Protein AF-0000000080582152 (afdb_homodimer)

Radius of gyration: 38.59 Å; Cα contacts (8 Å, |Δi|>4): 1294; chains: 2; bounding box: 116×105×126 Å

Organism: Ricinus communis (NCBI:txid3988)

InterPro domains:
  IPR001732 UDP-glucose/GDP-mannose dehydrogenase, N-terminal [PF03721] (114-290)
  IPR008927 6-phosphogluconate dehydrogenase-like, C-terminal domain superfamily [SSF48179] (308-401)
  IPR014026 UDP-glucose/GDP-mannose dehydrogenase, dimerisation [PF00984] (308-395)
  IPR017476 UDP-glucose/GDP-mannose dehydrogenase [PIRSF000124] (115-427)
  IPR017476 UDP-glucose/GDP-mannose dehydrogenase [TIGR03026] (114-427)
  IPR028359 UDP-N-acetyl-D-mannosamine/glucosamine dehydrogenase [PIRSF500136] (110-427)
  IPR028359 UDP-N-acetyl-D-mannosamine/glucosamine dehydrogenase [PTHR43491] (109-427)
  IPR036291 NAD(P)-binding domain superfamily [SSF51735] (113-302)

Sequence (854 aa):
MADGSLRSDPDRLRRRPGRRPDLWQAGAGHTRSHRTAGSTGCRHRETGRHGSDPHHPRNRIPARQCRCVSRDGQRHQSIRRWQWCRAHRRHHQKLFPSADAGDGKGASMSDPKTVCVVGLGYIGLPTASLLGTKGYDVLGVDVSPRVVETINQGNIHIVEPDLDILVKSAVQANKLKAALTPSAADVFIIAVPTPFTDGKQPDLSYVREATRAISPFLRPGNLVILESTSPVGTTDEVVAKILAEDGHGVGVDIFVAHCPERVLPGRILIELIENDRVVGGINEASTQRAVEFYEAFVRGEVIATTAKTAEMVKLTENSFRDVNIAFANEISMIAEGEDINTWEVIELANRHPRVNILQPGPGVGGHCIAVDPWFIVHRSPQHARLIRTAREVNDHKPEWVLERVRAKAAKFKNPVIACLGLAFKADMADGSLRSDPDRLRRRPGRRPDLWQAGAGHTRSHRTAGSTGCRHRETGRHGSDPHHPRNRIPARQCRCVSRDGQRHQSIRRWQWCRAHRRHHQKLFPSADAGDGKGASMSDPKTVCVVGLGYIGLPTASLLGTKGYDVLGVDVSPRVVETINQGNIHIVEPDLDILVKSAVQANKLKAALTPSAADVFIIAVPTPFTDGKQPDLSYVREATRAISPFLRPGNLVILESTSPVGTTDEVVAKILAEDGHGVGVDIFVAHCPERVLPGRILIELIENDRVVGGINEASTQRAVEFYEAFVRGEVIATTAKTAEMVKLTENSFRDVNIAFANEISMIAEGEDINTWEVIELANRHPRVNILQPGPGVGGHCIAVDPWFIVHRSPQHARLIRTAREVNDHKPEWVLERVRAKAAKFKNPVIACLGLAFKAD

Nearest PDB structures (foldseek):
  4r16-assembly1_B  TM=9.413E-01  e=3.954E-36  Pyrococcus horikoshii OT3
  3ojo-assembly1_B  TM=9.372E-01  e=2.441E-36  Staphylococcus aureus
  3ojl-assembly1_B  TM=9.437E-01  e=8.658E-36  Staphylococcus aureus
  3ojo-assembly1_A  TM=9.352E-01  e=1.157E-34  Staphylococcus aureus
  4xr9-assembly1_A  TM=8.980E-01  e=6.734E-30  Micromonospora echinospora

Foldseek 3Di:
DPPPDDPPDDDPPDDDDDDPPDPPDDPPDDPDPDDPDDDDDDDDDDDDDDDDDDDPDPDPPDDPPPPPDDDDDDDDDDDDDCPPDPDPPPPPDPPPPPPVPPPCVDPPLPQWAEEEEEDCPPQRVLVQLLVLVLRHQYEYAYQDPVQQVQLLVLHHDDDEPCSSVSSNVSNVVNSYHYDHADAAGQEYEYADEFFADPPLHTDCVSVLVSLVRCLVRDWFNHAYEYQYQAFQCCQPPRNQVSSVVVPDPEPGRYWTKYKYADADGHCRNVRLAEPEIEIATCDPVNQVVVQVNSVSRHPHHHHYDHRRVNSVVVLVVLLVVLLLQLVQLVLCVVCVVVVHDSVVVQVVQPVDPVDDHDHHDQADDDDCSLRSLSSVCVVCVPPSPSSVVSNVSRVCSNVVVVVVVCVVQVVDPDDDDDDPDPHPDPD/DDDDDPDYDDDDDDDDPDDDDDDPDDDDDDDDDDDDDDDDDDDDDDDDDDDDDDDDDDDDDDDDDDDDDDDDDDDDDDDDDCPPDDPPPPCPDPPPPPPVPDCCVDPPLPPWAEEEEEDCPPQRVLVQLLVLVLRHQYEYAYQDPVQQVQLLVLHHDDDEPCSSVSSNVSNVVNSYHYDHADAAGQEYEYADEFFADPPLHTDCVSVLVSLVRCLVRDWFNHAYEYQYQAFQCCQPPRNQVSSVVVPDPEPGRYWTKYKYADADGHCRNVRLAEPEIEIATCDPVNQVVVQVNSVSRHPHHHHYDHRRVNSVVVLVVLLVVLLLQLVQLVLCVVCVVVVHDSVVVQVVQPVDPPDDHDHHDQADDDDCSLRSLSSVCVVCVPPSPSSVVSNVSRVCSNVVVVVVVCVVQVVDPDDDDDDDDPHPDPD

Solvent-accessible surface area (backbone atoms only — not comparable to full-atom values): 50224 Å² total; per-residue (Å²): 127,91,72,82,79,80,86,73,83,77,86,74,82,77,79,76,80,80,80,76,80,77,80,79,69,74,81,76,79,83,78,83,70,83,73,84,78,80,85,84,88,74,86,71,89,71,87,73,81,85,85,80,86,84,76,84,77,80,80,75,82,77,82,77,73,82,74,80,79,79,85,72,85,77,80,92,83,81,92,81,76,83,70,64,88,70,63,86,63,68,75,78,67,76,62,69,68,76,61,79,68,64,83,63,78,58,82,66,73,71,79,74,50,30,34,28,31,37,23,61,49,91,61,22,37,57,50,39,27,52,41,14,68,74,67,27,42,24,39,34,17,29,87,46,65,66,58,25,53,39,39,62,72,25,43,68,93,69,93,47,74,68,44,48,60,42,32,27,51,12,30,74,68,67,14,36,43,46,32,70,59,73,64,70,44,38,30,38,36,38,32,42,68,55,52,59,46,86,92,52,35,74,35,57,61,49,52,52,51,52,46,59,59,44,51,86,43,64,50,79,73,21,37,39,32,41,35,39,71,53,46,70,45,42,57,59,70,41,49,44,40,55,40,37,75,72,68,44,52,63,69,76,34,30,27,40,29,25,40,53,76,79,60,48,89,75,42,42,75,60,29,66,26,52,38,69,36,49,32,3,5,79,41,71,66,17,21,51,53,51,46,57,57,47,59,72,66,31,71,26,58,74,43,80,52,38,24,50,46,36,31,42,21,56,37,47,41,37,33,52,49,38,39,44,46,20,49,24,36,36,48,42,56,48,25,54,75,68,75,37,62,44,67,57,33,50,56,59,28,39,68,40,92,85,36,80,73,54,79,57,60,60,49,75,61,64,77,56,46,77,43,42,39,38,37,50,26,67,76,35,57,88,53,32,50,55,61,46,41,16,52,52,51,31,67,44,31,42,57,55,50,49,52,52,50,49,61,57,38,64,77,40,94,78,65,82,86,86,84,82,74,84,55,72,59,92,124,129,92,76,78,88,74,80,87,88,77,86,82,78,75,86,79,82,79,84,76,84,84,74,89,77,79,87,76,86,82,78,88,78,89,86,77,88,77,88,92,85,92,82,92,83,81,88,89,82,89,85,90,82,91,85,88,86,80,84,75,86,81,79,86,76,86,74,85,82,79,88,80,87,82,80,89,83,80,82,81,77,82,71,63,87,70,63,84,61,67,74,77,67,75,62,68,69,75,61,81,65,66,81,64,75,59,80,65,73,70,79,75,50,31,35,29,29,36,24,62,48,90,62,20,37,56,51,40,26,51,42,14,68,73,68,28,40,24,39,35,16,30,85,46,67,66,57,25,54,40,39,62,73,26,43,69,93,71,93,47,76,67,45,48,60,40,33,28,51,12,30,74,68,69,14,36,43,48,31,70,59,73,65,71,44,38,31,37,36,38,32,42,69,56,51,58,48,87,90,52,36,76,37,58,63,49,52,51,51,53,46,60,59,43,49,86,42,62,50,79,73,21,38,38,32,41,33,39,72,51,47,67,44,42,58,58,68,41,50,45,42,54,42,38,74,74,68,47,50,61,70,75,32,30,26,40,27,24,40,53,77,79,60,48,89,75,42,40,77,60,28,66,24,52,40,67,36,49,32,4,5,78,40,71,66,17,20,51,54,52,45,57,58,46,57,74,66,30,73,26,59,71,44,81,52,38,25,52,46,35,30,43,22,57,36,46,41,36,34,50,50,36,39,45,45,20,50,24,35,36,49,40,55,48,25,53,76,68,76,37,62,43,67,57,33,50,56,59,26,41,68,39,94,85,35,80,72,54,78,56,63,61,49,75,60,62,75,56,46,77,44,42,40,40,35,50,26,68,75,33,58,88,53,33,51,53,62,45,41,16,51,51,50,31,68,42,32,42,58,55,49,50,52,52,50,48,60,58,36,66,78,40,94,78,64,80,85,87,86,83,74,85,55,74,59,92,123

pLDDT: mean 74.89, std 33.71, range [14.07, 98.88]

Secondary structure (DSSP, 8-state):
-----------------------------------------------------------------------------------GGG---------S-----------------EEEEE--STTHHHHHHHHHHTT-EEEEE-S-HHHHHHHHTT--SS--TTHHHHHHHHHHTT-EEEESS----SEEEE-----B-TTS-B--HHHHHHHHHHGGG--TT-EEEE-S---TTHIIIIIIHHHHHTT--BTTTBEEEE------TT-HHHHHHHS-EEEEESSHHHHHHHHHHHHTT--S-EEEEEHHHHHHHHHHHHHHHHHHHHHHHHHHHHHHHTT--HHHHHHHHTTSTT--PPPP-SS--STTTTTHHHHHHHH-TTT-HHHHHHHHHHHHHHHHHHHHHHHHHTTSSS--------SSS--/------------------------------------------------------------------------------------TT---------S-----------------EEEEE--STTHHHHHHHHHHTT-EEEEE-S-HHHHHHHHTT--SS--TTHHHHHHHHHHTT-EEEESS----SEEEE-----B-TTS-B--HHHHHHHHHHGGG--TT-EEEE-S---TTHIIIIIIHHHHHTT--BTTTBEEEE------TT-HHHHHHHS-EEEEESSHHHHHHHHHHHHTT--S-EEEEEHHHHHHHHHHHHHHHHHHHHHHHHHHHHHHHTT--HHHHHHHHTTSTT--PPPP-SS--STTTTTHHHHHHHH-TTT-HHHHHHHHHHHHHHHHHHHHHHHHHTTSSS--------SSS--

Structure (mmCIF, N/CA/C/O backbone):
data_AF-0000000080582152-model_v1
#
loop_
_entity.id
_entity.type
_entity.pdbx_description
1 polymer 'UDP-n-acetyl-d-mannosaminuronic acid dehydrogenase, putative'
#
loop_
_atom_site.group_PDB
_atom_site.id
_atom_site.type_symbol
_atom_site.label_atom_id
_atom_site.label_alt_id
_atom_site.label_comp_id
_atom_site.label_asym_id
_atom_site.label_entity_id
_atom_site.label_seq_id
_atom_site.pdbx_PDB_ins_code
_atom_site.Cartn_x
_atom_site.Cartn_y
_atom_site.Cartn_z
_atom_site.occupancy
_atom_site.B_iso_or_equiv
_atom_site.auth_seq_id
_atom_site.auth_comp_id
_atom_site.auth_asym_id
_atom_site.auth_atom_id
_atom_site.pdbx_PDB_model_num
ATOM 1 N N . MET A 1 1 ? 6.352 18.906 64.688 1 16.94 1 MET A N 1
ATOM 2 C CA . MET A 1 1 ? 7.656 19.219 65.25 1 16.94 1 MET A CA 1
ATOM 3 C C . MET A 1 1 ? 8.781 18.578 64.5 1 16.94 1 MET A C 1
ATOM 5 O O . MET A 1 1 ? 9.906 19.062 64.438 1 16.94 1 MET A O 1
ATOM 9 N N . ALA A 1 2 ? 8.633 17.266 64.375 1 17.89 2 ALA A N 1
ATOM 10 C CA . ALA A 1 2 ? 9.891 16.531 64.312 1 17.89 2 ALA A CA 1
ATOM 11 C C . ALA A 1 2 ? 10.57 16.797 62.938 1 17.89 2 ALA A C 1
ATOM 13 O O . ALA A 1 2 ? 9.977 16.578 61.906 1 17.89 2 ALA A O 1
ATOM 14 N N . ASP A 1 3 ? 11.594 17.688 62.844 1 17.41 3 ASP A N 1
ATOM 15 C CA . ASP A 1 3 ? 12.5 18.562 62.125 1 17.41 3 ASP A CA 1
ATOM 16 C C . ASP A 1 3 ? 13.547 17.75 61.344 1 17.41 3 ASP A C 1
ATOM 18 O O . ASP A 1 3 ? 14.516 17.266 61.938 1 17.41 3 ASP A O 1
ATOM 22 N N . GLY A 1 4 ? 12.953 16.75 60.594 1 20.39 4 GLY A N 1
ATOM 23 C CA . GLY A 1 4 ? 13.867 15.789 60 1 20.39 4 GLY A CA 1
ATOM 24 C C . GLY A 1 4 ? 15.023 16.438 59.25 1 20.39 4 GLY A C 1
ATOM 25 O O . GLY A 1 4 ? 14.82 17.391 58.5 1 20.39 4 GLY A O 1
ATOM 26 N N . SER A 1 5 ? 16.219 16.312 59.781 1 18.12 5 SER A N 1
ATOM 27 C CA . SER A 1 5 ? 17.625 16.719 59.688 1 18.12 5 SER A CA 1
ATOM 28 C C . SER A 1 5 ? 18.156 16.5 58.281 1 18.12 5 SER A C 1
ATOM 30 O O . SER A 1 5 ? 17.672 15.625 57.562 1 18.12 5 SER A O 1
ATOM 32 N N . LEU A 1 6 ? 18.906 17.484 57.656 1 18.47 6 LEU A N 1
ATOM 33 C CA . LEU A 1 6 ? 19.672 18.172 56.625 1 18.47 6 LEU A CA 1
ATOM 34 C C . LEU A 1 6 ? 20.906 17.359 56.219 1 18.47 6 LEU A C 1
ATOM 36 O O . LEU A 1 6 ? 22.031 17.812 56.406 1 18.47 6 LEU A O 1
ATOM 40 N N . ARG A 1 7 ? 20.859 15.922 56.344 1 18.06 7 ARG A N 1
ATOM 41 C CA . ARG A 1 7 ? 22.219 15.391 56.344 1 18.06 7 ARG A CA 1
ATOM 42 C C . ARG A 1 7 ? 22.953 15.766 55.094 1 18.06 7 ARG A C 1
ATOM 44 O O . ARG A 1 7 ? 22.469 15.539 53.969 1 18.06 7 ARG A O 1
ATOM 51 N N . SER A 1 8 ? 24.062 16.625 55.062 1 17.22 8 SER A N 1
ATOM 52 C CA . SER A 1 8 ? 25.031 17.406 54.281 1 17.22 8 SER A CA 1
ATOM 53 C C . SER A 1 8 ? 26.047 16.516 53.562 1 17.22 8 SER A C 1
ATOM 55 O O . SER A 1 8 ? 27.016 17.016 53 1 17.22 8 SER A O 1
ATOM 57 N N . ASP A 1 9 ? 25.734 15.172 53.344 1 17.38 9 ASP A N 1
ATOM 58 C CA . ASP A 1 9 ? 27.016 14.484 53.25 1 17.38 9 ASP A CA 1
ATOM 59 C C . ASP A 1 9 ? 27.906 15.094 52.188 1 17.38 9 ASP A C 1
ATOM 61 O O . ASP A 1 9 ? 27.406 15.727 51.25 1 17.38 9 ASP A O 1
ATOM 65 N N . PRO A 1 10 ? 29.203 14.633 52.094 1 17.38 10 PRO A N 1
ATOM 66 C CA . PRO A 1 10 ? 30.609 14.992 52 1 17.38 10 PRO A CA 1
ATOM 67 C C . PRO A 1 10 ? 31.109 15.086 50.562 1 17.38 10 PRO A C 1
ATOM 69 O O . PRO A 1 10 ? 31.828 16.031 50.219 1 17.38 10 PRO A O 1
ATOM 72 N N . ASP A 1 11 ? 31.047 13.992 49.75 1 17.53 11 ASP A N 1
ATOM 73 C CA . ASP A 1 11 ? 32.344 13.516 49.25 1 17.53 11 ASP A CA 1
ATOM 74 C C . ASP A 1 11 ? 32.75 14.297 48 1 17.53 11 ASP A C 1
ATOM 76 O O . ASP A 1 11 ? 31.969 14.422 47.062 1 17.53 11 ASP A O 1
ATOM 80 N N . ARG A 1 12 ? 33.812 15.094 48.062 1 18.09 12 ARG A N 1
ATOM 81 C CA . ARG A 1 12 ? 34.625 16.031 47.312 1 18.09 12 ARG A CA 1
ATOM 82 C C . ARG A 1 12 ? 35.344 15.352 46.156 1 18.09 12 ARG A C 1
ATOM 84 O O . ARG A 1 12 ? 36.375 14.711 46.312 1 18.09 12 ARG A O 1
ATOM 91 N N . LEU A 1 13 ? 34.562 14.492 45.344 1 18.38 13 LEU A N 1
ATOM 92 C CA . LEU A 1 13 ? 35.375 13.727 44.406 1 18.38 13 LEU A CA 1
ATOM 93 C C . LEU A 1 13 ? 36.281 14.641 43.594 1 18.38 13 LEU A C 1
ATOM 95 O O . LEU A 1 13 ? 35.812 15.633 43.031 1 18.38 13 LEU A O 1
ATOM 99 N N . ARG A 1 14 ? 37.531 14.477 43.844 1 17.44 14 ARG A N 1
ATOM 100 C CA . ARG A 1 14 ? 38.781 15.086 43.438 1 17.44 14 ARG A CA 1
ATOM 101 C C . ARG A 1 14 ? 38.906 15.18 41.906 1 17.44 14 ARG A C 1
ATOM 103 O O . ARG A 1 14 ? 38.281 14.414 41.188 1 17.44 14 ARG A O 1
ATOM 110 N N . ARG A 1 15 ? 39.594 16.172 41.438 1 17.89 15 ARG A N 1
ATOM 111 C CA . ARG A 1 15 ? 39.875 17.078 40.344 1 17.89 15 ARG A CA 1
ATOM 112 C C . ARG A 1 15 ? 40.781 16.406 39.281 1 17.89 15 ARG A C 1
ATOM 114 O O . ARG A 1 15 ? 41.156 17.031 38.281 1 17.89 15 ARG A O 1
ATOM 121 N N . ARG A 1 16 ? 41.094 15.016 39.531 1 16.3 16 ARG A N 1
ATOM 122 C CA . ARG A 1 16 ? 42.5 15.055 39.094 1 16.3 16 ARG A CA 1
ATOM 123 C C . ARG A 1 16 ? 42.594 15.484 37.625 1 16.3 16 ARG A C 1
ATOM 125 O O . ARG A 1 16 ? 41.594 15.5 36.906 1 16.3 16 ARG A O 1
ATOM 132 N N . PRO A 1 17 ? 43.625 14.867 36.875 1 17.09 17 PRO A N 1
ATOM 133 C CA . PRO A 1 17 ? 44.812 15.367 36.219 1 17.09 17 PRO A CA 1
ATOM 134 C C . PRO A 1 17 ? 44.688 15.445 34.688 1 17.09 17 PRO A C 1
ATOM 136 O O . PRO A 1 17 ? 45.5 16.062 34.031 1 17.09 17 PRO A O 1
ATOM 139 N N . GLY A 1 18 ? 43.594 14.781 34.188 1 16.91 18 GLY A N 1
ATOM 140 C CA . GLY A 1 18 ? 44.094 14.062 33.031 1 16.91 18 GLY A CA 1
ATOM 141 C C . GLY A 1 18 ? 44.625 14.977 31.938 1 16.91 18 GLY A C 1
ATOM 142 O O . GLY A 1 18 ? 44.344 16.172 31.922 1 16.91 18 GLY A O 1
ATOM 143 N N . ARG A 1 19 ? 45.5 14.32 31 1 17.33 19 ARG A N 1
ATOM 144 C CA . ARG A 1 19 ? 46.594 14.57 30.094 1 17.33 19 ARG A CA 1
ATOM 145 C C . ARG A 1 19 ? 46.156 15.336 28.859 1 17.33 19 ARG A C 1
ATOM 147 O O . ARG A 1 19 ? 45 15.195 28.422 1 17.33 19 ARG A O 1
ATOM 154 N N . ARG A 1 20 ? 46.875 16.359 28.484 1 16.81 20 ARG A N 1
ATOM 155 C CA . ARG A 1 20 ? 46.906 17.5 27.578 1 16.81 20 ARG A CA 1
ATOM 156 C C . ARG A 1 20 ? 46.969 17.047 26.125 1 16.81 20 ARG A C 1
ATOM 158 O O . ARG A 1 20 ? 47.156 17.859 25.219 1 16.81 20 ARG A O 1
ATOM 165 N N . PRO A 1 21 ? 46.375 15.82 25.781 1 17.34 21 PRO A N 1
ATOM 166 C CA . PRO A 1 21 ? 47.094 15.445 24.562 1 17.34 21 PRO A CA 1
ATOM 167 C C . PRO A 1 21 ? 47.031 16.531 23.484 1 17.34 21 PRO A C 1
ATOM 169 O O . PRO A 1 21 ? 46.094 17.344 23.484 1 17.34 21 PRO A O 1
ATOM 172 N N . ASP A 1 22 ? 48.188 16.703 22.812 1 17.11 22 ASP A N 1
ATOM 173 C CA . ASP A 1 22 ? 48.906 17.578 21.891 1 17.11 22 ASP A CA 1
ATOM 174 C C . ASP A 1 22 ? 48.156 17.719 20.578 1 17.11 22 ASP A C 1
ATOM 176 O O . ASP A 1 22 ? 47.531 16.766 20.094 1 17.11 22 ASP A O 1
ATOM 180 N N . LEU A 1 23 ? 47.688 18.969 20.281 1 17 23 LEU A N 1
ATOM 181 C CA . LEU A 1 23 ? 47.062 19.641 19.141 1 17 23 LEU A CA 1
ATOM 182 C C . LEU A 1 23 ? 47.781 19.281 17.859 1 17 23 LEU A C 1
ATOM 184 O O . LEU A 1 23 ? 48.969 19.641 17.672 1 17 23 LEU A O 1
ATOM 188 N N . TRP A 1 24 ? 47.625 18.016 17.391 1 17.33 24 TRP A N 1
ATOM 189 C CA . TRP A 1 24 ? 48.281 17.562 16.172 1 17.33 24 TRP A CA 1
ATOM 190 C C . TRP A 1 24 ? 48.031 18.547 15.023 1 17.33 24 TRP A C 1
ATOM 192 O O . TRP A 1 24 ? 46.938 18.656 14.508 1 17.33 24 TRP A O 1
ATOM 202 N N . GLN A 1 25 ? 48.5 19.797 15.227 1 15.7 25 GLN A N 1
ATOM 203 C CA . GLN A 1 25 ? 48.219 20.797 14.203 1 15.7 25 GLN A CA 1
ATOM 204 C C . GLN A 1 25 ? 48.5 20.25 12.805 1 15.7 25 GLN A C 1
ATOM 206 O O . GLN A 1 25 ? 49 19.125 12.656 1 15.7 25 GLN A O 1
ATOM 211 N N . ALA A 1 26 ? 49.094 21.172 11.961 1 16.83 26 ALA A N 1
ATOM 212 C CA . ALA A 1 26 ? 48.906 21.875 10.688 1 16.83 26 ALA A CA 1
ATOM 213 C C . ALA A 1 26 ? 49.719 21.234 9.578 1 16.83 26 ALA A C 1
ATOM 215 O O . ALA A 1 26 ? 49.75 21.719 8.445 1 16.83 26 ALA A O 1
ATOM 216 N N . GLY A 1 27 ? 50.219 19.922 9.742 1 15.41 27 GLY A N 1
ATOM 217 C CA . GLY A 1 27 ? 51.375 19.859 8.875 1 15.41 27 GLY A CA 1
ATOM 218 C C . GLY A 1 27 ? 51.094 20.281 7.453 1 15.41 27 GLY A C 1
ATOM 219 O O . GLY A 1 27 ? 49.969 20.109 6.965 1 15.41 27 GLY A O 1
ATOM 220 N N . ALA A 1 28 ? 51.938 21.234 6.867 1 17.53 28 ALA A N 1
ATOM 221 C CA . ALA A 1 28 ? 52.219 22.062 5.703 1 17.53 28 ALA A CA 1
ATOM 222 C C . ALA A 1 28 ? 52.5 21.188 4.473 1 17.53 28 ALA A C 1
ATOM 224 O O . ALA A 1 28 ? 52.875 21.703 3.412 1 17.53 28 ALA A O 1
ATOM 225 N N . GLY A 1 29 ? 52.156 19.844 4.582 1 15.48 29 GLY A N 1
ATOM 226 C CA . GLY A 1 29 ? 53.062 19.188 3.658 1 15.48 29 GLY A CA 1
ATOM 227 C C . GLY A 1 29 ? 53.031 19.781 2.264 1 15.48 29 GLY A C 1
ATOM 228 O O . GLY A 1 29 ? 52.094 20.516 1.916 1 15.48 29 GLY A O 1
ATOM 229 N N . HIS A 1 30 ? 53.969 19.25 1.369 1 16.31 30 HIS A N 1
ATOM 230 C CA . HIS A 1 30 ? 54.938 19.469 0.289 1 16.31 30 HIS A CA 1
ATOM 231 C C . HIS A 1 30 ? 54.219 19.562 -1.061 1 16.31 30 HIS A C 1
ATOM 233 O O . HIS A 1 30 ? 53.156 18.953 -1.261 1 16.31 30 HIS A O 1
ATOM 239 N N . THR A 1 31 ? 54.5 20.609 -1.806 1 17.11 31 THR A N 1
ATOM 240 C CA . THR A 1 31 ? 54.281 21.312 -3.07 1 17.11 31 THR A CA 1
ATOM 241 C C . THR A 1 31 ? 54.625 20.406 -4.25 1 17.11 31 THR A C 1
ATOM 243 O O . THR A 1 31 ? 54.5 20.812 -5.406 1 17.11 31 THR A O 1
ATOM 246 N N . ARG A 1 32 ? 54.875 19 -4.051 1 15.62 32 ARG A N 1
ATOM 247 C CA . ARG A 1 32 ? 55.75 18.625 -5.145 1 15.62 32 ARG A CA 1
ATOM 248 C C . ARG A 1 32 ? 55.094 18.891 -6.496 1 15.62 32 ARG A C 1
ATOM 250 O O . ARG A 1 32 ? 53.875 18.797 -6.629 1 15.62 32 ARG A O 1
ATOM 257 N N . SER A 1 33 ? 55.844 19.438 -7.402 1 16.27 33 SER A N 1
ATOM 258 C CA . SER A 1 33 ? 56 20.078 -8.703 1 16.27 33 SER A CA 1
ATOM 259 C C . SER A 1 33 ? 55.719 19.109 -9.836 1 16.27 33 SER A C 1
ATOM 261 O O . SER A 1 33 ? 55.625 19.516 -11 1 16.27 33 SER A O 1
ATOM 263 N N . HIS A 1 34 ? 55.406 17.766 -9.523 1 16.08 34 HIS A N 1
ATOM 264 C CA . HIS A 1 34 ? 56.031 17.016 -10.609 1 16.08 34 HIS A CA 1
ATOM 265 C C . HIS A 1 34 ? 55.406 17.344 -11.953 1 16.08 34 HIS A C 1
ATOM 267 O O . HIS A 1 34 ? 54.188 17.594 -12.023 1 16.08 34 HIS A O 1
ATOM 273 N N . ARG A 1 35 ? 56.25 17.703 -12.922 1 16.75 35 ARG A N 1
ATOM 274 C CA . ARG A 1 35 ? 56.406 18.078 -14.32 1 16.75 35 ARG A CA 1
ATOM 275 C C . ARG A 1 35 ? 55.812 17.016 -15.242 1 16.75 35 ARG A C 1
ATOM 277 O O . ARG A 1 35 ? 56.219 15.844 -15.156 1 16.75 35 ARG A O 1
ATOM 284 N N . THR A 1 36 ? 54.5 17.094 -15.367 1 16.23 36 THR A N 1
ATOM 285 C CA . THR A 1 36 ? 53.781 16.203 -16.281 1 16.23 36 THR A CA 1
ATOM 286 C C . THR A 1 36 ? 54.531 16.094 -17.609 1 16.23 36 THR A C 1
ATOM 288 O O . THR A 1 36 ? 54.875 17.109 -18.234 1 16.23 36 THR A O 1
ATOM 291 N N . ALA A 1 37 ? 55.312 15.008 -17.781 1 15.37 37 ALA A N 1
ATOM 292 C CA . ALA A 1 37 ? 56.094 14.578 -18.922 1 15.37 37 ALA A CA 1
ATOM 293 C C . ALA A 1 37 ? 55.281 14.617 -20.203 1 15.37 37 ALA A C 1
ATOM 295 O O . ALA A 1 37 ? 54.031 14.516 -20.172 1 15.37 37 ALA A O 1
ATOM 296 N N . GLY A 1 38 ? 55.969 14.891 -21.344 1 15.02 38 GLY A N 1
ATOM 297 C CA . GLY A 1 38 ? 55.938 15.289 -22.734 1 15.02 38 GLY A CA 1
ATOM 298 C C . GLY A 1 38 ? 55.438 14.211 -23.656 1 15.02 38 GLY A C 1
ATOM 299 O O . GLY A 1 38 ? 55.219 14.445 -24.859 1 15.02 38 GLY A O 1
ATOM 300 N N . SER A 1 39 ? 55.188 12.875 -23.25 1 14.27 39 SER A N 1
ATOM 301 C CA . SER A 1 39 ? 55.688 12.047 -24.344 1 14.27 39 SER A CA 1
ATOM 302 C C . SER A 1 39 ? 54.844 12.234 -25.594 1 14.27 39 SER A C 1
ATOM 304 O O . SER A 1 39 ? 53.719 12.719 -25.531 1 14.27 39 SER A O 1
ATOM 306 N N . THR A 1 40 ? 55.156 11.305 -26.672 1 14.9 40 THR A N 1
ATOM 307 C CA . THR A 1 40 ? 55.656 11.219 -28.047 1 14.9 40 THR A CA 1
ATOM 308 C C . THR A 1 40 ? 54.5 10.961 -29.016 1 14.9 40 THR A C 1
ATOM 310 O O . THR A 1 40 ? 54.312 11.68 -30 1 14.9 40 THR A O 1
ATOM 313 N N . GLY A 1 41 ? 54.031 9.648 -29.297 1 14.38 41 GLY A N 1
ATOM 314 C CA . GLY A 1 41 ? 54.312 9.094 -30.609 1 14.38 41 GLY A CA 1
ATOM 315 C C . GLY A 1 41 ? 53.156 9.188 -31.562 1 14.38 41 GLY A C 1
ATOM 316 O O . GLY A 1 41 ? 52 9.062 -31.156 1 14.38 41 GLY A O 1
ATOM 317 N N . CYS A 1 42 ? 53.188 9.805 -32.75 1 14.77 42 CYS A N 1
ATOM 318 C CA . CYS A 1 42 ? 52.5 10.273 -33.938 1 14.77 42 CYS A CA 1
ATOM 319 C C . CYS A 1 42 ? 51.938 9.109 -34.75 1 14.77 42 CYS A C 1
ATOM 321 O O . CYS A 1 42 ? 51.219 9.312 -35.719 1 14.77 42 CYS A O 1
ATOM 323 N N . ARG A 1 43 ? 51.906 7.746 -34.5 1 14.92 43 ARG A N 1
ATOM 324 C CA . ARG A 1 43 ? 52.156 7.062 -35.75 1 14.92 43 ARG A CA 1
ATOM 325 C C . ARG A 1 43 ? 50.906 7.121 -36.656 1 14.92 43 ARG A C 1
ATOM 327 O O . ARG A 1 43 ? 49.781 7.105 -36.156 1 14.92 43 ARG A O 1
ATOM 334 N N . HIS A 1 44 ? 51.094 7.375 -38 1 14.44 44 HIS A N 1
ATOM 335 C CA . HIS A 1 44 ? 50.5 7.758 -39.25 1 14.44 44 HIS A CA 1
ATOM 336 C C . HIS A 1 44 ? 49.688 6.605 -39.875 1 14.44 44 HIS A C 1
ATOM 338 O O . HIS A 1 44 ? 48.969 6.789 -40.844 1 14.44 44 HIS A O 1
ATOM 344 N N . ARG A 1 45 ? 49.438 5.328 -39.344 1 15.02 45 ARG A N 1
ATOM 345 C CA . ARG A 1 45 ? 49.5 4.438 -40.5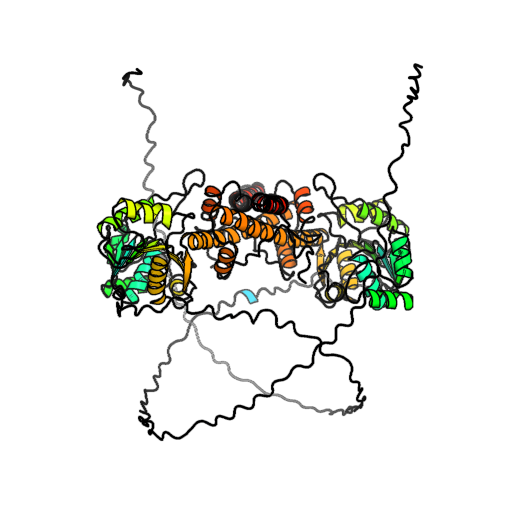 1 15.02 45 ARG A CA 1
ATOM 346 C C . ARG A 1 45 ? 48.25 4.602 -41.375 1 15.02 45 ARG A C 1
ATOM 348 O O . ARG A 1 45 ? 47.125 4.754 -40.844 1 15.02 45 ARG A O 1
ATOM 355 N N . GLU A 1 46 ? 48.406 4.727 -42.688 1 14.69 46 GLU A N 1
ATOM 356 C CA . GLU A 1 46 ? 47.812 5.07 -43.969 1 14.69 46 GLU A CA 1
ATOM 357 C C . GLU A 1 46 ? 46.812 4.016 -44.406 1 14.69 46 GLU A C 1
ATOM 359 O O . GLU A 1 46 ? 45.844 4.328 -45.125 1 14.69 46 GLU A O 1
ATOM 364 N N . THR A 1 47 ? 46.75 2.682 -43.938 1 15.42 47 THR A N 1
ATOM 365 C CA . THR A 1 47 ? 46.625 1.846 -45.125 1 15.42 47 THR A CA 1
ATOM 366 C C . THR A 1 47 ? 45.219 1.894 -45.656 1 15.42 47 THR A C 1
ATOM 368 O O . THR A 1 47 ? 44.25 1.903 -44.906 1 15.42 47 THR A O 1
ATOM 371 N N . GLY A 1 48 ? 44.969 2.23 -46.969 1 15.57 48 GLY A N 1
ATOM 372 C CA . GLY A 1 48 ? 44 2.602 -47.969 1 15.57 48 GLY A CA 1
ATOM 373 C C . GLY A 1 48 ? 43.156 1.432 -48.469 1 15.57 48 GLY A C 1
ATOM 374 O O . GLY A 1 48 ? 42.406 1.563 -49.406 1 15.57 48 GLY A O 1
ATOM 375 N N . ARG A 1 49 ? 42.844 0.396 -47.75 1 15.34 49 ARG A N 1
ATOM 376 C CA . ARG A 1 49 ? 42.594 -0.737 -48.625 1 15.34 49 ARG A CA 1
ATOM 377 C C . ARG A 1 49 ? 41.406 -0.456 -49.531 1 15.34 49 ARG A C 1
ATOM 379 O O . ARG A 1 49 ? 40.562 0.385 -49.25 1 15.34 49 ARG A O 1
ATOM 386 N N . HIS A 1 50 ? 41.188 -1.478 -50.406 1 15.62 50 HIS A N 1
ATOM 387 C CA . HIS A 1 50 ? 40.844 -1.814 -51.812 1 15.62 50 HIS A CA 1
ATOM 388 C C . HIS A 1 50 ? 39.344 -1.818 -52.031 1 15.62 50 HIS A C 1
ATOM 390 O O . HIS A 1 50 ? 38.562 -1.865 -51.062 1 15.62 50 HIS A O 1
ATOM 396 N N . GLY A 1 51 ? 38.906 -2.381 -53.125 1 15.21 51 GLY A N 1
ATOM 397 C CA . GLY A 1 51 ? 38.188 -2.07 -54.344 1 15.21 51 GLY A CA 1
ATOM 398 C C . GLY A 1 51 ? 36.719 -2.424 -54.281 1 15.21 51 GLY A C 1
ATOM 399 O O . GLY A 1 51 ? 36.219 -2.893 -53.25 1 15.21 51 GLY A O 1
ATOM 400 N N . SER A 1 52 ? 36.188 -3.438 -55.188 1 15.27 52 SER A N 1
ATOM 401 C CA . SER A 1 52 ? 35.375 -3.205 -56.375 1 15.27 52 SER A CA 1
ATOM 402 C C . SER A 1 52 ? 33.938 -3.719 -56.188 1 15.27 52 SER A C 1
ATOM 404 O O . SER A 1 52 ? 33 -3.131 -56.688 1 15.27 52 SER A O 1
ATOM 406 N N . ASP A 1 53 ? 33.594 -4.902 -55.531 1 16.77 53 ASP A N 1
ATOM 407 C CA . ASP A 1 53 ? 32.875 -5.809 -56.406 1 16.77 53 ASP A CA 1
ATOM 408 C C . ASP A 1 53 ? 31.422 -5.363 -56.594 1 16.77 53 ASP A C 1
ATOM 410 O O . ASP A 1 53 ? 30.812 -4.793 -55.656 1 16.77 53 ASP A O 1
ATOM 414 N N . PRO A 1 54 ? 30.734 -5.738 -57.719 1 17.06 54 PRO A N 1
ATOM 415 C CA . PRO A 1 54 ? 29.734 -5.234 -58.656 1 17.06 54 PRO A CA 1
ATOM 416 C C . PRO A 1 54 ? 28.297 -5.445 -58.156 1 17.06 54 PRO A C 1
ATOM 418 O O . PRO A 1 54 ? 28.094 -6.121 -57.156 1 17.06 54 PRO A O 1
ATOM 421 N N . HIS A 1 55 ? 27.281 -5.672 -59.094 1 17.33 55 HIS A N 1
ATOM 422 C CA . HIS A 1 55 ? 26.078 -5.043 -59.625 1 17.33 55 HIS A CA 1
ATOM 423 C C . HIS A 1 55 ? 24.844 -5.871 -59.281 1 17.33 55 HIS A C 1
ATOM 425 O O . HIS A 1 55 ? 23.719 -5.488 -59.625 1 17.33 55 HIS A O 1
ATOM 431 N N . HIS A 1 56 ? 24.844 -7.016 -58.469 1 18.25 56 HIS A N 1
ATOM 432 C CA . HIS A 1 56 ? 23.875 -7.977 -59 1 18.25 56 HIS A CA 1
ATOM 433 C C . HIS A 1 56 ? 22.453 -7.453 -58.844 1 18.25 56 HIS A C 1
ATOM 435 O O . HIS A 1 56 ? 22.109 -6.844 -57.844 1 18.25 56 HIS A O 1
ATOM 441 N N . PRO A 1 57 ? 21.641 -7.512 -59.938 1 18.38 57 PRO A N 1
ATOM 442 C CA . PRO A 1 57 ? 20.406 -6.852 -60.406 1 18.38 57 PRO A CA 1
ATOM 443 C C . PRO A 1 57 ? 19.156 -7.355 -59.688 1 18.38 57 PRO A C 1
ATOM 445 O O . PRO A 1 57 ? 18.984 -8.562 -59.531 1 18.38 57 PRO A O 1
ATOM 448 N N . ARG A 1 58 ? 18.797 -6.785 -58.625 1 17.02 58 ARG A N 1
ATOM 449 C CA . ARG A 1 58 ? 17.688 -7.188 -57.781 1 17.02 58 ARG A CA 1
ATOM 450 C C . ARG A 1 58 ? 16.391 -7.277 -58.562 1 17.02 58 ARG A C 1
ATOM 452 O O . ARG A 1 58 ? 16.094 -6.395 -59.375 1 17.02 58 ARG A O 1
ATOM 459 N N . ASN A 1 59 ? 15.891 -8.492 -58.688 1 16.31 59 ASN A N 1
ATOM 460 C CA . ASN A 1 59 ? 14.758 -9.141 -59.344 1 16.31 59 ASN A CA 1
ATOM 461 C C . ASN A 1 59 ? 13.438 -8.5 -58.938 1 16.31 59 ASN A C 1
ATOM 463 O O . ASN A 1 59 ? 13.164 -8.312 -57.75 1 16.31 59 ASN A O 1
ATOM 467 N N . ARG A 1 60 ? 12.812 -7.68 -59.781 1 16.77 60 ARG A N 1
ATOM 468 C CA . ARG A 1 60 ? 11.664 -6.777 -59.812 1 16.77 60 ARG A CA 1
ATOM 469 C C . ARG A 1 60 ? 10.367 -7.535 -59.562 1 16.77 60 ARG A C 1
ATOM 471 O O . ARG A 1 60 ? 9.445 -7.473 -60.375 1 16.77 60 ARG A O 1
ATOM 478 N N . ILE A 1 61 ? 10.281 -8.531 -58.656 1 17.53 61 ILE A N 1
ATOM 479 C CA . ILE A 1 61 ? 9.117 -9.367 -58.906 1 17.53 61 ILE A CA 1
ATOM 480 C C . ILE A 1 61 ? 7.848 -8.516 -58.844 1 17.53 61 ILE A C 1
ATOM 482 O O . ILE A 1 61 ? 7.703 -7.66 -57.969 1 17.53 61 ILE A O 1
ATOM 486 N N . PRO A 1 62 ? 6.902 -8.609 -59.781 1 17.17 62 PRO A N 1
ATOM 487 C CA . PRO A 1 62 ? 5.75 -7.891 -60.344 1 17.17 62 PRO A CA 1
ATOM 488 C C . PRO A 1 62 ? 4.59 -7.809 -59.344 1 17.17 62 PRO A C 1
ATOM 490 O O . PRO A 1 62 ? 4.496 -8.625 -58.438 1 17.17 62 PRO A O 1
ATOM 493 N N . ALA A 1 63 ? 3.852 -6.652 -59.219 1 17.44 63 ALA A N 1
ATOM 494 C CA . ALA A 1 63 ? 2.842 -5.934 -58.469 1 17.44 63 ALA A CA 1
ATOM 495 C C . ALA A 1 63 ? 1.48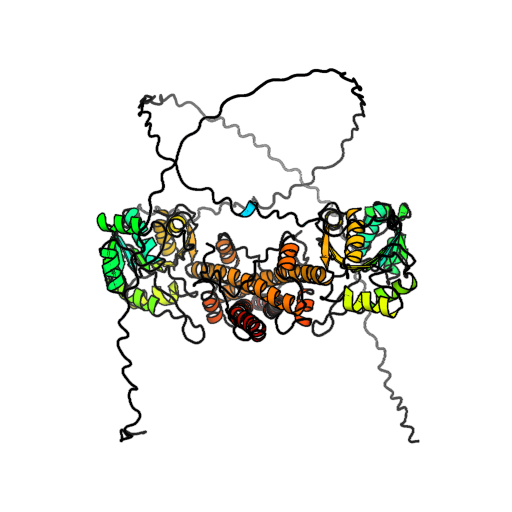4 -6.621 -58.562 1 17.44 63 ALA A C 1
ATOM 497 O O . ALA A 1 63 ? 0.835 -6.586 -59.594 1 17.44 63 ALA A O 1
ATOM 498 N N . ARG A 1 64 ? 1.39 -7.906 -58.25 1 16.55 64 ARG A N 1
ATOM 499 C CA . ARG A 1 64 ? 0.103 -8.484 -58.625 1 16.55 64 ARG A CA 1
ATOM 500 C C . ARG A 1 64 ? -1.048 -7.727 -57.969 1 16.55 64 ARG A C 1
ATOM 502 O O . ARG A 1 64 ? -0.969 -7.359 -56.812 1 16.55 64 ARG A O 1
ATOM 509 N N . GLN A 1 65 ? -2.053 -7.125 -58.719 1 16.94 65 GLN A N 1
ATOM 510 C CA . GLN A 1 65 ? -3.158 -6.176 -58.688 1 16.94 65 GLN A CA 1
ATOM 511 C C . GLN A 1 65 ? -4.324 -6.719 -57.844 1 16.94 65 GLN A C 1
ATOM 513 O O . GLN A 1 65 ? -5.324 -6.027 -57.656 1 16.94 65 GLN A O 1
ATOM 518 N N . CYS A 1 66 ? -4.195 -7.738 -56.938 1 16.7 66 CYS A N 1
ATOM 519 C CA . CYS A 1 66 ? -5.504 -8.383 -56.875 1 16.7 66 CYS A CA 1
ATOM 520 C C . CYS A 1 66 ? -6.543 -7.434 -56.281 1 16.7 66 CYS A C 1
ATOM 522 O O . CYS A 1 66 ? -6.297 -6.789 -55.25 1 16.7 66 CYS A O 1
ATOM 524 N N . ARG A 1 67 ? -7.594 -7.059 -57 1 17.09 67 ARG A N 1
ATOM 525 C CA . ARG A 1 67 ? -8.742 -6.16 -57.031 1 17.09 67 ARG A CA 1
ATOM 526 C C . ARG A 1 67 ? -9.758 -6.551 -55.938 1 17.09 67 ARG A C 1
ATOM 528 O O . ARG A 1 67 ? -10.805 -7.129 -56.25 1 17.09 67 ARG A O 1
ATOM 535 N N . CYS A 1 68 ? -9.312 -7.188 -54.812 1 16.8 68 CYS A N 1
ATOM 536 C CA . CYS A 1 68 ? -10.492 -7.824 -54.25 1 16.8 68 CYS A CA 1
ATOM 537 C C . CYS A 1 68 ? -11.578 -6.801 -53.938 1 16.8 68 CYS A C 1
ATOM 539 O O . CYS A 1 68 ? -11.281 -5.656 -53.594 1 16.8 68 CYS A O 1
ATOM 541 N N . VAL A 1 69 ? -12.852 -7.191 -54.125 1 17.66 69 VAL A N 1
ATOM 542 C CA . VAL A 1 69 ? -14.242 -6.766 -54.312 1 17.66 69 VAL A CA 1
ATOM 543 C C . VAL A 1 69 ? -14.742 -6.133 -53 1 17.66 69 VAL A C 1
ATOM 545 O O . VAL A 1 69 ? -14.227 -6.426 -51.906 1 17.66 69 VAL A O 1
ATOM 548 N N . SER A 1 70 ? -15.562 -5.051 -53.094 1 17.55 70 SER A N 1
ATOM 549 C CA . SER A 1 70 ? -16.203 -3.918 -52.438 1 17.55 70 SER A CA 1
ATOM 550 C C . SER A 1 70 ? -17.266 -4.383 -51.438 1 17.55 70 SER A C 1
ATOM 552 O O . SER A 1 70 ? -18.125 -3.596 -51.031 1 17.55 70 SER A O 1
ATOM 554 N N . ARG A 1 71 ? -17.031 -5.469 -50.656 1 16.62 71 ARG A N 1
ATOM 555 C CA . ARG A 1 71 ? -18.281 -5.992 -50.125 1 16.62 71 ARG A CA 1
ATOM 556 C C . ARG A 1 71 ? -19 -4.93 -49.312 1 16.62 71 ARG A C 1
ATOM 558 O O . ARG A 1 71 ? -18.391 -4.227 -48.5 1 16.62 71 ARG A O 1
ATOM 565 N N . ASP A 1 72 ? -20.344 -4.711 -49.5 1 17 72 ASP A N 1
ATOM 566 C CA . ASP A 1 72 ? -21.5 -3.834 -49.375 1 17 72 ASP A CA 1
ATOM 567 C C . ASP A 1 72 ? -21.984 -3.764 -47.906 1 17 72 ASP A C 1
ATOM 569 O O . ASP A 1 72 ? -22.594 -2.775 -47.5 1 17 72 ASP A O 1
ATOM 573 N N . GLY A 1 73 ? -21.969 -4.891 -47.094 1 17.58 73 GLY A N 1
ATOM 574 C CA . GLY A 1 73 ? -23.281 -5.094 -46.531 1 17.58 73 GLY A CA 1
ATOM 575 C C . GLY A 1 73 ? -23.625 -4.086 -45.438 1 17.58 73 GLY A C 1
ATOM 576 O O . GLY A 1 73 ? -22.734 -3.619 -44.719 1 17.58 73 GLY A O 1
ATOM 577 N N . GLN A 1 74 ? -24.859 -3.484 -45.312 1 16.97 74 GLN A N 1
ATOM 578 C CA . GLN A 1 74 ? -25.688 -2.428 -44.781 1 16.97 74 GLN A CA 1
ATOM 579 C C . GLN A 1 74 ? -25.984 -2.672 -43.281 1 16.97 74 GLN A C 1
ATOM 581 O O . GLN A 1 74 ? -26.672 -1.875 -42.656 1 16.97 74 GLN A O 1
ATOM 586 N N . ARG A 1 75 ? -25.578 -3.779 -42.625 1 16.64 75 ARG A N 1
ATOM 587 C CA . ARG A 1 75 ? -26.641 -4.188 -41.719 1 16.64 75 ARG A CA 1
ATOM 588 C C . ARG A 1 75 ? -26.953 -3.096 -40.719 1 16.64 75 ARG A C 1
ATOM 590 O O . ARG A 1 75 ? -26.109 -2.223 -40.469 1 16.64 75 ARG A O 1
ATOM 597 N N . HIS A 1 76 ? -27.844 -3.432 -39.625 1 17.22 76 HIS A N 1
ATOM 598 C CA . HIS A 1 76 ? -29.047 -3.016 -38.938 1 17.22 76 HIS A CA 1
ATOM 599 C C . HIS A 1 76 ? -28.734 -2.057 -37.812 1 17.22 76 HIS A C 1
ATOM 601 O O . HIS A 1 76 ? -27.594 -2.006 -37.344 1 17.22 76 HIS A O 1
ATOM 607 N N . GLN A 1 77 ? -29.797 -1.531 -37.062 1 16.84 77 GLN A N 1
ATOM 608 C CA . GLN A 1 77 ? -30.562 -0.408 -36.531 1 16.84 77 GLN A CA 1
ATOM 609 C C . GLN A 1 77 ? -30.172 -0.106 -35.094 1 16.84 77 GLN A C 1
ATOM 611 O O . GLN A 1 77 ? -29.953 1.054 -34.719 1 16.84 77 GLN A O 1
ATOM 616 N N . SER A 1 78 ? -30.516 -1.005 -34.062 1 16.48 78 SER A N 1
ATOM 617 C CA . SER A 1 78 ? -31.516 -0.582 -33.062 1 16.48 78 SER A CA 1
ATOM 618 C C . SER A 1 78 ? -30.844 0.132 -31.906 1 16.48 78 SER A C 1
ATOM 620 O O . SER A 1 78 ? -31.281 1.221 -31.516 1 16.48 78 SER A O 1
ATOM 622 N N . ILE A 1 79 ? -30.219 -0.636 -30.844 1 17.77 79 ILE A N 1
ATOM 623 C CA . ILE A 1 79 ? -30.797 -0.489 -29.5 1 17.77 79 ILE A CA 1
ATOM 624 C C . ILE A 1 79 ? -30.266 0.789 -28.859 1 17.77 79 ILE A C 1
ATOM 626 O O . ILE A 1 79 ? -29.125 1.196 -29.109 1 17.77 79 ILE A O 1
ATOM 630 N N . ARG A 1 80 ? -30.984 1.251 -27.656 1 17.64 80 ARG A N 1
ATOM 631 C CA . ARG A 1 80 ? -31.578 2.295 -26.828 1 17.64 80 ARG A CA 1
ATOM 632 C C . ARG A 1 80 ? -30.562 2.873 -25.859 1 17.64 80 ARG A C 1
ATOM 634 O O . ARG A 1 80 ? -29.938 2.137 -25.094 1 17.64 80 ARG A O 1
ATOM 641 N N . ARG A 1 81 ? -30.062 3.959 -26.094 1 18.56 81 ARG A N 1
ATOM 642 C CA . ARG A 1 81 ? -29.125 4.887 -25.469 1 18.56 81 ARG A CA 1
ATOM 643 C C . ARG A 1 81 ? -29.562 5.215 -24.047 1 18.56 81 ARG A C 1
ATOM 645 O O . ARG A 1 81 ? -30.562 5.895 -23.844 1 18.56 81 ARG A O 1
ATOM 652 N N . TRP A 1 82 ? -29.469 4.223 -23.031 1 17.73 82 TRP A N 1
ATOM 653 C CA . TRP A 1 82 ? -29.828 4.551 -21.656 1 17.73 82 TRP A CA 1
ATOM 654 C C . TRP A 1 82 ? -29.25 5.898 -21.25 1 17.73 82 TRP A C 1
ATOM 656 O O . TRP A 1 82 ? -28.031 6.086 -21.266 1 17.73 82 TRP A O 1
ATOM 666 N N . GLN A 1 83 ? -30.047 6.977 -21.469 1 20.34 83 GLN A N 1
ATOM 667 C CA . GLN A 1 83 ? -30.125 8.398 -21.141 1 20.34 83 GLN A CA 1
ATOM 668 C C . GLN A 1 83 ? -29.938 8.625 -19.641 1 20.34 83 GLN A C 1
ATOM 670 O O . GLN A 1 83 ? -30.688 9.383 -19.031 1 20.34 83 GLN A O 1
ATOM 675 N N . TRP A 1 84 ? -29.562 7.609 -18.875 1 17.92 84 TRP A N 1
ATOM 676 C CA . TRP A 1 84 ? -29.969 7.789 -17.484 1 17.92 84 TRP A CA 1
ATOM 677 C C . TRP A 1 84 ? -29.516 9.148 -16.953 1 17.92 84 TRP A C 1
ATOM 679 O O . TRP A 1 84 ? -30.281 9.836 -16.281 1 17.92 84 TRP A O 1
ATOM 689 N N . CYS A 1 85 ? -28.266 9.367 -16.75 1 19.36 85 CYS A N 1
ATOM 690 C CA . CYS A 1 85 ? -27.938 10.109 -15.539 1 19.36 85 CYS A CA 1
ATOM 691 C C . CYS A 1 85 ? -28.188 11.602 -15.727 1 19.36 85 CYS A C 1
ATOM 693 O O . CYS A 1 85 ? -27.609 12.422 -15.016 1 19.36 85 CYS A O 1
ATOM 695 N N . ARG A 1 86 ? -28.781 11.953 -16.906 1 19.7 86 ARG A N 1
ATOM 696 C CA . ARG A 1 86 ? -28.781 13.414 -17 1 19.7 86 ARG A CA 1
ATOM 697 C C . ARG A 1 86 ? -29.641 14.031 -15.898 1 19.7 86 ARG A C 1
ATOM 699 O O . ARG A 1 86 ? -29.406 15.172 -15.5 1 19.7 86 ARG A O 1
ATOM 706 N N . ALA A 1 87 ? -30.938 13.586 -15.891 1 20.08 87 ALA A N 1
ATOM 707 C CA . ALA A 1 87 ? -32.094 14.5 -15.898 1 20.08 87 ALA A CA 1
ATOM 708 C C . ALA A 1 87 ? -32.25 15.203 -14.555 1 20.08 87 ALA A C 1
ATOM 710 O O . ALA A 1 87 ? -32.875 16.25 -14.469 1 20.08 87 ALA A O 1
ATOM 711 N N . HIS A 1 88 ? -32.281 14.484 -13.484 1 19.64 88 HIS A N 1
ATOM 712 C CA . HIS A 1 88 ? -33.062 15.164 -12.453 1 19.64 88 HIS A CA 1
ATOM 713 C C . HIS A 1 88 ? -32.375 16.438 -12 1 19.64 88 HIS A C 1
ATOM 715 O O . HIS A 1 88 ? -31.484 16.406 -11.141 1 19.64 88 HIS A O 1
ATOM 721 N N . ARG A 1 89 ? -32.062 17.375 -12.914 1 20.59 89 ARG A N 1
ATOM 722 C CA . ARG A 1 89 ? -31.734 18.734 -12.477 1 20.59 89 ARG A CA 1
ATOM 723 C C . ARG A 1 89 ? -32.875 19.328 -11.672 1 20.59 89 ARG A C 1
ATOM 725 O O . ARG A 1 89 ? -33.781 19.969 -12.234 1 20.59 89 ARG A O 1
ATOM 732 N N . ARG A 1 90 ? -33.719 18.391 -11.07 1 20.38 90 ARG A N 1
ATOM 733 C CA . ARG A 1 90 ? -34.719 19.219 -10.438 1 20.38 90 ARG A CA 1
ATOM 734 C C . ARG A 1 90 ? -34.125 20.516 -9.922 1 20.38 90 ARG A C 1
ATOM 736 O O . ARG A 1 90 ? -32.938 20.562 -9.562 1 20.38 90 ARG A O 1
ATOM 743 N N . HIS A 1 91 ? -34.938 21.625 -10.227 1 20.55 91 HIS A N 1
ATOM 744 C CA . HIS A 1 91 ? -35 23.031 -9.836 1 20.55 91 HIS A CA 1
ATOM 745 C C . HIS A 1 91 ? -34.906 23.188 -8.328 1 20.55 91 HIS A C 1
ATOM 747 O O . HIS A 1 91 ? -35.844 22.797 -7.609 1 20.55 91 HIS A O 1
ATOM 753 N N . HIS A 1 92 ? -33.969 22.594 -7.672 1 20.95 92 HIS A N 1
ATOM 754 C CA . HIS A 1 92 ? -33.969 23.062 -6.289 1 20.95 92 HIS A CA 1
ATOM 755 C C . HIS A 1 92 ? -34.312 24.547 -6.207 1 20.95 92 HIS A C 1
ATOM 757 O O . HIS A 1 92 ? -33.531 25.375 -6.703 1 20.95 92 HIS A O 1
ATOM 763 N N . GLN A 1 93 ? -35.594 24.812 -6.383 1 20.83 93 GLN A N 1
ATOM 764 C CA . GLN A 1 93 ? -36.219 26.109 -6.188 1 20.83 93 GLN A CA 1
ATOM 765 C C . GLN A 1 93 ? -35.531 26.875 -5.055 1 20.83 93 GLN A C 1
ATOM 767 O O . GLN A 1 93 ? -35.125 26.281 -4.062 1 20.83 93 GLN A O 1
ATOM 772 N N . LYS A 1 94 ? -35.219 28.031 -5.445 1 24.39 94 LYS A N 1
ATOM 773 C CA . LYS A 1 94 ? -34.812 29.297 -4.855 1 24.39 94 LYS A CA 1
ATOM 774 C C . LYS A 1 94 ? -35.625 29.641 -3.611 1 24.39 94 LYS A C 1
ATOM 776 O O . LYS A 1 94 ? -36.594 30.406 -3.682 1 24.39 94 LYS A O 1
ATOM 781 N N . LEU A 1 95 ? -36.125 28.562 -2.986 1 23.41 95 LEU A N 1
ATOM 782 C CA . LEU A 1 95 ? -37.25 28.906 -2.127 1 23.41 95 LEU A CA 1
ATOM 783 C C . LEU A 1 95 ? -36.875 30.047 -1.186 1 23.41 95 LEU A C 1
ATOM 785 O O . LEU A 1 95 ? -37.719 30.531 -0.419 1 23.41 95 LEU A O 1
ATOM 789 N N . PHE A 1 96 ? -35.625 29.922 -0.782 1 22.14 96 PHE A N 1
ATOM 790 C CA . PHE A 1 96 ? -35.688 30.891 0.314 1 22.14 96 PHE A CA 1
ATOM 791 C C . PHE A 1 96 ? -35.875 32.312 -0.216 1 22.14 96 PHE A C 1
ATOM 793 O O . PHE A 1 96 ? -35.312 32.656 -1.262 1 22.14 96 PHE A O 1
ATOM 800 N N . PRO A 1 97 ? -36.969 32.812 -0.083 1 24.39 97 PRO A N 1
ATOM 801 C CA . PRO A 1 97 ? -37.188 34.188 -0.521 1 24.39 97 PRO A CA 1
ATOM 802 C C . PRO A 1 97 ? -35.938 35.062 -0.292 1 24.39 97 PRO A C 1
ATOM 804 O O . PRO A 1 97 ? -35.156 34.812 0.611 1 24.39 97 PRO A O 1
ATOM 807 N N . SER A 1 98 ? -35.406 35.438 -1.458 1 25.03 98 SER A N 1
ATOM 808 C CA . SER A 1 98 ? -34.375 36.438 -1.425 1 25.03 98 SER A CA 1
ATOM 809 C C . SER A 1 98 ? -34.719 37.594 -0.477 1 25.03 98 SER A C 1
ATOM 811 O O . SER A 1 98 ? -35.656 38.344 -0.75 1 25.03 98 SER A O 1
ATOM 813 N N . ALA A 1 99 ? -34.844 37.219 0.771 1 26.02 99 ALA A N 1
ATOM 814 C CA . ALA A 1 99 ? -35.062 38.469 1.513 1 26.02 99 ALA A CA 1
ATOM 815 C C . ALA A 1 99 ? -34.188 39.594 0.959 1 26.02 99 ALA A C 1
ATOM 817 O O . ALA A 1 99 ? -33.156 39.344 0.35 1 26.02 99 ALA A O 1
ATOM 818 N N . ASP A 1 100 ? -34.75 40.594 0.555 1 25.53 100 ASP A N 1
ATOM 819 C CA . ASP A 1 100 ? -34.094 41.875 0.214 1 25.53 100 ASP A CA 1
ATOM 820 C C . ASP A 1 100 ? -32.844 42.062 1.056 1 25.53 100 ASP A C 1
ATOM 822 O O . ASP A 1 100 ? -32.938 42.281 2.268 1 25.53 100 ASP A O 1
ATOM 826 N N . ALA A 1 101 ? -31.969 41.094 0.772 1 27.06 101 ALA A N 1
ATOM 827 C CA . ALA A 1 101 ? -30.688 41.25 1.439 1 27.06 101 ALA A CA 1
ATOM 828 C C . ALA A 1 101 ? -30.234 42.719 1.407 1 27.06 101 ALA A C 1
ATOM 830 O O . ALA A 1 101 ? -30.031 43.281 0.333 1 27.06 101 ALA A O 1
ATOM 831 N N . GLY A 1 102 ? -30.859 43.375 2.23 1 23.92 102 GLY A N 1
ATOM 832 C CA . GLY A 1 102 ? -30.234 44.688 2.395 1 23.92 102 GLY A CA 1
ATOM 833 C C . GLY A 1 102 ? -28.734 44.688 2.172 1 23.92 102 GLY A C 1
ATOM 834 O O . GLY A 1 102 ? -28.109 43.625 2.248 1 23.92 102 GLY A O 1
ATOM 835 N N . ASP A 1 103 ? -28.203 45.531 1.347 1 30.45 103 ASP A N 1
ATOM 836 C CA . ASP A 1 103 ? -26.828 45.906 0.997 1 30.45 103 ASP A CA 1
ATOM 837 C C . ASP A 1 103 ? -25.891 45.656 2.172 1 30.45 103 ASP A C 1
ATOM 839 O O . ASP A 1 103 ? -25.312 46.594 2.719 1 30.45 103 ASP A O 1
ATOM 843 N N . GLY A 1 104 ? -26.297 44.781 3.041 1 24.72 104 GLY A N 1
ATOM 844 C CA . GLY A 1 104 ? -25.234 44.688 4.027 1 24.72 104 GLY A CA 1
ATOM 845 C C . GLY A 1 104 ? -23.953 44.125 3.455 1 24.72 104 GLY A C 1
ATOM 846 O O . GLY A 1 104 ? -23.781 42.906 3.354 1 24.72 104 GLY A O 1
ATOM 847 N N . LYS A 1 105 ? -23.5 44.562 2.27 1 34.31 105 LYS A N 1
ATOM 848 C CA . LYS A 1 105 ? -22.078 44.562 1.971 1 34.31 105 LYS A CA 1
ATOM 849 C C . LYS A 1 105 ? -21.25 44.312 3.23 1 34.31 105 LYS A C 1
ATOM 851 O O . LYS A 1 105 ? -21.062 45.219 4.047 1 34.31 105 LYS A O 1
ATOM 856 N N . GLY A 1 106 ? -21.562 43.156 3.805 1 30.7 106 GLY A N 1
ATOM 857 C CA . GLY A 1 106 ? -20.781 42.688 4.938 1 30.7 106 GLY A CA 1
ATOM 858 C C . GLY A 1 106 ? -19.328 43.094 4.855 1 30.7 106 GLY A C 1
ATOM 859 O O . GLY A 1 106 ? -18.828 43.469 3.789 1 30.7 106 GLY A O 1
ATOM 860 N N . ALA A 1 107 ? -18.656 43.219 5.914 1 35.94 107 ALA A N 1
ATOM 861 C CA . ALA A 1 107 ? -17.297 43.656 6.098 1 35.94 107 ALA A CA 1
ATOM 862 C C . ALA A 1 107 ? -16.312 42.812 5.309 1 35.94 107 ALA A C 1
ATOM 864 O O . ALA A 1 107 ? -16.156 41.625 5.594 1 35.94 107 ALA A O 1
ATOM 865 N N . SER A 1 108 ? -16.344 42.781 3.969 1 39.31 108 SER A N 1
ATOM 866 C CA . SER A 1 108 ? -15.156 42.344 3.24 1 39.31 108 SER A CA 1
ATOM 867 C C . SER A 1 108 ? -13.906 42.469 4.102 1 39.31 108 SER A C 1
ATOM 869 O O . SER A 1 108 ? -13.672 43.5 4.734 1 39.31 108 SER A O 1
ATOM 871 N N . MET A 1 109 ? -13.445 41.406 4.73 1 44.47 109 MET A N 1
ATOM 872 C CA . MET A 1 109 ? -12.148 41.562 5.379 1 44.47 109 MET A CA 1
ATOM 873 C C . MET A 1 109 ? -11.258 42.531 4.59 1 44.47 109 MET A C 1
ATOM 875 O O . MET A 1 109 ? -11.164 42.438 3.367 1 44.47 109 MET A O 1
ATOM 879 N N . SER A 1 110 ? -11.125 43.594 4.973 1 53 110 SER A N 1
ATOM 880 C CA . SER A 1 110 ? -10 44.375 4.453 1 53 110 SER A CA 1
ATOM 881 C C . SER A 1 110 ? -8.812 43.469 4.125 1 53 110 SER A C 1
ATOM 883 O O . SER A 1 110 ? -8.625 42.438 4.762 1 53 110 SER A O 1
ATOM 885 N N . ASP A 1 111 ? -8.312 43.281 2.844 1 69.44 111 ASP A N 1
ATOM 886 C CA . ASP A 1 111 ? -7.152 42.531 2.346 1 69.44 111 ASP A CA 1
ATOM 887 C C . ASP A 1 111 ? -6.039 42.5 3.391 1 69.44 111 ASP A C 1
ATOM 889 O O . ASP A 1 111 ? -5.52 43.531 3.797 1 69.44 111 ASP A O 1
ATOM 893 N N . PRO A 1 112 ? -5.938 41.25 4.109 1 77.94 112 PRO A N 1
ATOM 894 C CA . PRO A 1 112 ? -4.863 41.188 5.102 1 77.94 112 PRO A CA 1
ATOM 895 C C . PRO A 1 112 ? -3.549 41.781 4.582 1 77.94 112 PRO A C 1
ATOM 897 O O . PRO A 1 112 ? -3.174 41.531 3.434 1 77.94 112 PRO A O 1
ATOM 900 N N . LYS A 1 113 ? -2.938 42.531 5.488 1 87.38 113 LYS A N 1
ATOM 901 C CA . LYS A 1 113 ? -1.682 43.188 5.105 1 87.38 113 LYS A CA 1
ATOM 902 C C . LYS A 1 113 ? -0.522 42.656 5.957 1 87.38 113 LYS A C 1
ATOM 904 O O . LYS A 1 113 ? 0.624 42.625 5.5 1 87.38 113 LYS A O 1
ATOM 909 N N . THR A 1 114 ? -0.905 42.188 7.133 1 98.06 114 THR A N 1
ATOM 910 C CA . THR A 1 114 ? 0.148 41.812 8.062 1 98.06 114 THR A CA 1
ATOM 911 C C . THR A 1 114 ? -0.004 40.344 8.461 1 98.06 114 THR A C 1
ATOM 913 O O . THR A 1 114 ? -1.122 39.875 8.656 1 98.06 114 THR A O 1
ATOM 916 N N . VAL A 1 115 ? 1.134 39.656 8.555 1 98.69 115 VAL A N 1
ATOM 917 C CA . VAL A 1 115 ? 1.137 38.25 8.922 1 98.69 115 VAL A CA 1
ATOM 918 C C . VAL A 1 115 ? 2.184 38 10 1 98.69 115 VAL A C 1
ATOM 920 O O . VAL A 1 115 ? 3.299 38.531 9.93 1 98.69 115 VAL A O 1
ATOM 923 N N . CYS A 1 116 ? 1.812 37.312 11 1 98.88 116 CYS A N 1
ATOM 924 C CA . CYS A 1 116 ? 2.727 36.844 12.031 1 98.88 116 CYS A CA 1
ATOM 925 C C . CYS A 1 116 ? 2.939 35.312 11.922 1 98.88 116 CYS A C 1
ATOM 927 O O . CYS A 1 116 ? 1.995 34.562 12.062 1 98.88 116 CYS A O 1
ATOM 929 N N . VAL A 1 117 ? 4.133 34.906 11.656 1 98.81 117 VAL A N 1
ATOM 930 C CA . VAL A 1 117 ? 4.461 33.5 11.516 1 98.81 117 VAL A CA 1
ATOM 931 C C . VAL A 1 117 ? 5.242 33.031 12.742 1 98.81 117 VAL A C 1
ATOM 933 O O . VAL A 1 117 ? 6.355 33.5 12.992 1 98.81 117 VAL A O 1
ATOM 936 N N . VAL A 1 118 ? 4.656 32.094 13.484 1 98.81 118 VAL A N 1
ATOM 937 C CA . VAL A 1 118 ? 5.289 31.578 14.688 1 98.81 118 VAL A CA 1
ATOM 938 C C . VAL A 1 118 ? 6.016 30.266 14.383 1 98.81 118 VAL A C 1
ATOM 940 O O . VAL A 1 118 ? 5.379 29.266 14.031 1 98.81 118 VAL A O 1
ATOM 943 N N . GLY A 1 119 ? 7.277 30.219 14.633 1 98.31 119 GLY A N 1
ATOM 944 C CA . GLY A 1 119 ? 8.141 29.125 14.203 1 98.31 119 GLY A CA 1
ATOM 945 C C . GLY A 1 119 ? 8.805 29.375 12.867 1 98.31 119 GLY A C 1
ATOM 946 O O . GLY A 1 119 ? 8.133 29.406 11.828 1 98.31 119 GLY A O 1
ATOM 947 N N . LEU A 1 120 ? 10.078 29.578 12.914 1 98.19 120 LEU A N 1
ATOM 948 C CA . LEU A 1 120 ? 10.812 29.906 11.695 1 98.19 120 LEU A CA 1
ATOM 949 C C . LEU A 1 120 ? 11.758 28.781 11.305 1 98.19 120 LEU A C 1
ATOM 951 O O . LEU A 1 120 ? 12.93 29.016 11.016 1 98.19 120 LEU A O 1
ATOM 955 N N . GLY A 1 121 ? 11.164 27.578 11.352 1 94.62 121 GLY A N 1
ATOM 956 C CA . GLY A 1 121 ? 11.883 26.391 10.883 1 94.62 121 GLY A CA 1
ATOM 957 C C . GLY A 1 121 ? 11.703 26.141 9.398 1 94.62 121 GLY A C 1
ATOM 958 O O . GLY A 1 121 ? 11.641 27.078 8.602 1 94.62 121 GLY A O 1
ATOM 959 N N . TYR A 1 122 ? 11.695 24.906 9.062 1 91.19 122 TYR A N 1
ATOM 960 C CA . TYR A 1 122 ? 11.734 24.453 7.672 1 91.19 122 TYR A CA 1
ATOM 961 C C . TYR A 1 122 ? 10.484 24.906 6.918 1 91.19 122 TYR A C 1
ATOM 963 O O . TYR A 1 122 ? 10.516 25.062 5.695 1 91.19 122 TYR A O 1
ATOM 971 N N . ILE A 1 123 ? 9.406 25.062 7.656 1 93.62 123 ILE A N 1
ATOM 972 C CA . ILE A 1 123 ? 8.18 25.484 6.992 1 93.62 123 ILE A CA 1
ATOM 973 C C . ILE A 1 123 ? 7.938 26.969 7.246 1 93.62 123 ILE A C 1
ATOM 975 O O . ILE A 1 123 ? 7.641 27.719 6.316 1 93.62 123 ILE A O 1
ATOM 979 N N . GLY A 1 124 ? 8.148 27.391 8.375 1 97.38 124 GLY A N 1
ATOM 980 C CA . GLY A 1 124 ? 7.82 28.75 8.773 1 97.38 124 GLY A CA 1
ATOM 981 C C . GLY A 1 124 ? 8.656 29.797 8.062 1 97.38 124 GLY A C 1
ATOM 982 O O . GLY A 1 124 ? 8.133 30.812 7.594 1 97.38 124 GLY A O 1
ATOM 983 N N . LEU A 1 125 ? 9.93 29.562 7.984 1 97.88 125 LEU A N 1
ATOM 984 C CA . LEU A 1 125 ? 10.82 30.578 7.406 1 97.88 125 LEU A CA 1
ATOM 985 C C . LEU A 1 125 ? 10.555 30.734 5.914 1 97.88 125 LEU A C 1
ATOM 987 O O . LEU A 1 125 ? 10.391 31.859 5.426 1 97.88 125 LEU A O 1
ATOM 991 N N . PRO A 1 126 ? 10.445 29.625 5.164 1 97.06 126 PRO A N 1
ATOM 992 C CA . PRO A 1 126 ? 10.086 29.781 3.754 1 97.06 126 PRO A CA 1
ATOM 993 C C . PRO A 1 126 ? 8.727 30.453 3.566 1 97.06 126 PRO A C 1
ATOM 995 O O . PRO A 1 126 ? 8.57 31.297 2.682 1 97.06 126 PRO A O 1
ATOM 998 N N . THR A 1 127 ? 7.797 30.094 4.359 1 96.94 127 THR A N 1
ATOM 999 C CA . THR A 1 127 ? 6.469 30.688 4.273 1 96.94 127 THR A CA 1
ATOM 1000 C C . THR A 1 127 ? 6.527 32.188 4.559 1 96.94 127 THR A C 1
ATOM 1002 O O . THR A 1 127 ? 5.969 33 3.809 1 96.94 127 THR A O 1
ATOM 1005 N N . ALA A 1 128 ? 7.211 32.562 5.613 1 98.19 128 ALA A N 1
ATOM 1006 C CA . ALA A 1 128 ? 7.359 33.969 6.004 1 98.19 128 ALA A CA 1
ATOM 1007 C C . ALA A 1 128 ? 8.031 34.781 4.895 1 98.19 128 ALA A C 1
ATOM 1009 O O . ALA A 1 128 ? 7.578 35.875 4.559 1 98.19 128 ALA A O 1
ATOM 1010 N N . SER A 1 129 ? 9.062 34.25 4.379 1 97.44 129 SER A N 1
ATOM 1011 C CA . SER A 1 129 ? 9.828 34.969 3.348 1 97.44 129 SER A CA 1
ATOM 1012 C C . SER A 1 129 ? 9.016 35.094 2.062 1 97.44 129 SER A C 1
ATOM 1014 O O . SER A 1 129 ? 9.047 36.156 1.418 1 97.44 129 SER A O 1
ATOM 1016 N N . LEU A 1 130 ? 8.352 34.031 1.663 1 96.25 130 LEU A N 1
ATOM 1017 C CA . LEU A 1 130 ? 7.508 34.094 0.473 1 96.25 130 LEU A CA 1
ATOM 1018 C C . LEU A 1 130 ? 6.422 35.125 0.609 1 96.25 130 LEU A C 1
ATOM 1020 O O . LEU A 1 130 ? 6.191 35.906 -0.318 1 96.25 130 LEU A O 1
ATOM 1024 N N . LEU A 1 131 ? 5.758 35.188 1.733 1 97.19 131 LEU A N 1
ATOM 1025 C CA . LEU A 1 131 ? 4.699 36.156 1.978 1 97.19 131 LEU A CA 1
ATOM 1026 C C . LEU A 1 131 ? 5.25 37.562 1.931 1 97.19 131 LEU A C 1
ATOM 1028 O O . LEU A 1 131 ? 4.586 38.469 1.429 1 97.19 131 LEU A O 1
ATOM 1032 N N . GLY A 1 132 ? 6.43 37.75 2.48 1 96.69 132 GLY A N 1
ATOM 1033 C CA . GLY A 1 132 ? 7.078 39.031 2.371 1 96.69 132 GLY A CA 1
ATOM 1034 C C . GLY A 1 132 ? 7.246 39.5 0.936 1 96.69 132 GLY A C 1
ATOM 1035 O O . GLY A 1 132 ? 6.977 40.656 0.616 1 96.69 132 GLY A O 1
ATOM 1036 N N . THR A 1 133 ? 7.652 38.594 0.147 1 92.81 133 THR A N 1
ATOM 1037 C CA . THR A 1 133 ? 7.887 38.938 -1.253 1 92.81 133 THR A CA 1
ATOM 1038 C C . THR A 1 133 ? 6.566 39.156 -1.987 1 92.81 133 THR A C 1
ATOM 1040 O O . THR A 1 133 ? 6.535 39.75 -3.051 1 92.81 133 THR A O 1
ATOM 1043 N N . LYS A 1 134 ? 5.527 38.688 -1.52 1 93.56 134 LYS A N 1
ATOM 1044 C CA . LYS A 1 134 ? 4.207 38.844 -2.117 1 93.56 134 LYS A CA 1
ATOM 1045 C C . LYS A 1 134 ? 3.547 40.125 -1.626 1 93.56 134 LYS A C 1
ATOM 1047 O O . LYS A 1 134 ? 2.396 40.406 -1.966 1 93.56 134 LYS A O 1
ATOM 1052 N N . GLY A 1 135 ? 4.242 40.875 -0.746 1 94.62 135 GLY A N 1
ATOM 1053 C CA . GLY A 1 135 ? 3.773 42.219 -0.389 1 94.62 135 GLY A CA 1
ATOM 1054 C C . GLY A 1 135 ? 3.236 42.312 1.027 1 94.62 135 GLY A C 1
ATOM 1055 O O . GLY A 1 135 ? 2.887 43.375 1.502 1 94.62 135 GLY A O 1
ATOM 1056 N N . TYR A 1 136 ? 3.191 41.25 1.727 1 97.62 136 TYR A N 1
ATOM 1057 C CA . TYR A 1 136 ? 2.746 41.281 3.115 1 97.62 136 TYR A CA 1
ATOM 1058 C C . TYR A 1 136 ? 3.838 41.812 4.031 1 97.62 136 TYR A C 1
ATOM 1060 O O . TYR A 1 136 ? 5.027 41.656 3.746 1 97.62 136 TYR A O 1
ATOM 1068 N N . ASP A 1 137 ? 3.426 42.5 5.055 1 98.44 137 ASP A N 1
ATOM 1069 C CA . ASP A 1 137 ? 4.324 42.781 6.172 1 98.44 137 ASP A CA 1
ATOM 1070 C C . ASP A 1 137 ? 4.367 41.594 7.148 1 98.44 137 ASP A C 1
ATOM 1072 O O . ASP A 1 137 ? 3.387 41.344 7.848 1 98.44 137 ASP A O 1
ATOM 1076 N N . VAL A 1 138 ? 5.531 41 7.223 1 98.81 138 VAL A N 1
ATOM 1077 C CA . VAL A 1 138 ? 5.59 39.719 7.941 1 98.81 138 VAL A CA 1
ATOM 1078 C C . VAL A 1 138 ? 6.469 39.875 9.18 1 98.81 138 VAL A C 1
ATOM 1080 O O . VAL A 1 138 ? 7.582 40.406 9.102 1 98.81 138 VAL A O 1
ATOM 1083 N N . LEU A 1 139 ? 5.953 39.5 10.25 1 98.88 139 LEU A N 1
ATOM 1084 C CA . LEU A 1 139 ? 6.754 39.281 11.453 1 98.88 139 LEU A CA 1
ATOM 1085 C C . LEU A 1 139 ? 6.969 37.812 11.703 1 98.88 139 LEU A C 1
ATOM 1087 O O . LEU A 1 139 ? 6.012 37.062 11.953 1 98.88 139 LEU A O 1
ATOM 1091 N N . GLY A 1 140 ? 8.18 37.375 11.602 1 98.81 140 GLY A N 1
ATOM 1092 C CA . GLY A 1 140 ? 8.539 36.031 12.023 1 98.81 140 GLY A CA 1
ATOM 1093 C C . GLY A 1 140 ? 8.906 35.938 13.492 1 98.81 140 GLY A C 1
ATOM 1094 O O . GLY A 1 140 ? 9.656 36.781 14 1 98.81 140 GLY A O 1
ATOM 1095 N N . VAL A 1 141 ? 8.398 34.938 14.133 1 98.88 141 VAL A N 1
ATOM 1096 C CA . VAL A 1 141 ? 8.648 34.781 15.562 1 98.88 141 VAL A CA 1
ATOM 1097 C C . VAL A 1 141 ? 9.336 33.438 15.812 1 98.88 141 VAL A C 1
ATOM 1099 O O . VAL A 1 141 ? 8.938 32.406 15.266 1 98.88 141 VAL A O 1
ATOM 1102 N N . ASP A 1 142 ? 10.383 33.438 16.578 1 98.62 142 ASP A N 1
ATOM 1103 C CA . ASP A 1 142 ? 11.07 32.219 17.031 1 98.62 142 ASP A CA 1
ATOM 1104 C C . ASP A 1 142 ? 11.602 32.375 18.453 1 98.62 142 ASP A C 1
ATOM 1106 O O . ASP A 1 142 ? 11.992 33.5 18.859 1 98.62 142 ASP A O 1
ATOM 1110 N N . VAL A 1 143 ? 11.617 31.281 19.125 1 97.06 143 VAL A N 1
ATOM 1111 C CA . VAL A 1 143 ?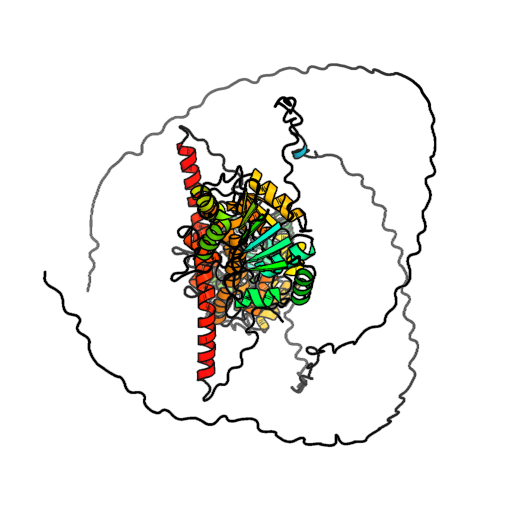 12.047 31.344 20.516 1 97.06 143 VAL A CA 1
ATOM 1112 C C . VAL A 1 143 ? 13.57 31.406 20.594 1 97.06 143 VAL A C 1
ATOM 1114 O O . VAL A 1 143 ? 14.141 31.75 21.625 1 97.06 143 VAL A O 1
ATOM 1117 N N . SER A 1 144 ? 14.266 31.062 19.547 1 97.75 144 SER A N 1
ATOM 1118 C CA . SER A 1 144 ? 15.719 31.062 19.516 1 97.75 144 SER A CA 1
ATOM 1119 C C . SER A 1 144 ? 16.266 32.438 19.141 1 97.75 144 SER A C 1
ATOM 1121 O O . SER A 1 144 ? 16.156 32.875 18 1 97.75 144 SER A O 1
ATOM 1123 N N . PRO A 1 145 ? 17.016 33.094 20.047 1 98.12 145 PRO A N 1
ATOM 1124 C CA . PRO A 1 145 ? 17.641 34.375 19.703 1 98.12 145 PRO A CA 1
ATOM 1125 C C . PRO A 1 145 ? 18.578 34.281 18.516 1 98.12 145 PRO A C 1
ATOM 1127 O O . PRO A 1 145 ? 18.672 35.219 17.719 1 98.12 145 PRO A O 1
ATOM 1130 N N . ARG A 1 146 ? 19.188 33.188 18.438 1 98.06 146 ARG A N 1
ATOM 1131 C CA . ARG A 1 146 ? 20.125 32.969 17.344 1 98.06 146 ARG A CA 1
ATOM 1132 C C . ARG A 1 146 ? 19.391 33 16 1 98.06 146 ARG A C 1
ATOM 1134 O O . ARG A 1 146 ? 19.875 33.594 15.031 1 98.06 146 ARG A O 1
ATOM 1141 N N . VAL A 1 147 ? 18.281 32.375 15.922 1 98.38 147 VAL A N 1
ATOM 1142 C CA . VAL A 1 147 ? 17.469 32.344 14.703 1 98.38 147 VAL A CA 1
ATOM 1143 C C . VAL A 1 147 ? 17 33.781 14.367 1 98.38 147 VAL A C 1
ATOM 1145 O O . VAL A 1 147 ? 17.109 34.219 13.219 1 98.38 147 VAL A O 1
ATOM 1148 N N . VAL A 1 148 ? 16.516 34.5 15.312 1 98.56 148 VAL A N 1
ATOM 1149 C CA . VAL A 1 148 ? 15.992 35.875 15.141 1 98.56 148 VAL A CA 1
ATOM 1150 C C . VAL A 1 148 ? 17.094 36.781 14.602 1 98.56 148 VAL A C 1
ATOM 1152 O O . VAL A 1 148 ? 16.875 37.5 13.625 1 98.56 148 VAL A O 1
ATOM 1155 N N . GLU A 1 149 ? 18.266 36.656 15.219 1 98.44 149 GLU A N 1
ATOM 1156 C CA . GLU A 1 149 ? 19.375 37.5 14.797 1 98.44 149 GLU A CA 1
ATOM 1157 C C . GLU A 1 149 ? 19.812 37.156 13.367 1 98.44 149 GLU A C 1
ATOM 1159 O O . GLU A 1 149 ? 20.047 38.062 12.555 1 98.44 149 GLU A O 1
ATOM 1164 N N . THR A 1 150 ? 19.891 35.906 13.125 1 98.5 150 THR A N 1
ATOM 1165 C CA . THR A 1 150 ? 20.312 35.438 11.812 1 98.5 150 THR A CA 1
ATOM 1166 C C . THR A 1 150 ? 19.375 35.969 10.727 1 98.5 150 THR A C 1
ATOM 1168 O O . THR A 1 150 ? 19.812 36.469 9.703 1 98.5 150 THR A O 1
ATOM 1171 N N . ILE A 1 151 ? 18.109 35.875 10.953 1 98.5 151 ILE A N 1
ATOM 1172 C CA . ILE A 1 151 ? 17.109 36.281 9.961 1 98.5 151 ILE A CA 1
ATOM 1173 C C . ILE A 1 151 ? 17.125 37.781 9.781 1 98.5 151 ILE A C 1
ATOM 1175 O O . ILE A 1 151 ? 17.062 38.281 8.656 1 98.5 151 ILE A O 1
ATOM 1179 N N . ASN A 1 152 ? 17.219 38.531 10.836 1 98.44 152 ASN A N 1
ATOM 1180 C CA . ASN A 1 152 ? 17.219 39.969 10.758 1 98.44 152 ASN A CA 1
ATOM 1181 C C . ASN A 1 152 ? 18.438 40.5 10 1 98.44 152 ASN A C 1
ATOM 1183 O O . ASN A 1 152 ? 18.438 41.625 9.523 1 98.44 152 ASN A O 1
ATOM 1187 N N . GLN A 1 153 ? 19.453 39.719 9.906 1 98 153 GLN A N 1
ATOM 1188 C CA . GLN A 1 153 ? 20.625 40.062 9.125 1 98 153 GLN A CA 1
ATOM 1189 C C . GLN A 1 153 ? 20.469 39.656 7.66 1 98 153 GLN A C 1
ATOM 1191 O O . GLN A 1 153 ? 21.375 39.875 6.852 1 98 153 GLN A O 1
ATOM 1196 N N . GLY A 1 154 ? 19.328 39.062 7.363 1 97.44 154 GLY A N 1
ATOM 1197 C CA . GLY A 1 154 ? 19.047 38.625 6 1 97.44 154 GLY A CA 1
ATOM 1198 C C . GLY A 1 154 ? 19.656 37.281 5.664 1 97.44 154 GLY A C 1
ATOM 1199 O O . GLY A 1 154 ? 19.812 36.938 4.492 1 97.44 154 GLY A O 1
ATOM 1200 N N . ASN A 1 155 ? 20.031 36.531 6.703 1 97.56 155 ASN A N 1
ATOM 1201 C CA . ASN A 1 155 ? 20.656 35.219 6.523 1 97.56 155 ASN A CA 1
ATOM 1202 C C . ASN A 1 155 ? 19.672 34.094 6.859 1 97.56 155 ASN A C 1
ATOM 1204 O O . ASN A 1 155 ? 18.578 34.344 7.352 1 97.56 155 ASN A O 1
ATOM 1208 N N . ILE A 1 156 ? 20.109 32.875 6.461 1 96.62 156 ILE A N 1
ATOM 1209 C CA . ILE A 1 156 ? 19.25 31.719 6.723 1 96.62 156 ILE A CA 1
ATOM 1210 C C . ILE A 1 156 ? 19.984 30.719 7.609 1 96.62 156 ILE A C 1
ATOM 1212 O O . ILE A 1 156 ? 21.219 30.734 7.672 1 96.62 156 ILE A O 1
ATOM 1216 N N . HIS A 1 157 ? 19.266 29.875 8.305 1 95 157 HIS A N 1
ATOM 1217 C CA . HIS A 1 157 ? 19.844 28.859 9.164 1 95 157 HIS A CA 1
ATOM 1218 C C . HIS A 1 157 ? 19.406 27.453 8.742 1 95 157 HIS A C 1
ATOM 1220 O O . HIS A 1 157 ? 19.703 26.469 9.438 1 95 157 HIS A O 1
ATOM 1226 N N . ILE A 1 158 ? 18.656 27.391 7.645 1 91.94 158 ILE A N 1
ATOM 1227 C CA . ILE A 1 158 ? 18.266 26.109 7.066 1 91.94 158 ILE A CA 1
ATOM 1228 C C . ILE A 1 158 ? 18.719 26.031 5.613 1 91.94 158 ILE A C 1
ATOM 1230 O O . ILE A 1 158 ? 18.891 27.062 4.953 1 91.94 158 ILE A O 1
ATOM 1234 N N . VAL A 1 159 ? 18.891 24.828 5.168 1 88.56 159 VAL A N 1
ATOM 1235 C CA . VAL A 1 159 ? 19.359 24.641 3.799 1 88.56 159 VAL A CA 1
ATOM 1236 C C . VAL A 1 159 ? 18.172 24.391 2.873 1 88.56 159 VAL A C 1
ATOM 1238 O O . VAL A 1 159 ? 17.453 23.391 3.023 1 88.56 159 VAL A O 1
ATOM 1241 N N . GLU A 1 160 ? 17.969 25.281 1.954 1 92.44 160 GLU A N 1
ATOM 1242 C CA . GLU A 1 160 ? 16.922 25.234 0.932 1 92.44 160 GLU A CA 1
ATOM 1243 C C . GLU A 1 160 ? 17.281 26.125 -0.262 1 92.44 160 GLU A C 1
ATOM 1245 O O . GLU A 1 160 ? 17.625 27.297 -0.094 1 92.44 160 GLU A O 1
ATOM 1250 N N . PRO A 1 161 ? 17.188 25.531 -1.454 1 92.62 161 PRO A N 1
ATOM 1251 C CA . PRO A 1 161 ? 17.531 26.312 -2.637 1 92.62 161 PRO A CA 1
ATOM 1252 C C . PRO A 1 161 ? 16.781 27.641 -2.711 1 92.62 161 PRO A C 1
ATOM 1254 O O . PRO A 1 161 ? 15.562 27.672 -2.518 1 92.62 161 PRO A O 1
ATOM 1257 N N . ASP A 1 162 ? 17.516 28.766 -2.926 1 94.12 162 ASP A N 1
ATOM 1258 C CA . ASP A 1 162 ? 17.016 30.109 -3.238 1 94.12 162 ASP A CA 1
ATOM 1259 C C . ASP A 1 162 ? 16.391 30.766 -2.004 1 94.12 162 ASP A C 1
ATOM 1261 O O . ASP A 1 162 ? 15.914 31.891 -2.072 1 94.12 162 ASP A O 1
ATOM 1265 N N . LEU A 1 163 ? 16.453 30.094 -0.909 1 96.5 163 LEU A N 1
ATOM 1266 C CA . LEU A 1 163 ? 15.867 30.656 0.301 1 96.5 163 LEU A CA 1
ATOM 1267 C C . LEU A 1 163 ? 16.688 31.828 0.807 1 96.5 163 LEU A C 1
ATOM 1269 O O . LEU A 1 163 ? 16.125 32.812 1.334 1 96.5 163 LEU A O 1
ATOM 1273 N N . ASP A 1 164 ? 17.938 31.688 0.672 1 96.62 164 ASP A N 1
ATOM 1274 C CA . ASP A 1 164 ? 18.812 32.781 1.116 1 96.62 164 ASP A CA 1
ATOM 1275 C C . ASP A 1 164 ? 18.516 34.062 0.375 1 96.62 164 ASP A C 1
ATOM 1277 O O . ASP A 1 164 ? 18.406 35.125 0.991 1 96.62 164 ASP A O 1
ATOM 1281 N N . ILE A 1 165 ? 18.297 33.969 -0.898 1 96.62 165 ILE A N 1
ATOM 1282 C CA . ILE A 1 165 ? 17.984 35.125 -1.728 1 96.62 165 ILE A CA 1
ATOM 1283 C C . ILE A 1 165 ? 16.625 35.688 -1.318 1 96.62 165 ILE A C 1
ATOM 1285 O O . ILE A 1 165 ? 16.469 36.906 -1.208 1 96.62 165 ILE A O 1
ATOM 1289 N N . LEU A 1 166 ? 15.734 34.844 -1.082 1 96.81 166 LEU A N 1
ATOM 1290 C CA . LEU A 1 166 ? 14.383 35.281 -0.746 1 96.81 166 LEU A CA 1
ATOM 1291 C C . LEU A 1 166 ? 14.352 36 0.606 1 96.81 166 LEU A C 1
ATOM 1293 O O . LEU A 1 166 ? 13.703 37.031 0.757 1 96.81 166 LEU A O 1
ATOM 1297 N N . VAL A 1 167 ? 15.023 35.438 1.574 1 98 167 VAL A N 1
ATOM 1298 C CA . VAL A 1 167 ? 15.07 36.031 2.912 1 98 167 VAL A CA 1
ATOM 1299 C C . VAL A 1 167 ? 15.773 37.375 2.861 1 98 167 VAL A C 1
ATOM 1301 O O . VAL A 1 167 ? 15.281 38.344 3.422 1 98 167 VAL A O 1
ATOM 1304 N N . LYS A 1 168 ? 16.891 37.375 2.225 1 97.81 168 LYS A N 1
ATOM 1305 C CA . LYS A 1 168 ? 17.641 38.625 2.096 1 97.81 168 LYS A CA 1
ATOM 1306 C C . LYS A 1 168 ? 16.781 39.719 1.452 1 97.81 168 LYS A C 1
ATOM 1308 O O . LYS A 1 168 ? 16.75 40.844 1.928 1 97.81 168 LYS A O 1
ATOM 1313 N N . SER A 1 169 ? 16.109 39.375 0.446 1 97.31 169 SER A N 1
ATOM 1314 C CA . SER A 1 169 ? 15.273 40.312 -0.279 1 97.31 169 SER A CA 1
ATOM 1315 C C . SER A 1 169 ? 14.133 40.812 0.598 1 97.31 169 SER A C 1
ATOM 1317 O O . SER A 1 169 ? 13.852 42.031 0.615 1 97.31 169 SER A O 1
ATOM 1319 N N . ALA A 1 170 ? 13.492 40 1.272 1 97.75 170 ALA A N 1
ATOM 1320 C CA . ALA A 1 170 ? 12.359 40.375 2.115 1 97.75 170 ALA A CA 1
ATOM 1321 C C . ALA A 1 170 ? 12.805 41.25 3.273 1 97.75 170 ALA A C 1
ATOM 1323 O O . ALA A 1 170 ? 12.117 42.219 3.621 1 97.75 170 ALA A O 1
ATOM 1324 N N . VAL A 1 171 ? 13.914 40.938 3.85 1 98.12 171 VAL A N 1
ATOM 1325 C CA . VAL A 1 171 ? 14.43 41.688 4.977 1 98.12 171 VAL A CA 1
ATOM 1326 C C . VAL A 1 171 ? 14.859 43.094 4.508 1 98.12 171 VAL A C 1
ATOM 1328 O O . VAL A 1 171 ? 14.539 44.094 5.145 1 98.12 171 VAL A O 1
ATOM 1331 N N . GLN A 1 172 ? 15.516 43.094 3.439 1 97.25 172 GLN A N 1
ATOM 1332 C CA . GLN A 1 172 ? 16 44.375 2.91 1 97.25 172 GLN A CA 1
ATOM 1333 C C . GLN A 1 172 ? 14.836 45.25 2.496 1 97.25 172 GLN A C 1
ATOM 1335 O O . GLN A 1 172 ? 14.922 46.5 2.617 1 97.25 172 GLN A O 1
ATOM 1340 N N . ALA A 1 173 ? 13.805 44.688 2.045 1 97.31 173 ALA A N 1
ATOM 1341 C CA . ALA A 1 173 ? 12.617 45.438 1.645 1 97.31 173 ALA A CA 1
ATOM 1342 C C . ALA A 1 173 ? 11.758 45.812 2.855 1 97.31 173 ALA A C 1
ATOM 1344 O O . ALA A 1 173 ? 10.688 46.406 2.711 1 97.31 173 ALA A O 1
ATOM 1345 N N . ASN A 1 174 ? 12.188 45.406 4.008 1 97.81 174 ASN A N 1
ATOM 1346 C CA . ASN A 1 174 ? 11.484 45.656 5.266 1 97.81 174 ASN A CA 1
ATOM 1347 C C . ASN A 1 174 ? 10.125 44.969 5.285 1 97.81 174 ASN A C 1
ATOM 1349 O O . ASN A 1 174 ? 9.156 45.5 5.82 1 97.81 174 ASN A O 1
ATOM 1353 N N . LYS A 1 175 ? 10.086 43.875 4.605 1 98.38 175 LYS A N 1
ATOM 1354 C CA . LYS A 1 175 ? 8.844 43.094 4.543 1 98.38 175 LYS A CA 1
ATOM 1355 C C . LYS A 1 175 ? 8.898 41.875 5.449 1 98.38 175 LYS A C 1
ATOM 1357 O O . LYS A 1 175 ? 7.879 41.219 5.699 1 98.38 175 LYS A O 1
ATOM 1362 N N . LEU A 1 176 ? 10.055 41.594 5.961 1 98.62 176 LEU A N 1
ATOM 1363 C CA . LEU A 1 176 ? 10.25 40.5 6.922 1 98.62 176 LEU A CA 1
ATOM 1364 C C . LEU A 1 176 ? 11.125 40.969 8.086 1 98.62 176 LEU A C 1
ATOM 1366 O O . LEU A 1 176 ? 12.242 41.438 7.867 1 98.62 176 LEU A O 1
ATOM 1370 N N . LYS A 1 177 ? 10.609 40.844 9.203 1 98.69 177 LYS A N 1
ATOM 1371 C CA . LYS A 1 177 ? 11.352 41.031 10.445 1 98.69 177 LYS A CA 1
ATOM 1372 C C . LYS A 1 177 ? 11.156 39.844 11.383 1 98.69 177 LYS A C 1
ATOM 1374 O O . LYS A 1 177 ? 10.102 39.188 11.367 1 98.69 177 LYS A O 1
ATOM 1379 N N . ALA A 1 178 ? 12.133 39.562 12.141 1 98.75 178 ALA A N 1
ATOM 1380 C CA . ALA A 1 178 ? 12.039 38.469 13.102 1 98.75 178 ALA A CA 1
ATOM 1381 C C . ALA A 1 178 ? 12.086 38.969 14.539 1 98.75 178 ALA A C 1
ATOM 1383 O O . ALA A 1 178 ? 12.711 40 14.812 1 98.75 178 ALA A O 1
ATOM 1384 N N . ALA A 1 179 ? 11.414 38.344 15.422 1 98.88 179 ALA A N 1
ATOM 1385 C CA . ALA A 1 179 ? 11.375 38.75 16.828 1 98.88 179 ALA A CA 1
ATOM 1386 C C . ALA A 1 179 ? 11.195 37.5 17.734 1 98.88 179 ALA A C 1
ATOM 1388 O O . ALA A 1 179 ? 10.93 36.406 17.234 1 98.88 179 ALA A O 1
ATOM 1389 N N . LEU A 1 180 ? 11.336 37.688 18.969 1 98.69 180 LEU A N 1
ATOM 1390 C CA . LEU A 1 180 ? 11.195 36.594 19.953 1 98.69 180 LEU A CA 1
ATOM 1391 C C . LEU A 1 180 ? 9.742 36.469 20.375 1 98.69 180 LEU A C 1
ATOM 1393 O O . LEU A 1 180 ? 9.352 35.406 20.906 1 98.69 180 LEU A O 1
ATOM 1397 N N . THR A 1 181 ? 8.992 37.531 20.141 1 98.5 181 THR A N 1
ATOM 1398 C CA . THR A 1 181 ? 7.598 37.562 20.594 1 98.5 181 THR A CA 1
ATOM 1399 C C . THR A 1 181 ? 6.676 38.031 19.469 1 98.5 181 THR A C 1
ATOM 1401 O O . THR A 1 181 ? 7.078 38.844 18.625 1 98.5 181 THR A O 1
ATOM 1404 N N . PRO A 1 182 ? 5.391 37.5 19.531 1 98.69 182 PRO A N 1
ATOM 1405 C CA . PRO A 1 182 ? 4.438 37.938 18.516 1 98.69 182 PRO A CA 1
ATOM 1406 C C . PRO A 1 182 ? 4.004 39.406 18.703 1 98.69 182 PRO A C 1
ATOM 1408 O O . PRO A 1 182 ? 4.312 40 19.719 1 98.69 182 PRO A O 1
ATOM 1411 N N . SER A 1 183 ? 3.385 39.938 17.688 1 98.06 183 SER A N 1
ATOM 1412 C CA . SER A 1 183 ? 2.715 41.219 17.688 1 98.06 183 SER A CA 1
ATOM 1413 C C . SER A 1 183 ? 1.406 41.188 16.906 1 98.06 183 SER A C 1
ATOM 1415 O O . SER A 1 183 ? 1.076 40.156 16.312 1 98.06 183 SER A O 1
ATOM 1417 N N . ALA A 1 184 ? 0.648 42.219 16.984 1 98.12 184 ALA A N 1
ATOM 1418 C CA . ALA A 1 184 ? -0.639 42.281 16.281 1 98.12 184 ALA A CA 1
ATOM 1419 C C . ALA A 1 184 ? -0.467 42.062 14.789 1 98.12 184 ALA A C 1
ATOM 1421 O O . ALA A 1 184 ? 0.484 42.562 14.188 1 98.12 184 ALA A O 1
ATOM 1422 N N . ALA A 1 185 ? -1.364 41.312 14.227 1 98.5 185 ALA A N 1
ATOM 1423 C CA . ALA A 1 185 ? -1.389 41.031 12.797 1 98.5 185 ALA A CA 1
ATOM 1424 C C . ALA A 1 185 ? -2.795 40.625 12.336 1 98.5 185 ALA A C 1
ATOM 1426 O O . ALA A 1 185 ? -3.678 40.406 13.164 1 98.5 185 ALA A O 1
ATOM 1427 N N . ASP A 1 186 ? -2.965 40.594 11.023 1 98.38 186 ASP A N 1
ATOM 1428 C CA . ASP A 1 186 ? -4.242 40.156 10.469 1 98.38 186 ASP A CA 1
ATOM 1429 C C . ASP A 1 186 ? -4.352 38.625 10.461 1 98.38 186 ASP A C 1
ATOM 1431 O O . ASP A 1 186 ? -5.434 38.094 10.672 1 98.38 186 ASP A O 1
ATOM 1435 N N . VAL A 1 187 ? -3.242 38.031 10.156 1 98.75 187 VAL A N 1
ATOM 1436 C CA . VAL A 1 187 ? -3.184 36.594 10.07 1 98.75 187 VAL A CA 1
ATOM 1437 C C . VAL A 1 187 ? -2.037 36.062 10.93 1 98.75 187 VAL A C 1
ATOM 1439 O O . VAL A 1 187 ? -0.947 36.656 10.945 1 98.75 187 VAL A O 1
ATOM 1442 N N . PHE A 1 188 ? -2.295 35.031 11.648 1 98.88 188 PHE A N 1
ATOM 1443 C CA . PHE A 1 188 ? -1.3 34.312 12.461 1 98.88 188 PHE A CA 1
ATOM 1444 C C . PHE A 1 188 ? -1.118 32.875 11.977 1 98.88 188 PHE A C 1
ATOM 1446 O O . PHE A 1 188 ? -2.086 32.125 11.898 1 98.88 188 PHE A O 1
ATOM 1453 N N . ILE A 1 189 ? 0.113 32.5 11.68 1 98.81 189 ILE A N 1
ATOM 1454 C CA . ILE A 1 189 ? 0.421 31.156 11.227 1 98.81 189 ILE A CA 1
ATOM 1455 C C . ILE A 1 189 ? 1.292 30.453 12.266 1 98.81 189 ILE A C 1
ATOM 1457 O O . ILE A 1 189 ? 2.348 30.969 12.648 1 98.81 189 ILE A O 1
ATOM 1461 N N . ILE A 1 190 ? 0.861 29.344 12.703 1 98.75 190 ILE A N 1
ATOM 1462 C CA . ILE A 1 190 ? 1.602 28.531 13.672 1 98.75 190 ILE A CA 1
ATOM 1463 C C . ILE A 1 190 ? 2.303 27.391 12.945 1 98.75 190 ILE A C 1
ATOM 1465 O O . ILE A 1 190 ? 1.652 26.453 12.469 1 98.75 190 ILE A O 1
ATOM 1469 N N . ALA A 1 191 ? 3.566 27.422 12.859 1 97.88 191 ALA A N 1
ATOM 1470 C CA . ALA A 1 191 ? 4.398 26.422 12.195 1 97.88 191 ALA A CA 1
ATOM 1471 C C . ALA A 1 191 ? 5.508 25.922 13.125 1 97.88 191 ALA A C 1
ATOM 1473 O O . ALA A 1 191 ? 6.691 26 12.781 1 97.88 191 ALA A O 1
ATOM 1474 N N . VAL A 1 192 ? 5.152 25.359 14.25 1 97.38 192 VAL A N 1
ATOM 1475 C CA . VAL A 1 192 ? 6.082 24.875 15.266 1 97.38 192 VAL A CA 1
ATOM 1476 C C . VAL A 1 192 ? 6.164 23.359 15.219 1 97.38 192 VAL A C 1
ATOM 1478 O O . VAL A 1 192 ? 5.316 22.703 14.602 1 97.38 192 VAL A O 1
ATOM 1481 N N . PRO A 1 193 ? 7.164 22.797 15.805 1 93.44 193 PRO A N 1
ATOM 1482 C CA . PRO A 1 193 ? 7.297 21.344 15.781 1 93.44 193 PRO A CA 1
ATOM 1483 C C . PRO A 1 193 ? 6.211 20.641 16.594 1 93.44 193 PRO A C 1
ATOM 1485 O O . PRO A 1 193 ? 5.688 21.203 17.547 1 93.44 193 PRO A O 1
ATOM 1488 N N . THR A 1 194 ? 5.875 19.484 16.141 1 92.69 194 THR A N 1
ATOM 1489 C CA . THR A 1 194 ? 5.012 18.562 16.859 1 92.69 194 THR A CA 1
ATOM 1490 C C . THR A 1 194 ? 5.707 17.219 17.062 1 92.69 194 THR A C 1
ATOM 1492 O O . THR A 1 194 ? 5.301 16.203 16.484 1 92.69 194 THR A O 1
ATOM 1495 N N . PRO A 1 195 ? 6.629 17.203 17.922 1 89 195 PRO A N 1
ATOM 1496 C CA . PRO A 1 195 ? 7.363 15.953 18.156 1 89 195 PRO A CA 1
ATOM 1497 C C . PRO A 1 195 ? 6.555 14.93 18.953 1 89 195 PRO A C 1
ATOM 1499 O O . PRO A 1 195 ? 5.352 15.109 19.156 1 89 195 PRO A O 1
ATOM 1502 N N . PHE A 1 196 ? 7.129 13.82 19.125 1 82.88 196 PHE A N 1
ATOM 1503 C CA . PHE A 1 196 ? 6.496 12.875 20.047 1 82.88 196 PHE A CA 1
ATOM 1504 C C . PHE A 1 196 ? 7.391 12.594 21.234 1 82.88 196 PHE A C 1
ATOM 1506 O O . PHE A 1 196 ? 8.602 12.82 21.188 1 82.88 196 PHE A O 1
ATOM 1513 N N . THR A 1 197 ? 6.801 12.25 22.312 1 81.94 197 THR A N 1
ATOM 1514 C CA . THR A 1 197 ? 7.48 11.922 23.562 1 81.94 197 THR A CA 1
ATOM 1515 C C . THR A 1 197 ? 7.754 10.43 23.641 1 81.94 197 THR A C 1
ATOM 1517 O O . THR A 1 197 ? 7.539 9.688 22.688 1 81.94 197 THR A O 1
ATOM 1520 N N . ASP A 1 198 ? 8.203 10.062 24.844 1 81.81 198 ASP A N 1
ATOM 1521 C CA . ASP A 1 198 ? 8.383 8.648 25.141 1 81.81 198 ASP A CA 1
ATOM 1522 C C . ASP A 1 198 ? 7.082 7.875 24.938 1 81.81 198 ASP A C 1
ATOM 1524 O O . ASP A 1 198 ? 6 8.367 25.25 1 81.81 198 ASP A O 1
ATOM 1528 N N . GLY A 1 199 ? 7.172 6.738 24.266 1 81.38 199 GLY A N 1
ATOM 1529 C CA . GLY A 1 199 ? 6.004 5.926 23.969 1 81.38 199 GLY A CA 1
ATOM 1530 C C . GLY A 1 199 ? 5.301 6.336 22.688 1 81.38 199 GLY A C 1
ATOM 1531 O O . GLY A 1 199 ? 4.168 5.922 22.438 1 81.38 199 GLY A O 1
ATOM 1532 N N . LYS A 1 200 ? 5.836 7.309 21.984 1 85.75 200 LYS A N 1
ATOM 1533 C CA . LYS A 1 200 ? 5.363 7.742 20.672 1 85.75 200 LYS A CA 1
ATOM 1534 C C . LYS A 1 200 ? 4.059 8.523 20.781 1 85.75 200 LYS A C 1
ATOM 1536 O O . LYS A 1 200 ? 3.182 8.414 19.922 1 85.75 200 LYS A O 1
ATOM 1541 N N . GLN A 1 201 ? 3.986 9.188 21.906 1 89.5 201 GLN A N 1
ATOM 1542 C CA . GLN A 1 201 ? 2.836 10.062 22.094 1 89.5 201 GLN A CA 1
ATOM 1543 C C . GLN A 1 201 ? 3.094 11.445 21.516 1 89.5 201 GLN A C 1
ATOM 1545 O O . GLN A 1 201 ? 4.191 11.992 21.656 1 89.5 201 GLN A O 1
ATOM 1550 N N . PRO A 1 202 ? 2.066 11.977 20.875 1 91.94 202 PRO A N 1
ATOM 1551 C CA . PRO A 1 202 ? 2.256 13.328 20.344 1 91.94 202 PRO A CA 1
ATOM 1552 C C . PRO A 1 202 ? 2.521 14.367 21.438 1 91.94 202 PRO A C 1
ATOM 1554 O O . PRO A 1 202 ? 1.892 14.328 22.5 1 91.94 202 PRO A O 1
ATOM 1557 N N . ASP A 1 203 ? 3.467 15.227 21.234 1 94.12 203 ASP A N 1
ATOM 1558 C CA . ASP A 1 203 ? 3.75 16.375 22.094 1 94.12 203 ASP A CA 1
ATOM 1559 C C . ASP A 1 203 ? 3.262 17.672 21.453 1 94.12 203 ASP A C 1
ATOM 1561 O O . ASP A 1 203 ? 3.916 18.203 20.562 1 94.12 203 ASP A O 1
ATOM 1565 N N . LEU A 1 204 ? 2.166 18.172 22.031 1 95.88 204 LEU A N 1
ATOM 1566 C CA . LEU A 1 204 ? 1.556 19.375 21.453 1 95.88 204 LEU A CA 1
ATOM 1567 C C . LEU A 1 204 ? 1.907 20.609 22.281 1 95.88 204 LEU A C 1
ATOM 1569 O O . LEU A 1 204 ? 1.256 21.641 22.156 1 95.88 204 LEU A O 1
ATOM 1573 N N . SER A 1 205 ? 2.918 20.516 23.125 1 96.81 205 SER A N 1
ATOM 1574 C CA . SER A 1 205 ? 3.283 21.625 24 1 96.81 205 SER A CA 1
ATOM 1575 C C . SER A 1 205 ? 3.691 22.844 23.188 1 96.81 205 SER A C 1
ATOM 1577 O O . SER A 1 205 ? 3.363 23.984 23.547 1 96.81 205 SER A O 1
ATOM 1579 N N . TYR A 1 206 ? 4.34 22.625 22.109 1 97.06 206 TYR A N 1
ATOM 1580 C CA . TYR A 1 206 ? 4.793 23.734 21.297 1 97.06 206 TYR A CA 1
ATOM 1581 C C . TYR A 1 206 ? 3.615 24.438 20.641 1 97.06 206 TYR A C 1
ATOM 1583 O O . TYR A 1 206 ? 3.604 25.672 20.516 1 97.06 206 TYR A O 1
ATOM 1591 N N . VAL A 1 207 ? 2.629 23.703 20.203 1 98.12 207 VAL A N 1
ATOM 1592 C CA . VAL A 1 207 ? 1.423 24.281 19.609 1 98.12 207 VAL A CA 1
ATOM 1593 C C . VAL A 1 207 ? 0.653 25.062 20.656 1 98.12 207 VAL A C 1
ATOM 1595 O O . VAL A 1 207 ? 0.194 26.172 20.406 1 98.12 207 VAL A O 1
ATOM 1598 N N . ARG A 1 208 ? 0.57 24.531 21.812 1 98.5 208 ARG A N 1
ATOM 1599 C CA . ARG A 1 208 ? -0.109 25.219 22.922 1 98.5 208 ARG A CA 1
ATOM 1600 C C . ARG A 1 208 ? 0.59 26.531 23.266 1 98.5 208 ARG A C 1
ATOM 1602 O O . ARG A 1 208 ? -0.062 27.562 23.438 1 98.5 208 ARG A O 1
ATOM 1609 N N . GLU A 1 209 ? 1.862 26.406 23.391 1 98.38 209 GLU A N 1
ATOM 1610 C CA . GLU A 1 209 ? 2.646 27.594 23.75 1 98.38 209 GLU A CA 1
ATOM 1611 C C . GLU A 1 209 ? 2.539 28.672 22.688 1 98.38 209 GLU A C 1
ATOM 1613 O O . GLU A 1 209 ? 2.393 29.859 23.016 1 98.38 209 GLU A O 1
ATOM 1618 N N . ALA A 1 210 ? 2.65 28.281 21.484 1 98.75 210 ALA A N 1
ATOM 1619 C CA . ALA A 1 210 ? 2.52 29.234 20.375 1 98.75 210 ALA A CA 1
ATOM 1620 C C . ALA A 1 210 ? 1.14 29.875 20.375 1 98.75 210 ALA A C 1
ATOM 1622 O O . ALA A 1 210 ? 1.015 31.078 20.141 1 98.75 210 ALA A O 1
ATOM 1623 N N . THR A 1 211 ? 0.108 29.109 20.578 1 98.81 211 THR A N 1
ATOM 1624 C CA . THR A 1 211 ? -1.262 29.609 20.609 1 98.81 211 THR A CA 1
ATOM 1625 C C . THR A 1 211 ? -1.436 30.625 21.734 1 98.81 211 THR A C 1
ATOM 1627 O O . THR A 1 211 ? -1.999 31.703 21.516 1 98.81 211 THR A O 1
ATOM 1630 N N . ARG A 1 212 ? -0.911 30.344 22.859 1 98.62 212 ARG A N 1
ATOM 1631 C CA . ARG A 1 212 ? -1.007 31.266 24 1 98.62 212 ARG A CA 1
ATOM 1632 C C . ARG A 1 212 ? -0.221 32.531 23.734 1 98.62 212 ARG A C 1
ATOM 1634 O O . ARG A 1 212 ? -0.623 33.625 24.188 1 98.62 212 ARG A O 1
ATOM 1641 N N . ALA A 1 213 ? 0.852 32.375 23.109 1 98.69 213 ALA A N 1
ATOM 1642 C CA . ALA A 1 213 ? 1.714 33.5 22.828 1 98.69 213 ALA A CA 1
ATOM 1643 C C . ALA A 1 213 ? 1.016 34.531 21.922 1 98.69 213 ALA A C 1
ATOM 1645 O O . ALA A 1 213 ? 1.224 35.719 22.047 1 98.69 213 ALA A O 1
ATOM 1646 N N . ILE A 1 214 ? 0.178 34.062 20.984 1 98.75 214 ILE A N 1
ATOM 1647 C CA . ILE A 1 214 ? -0.421 35 20.016 1 98.75 214 ILE A CA 1
ATOM 1648 C C . ILE A 1 214 ? -1.747 35.531 20.562 1 98.75 214 ILE A C 1
ATOM 1650 O O . ILE A 1 214 ? -2.256 36.531 20.094 1 98.75 214 ILE A O 1
ATOM 1654 N N . SER A 1 215 ? -2.334 34.844 21.516 1 98.75 215 SER A N 1
ATOM 1655 C CA . SER A 1 215 ? -3.689 35.094 22 1 98.75 215 SER A CA 1
ATOM 1656 C C . SER A 1 215 ? -3.869 36.562 22.406 1 98.75 215 SER A C 1
ATOM 1658 O O . SER A 1 215 ? -4.863 37.188 22.031 1 98.75 215 SER A O 1
ATOM 1660 N N . PRO A 1 216 ? -2.883 37.188 23.141 1 98.56 216 PRO A N 1
ATOM 1661 C CA . PRO A 1 216 ? -3.07 38.562 23.609 1 98.56 216 PRO A CA 1
ATOM 1662 C C . PRO A 1 216 ? -3.137 39.562 22.453 1 98.56 216 PRO A C 1
ATOM 1664 O O . PRO A 1 216 ? -3.568 40.688 22.656 1 98.56 216 PRO A O 1
ATOM 1667 N N . PHE A 1 217 ? -2.76 39.188 21.297 1 98.62 217 PHE A N 1
ATOM 1668 C CA . PHE A 1 217 ? -2.629 40.125 20.203 1 98.62 217 PHE A CA 1
ATOM 1669 C C . PHE A 1 217 ? -3.785 40 19.219 1 98.62 217 PHE A C 1
ATOM 1671 O O . PHE A 1 217 ? -3.891 40.75 18.25 1 98.62 217 PHE A O 1
ATOM 1678 N N . LEU A 1 218 ? -4.641 39.062 19.453 1 98.5 218 LEU A N 1
ATOM 1679 C CA . LEU A 1 218 ? -5.746 38.781 18.531 1 98.5 218 LEU A CA 1
ATOM 1680 C C . LEU A 1 218 ? -6.844 39.844 18.688 1 98.5 218 LEU A C 1
ATOM 1682 O O . LEU A 1 218 ? -7.129 40.281 19.797 1 98.5 218 LEU A O 1
ATOM 1686 N N . ARG A 1 219 ? -7.402 40.219 17.609 1 97.62 219 ARG A N 1
ATOM 1687 C CA . ARG A 1 219 ? -8.539 41.125 17.5 1 97.62 219 ARG A CA 1
ATOM 1688 C C . ARG A 1 219 ? -9.594 40.562 16.547 1 97.62 219 ARG A C 1
ATOM 1690 O O . ARG A 1 219 ? -9.289 39.719 15.688 1 97.62 219 ARG A O 1
ATOM 1697 N N . PRO A 1 220 ? -10.82 41.062 16.703 1 97.5 220 PRO A N 1
ATOM 1698 C CA . PRO A 1 220 ? -11.859 40.594 15.773 1 97.5 220 PRO A CA 1
ATOM 1699 C C . PRO A 1 220 ? -11.461 40.75 14.312 1 97.5 220 PRO A C 1
ATOM 1701 O O . PRO A 1 220 ? -10.93 41.781 13.914 1 97.5 220 PRO A O 1
ATOM 1704 N N . GLY A 1 221 ? -11.703 39.656 13.594 1 97.38 221 GLY A N 1
ATOM 1705 C CA . GLY A 1 221 ? -11.383 39.656 12.18 1 97.38 221 GLY A CA 1
ATOM 1706 C C . GLY A 1 221 ? -10.117 38.875 11.852 1 97.38 221 GLY A C 1
ATOM 1707 O O . GLY A 1 221 ? -9.867 38.531 10.695 1 97.38 221 GLY A O 1
ATOM 1708 N N . ASN A 1 222 ? -9.328 38.562 12.875 1 98.62 222 ASN A N 1
ATOM 1709 C CA . ASN A 1 222 ? -8.055 37.875 12.648 1 98.62 222 ASN A CA 1
ATOM 1710 C C . ASN A 1 222 ? -8.258 36.406 12.281 1 98.62 222 ASN A C 1
ATOM 1712 O O . ASN A 1 222 ? -9.266 35.812 12.656 1 98.62 222 ASN A O 1
ATOM 1716 N N . LEU A 1 223 ? -7.328 35.906 11.531 1 98.75 223 LEU A N 1
ATOM 1717 C CA . LEU A 1 223 ? -7.273 34.5 11.125 1 98.75 223 LEU A CA 1
ATOM 1718 C C . LEU A 1 223 ? -6.066 33.812 11.742 1 98.75 223 LEU A C 1
ATOM 1720 O O . LEU A 1 223 ? -4.941 34.312 11.648 1 98.75 223 LEU A O 1
ATOM 1724 N N . VAL A 1 224 ? -6.332 32.719 12.445 1 98.88 224 VAL A N 1
ATOM 1725 C CA . VAL A 1 224 ? -5.273 31.891 13 1 98.88 224 VAL A CA 1
ATOM 1726 C C . VAL A 1 224 ? -5.195 30.578 12.219 1 98.88 224 VAL A C 1
ATOM 1728 O O . VAL A 1 224 ? -6.191 29.859 12.102 1 98.88 224 VAL A O 1
ATOM 1731 N N . ILE A 1 225 ? -4.012 30.25 11.742 1 98.88 225 ILE A N 1
ATOM 1732 C CA . ILE A 1 225 ? -3.818 29.062 10.93 1 98.88 225 ILE A CA 1
ATOM 1733 C C . ILE A 1 225 ? -2.805 28.141 11.602 1 98.88 225 ILE A C 1
ATOM 1735 O O . ILE A 1 225 ? -1.667 28.531 11.859 1 98.88 225 ILE A O 1
ATOM 1739 N N . LEU A 1 226 ? -3.176 26.953 11.906 1 98.81 226 LEU A N 1
ATOM 1740 C CA . LEU A 1 226 ? -2.246 25.891 12.297 1 98.81 226 LEU A CA 1
ATOM 1741 C C . LEU A 1 226 ? -1.688 25.172 11.078 1 98.81 226 LEU A C 1
ATOM 1743 O O . LEU A 1 226 ? -2.416 24.469 10.383 1 98.81 226 LEU A O 1
ATOM 1747 N N . GLU A 1 227 ? -0.421 25.297 10.82 1 97.5 227 GLU A N 1
ATOM 1748 C CA . GLU A 1 227 ? 0.225 24.625 9.695 1 97.5 227 GLU A CA 1
ATOM 1749 C C . GLU A 1 227 ? 0.979 23.391 10.156 1 97.5 227 GLU A C 1
ATOM 1751 O O . GLU A 1 227 ? 1.261 22.484 9.359 1 97.5 227 GLU A O 1
ATOM 1756 N N . SER A 1 228 ? 1.308 23.344 11.406 1 96.56 228 SER A N 1
ATOM 1757 C CA . SER A 1 228 ? 2.008 22.188 11.961 1 96.56 228 SER A CA 1
ATOM 1758 C C . SER A 1 228 ? 1.194 20.922 11.789 1 96.56 228 SER A C 1
ATOM 1760 O O . SER A 1 228 ? 0.004 20.891 12.109 1 96.56 228 SER A O 1
ATOM 1762 N N . THR A 1 229 ? 1.851 19.922 11.258 1 94.94 229 THR A N 1
ATOM 1763 C CA . THR A 1 229 ? 1.182 18.625 11.227 1 94.94 229 THR A CA 1
ATOM 1764 C C . THR A 1 229 ? 0.814 18.172 12.641 1 94.94 229 THR A C 1
ATOM 1766 O O . THR A 1 229 ? 1.668 18.141 13.523 1 94.94 229 THR A O 1
ATOM 1769 N N . SER A 1 230 ? -0.418 17.859 12.82 1 95.5 230 SER A N 1
ATOM 1770 C CA . SER A 1 230 ? -0.916 17.578 14.164 1 95.5 230 SER A CA 1
ATOM 1771 C C . SER A 1 230 ? -1.939 16.453 14.156 1 95.5 230 SER A C 1
ATOM 1773 O O . SER A 1 230 ? -2.547 16.172 13.125 1 95.5 230 SER A O 1
ATOM 1775 N N . PRO A 1 231 ? -2.125 15.812 15.336 1 95.69 231 PRO A N 1
ATOM 1776 C CA . PRO A 1 231 ? -3.193 14.82 15.453 1 95.69 231 PRO A CA 1
ATOM 1777 C C . PRO A 1 231 ? -4.574 15.406 15.164 1 95.69 231 PRO A C 1
ATOM 1779 O O . PRO A 1 231 ? -4.797 16.609 15.367 1 95.69 231 PRO A O 1
ATOM 1782 N N . VAL A 1 232 ? -5.469 14.547 14.766 1 97.12 232 VAL A N 1
ATOM 1783 C CA . VAL A 1 232 ? -6.844 14.953 14.484 1 97.12 232 VAL A CA 1
ATOM 1784 C C . VAL A 1 232 ? -7.461 15.578 15.734 1 97.12 232 VAL A C 1
ATOM 1786 O O . VAL A 1 232 ? -7.328 15.031 16.844 1 97.12 232 VAL A O 1
ATOM 1789 N N . GLY A 1 233 ? -8.07 16.734 15.539 1 97.31 233 GLY A N 1
ATOM 1790 C CA . GLY A 1 233 ? -8.727 17.422 16.641 1 97.31 233 GLY A CA 1
ATOM 1791 C C . GLY A 1 233 ? -7.898 18.562 17.203 1 97.31 233 GLY A C 1
ATOM 1792 O O . GLY A 1 233 ? -8.398 19.375 17.984 1 97.31 233 GLY A O 1
ATOM 1793 N N . THR A 1 234 ? -6.664 18.688 16.875 1 98.06 234 THR A N 1
ATOM 1794 C CA . THR A 1 234 ? -5.77 19.688 17.453 1 98.06 234 THR A CA 1
ATOM 1795 C C . THR A 1 234 ? -6.285 21.094 17.188 1 98.06 234 THR A C 1
ATOM 1797 O O . THR A 1 234 ? -6.266 21.953 18.078 1 98.06 234 THR A O 1
ATOM 1800 N N . THR A 1 235 ? -6.727 21.391 16.047 1 98.69 235 THR A N 1
ATOM 1801 C CA . THR A 1 235 ? -7.219 22.719 15.703 1 98.69 235 THR A CA 1
ATOM 1802 C C . THR A 1 235 ? -8.445 23.078 16.547 1 98.69 235 THR A C 1
ATOM 1804 O O . THR A 1 235 ? -8.516 24.172 17.094 1 98.69 235 THR A O 1
ATOM 1807 N N . ASP A 1 236 ? -9.359 22.172 16.672 1 98 236 ASP A N 1
ATOM 1808 C CA . ASP A 1 236 ? -10.609 22.391 17.391 1 98 236 ASP A CA 1
ATOM 1809 C C . ASP A 1 236 ? -10.383 22.312 18.906 1 98 236 ASP A C 1
ATOM 1811 O O . ASP A 1 236 ? -10.82 23.188 19.656 1 98 236 ASP A O 1
ATOM 1815 N N . GLU A 1 237 ? -9.648 21.312 19.281 1 97.56 237 GLU A N 1
ATOM 1816 C CA . GLU A 1 237 ? -9.633 20.938 20.688 1 97.56 237 GLU A CA 1
ATOM 1817 C C . GLU A 1 237 ? -8.469 21.578 21.438 1 97.56 237 GLU A C 1
ATOM 1819 O O . GLU A 1 237 ? -8.422 21.562 22.672 1 97.56 237 GLU A O 1
ATOM 1824 N N . VAL A 1 238 ? -7.559 22.109 20.703 1 98.31 238 VAL A N 1
ATOM 1825 C CA . VAL A 1 238 ? -6.41 22.734 21.359 1 98.31 238 VAL A CA 1
ATOM 1826 C C . VAL A 1 238 ? -6.336 24.203 21 1 98.31 238 VAL A C 1
ATOM 1828 O O . VAL A 1 238 ? -6.621 25.062 21.844 1 98.31 238 VAL A O 1
ATOM 1831 N N . VAL A 1 239 ? -6.176 24.547 19.781 1 98.88 239 VAL A N 1
ATOM 1832 C CA . VAL A 1 239 ? -5.977 25.922 19.359 1 98.88 239 VAL A CA 1
ATOM 1833 C C . VAL A 1 239 ? -7.25 26.734 19.625 1 98.88 239 VAL A C 1
ATOM 1835 O O . VAL A 1 239 ? -7.23 27.719 20.375 1 98.88 239 VAL A O 1
ATOM 1838 N N . ALA A 1 240 ? -8.336 26.297 19.031 1 98.81 240 ALA A N 1
ATOM 1839 C CA . ALA A 1 240 ? -9.602 27 19.188 1 98.81 240 ALA A CA 1
ATOM 1840 C C . ALA A 1 240 ? -10.031 27.062 20.656 1 98.81 240 ALA A C 1
ATOM 1842 O O . ALA A 1 240 ? -10.555 28.078 21.109 1 98.81 240 ALA A O 1
ATOM 1843 N N . LYS A 1 241 ? -9.828 25.984 21.297 1 98.56 241 LYS A N 1
ATOM 1844 C CA . LYS A 1 241 ? -10.227 25.906 22.703 1 98.56 241 LYS A CA 1
ATOM 1845 C C . LYS A 1 241 ? -9.453 26.906 23.547 1 98.56 241 LYS A C 1
ATOM 1847 O O . LYS A 1 241 ? -10.031 27.625 24.375 1 98.56 241 LYS A O 1
ATOM 1852 N N . ILE A 1 242 ? -8.148 26.938 23.406 1 98.75 242 ILE A N 1
ATOM 1853 C CA . ILE A 1 242 ? -7.312 27.875 24.156 1 98.75 242 ILE A CA 1
ATOM 1854 C C . ILE A 1 242 ? -7.773 29.297 23.891 1 98.75 242 ILE A C 1
ATOM 1856 O O . ILE A 1 242 ? -7.93 30.094 24.828 1 98.75 242 ILE A O 1
ATOM 1860 N N . LEU A 1 243 ? -8.023 29.656 22.656 1 98.81 243 LEU A N 1
ATOM 1861 C CA . LEU A 1 243 ? -8.43 31 22.297 1 98.81 243 LEU A CA 1
ATOM 1862 C C . LEU A 1 243 ? -9.797 31.344 22.875 1 98.81 243 LEU A C 1
ATOM 1864 O O . LEU A 1 243 ? -10.023 32.469 23.344 1 98.81 243 LEU A O 1
ATOM 1868 N N . ALA A 1 244 ? -10.688 30.359 22.828 1 98.5 244 ALA A N 1
ATOM 1869 C CA . ALA A 1 244 ? -12.008 30.562 23.422 1 98.5 244 ALA A CA 1
ATOM 1870 C C . ALA A 1 244 ? -11.906 30.781 24.938 1 98.5 244 ALA A C 1
ATOM 1872 O O . ALA A 1 244 ? -12.594 31.641 25.484 1 98.5 244 ALA A O 1
ATOM 1873 N N . GLU A 1 245 ? -11.102 30.031 25.578 1 98.31 245 GLU A N 1
ATOM 1874 C CA . GLU A 1 245 ? -10.898 30.141 27.016 1 98.31 245 GLU A CA 1
ATOM 1875 C C . GLU A 1 245 ? -10.305 31.5 27.391 1 98.31 245 GLU A C 1
ATOM 1877 O O . GLU A 1 245 ? -10.555 32 28.484 1 98.31 245 GLU A O 1
ATOM 1882 N N . ASP A 1 246 ? -9.57 32.031 26.484 1 98 246 ASP A N 1
ATOM 1883 C CA . ASP A 1 246 ? -8.961 33.344 26.703 1 98 246 ASP A CA 1
ATOM 1884 C C . ASP A 1 246 ? -9.953 34.438 26.406 1 98 246 ASP A C 1
ATOM 1886 O O . ASP A 1 246 ? -9.602 35.625 26.469 1 98 246 ASP A O 1
ATOM 1890 N N . GLY A 1 247 ? -11.125 34.125 25.953 1 97.62 247 GLY A N 1
ATOM 1891 C CA . GLY A 1 247 ? -12.195 35.094 25.844 1 97.62 247 GLY A CA 1
ATOM 1892 C C . GLY A 1 247 ? -12.453 35.531 24.406 1 97.62 247 GLY A C 1
ATOM 1893 O O . GLY A 1 247 ? -13.273 36.438 24.172 1 97.62 247 GLY A O 1
ATOM 1894 N N . HIS A 1 248 ? -11.836 34.938 23.469 1 98.19 248 HIS A N 1
ATOM 1895 C CA . HIS A 1 248 ? -12.039 35.281 22.078 1 98.19 248 HIS A CA 1
ATOM 1896 C C . HIS A 1 248 ? -13.297 34.656 21.5 1 98.19 248 HIS A C 1
ATOM 1898 O O . HIS A 1 248 ? -13.633 33.531 21.859 1 98.19 248 HIS A O 1
ATOM 1904 N N . GLY A 1 249 ? -14.023 35.375 20.625 1 98 249 GLY A N 1
ATOM 1905 C CA . GLY A 1 249 ? -15.148 34.781 19.906 1 98 249 GLY A CA 1
ATOM 1906 C C . GLY A 1 249 ? -14.727 33.906 18.734 1 98 249 GLY A C 1
ATOM 1907 O O . GLY A 1 249 ? -14.859 34.312 17.578 1 98 249 GLY A O 1
ATOM 1908 N N . VAL A 1 250 ? -14.344 32.75 19.031 1 98.12 250 VAL A N 1
ATOM 1909 C CA . VAL A 1 250 ? -13.805 31.812 18.047 1 98.12 250 VAL A CA 1
ATOM 1910 C C . VAL A 1 250 ? -14.922 31.359 17.094 1 98.12 250 VAL A C 1
ATOM 1912 O O . VAL A 1 250 ? -16 30.969 17.547 1 98.12 250 VAL A O 1
ATOM 1915 N N . GLY A 1 251 ? -14.609 31.406 15.82 1 96.62 251 GLY A N 1
ATOM 1916 C CA . GLY A 1 251 ? -15.594 31.031 14.812 1 96.62 251 GLY A CA 1
ATOM 1917 C C . GLY A 1 251 ? -16.547 32.156 14.453 1 96.62 251 GLY A C 1
ATOM 1918 O O . GLY A 1 251 ? -17.344 32.031 13.531 1 96.62 251 GLY A O 1
ATOM 1919 N N . VAL A 1 252 ? -16.453 33.25 15.18 1 96.38 252 VAL A N 1
ATOM 1920 C CA . VAL A 1 252 ? -17.312 34.406 14.961 1 96.38 252 VAL A CA 1
ATOM 1921 C C . VAL A 1 252 ? -16.469 35.656 14.68 1 96.38 252 VAL A C 1
ATOM 1923 O O . VAL A 1 252 ? -16.5 36.188 13.57 1 96.38 252 VAL A O 1
ATOM 1926 N N . ASP A 1 253 ? -15.602 35.969 15.641 1 95.62 253 ASP A N 1
ATOM 1927 C CA . ASP A 1 253 ? -14.742 37.125 15.516 1 95.62 253 ASP A CA 1
ATOM 1928 C C . ASP A 1 253 ? -13.312 36.719 15.164 1 95.62 253 ASP A C 1
ATOM 1930 O O . ASP A 1 253 ? -12.539 37.531 14.648 1 95.62 253 ASP A O 1
ATOM 1934 N N . ILE A 1 254 ? -13 35.594 15.688 1 98.5 254 ILE A N 1
ATOM 1935 C CA . ILE A 1 254 ? -11.688 35.031 15.398 1 98.5 254 ILE A CA 1
ATOM 1936 C C . ILE A 1 254 ? -11.844 33.75 14.586 1 98.5 254 ILE A C 1
ATOM 1938 O O . ILE A 1 254 ? -12.578 32.844 14.984 1 98.5 254 ILE A O 1
ATOM 1942 N N . PHE A 1 255 ? -11.156 33.656 13.492 1 98.75 255 PHE A N 1
ATOM 1943 C CA . PHE A 1 255 ? -11.258 32.5 12.602 1 98.75 255 PHE A CA 1
ATOM 1944 C C . PHE A 1 255 ? -10.055 31.594 12.758 1 98.75 255 PHE A C 1
ATOM 1946 O O . PHE A 1 255 ? -8.93 32.062 12.922 1 98.75 255 PHE A O 1
ATOM 1953 N N . VAL A 1 256 ? -10.328 30.281 12.789 1 98.88 256 VAL A N 1
ATOM 1954 C CA . VAL A 1 256 ? -9.273 29.297 13.039 1 98.88 256 VAL A CA 1
ATOM 1955 C C . VAL A 1 256 ? -9.336 28.188 11.992 1 98.88 256 VAL A C 1
ATOM 1957 O O . VAL A 1 256 ? -10.422 27.672 11.688 1 98.88 256 VAL A O 1
ATOM 1960 N N . ALA A 1 257 ? -8.18 27.844 11.406 1 98.88 257 ALA A N 1
ATOM 1961 C CA . ALA A 1 257 ? -8.141 26.828 10.359 1 98.88 257 ALA A CA 1
ATOM 1962 C C . ALA A 1 257 ? -6.855 26 10.445 1 98.88 257 ALA A C 1
ATOM 1964 O O . ALA A 1 257 ? -5.891 26.406 11.102 1 98.88 257 ALA A O 1
ATOM 1965 N N . HIS A 1 258 ? -6.93 24.797 9.938 1 98.75 258 HIS A N 1
ATOM 1966 C CA . HIS A 1 258 ? -5.77 23.953 9.688 1 98.75 258 HIS A CA 1
ATOM 1967 C C . HIS A 1 258 ? -5.457 23.875 8.195 1 98.75 258 HIS A C 1
ATOM 1969 O O . HIS A 1 258 ? -6.332 23.562 7.387 1 98.75 258 HIS A O 1
ATOM 1975 N N . CYS A 1 259 ? -4.191 24.172 7.859 1 97.75 259 CYS A N 1
ATOM 1976 C CA . CYS A 1 259 ? -3.736 24.141 6.473 1 97.75 259 CYS A CA 1
ATOM 1977 C C . CYS A 1 259 ? -2.379 23.453 6.359 1 97.75 259 CYS A C 1
ATOM 1979 O O . CYS A 1 259 ? -1.355 24.125 6.191 1 97.75 259 CYS A O 1
ATOM 1981 N N . PRO A 1 260 ? -2.449 22.156 6.324 1 94.56 260 PRO A N 1
ATOM 1982 C CA . PRO A 1 260 ? -1.167 21.453 6.281 1 94.56 260 PRO A CA 1
ATOM 1983 C C . PRO A 1 260 ? -0.395 21.703 4.988 1 94.56 260 PRO A C 1
ATOM 1985 O O . PRO A 1 260 ? -1 21.953 3.943 1 94.56 260 PRO A O 1
ATOM 1988 N N . GLU A 1 261 ? 0.879 21.656 5.09 1 87.56 261 GLU A N 1
ATOM 1989 C CA . GLU A 1 261 ? 1.741 21.875 3.932 1 87.56 261 GLU A CA 1
ATOM 1990 C C . GLU A 1 261 ? 2.234 20.547 3.354 1 87.56 261 GLU A C 1
ATOM 1992 O O . GLU A 1 261 ? 2.42 19.578 4.09 1 87.56 261 GLU A O 1
ATOM 1997 N N . ARG A 1 262 ? 2.422 20.547 1.978 1 85.19 262 ARG A N 1
ATOM 1998 C CA . ARG A 1 262 ? 2.969 19.406 1.239 1 85.19 262 ARG A CA 1
ATOM 1999 C C . ARG A 1 262 ? 4.23 19.812 0.478 1 85.19 262 ARG A C 1
ATOM 2001 O O . ARG A 1 262 ? 4.164 20.156 -0.702 1 85.19 262 ARG A O 1
ATOM 2008 N N . VAL A 1 263 ? 5.258 19.984 1.1 1 84 263 VAL A N 1
ATOM 2009 C CA . VAL A 1 263 ? 6.43 20.438 0.354 1 84 263 VAL A CA 1
ATOM 2010 C C . VAL A 1 263 ? 7.539 19.391 0.457 1 84 263 VAL A C 1
ATOM 2012 O O . VAL A 1 263 ? 7.637 18.672 1.455 1 84 263 VAL A O 1
ATOM 2015 N N . LEU A 1 264 ? 8.242 19.312 -0.521 1 81.5 264 LEU A N 1
ATOM 2016 C CA . LEU A 1 264 ? 9.422 18.469 -0.569 1 81.5 264 LEU A CA 1
ATOM 2017 C C . LEU A 1 264 ? 10.695 19.266 -0.327 1 81.5 264 LEU A C 1
ATOM 2019 O O . LEU A 1 264 ? 10.93 20.281 -0.992 1 81.5 264 LEU A O 1
ATOM 2023 N N . PRO A 1 265 ? 11.492 18.812 0.619 1 80.69 265 PRO A N 1
ATOM 2024 C CA . PRO A 1 265 ? 12.789 19.484 0.757 1 80.69 265 PRO A CA 1
ATOM 2025 C C . PRO A 1 265 ? 13.555 19.562 -0.562 1 80.69 265 PRO A C 1
ATOM 2027 O O . PRO A 1 265 ? 13.594 18.594 -1.322 1 80.69 265 PRO A O 1
ATOM 2030 N N . GLY A 1 266 ? 14.086 20.688 -0.818 1 83.38 266 GLY A N 1
ATOM 2031 C CA . GLY A 1 266 ? 14.758 20.938 -2.08 1 83.38 266 GLY A CA 1
ATOM 2032 C C . GLY A 1 266 ? 13.898 21.672 -3.084 1 83.38 266 GLY A C 1
ATOM 2033 O O . GLY A 1 266 ? 14.406 22.234 -4.055 1 83.38 266 GLY A O 1
ATOM 2034 N N . ARG A 1 267 ? 12.602 21.641 -2.822 1 89.12 267 ARG A N 1
ATOM 2035 C CA . ARG A 1 267 ? 11.68 22.328 -3.729 1 89.12 267 ARG A CA 1
ATOM 2036 C C . ARG A 1 267 ? 10.609 23.078 -2.953 1 89.12 267 ARG A C 1
ATOM 2038 O O . ARG A 1 267 ? 9.492 23.266 -3.441 1 89.12 267 ARG A O 1
ATOM 2045 N N . ILE A 1 268 ? 10.898 23.516 -1.824 1 90.94 268 ILE A N 1
ATOM 2046 C CA . ILE A 1 268 ? 9.922 24.062 -0.895 1 90.94 268 ILE A CA 1
ATOM 2047 C C . ILE A 1 268 ? 9.312 25.328 -1.479 1 90.94 268 ILE A C 1
ATOM 2049 O O . ILE A 1 268 ? 8.086 25.484 -1.515 1 90.94 268 ILE A O 1
ATOM 2053 N N . LEU A 1 269 ? 10.109 26.266 -1.975 1 92.56 269 LEU A N 1
ATOM 2054 C CA . LEU A 1 269 ? 9.641 27.578 -2.418 1 92.56 269 LEU A CA 1
ATOM 2055 C C . LEU A 1 269 ? 8.727 27.438 -3.629 1 92.56 269 LEU A C 1
ATOM 2057 O O . LEU A 1 269 ? 7.723 28.156 -3.738 1 92.56 269 LEU A O 1
ATOM 2061 N N . ILE A 1 270 ? 9.07 26.484 -4.453 1 92.06 270 ILE A N 1
ATOM 2062 C CA . ILE A 1 270 ? 8.258 26.25 -5.637 1 92.06 270 ILE A CA 1
ATOM 2063 C C . ILE A 1 270 ? 6.945 25.578 -5.23 1 92.06 270 ILE A C 1
ATOM 2065 O O . ILE A 1 270 ? 5.871 25.984 -5.68 1 92.06 270 ILE A O 1
ATOM 2069 N N . GLU A 1 271 ? 7.02 24.719 -4.312 1 90.25 271 GLU A N 1
ATOM 2070 C CA . GLU A 1 271 ? 5.871 23.875 -3.982 1 90.25 271 GLU A CA 1
ATOM 2071 C C . GLU A 1 271 ? 4.898 24.609 -3.062 1 90.25 271 GLU A C 1
ATOM 2073 O O . GLU A 1 271 ? 3.703 24.297 -3.047 1 90.25 271 GLU A O 1
ATOM 2078 N N . LEU A 1 272 ? 5.379 25.594 -2.385 1 92.38 272 LEU A N 1
ATOM 2079 C CA . LEU A 1 272 ? 4.496 26.422 -1.572 1 92.38 272 LEU A CA 1
ATOM 2080 C C . LEU A 1 272 ? 3.504 27.172 -2.447 1 92.38 272 LEU A C 1
ATOM 2082 O O . LEU A 1 272 ? 2.391 27.484 -2.012 1 92.38 272 LEU A O 1
ATOM 2086 N N . ILE A 1 273 ? 3.926 27.406 -3.646 1 93 273 ILE A N 1
ATOM 2087 C CA . ILE A 1 273 ? 3.115 28.219 -4.555 1 93 273 ILE A CA 1
ATOM 2088 C C . ILE A 1 273 ? 2.336 27.312 -5.496 1 93 273 ILE A C 1
ATOM 2090 O O . ILE A 1 273 ? 1.141 27.516 -5.723 1 93 273 ILE A O 1
ATOM 2094 N N . GLU A 1 274 ? 2.91 26.219 -5.906 1 92.38 274 GLU A N 1
ATOM 2095 C CA . GLU A 1 274 ? 2.385 25.453 -7.039 1 92.38 274 GLU A CA 1
ATOM 2096 C C . GLU A 1 274 ? 1.472 24.328 -6.574 1 92.38 274 GLU A C 1
ATOM 2098 O O . GLU A 1 274 ? 0.567 23.906 -7.301 1 92.38 274 GLU A O 1
ATOM 2103 N N . ASN A 1 275 ? 1.686 23.812 -5.461 1 91.12 275 ASN A N 1
ATOM 2104 C CA . ASN A 1 275 ? 0.943 22.641 -5.02 1 91.12 275 ASN A CA 1
ATOM 2105 C C . ASN A 1 275 ? -0.491 23 -4.637 1 91.12 275 ASN A C 1
ATOM 2107 O O . ASN A 1 275 ? -0.763 24.109 -4.203 1 91.12 275 ASN A O 1
ATOM 2111 N N . ASP A 1 276 ? -1.349 21.969 -4.805 1 93.12 276 ASP A N 1
ATOM 2112 C CA . ASP A 1 276 ? -2.674 22.094 -4.207 1 93.12 276 ASP A CA 1
ATOM 2113 C C . ASP A 1 276 ? -2.582 22.188 -2.684 1 93.12 276 ASP A C 1
ATOM 2115 O O . ASP A 1 276 ? -1.685 21.609 -2.07 1 93.12 276 ASP A O 1
ATOM 2119 N N . ARG A 1 277 ? -3.523 22.984 -2.172 1 95.19 277 ARG A N 1
ATOM 2120 C CA . ARG A 1 277 ? -3.537 23.172 -0.726 1 95.19 277 ARG A CA 1
ATOM 2121 C C . ARG A 1 277 ? -4.898 22.812 -0.137 1 95.19 277 ARG A C 1
ATOM 2123 O O . ARG A 1 277 ? -5.93 23.297 -0.602 1 95.19 277 ARG A O 1
ATOM 2130 N N . VAL A 1 278 ? -4.879 21.906 0.805 1 97.12 278 VAL A N 1
ATOM 2131 C CA . VAL A 1 278 ? -6.094 21.594 1.553 1 97.12 278 VAL A CA 1
ATOM 2132 C C . VAL A 1 278 ? -6.246 22.562 2.721 1 97.12 278 VAL A C 1
ATOM 2134 O O . VAL A 1 278 ? -5.32 22.734 3.516 1 97.12 278 VAL A O 1
ATOM 2137 N N . VAL A 1 279 ? -7.387 23.188 2.855 1 97.94 279 VAL A N 1
ATOM 2138 C CA . VAL A 1 279 ? -7.684 24.188 3.877 1 97.94 279 VAL A CA 1
ATOM 2139 C C . VAL A 1 279 ? -8.953 23.797 4.633 1 97.94 279 VAL A C 1
ATOM 2141 O O . VAL A 1 279 ? -10.008 23.625 4.023 1 97.94 279 VAL A O 1
ATOM 2144 N N . GLY A 1 280 ? -8.844 23.672 5.906 1 98.56 280 GLY A N 1
ATOM 2145 C CA . GLY A 1 280 ? -9.992 23.281 6.711 1 98.56 280 GLY A CA 1
ATOM 2146 C C . GLY A 1 280 ? -10.164 24.141 7.949 1 98.56 280 GLY A C 1
ATOM 2147 O O . GLY A 1 280 ? -9.297 24.172 8.82 1 98.56 280 GLY A O 1
ATOM 2148 N N . GLY A 1 281 ? -11.305 24.844 8.07 1 98.75 281 GLY A N 1
ATOM 2149 C CA . GLY A 1 281 ? -11.617 25.656 9.234 1 98.75 281 GLY A CA 1
ATOM 2150 C C . GLY A 1 281 ? -12.469 24.938 10.258 1 98.75 281 GLY A C 1
ATOM 2151 O O . GLY A 1 281 ? -13 23.859 9.992 1 98.75 281 GLY A O 1
ATOM 2152 N N . ILE A 1 282 ? -12.562 25.531 11.461 1 98.62 282 ILE A N 1
ATOM 2153 C CA . ILE A 1 282 ? -13.383 24.969 12.523 1 98.62 282 ILE A CA 1
ATOM 2154 C C . ILE A 1 282 ? -14.859 25.156 12.18 1 98.62 282 ILE A C 1
ATOM 2156 O O . ILE A 1 282 ? -15.734 24.547 12.805 1 98.62 282 ILE A O 1
ATOM 2160 N N . ASN A 1 283 ? -15.141 26 11.258 1 98.31 283 ASN A N 1
ATOM 2161 C CA . ASN A 1 283 ? -16.453 26.219 10.648 1 98.31 283 ASN A CA 1
ATOM 2162 C C . ASN A 1 283 ? -16.328 26.812 9.25 1 98.31 283 ASN A C 1
ATOM 2164 O O . ASN A 1 283 ? -15.227 27.062 8.766 1 98.31 283 ASN A O 1
ATOM 2168 N N . GLU A 1 284 ? -17.422 26.969 8.57 1 98.25 284 GLU A N 1
ATOM 2169 C CA . GLU A 1 284 ? -17.438 27.406 7.176 1 98.25 284 GLU A CA 1
ATOM 2170 C C . GLU A 1 284 ? -16.797 28.781 7.027 1 98.25 284 GLU A C 1
ATOM 2172 O O . GLU A 1 284 ? -16.047 29.031 6.09 1 98.25 284 GLU A O 1
ATOM 2177 N N . ALA A 1 285 ? -17.125 29.688 7.938 1 98.25 285 ALA A N 1
ATOM 2178 C CA . ALA A 1 285 ? -16.578 31.047 7.883 1 98.25 285 ALA A CA 1
ATOM 2179 C C . ALA A 1 285 ? -15.055 31.031 7.984 1 98.25 285 ALA A C 1
ATOM 2181 O O . ALA A 1 285 ? -14.367 31.734 7.258 1 98.25 285 ALA A O 1
ATOM 2182 N N . SER A 1 286 ? -14.578 30.25 8.914 1 98.69 286 SER A N 1
ATOM 2183 C CA . SER A 1 286 ? -13.133 30.125 9.07 1 98.69 286 SER A CA 1
ATOM 2184 C C . SER A 1 286 ? -12.492 29.531 7.82 1 98.69 286 SER A C 1
ATOM 2186 O O . SER A 1 286 ? -11.422 29.984 7.402 1 98.69 286 SER A O 1
ATOM 2188 N N . THR A 1 287 ? -13.07 28.516 7.277 1 98.75 287 THR A N 1
ATOM 2189 C CA . THR A 1 287 ? -12.562 27.891 6.055 1 98.75 287 THR A CA 1
ATOM 2190 C C . THR A 1 287 ? -12.484 28.922 4.93 1 98.75 287 THR A C 1
ATOM 2192 O O . THR A 1 287 ? -11.469 29.016 4.234 1 98.75 287 THR A O 1
ATOM 2195 N N . GLN A 1 288 ? -13.484 29.656 4.754 1 98.12 288 GLN A N 1
ATOM 2196 C CA . GLN A 1 288 ? -13.539 30.625 3.672 1 98.12 288 GLN A CA 1
ATOM 2197 C C . GLN A 1 288 ? -12.453 31.688 3.836 1 98.12 288 GLN A C 1
ATOM 2199 O O . GLN A 1 288 ? -11.82 32.094 2.859 1 98.12 288 GLN A O 1
ATOM 2204 N N . ARG A 1 289 ? -12.273 32.156 5.059 1 97.69 289 ARG A N 1
ATOM 2205 C CA . ARG A 1 289 ? -11.227 33.156 5.316 1 97.69 289 ARG A CA 1
ATOM 2206 C C . ARG A 1 289 ? -9.852 32.594 4.957 1 97.69 289 ARG A C 1
ATOM 2208 O O . ARG A 1 289 ? -9.023 33.312 4.379 1 97.69 289 ARG A O 1
ATOM 2215 N N . ALA A 1 290 ? -9.617 31.391 5.34 1 98.19 290 ALA A N 1
ATOM 2216 C CA . ALA A 1 290 ? -8.336 30.75 5.039 1 98.19 290 ALA A CA 1
ATOM 2217 C C . ALA A 1 290 ? -8.164 30.547 3.535 1 98.19 290 ALA A C 1
ATOM 2219 O O . ALA A 1 290 ? -7.07 30.734 2.998 1 98.19 290 ALA A O 1
ATOM 2220 N N . VAL A 1 291 ? -9.211 30.125 2.852 1 98.19 291 VAL A N 1
ATOM 2221 C CA . VAL A 1 291 ? -9.18 29.953 1.402 1 98.19 291 VAL A CA 1
ATOM 2222 C C . VAL A 1 291 ? -8.781 31.266 0.73 1 98.19 291 VAL A C 1
ATOM 2224 O O . VAL A 1 291 ? -7.895 31.281 -0.122 1 98.19 291 VAL A O 1
ATOM 2227 N N . GLU A 1 292 ? -9.414 32.312 1.125 1 97.19 292 GLU A N 1
ATOM 2228 C CA . GLU A 1 292 ? -9.133 33.625 0.554 1 97.19 292 GLU A CA 1
ATOM 2229 C C . GLU A 1 292 ? -7.672 34 0.771 1 97.19 292 GLU A C 1
ATOM 2231 O O . GLU A 1 292 ? -7.031 34.562 -0.129 1 97.19 292 GLU A O 1
ATOM 2236 N N . PHE A 1 293 ? -7.223 33.75 1.904 1 97.31 293 PHE A N 1
ATOM 2237 C CA . PHE A 1 293 ? -5.84 34.094 2.232 1 97.31 293 PHE A CA 1
ATOM 2238 C C . PHE A 1 293 ? -4.875 33.344 1.32 1 97.31 293 PHE A C 1
ATOM 2240 O O . PHE A 1 293 ? -3.986 33.938 0.719 1 97.31 293 PHE A O 1
ATOM 2247 N N . TYR A 1 294 ? -5.062 32.062 1.168 1 96.88 294 TYR A N 1
ATOM 2248 C CA . TYR A 1 294 ? -4.102 31.25 0.426 1 96.88 294 TYR A CA 1
ATOM 2249 C C . TYR A 1 294 ? -4.258 31.453 -1.075 1 96.88 294 TYR A C 1
ATOM 2251 O O . TYR A 1 294 ? -3.285 31.344 -1.827 1 96.88 294 TYR A O 1
ATOM 2259 N N . GLU A 1 295 ? -5.387 31.703 -1.551 1 96.5 295 GLU A N 1
ATOM 2260 C CA . GLU A 1 295 ? -5.605 31.953 -2.973 1 96.5 295 GLU A CA 1
ATOM 2261 C C . GLU A 1 295 ? -4.82 33.188 -3.445 1 96.5 295 GLU A C 1
ATOM 2263 O O . GLU A 1 295 ? -4.566 33.344 -4.641 1 96.5 295 GLU A O 1
ATOM 2268 N N . ALA A 1 296 ? -4.484 34.031 -2.529 1 94.38 296 ALA A N 1
ATOM 2269 C CA . ALA A 1 296 ? -3.781 35.25 -2.869 1 94.38 296 ALA A CA 1
ATOM 2270 C C . ALA A 1 296 ? -2.379 34.969 -3.393 1 94.38 296 ALA A C 1
ATOM 2272 O O . ALA A 1 296 ? -1.781 35.781 -4.082 1 94.38 296 ALA A O 1
ATOM 2273 N N . PHE A 1 297 ? -1.81 33.75 -3.068 1 93.5 297 PHE A N 1
ATOM 2274 C CA . PHE A 1 297 ? -0.432 33.531 -3.494 1 93.5 297 PHE A CA 1
ATOM 2275 C C . PHE A 1 297 ? -0.218 32.094 -3.934 1 93.5 297 PHE A C 1
ATOM 2277 O O . PHE A 1 297 ? 0.835 31.75 -4.477 1 93.5 297 PHE A O 1
ATOM 2284 N N . VAL A 1 298 ? -1.136 31.234 -3.711 1 94.5 298 VAL A N 1
ATOM 2285 C CA . VAL A 1 298 ? -1.04 29.844 -4.16 1 94.5 298 VAL A CA 1
ATOM 2286 C C . VAL A 1 298 ? -1.615 29.719 -5.57 1 94.5 298 VAL A C 1
ATOM 2288 O O . VAL A 1 298 ? -2.734 30.172 -5.832 1 94.5 298 VAL A O 1
ATOM 2291 N N . ARG A 1 299 ? -0.871 29.125 -6.449 1 95 299 ARG A N 1
ATOM 2292 C CA . ARG A 1 299 ? -1.306 28.953 -7.832 1 95 299 ARG A CA 1
ATOM 2293 C C . ARG A 1 299 ? -2.068 27.641 -8 1 95 299 ARG A C 1
ATOM 2295 O O . ARG A 1 299 ? -2.924 27.531 -8.883 1 95 299 ARG A O 1
ATOM 2302 N N . GLY A 1 300 ? -1.718 26.656 -7.23 1 93.5 300 GLY A N 1
ATOM 2303 C CA . GLY A 1 300 ? -2.504 25.438 -7.234 1 93.5 300 GLY A CA 1
ATOM 2304 C C . GLY A 1 300 ? -3.924 25.625 -6.742 1 93.5 300 GLY A C 1
ATOM 2305 O O . GLY A 1 300 ? -4.305 26.75 -6.371 1 93.5 300 GLY A O 1
ATOM 2306 N N . GLU A 1 301 ? -4.672 24.531 -6.781 1 95.69 301 GLU A N 1
ATOM 2307 C CA . GLU A 1 301 ? -6.039 24.594 -6.277 1 95.69 301 GLU A CA 1
ATOM 2308 C C . GLU A 1 301 ? -6.066 24.672 -4.754 1 95.69 301 GLU A C 1
ATOM 2310 O O . GLU A 1 301 ? -5.316 23.969 -4.078 1 95.69 301 GLU A O 1
ATOM 2315 N N . VAL A 1 302 ? -6.832 25.594 -4.223 1 97.31 302 VAL A N 1
ATOM 2316 C CA . VAL A 1 302 ? -7.082 25.656 -2.785 1 97.31 302 VAL A CA 1
ATOM 2317 C C . VAL A 1 302 ? -8.398 24.969 -2.457 1 97.31 302 VAL A C 1
ATOM 2319 O O . VAL A 1 302 ? -9.477 25.469 -2.793 1 97.31 302 VAL A O 1
ATOM 2322 N N . ILE A 1 303 ? -8.336 23.859 -1.782 1 97.62 303 ILE A N 1
ATOM 2323 C CA . ILE A 1 303 ? -9.492 23 -1.6 1 97.62 303 ILE A CA 1
ATOM 2324 C C . ILE A 1 303 ? -10.023 23.141 -0.175 1 97.62 303 ILE A C 1
ATOM 2326 O O . ILE A 1 303 ? -9.312 22.859 0.792 1 97.62 303 ILE A O 1
ATOM 2330 N N . ALA A 1 304 ? -11.297 23.484 -0.098 1 98.38 304 ALA A N 1
ATOM 2331 C CA . ALA A 1 304 ? -11.953 23.75 1.181 1 98.38 304 ALA A CA 1
ATOM 2332 C C . ALA A 1 304 ? -12.453 22.453 1.815 1 98.38 304 ALA A C 1
ATOM 2334 O O . ALA A 1 304 ? -12.961 21.578 1.12 1 98.38 304 ALA A O 1
ATOM 2335 N N . THR A 1 305 ? -12.297 22.328 3.066 1 98.31 305 THR A N 1
ATOM 2336 C CA . THR A 1 305 ? -12.82 21.219 3.873 1 98.31 305 THR A CA 1
ATOM 2337 C C . THR A 1 305 ? -12.922 21.641 5.34 1 98.31 305 THR A C 1
ATOM 2339 O O . THR A 1 305 ? -13.039 22.812 5.652 1 98.31 305 THR A O 1
ATOM 2342 N N . THR A 1 306 ? -13.031 20.703 6.238 1 98.31 306 THR A N 1
ATOM 2343 C CA . THR A 1 306 ? -13.07 21 7.664 1 98.31 306 THR A CA 1
ATOM 2344 C C . THR A 1 306 ? -11.688 20.812 8.289 1 98.31 306 THR A C 1
ATOM 2346 O O . THR A 1 306 ? -10.828 20.141 7.719 1 98.31 306 THR A O 1
ATOM 2349 N N . ALA A 1 307 ? -11.539 21.406 9.461 1 98.44 307 ALA A N 1
ATOM 2350 C CA . ALA A 1 307 ? -10.258 21.297 10.148 1 98.44 307 ALA A CA 1
ATOM 2351 C C . ALA A 1 307 ? -9.906 19.844 10.445 1 98.44 307 ALA A C 1
ATOM 2353 O O . ALA A 1 307 ? -8.789 19.406 10.18 1 98.44 307 ALA A O 1
ATOM 2354 N N . LYS A 1 308 ? -10.812 19.078 10.953 1 97.88 308 LYS A N 1
ATOM 2355 C CA . LYS A 1 308 ? -10.57 17.672 11.273 1 97.88 308 LYS A CA 1
ATOM 2356 C C . LYS A 1 308 ? -10.195 16.891 10.031 1 97.88 308 LYS A C 1
ATOM 2358 O O . LYS A 1 308 ? -9.281 16.062 10.062 1 97.88 308 LYS A O 1
ATOM 2363 N N . THR A 1 309 ? -10.922 17.125 8.969 1 98.25 309 THR A N 1
ATOM 2364 C CA . THR A 1 309 ? -10.641 16.422 7.723 1 98.25 309 THR A CA 1
ATOM 2365 C C . THR A 1 309 ? -9.25 16.766 7.203 1 98.25 309 THR A C 1
ATOM 2367 O O . THR A 1 309 ? -8.5 15.891 6.789 1 98.25 309 THR A O 1
ATOM 2370 N N . ALA A 1 310 ? -8.93 18.016 7.258 1 98.38 310 ALA A N 1
ATOM 2371 C CA . ALA A 1 310 ? -7.613 18.453 6.801 1 98.38 310 ALA A CA 1
ATOM 2372 C C . ALA A 1 310 ? -6.504 17.781 7.613 1 98.38 310 ALA A C 1
ATOM 2374 O O . ALA A 1 310 ? -5.5 17.344 7.055 1 98.38 310 ALA A O 1
ATOM 2375 N N . GLU A 1 311 ? -6.652 17.766 8.891 1 98.06 311 GLU A N 1
ATOM 2376 C CA . GLU A 1 311 ? -5.688 17.094 9.758 1 98.06 311 GLU A CA 1
ATOM 2377 C C . GLU A 1 311 ? -5.551 15.625 9.398 1 98.06 311 GLU A C 1
ATOM 2379 O O . GLU A 1 311 ? -4.441 15.102 9.289 1 98.06 311 GLU A O 1
ATOM 2384 N N . MET A 1 312 ? -6.629 14.984 9.164 1 97.94 312 MET A N 1
ATOM 2385 C CA . MET A 1 312 ? -6.645 13.562 8.836 1 97.94 312 MET A CA 1
ATOM 2386 C C . MET A 1 312 ? -5.996 13.305 7.484 1 97.94 312 MET A C 1
ATOM 2388 O O . MET A 1 312 ? -5.309 12.305 7.301 1 97.94 312 MET A O 1
ATOM 2392 N N . VAL A 1 313 ? -6.262 14.156 6.547 1 97.88 313 VAL A N 1
ATOM 2393 C CA . VAL A 1 313 ? -5.738 14 5.195 1 97.88 313 VAL A CA 1
ATOM 2394 C C . VAL A 1 313 ? -4.215 13.93 5.234 1 97.88 313 VAL A C 1
ATOM 2396 O O . VAL A 1 313 ? -3.613 13.008 4.676 1 97.88 313 VAL A O 1
ATOM 2399 N N . LYS A 1 314 ? -3.59 14.844 5.895 1 96.69 314 LYS A N 1
ATOM 2400 C CA . LYS A 1 314 ? -2.133 14.891 5.98 1 96.69 314 LYS A CA 1
ATOM 2401 C C . LYS A 1 314 ? -1.575 13.633 6.637 1 96.69 314 LYS A C 1
ATOM 2403 O O . LYS A 1 314 ? -0.605 13.047 6.148 1 96.69 314 LYS A O 1
ATOM 2408 N N . LEU A 1 315 ? -2.148 13.266 7.727 1 97.25 315 LEU A N 1
ATOM 2409 C CA . LEU A 1 315 ? -1.704 12.07 8.438 1 97.25 315 LEU A CA 1
ATOM 2410 C C . LEU A 1 315 ? -1.899 10.82 7.578 1 97.25 315 LEU A C 1
ATOM 2412 O O . LEU A 1 315 ? -1.065 9.914 7.594 1 97.25 315 LEU A O 1
ATOM 2416 N N . THR A 1 316 ? -3.004 10.773 6.828 1 98 316 THR A N 1
ATOM 2417 C CA . THR A 1 316 ? -3.309 9.648 5.949 1 98 316 THR A CA 1
ATOM 2418 C C . THR A 1 316 ? -2.281 9.547 4.824 1 98 316 THR A C 1
ATOM 2420 O O . THR A 1 316 ? -1.808 8.453 4.512 1 98 316 THR A O 1
ATOM 2423 N N . GLU A 1 317 ? -1.925 10.664 4.258 1 96.56 317 GLU A N 1
ATOM 2424 C CA . GLU A 1 317 ? -0.921 10.695 3.199 1 96.56 317 GLU A CA 1
ATOM 2425 C C . GLU A 1 317 ? 0.389 10.062 3.664 1 96.56 317 GLU A C 1
ATOM 2427 O O . GLU A 1 317 ? 0.917 9.164 3.008 1 96.56 317 GLU A O 1
ATOM 2432 N N . ASN A 1 318 ? 0.88 10.492 4.719 1 95.56 318 ASN A N 1
ATOM 2433 C CA . ASN A 1 318 ? 2.164 10.016 5.227 1 95.56 318 ASN A CA 1
ATOM 2434 C C . ASN A 1 318 ? 2.076 8.57 5.711 1 95.56 318 ASN A C 1
ATOM 2436 O O . ASN A 1 318 ? 3.043 7.816 5.598 1 95.56 318 ASN A O 1
ATOM 2440 N N . SER A 1 319 ? 0.919 8.203 6.258 1 97.81 319 SER A N 1
ATOM 2441 C CA . SER A 1 319 ? 0.73 6.824 6.703 1 97.81 319 SER A CA 1
ATOM 2442 C C . SER A 1 319 ? 0.69 5.859 5.523 1 97.81 319 SER A C 1
ATOM 2444 O O . SER A 1 319 ? 1.168 4.727 5.621 1 97.81 319 SER A O 1
ATOM 2446 N N . PHE A 1 320 ? 0.046 6.289 4.445 1 98.19 320 PHE A N 1
ATOM 2447 C CA . PHE A 1 320 ? 0.039 5.469 3.238 1 98.19 320 PHE A CA 1
ATOM 2448 C C . PHE A 1 320 ? 1.462 5.176 2.775 1 98.19 320 PHE A C 1
ATOM 2450 O O . PHE A 1 320 ? 1.8 4.027 2.484 1 98.19 320 PHE A O 1
ATOM 2457 N N . ARG A 1 321 ? 2.236 6.16 2.68 1 96.38 321 ARG A N 1
ATOM 2458 C CA . ARG A 1 321 ? 3.623 6.004 2.254 1 96.38 321 ARG A CA 1
ATOM 2459 C C . ARG A 1 321 ? 4.391 5.09 3.207 1 96.38 321 ARG A C 1
ATOM 2461 O O . ARG A 1 321 ? 5.148 4.223 2.77 1 96.38 321 ARG A O 1
ATOM 2468 N N . ASP A 1 322 ? 4.16 5.305 4.484 1 96.88 322 ASP A N 1
ATOM 2469 C CA . ASP A 1 322 ? 4.836 4.496 5.496 1 96.88 322 ASP A CA 1
ATOM 2470 C C . ASP A 1 322 ? 4.477 3.021 5.348 1 96.88 322 ASP A C 1
ATOM 2472 O O . ASP A 1 322 ? 5.352 2.154 5.422 1 96.88 322 ASP A O 1
ATOM 2476 N N . VAL A 1 323 ? 3.211 2.723 5.152 1 98.31 323 VAL A N 1
ATOM 2477 C CA . VAL A 1 323 ? 2.725 1.354 5.02 1 98.31 323 VAL A CA 1
ATOM 2478 C C . VAL A 1 323 ? 3.348 0.702 3.789 1 98.31 323 VAL A C 1
ATOM 2480 O O . VAL A 1 323 ? 3.77 -0.455 3.836 1 98.31 323 VAL A O 1
ATOM 2483 N N . ASN A 1 324 ? 3.41 1.43 2.742 1 97.94 324 ASN A N 1
ATOM 2484 C CA . ASN A 1 324 ? 3.949 0.854 1.515 1 97.94 324 ASN A CA 1
ATOM 2485 C C . ASN A 1 324 ? 5.465 0.683 1.593 1 97.94 324 ASN A C 1
ATOM 2487 O O . ASN A 1 324 ? 6.016 -0.253 1.015 1 97.94 324 ASN A O 1
ATOM 2491 N N . ILE A 1 325 ? 6.203 1.551 2.293 1 96.88 325 ILE A N 1
ATOM 2492 C CA . ILE A 1 325 ? 7.621 1.331 2.572 1 96.88 325 ILE A CA 1
ATOM 2493 C C . ILE A 1 325 ? 7.789 0.076 3.426 1 96.88 325 ILE A C 1
ATOM 2495 O O . ILE A 1 325 ? 8.664 -0.749 3.158 1 96.88 325 ILE A O 1
ATOM 2499 N N . ALA A 1 326 ? 6.934 -0.024 4.422 1 98.19 326 ALA A N 1
ATOM 2500 C CA . ALA A 1 326 ? 6.977 -1.198 5.289 1 98.19 326 ALA A CA 1
ATOM 2501 C C . ALA A 1 326 ? 6.77 -2.48 4.488 1 98.19 326 ALA A C 1
ATOM 2503 O O . ALA A 1 326 ? 7.418 -3.496 4.746 1 98.19 326 ALA A O 1
ATOM 2504 N N . PHE A 1 327 ? 5.836 -2.465 3.549 1 98.69 327 PHE A N 1
ATOM 2505 C CA . PHE A 1 327 ? 5.59 -3.635 2.715 1 98.69 327 PHE A CA 1
ATOM 2506 C C . PHE A 1 327 ? 6.848 -4.031 1.952 1 98.69 327 PHE A C 1
ATOM 2508 O O . PHE A 1 327 ? 7.238 -5.199 1.958 1 98.69 327 PHE A O 1
ATOM 2515 N N . ALA A 1 328 ? 7.43 -3.049 1.29 1 98.31 328 ALA A N 1
ATOM 2516 C CA . ALA A 1 328 ? 8.664 -3.303 0.55 1 98.31 328 ALA A CA 1
ATOM 2517 C C . ALA A 1 328 ? 9.742 -3.879 1.464 1 98.31 328 ALA A C 1
ATOM 2519 O O . ALA A 1 328 ? 10.414 -4.844 1.105 1 98.31 328 ALA A O 1
ATOM 2520 N N . ASN A 1 329 ? 9.906 -3.301 2.609 1 97.62 329 ASN A N 1
ATOM 2521 C CA . ASN A 1 329 ? 10.906 -3.764 3.564 1 97.62 329 ASN A CA 1
ATOM 2522 C C . ASN A 1 329 ? 10.609 -5.184 4.043 1 97.62 329 ASN A C 1
ATOM 2524 O O . ASN A 1 329 ? 11.523 -6.008 4.152 1 97.62 329 ASN A O 1
ATOM 2528 N N . GLU A 1 330 ? 9.383 -5.402 4.309 1 98 330 GLU A N 1
ATOM 2529 C CA . GLU A 1 330 ? 8.984 -6.734 4.758 1 98 330 GLU A CA 1
ATOM 2530 C C . GLU A 1 330 ? 9.273 -7.785 3.689 1 98 330 GLU A C 1
ATOM 2532 O O . GLU A 1 330 ? 9.789 -8.859 3.994 1 98 330 GLU A O 1
ATOM 2537 N N . ILE A 1 331 ? 8.922 -7.473 2.43 1 98.19 331 ILE A N 1
ATOM 2538 C CA . ILE A 1 331 ? 9.188 -8.391 1.324 1 98.19 331 ILE A CA 1
ATOM 2539 C C . ILE A 1 331 ? 10.688 -8.656 1.23 1 98.19 331 ILE A C 1
ATOM 2541 O O . ILE A 1 331 ? 11.109 -9.789 0.966 1 98.19 331 ILE A O 1
ATOM 2545 N N . SER A 1 332 ? 11.508 -7.633 1.45 1 97.44 332 SER A N 1
ATOM 2546 C CA . SER A 1 332 ? 12.961 -7.812 1.377 1 97.44 332 SER A CA 1
ATOM 2547 C C . SER A 1 332 ? 13.445 -8.797 2.432 1 97.44 332 SER A C 1
ATOM 2549 O O . SER A 1 332 ? 14.32 -9.625 2.158 1 97.44 332 SER A O 1
ATOM 2551 N N . MET A 1 333 ? 12.922 -8.75 3.596 1 96.81 333 MET A N 1
ATOM 2552 C CA . MET A 1 333 ? 13.32 -9.656 4.668 1 96.81 333 MET A CA 1
ATOM 2553 C C . MET A 1 333 ? 12.828 -11.07 4.398 1 96.81 333 MET A C 1
ATOM 2555 O O . MET A 1 333 ? 13.555 -12.039 4.641 1 96.81 333 MET A O 1
ATOM 2559 N N . ILE A 1 334 ? 11.617 -11.18 3.898 1 97.38 334 ILE A N 1
ATOM 2560 C CA . ILE A 1 334 ? 11.039 -12.477 3.578 1 97.38 334 ILE A CA 1
ATOM 2561 C C . ILE A 1 334 ? 11.844 -13.133 2.455 1 97.38 334 ILE A C 1
ATOM 2563 O O . ILE A 1 334 ? 12.195 -14.312 2.543 1 97.38 334 ILE A O 1
ATOM 2567 N N . ALA A 1 335 ? 12.086 -12.383 1.403 1 97 335 ALA A N 1
ATOM 2568 C CA . ALA A 1 335 ? 12.828 -12.906 0.26 1 97 335 ALA A CA 1
ATOM 2569 C C . ALA A 1 335 ? 14.219 -13.375 0.679 1 97 335 ALA A C 1
ATOM 2571 O O . ALA A 1 335 ? 14.703 -14.406 0.196 1 97 335 ALA A O 1
ATOM 2572 N N . GLU A 1 336 ? 14.891 -12.602 1.509 1 93.5 336 GLU A N 1
ATOM 2573 C CA . GLU A 1 336 ? 16.219 -12.984 1.992 1 93.5 336 GLU A CA 1
ATOM 2574 C C . GLU A 1 336 ? 16.172 -14.352 2.672 1 93.5 336 GLU A C 1
ATOM 2576 O O . GLU A 1 336 ? 17.094 -15.156 2.496 1 93.5 336 GLU A O 1
ATOM 2581 N N . GLY A 1 337 ? 15.195 -14.602 3.406 1 91.94 337 GLY A N 1
ATOM 2582 C CA . GLY A 1 337 ? 15.047 -15.883 4.086 1 91.94 337 GLY A CA 1
ATOM 2583 C C . GLY A 1 337 ? 14.898 -17.047 3.131 1 91.94 337 GLY A C 1
ATOM 2584 O O . GLY A 1 337 ? 15.18 -18.188 3.492 1 91.94 337 GLY A O 1
ATOM 2585 N N . GLU A 1 338 ? 14.5 -16.781 1.912 1 93.38 338 GLU A N 1
ATOM 2586 C CA . GLU A 1 338 ? 14.25 -17.828 0.912 1 93.38 338 GLU A CA 1
ATOM 2587 C C . GLU A 1 338 ? 15.344 -17.828 -0.155 1 93.38 338 GLU A C 1
ATOM 2589 O O . GLU A 1 338 ? 15.234 -18.531 -1.163 1 93.38 338 GLU A O 1
ATOM 2594 N N . ASP A 1 339 ? 16.344 -17 0.058 1 93.56 339 ASP A N 1
ATOM 2595 C CA . ASP A 1 339 ? 17.438 -16.844 -0.892 1 93.56 339 ASP A CA 1
ATOM 2596 C C . ASP A 1 339 ? 16.922 -16.406 -2.262 1 93.56 339 ASP A C 1
ATOM 2598 O O . ASP A 1 339 ? 17.297 -17 -3.283 1 93.56 339 ASP A O 1
ATOM 2602 N N . ILE A 1 340 ? 16 -15.555 -2.244 1 96.56 340 ILE A N 1
ATOM 2603 C CA . ILE A 1 340 ? 15.43 -14.961 -3.443 1 96.56 340 ILE A CA 1
ATOM 2604 C C . ILE A 1 340 ? 15.875 -13.508 -3.566 1 96.56 340 ILE A C 1
ATOM 2606 O O . ILE A 1 340 ? 15.953 -12.781 -2.566 1 96.56 340 ILE A O 1
ATOM 2610 N N . ASN A 1 341 ? 16.125 -13.055 -4.758 1 96.88 341 ASN A N 1
ATOM 2611 C CA . ASN A 1 341 ? 16.5 -11.664 -5.012 1 96.88 341 ASN A CA 1
ATOM 2612 C C . ASN A 1 341 ? 15.289 -10.734 -4.902 1 96.88 341 ASN A C 1
ATOM 2614 O O . ASN A 1 341 ? 14.43 -10.719 -5.785 1 96.88 341 ASN A O 1
ATOM 2618 N N . THR A 1 342 ? 15.359 -9.906 -3.904 1 95.88 342 THR A N 1
ATOM 2619 C CA . THR A 1 342 ? 14.234 -9.023 -3.619 1 95.88 342 THR A CA 1
ATOM 2620 C C . THR A 1 342 ? 14.008 -8.047 -4.77 1 95.88 342 THR A C 1
ATOM 2622 O O . THR A 1 342 ? 12.859 -7.746 -5.113 1 95.88 342 THR A O 1
ATOM 2625 N N . TRP A 1 343 ? 15.031 -7.539 -5.32 1 96.62 343 TRP A N 1
ATOM 2626 C CA . TRP A 1 343 ? 14.914 -6.555 -6.391 1 96.62 343 TRP A CA 1
ATOM 2627 C C . TRP A 1 343 ? 14.242 -7.16 -7.617 1 96.62 343 TRP A C 1
ATOM 2629 O O . TRP A 1 343 ? 13.414 -6.512 -8.258 1 96.62 343 TRP A O 1
ATOM 2639 N N . GLU A 1 344 ? 14.602 -8.336 -7.871 1 97.44 344 GLU A N 1
ATOM 2640 C CA . GLU A 1 344 ? 13.977 -9.031 -8.992 1 97.44 344 GLU A CA 1
ATOM 2641 C C . GLU A 1 344 ? 12.492 -9.281 -8.727 1 97.44 344 GLU A C 1
ATOM 2643 O O . GLU A 1 344 ? 11.656 -9.078 -9.609 1 97.44 344 GLU A O 1
ATOM 2648 N N . VAL A 1 345 ? 12.18 -9.688 -7.555 1 98.06 345 VAL A N 1
ATOM 2649 C CA . VAL A 1 345 ? 10.797 -9.953 -7.18 1 98.06 345 VAL A CA 1
ATOM 2650 C C . VAL A 1 345 ? 9.961 -8.688 -7.383 1 98.06 345 VAL A C 1
ATOM 2652 O O . VAL A 1 345 ? 8.898 -8.734 -8.008 1 98.06 345 VAL A O 1
ATOM 2655 N N . ILE A 1 346 ? 10.445 -7.598 -6.871 1 98 346 ILE A N 1
ATOM 2656 C CA . ILE A 1 346 ? 9.703 -6.344 -6.93 1 98 346 ILE A CA 1
ATOM 2657 C C . ILE A 1 346 ? 9.594 -5.875 -8.383 1 98 346 ILE A C 1
ATOM 2659 O O . ILE A 1 346 ? 8.523 -5.434 -8.82 1 98 346 ILE A O 1
ATOM 2663 N N . GLU A 1 347 ? 10.664 -5.977 -9.117 1 97.5 347 GLU A N 1
ATOM 2664 C CA . GLU A 1 347 ? 10.656 -5.602 -10.531 1 97.5 347 GLU A CA 1
ATOM 2665 C C . GLU A 1 347 ? 9.609 -6.398 -11.305 1 97.5 347 GLU A C 1
ATOM 2667 O O . GLU A 1 347 ? 8.828 -5.824 -12.07 1 97.5 347 GLU A O 1
ATOM 2672 N N . LEU A 1 348 ? 9.609 -7.656 -11.133 1 97.25 348 LEU A N 1
ATOM 2673 C CA . LEU A 1 348 ? 8.68 -8.523 -11.852 1 97.25 348 LEU A CA 1
ATOM 2674 C C . LEU A 1 348 ? 7.25 -8.305 -11.367 1 97.25 348 LEU A C 1
ATOM 2676 O O . LEU A 1 348 ? 6.316 -8.266 -12.172 1 97.25 348 LEU A O 1
ATOM 2680 N N . ALA A 1 349 ? 7.027 -8.195 -10.062 1 97.38 349 ALA A N 1
ATOM 2681 C CA . ALA A 1 349 ? 5.695 -7.941 -9.523 1 97.38 349 ALA A CA 1
ATOM 2682 C C . ALA A 1 349 ? 5.117 -6.641 -10.078 1 97.38 349 ALA A C 1
ATOM 2684 O O . ALA A 1 349 ? 3.918 -6.562 -10.359 1 97.38 349 ALA A O 1
ATOM 2685 N N . ASN A 1 350 ? 5.934 -5.66 -10.211 1 96.38 350 ASN A N 1
ATOM 2686 C CA . ASN A 1 350 ? 5.508 -4.34 -10.656 1 96.38 350 ASN A CA 1
ATOM 2687 C C . ASN A 1 350 ? 5.148 -4.336 -12.141 1 96.38 350 ASN A C 1
ATOM 2689 O O . ASN A 1 350 ? 4.715 -3.314 -12.672 1 96.38 350 ASN A O 1
ATOM 2693 N N . ARG A 1 351 ? 5.316 -5.434 -12.828 1 91.12 351 ARG A N 1
ATOM 2694 C CA . ARG A 1 351 ? 4.801 -5.562 -14.188 1 91.12 351 ARG A CA 1
ATOM 2695 C C . ARG A 1 351 ? 3.283 -5.719 -14.188 1 91.12 351 ARG A C 1
ATOM 2697 O O . ARG A 1 351 ? 2.637 -5.562 -15.219 1 91.12 351 ARG A O 1
ATOM 2704 N N . HIS A 1 352 ? 2.779 -6.102 -13.094 1 89.31 352 HIS A N 1
ATOM 2705 C CA . HIS A 1 352 ? 1.329 -6.117 -12.938 1 89.31 352 HIS A CA 1
ATOM 2706 C C . HIS A 1 352 ? 0.757 -4.703 -12.945 1 89.31 352 HIS A C 1
ATOM 2708 O O . HIS A 1 352 ? 1.266 -3.82 -12.25 1 89.31 352 HIS A O 1
ATOM 2714 N N . PRO A 1 353 ? -0.316 -4.496 -13.562 1 84.69 353 PRO A N 1
ATOM 2715 C CA . PRO A 1 353 ? -0.798 -3.129 -13.766 1 84.69 353 PRO A CA 1
ATOM 2716 C C . PRO A 1 353 ? -1.332 -2.488 -12.492 1 84.69 353 PRO A C 1
ATOM 2718 O O . PRO A 1 353 ? -1.439 -1.263 -12.406 1 84.69 353 PRO A O 1
ATOM 2721 N N . ARG A 1 354 ? -1.655 -3.178 -11.492 1 87.56 354 ARG A N 1
ATOM 2722 C CA . ARG A 1 354 ? -2.24 -2.623 -10.281 1 87.56 354 ARG A CA 1
ATOM 2723 C C . ARG A 1 354 ? -1.289 -2.775 -9.094 1 87.56 354 ARG A C 1
ATOM 2725 O O . ARG A 1 354 ? -1.716 -2.73 -7.938 1 87.56 354 ARG A O 1
ATOM 2732 N N . VAL A 1 355 ? -0.101 -3.104 -9.414 1 93.69 355 VAL A N 1
ATOM 2733 C CA . VAL A 1 355 ? 0.918 -3.277 -8.383 1 93.69 355 VAL A CA 1
ATOM 2734 C C . VAL A 1 355 ? 2.043 -2.268 -8.594 1 93.69 355 VAL A C 1
ATOM 2736 O O . VAL A 1 355 ? 2.52 -2.082 -9.719 1 93.69 355 VAL A O 1
ATOM 2739 N N . ASN A 1 356 ? 2.35 -1.555 -7.562 1 95.62 356 ASN A N 1
ATOM 2740 C CA . ASN A 1 356 ? 3.443 -0.589 -7.57 1 95.62 356 ASN A CA 1
ATOM 2741 C C . ASN A 1 356 ? 4.203 -0.592 -6.246 1 95.62 356 ASN A C 1
ATOM 2743 O O . ASN A 1 356 ? 4.047 0.323 -5.434 1 95.62 356 ASN A O 1
ATOM 2747 N N . ILE A 1 357 ? 5.012 -1.5 -6.145 1 97.31 357 ILE A N 1
ATOM 2748 C CA . ILE A 1 357 ? 5.754 -1.699 -4.902 1 97.31 357 ILE A CA 1
ATOM 2749 C C . ILE A 1 357 ? 6.992 -0.805 -4.895 1 97.31 357 ILE A C 1
ATOM 2751 O O . ILE A 1 357 ? 7.707 -0.714 -5.895 1 97.31 357 ILE A O 1
ATOM 2755 N N . LEU A 1 358 ? 7.262 -0.13 -3.814 1 95.31 358 LEU A N 1
ATOM 2756 C CA . LEU A 1 358 ? 8.445 0.709 -3.645 1 95.31 358 LEU A CA 1
ATOM 2757 C C . LEU A 1 358 ? 9.695 -0.143 -3.455 1 95.31 358 LEU A C 1
ATOM 2759 O O . LEU A 1 358 ? 9.602 -1.361 -3.287 1 95.31 358 LEU A O 1
ATOM 2763 N N . GLN A 1 359 ? 10.797 0.528 -3.545 1 93.31 359 GLN A N 1
ATOM 2764 C CA . GLN A 1 359 ? 12.047 -0.167 -3.283 1 93.31 359 GLN A CA 1
ATOM 2765 C C . GLN A 1 359 ? 12.359 -0.203 -1.79 1 93.31 359 GLN A C 1
ATOM 2767 O O . GLN A 1 359 ? 12.125 0.776 -1.078 1 93.31 359 GLN A O 1
ATOM 2772 N N . PRO A 1 360 ? 12.758 -1.356 -1.372 1 94.19 360 PRO A N 1
ATOM 2773 C CA . PRO A 1 360 ? 13.125 -1.435 0.044 1 94.19 360 PRO A CA 1
ATOM 2774 C C . PRO A 1 360 ? 14.398 -0.657 0.368 1 94.19 360 PRO A C 1
ATOM 2776 O O . PRO A 1 360 ? 15.133 -0.265 -0.541 1 94.19 360 PRO A O 1
ATOM 2779 N N . GLY A 1 361 ? 14.625 -0.327 1.64 1 87.69 361 GLY A N 1
ATOM 2780 C CA . GLY A 1 361 ? 15.812 0.353 2.131 1 87.69 361 GLY A CA 1
ATOM 2781 C C . GLY A 1 361 ? 16.156 -0.007 3.564 1 87.69 361 GLY A C 1
ATOM 2782 O O . GLY A 1 361 ? 15.617 -0.968 4.117 1 87.69 361 GLY A O 1
ATOM 2783 N N . PRO A 1 362 ? 17.141 0.641 4.094 1 86.12 362 PRO A N 1
ATOM 2784 C CA . PRO A 1 362 ? 17.562 0.33 5.461 1 86.12 362 PRO A CA 1
ATOM 2785 C C . PRO A 1 362 ? 16.594 0.877 6.512 1 86.12 362 PRO A C 1
ATOM 2787 O O . PRO A 1 362 ? 16.766 0.629 7.707 1 86.12 362 PRO A O 1
ATOM 2790 N N . GLY A 1 363 ? 15.586 1.508 6.105 1 77.81 363 GLY A N 1
ATOM 2791 C CA . GLY A 1 363 ? 14.594 2.104 6.98 1 77.81 363 GLY A CA 1
ATOM 2792 C C . GLY A 1 363 ? 13.734 3.146 6.289 1 77.81 363 GLY A C 1
ATOM 2793 O O . GLY A 1 363 ? 13.422 3.012 5.105 1 77.81 363 GLY A O 1
ATOM 2794 N N . VAL A 1 364 ? 13.133 3.971 7.023 1 76.62 364 VAL A N 1
ATOM 2795 C CA . VAL A 1 364 ? 12.336 5.078 6.516 1 76.62 364 VAL A CA 1
ATOM 2796 C C . VAL A 1 364 ? 13.062 6.398 6.762 1 76.62 364 VAL A C 1
ATOM 2798 O O . VAL A 1 364 ? 13.562 6.641 7.863 1 76.62 364 VAL A O 1
ATOM 2801 N N . GLY A 1 365 ? 13.195 7.121 5.691 1 68.06 365 GLY A N 1
ATOM 2802 C CA . GLY A 1 365 ? 13.836 8.422 5.809 1 68.06 365 GLY A CA 1
ATOM 2803 C C . GLY A 1 365 ? 12.852 9.562 5.977 1 68.06 365 GLY A C 1
ATOM 2804 O O . GLY A 1 365 ? 11.648 9.375 5.828 1 68.06 365 GLY A O 1
ATOM 2805 N N . GLY A 1 366 ? 13.328 10.656 6.43 1 65.81 366 GLY A N 1
ATOM 2806 C CA . GLY A 1 366 ? 12.555 11.883 6.562 1 65.81 366 GLY A CA 1
ATOM 2807 C C . GLY A 1 366 ? 11.93 12.047 7.934 1 65.81 366 GLY A C 1
ATOM 2808 O O . GLY A 1 366 ? 11.812 11.07 8.688 1 65.81 366 GLY A O 1
ATOM 2809 N N . HIS A 1 367 ? 11.531 13.203 8.242 1 70.69 367 HIS A N 1
ATOM 2810 C CA . HIS A 1 367 ? 11.07 13.523 9.586 1 70.69 367 HIS A CA 1
ATOM 2811 C C . HIS A 1 367 ? 9.578 13.258 9.734 1 70.69 367 HIS A C 1
ATOM 2813 O O . HIS A 1 367 ? 9.109 12.898 10.82 1 70.69 367 HIS A O 1
ATOM 2819 N N . CYS A 1 368 ? 8.914 13.273 8.68 1 78.19 368 CYS A N 1
ATOM 2820 C CA . CYS A 1 368 ? 7.457 13.266 8.82 1 78.19 368 CYS A CA 1
ATOM 2821 C C . CYS A 1 368 ? 6.914 11.852 8.766 1 78.19 368 CYS A C 1
ATOM 2823 O O . CYS A 1 368 ? 6.02 11.492 9.531 1 78.19 368 CYS A O 1
ATOM 2825 N N . ILE A 1 369 ? 7.426 11.031 7.938 1 85.25 369 ILE A N 1
ATOM 2826 C CA . ILE A 1 369 ? 6.855 9.711 7.703 1 85.25 369 ILE A CA 1
ATOM 2827 C C . ILE A 1 369 ? 7.078 8.828 8.93 1 85.25 369 ILE A C 1
ATOM 2829 O O . ILE A 1 369 ? 6.234 7.992 9.258 1 85.25 369 ILE A O 1
ATOM 2833 N N . ALA A 1 370 ? 8.133 9.094 9.625 1 84.5 370 ALA A N 1
ATOM 2834 C CA . ALA A 1 370 ? 8.453 8.266 10.781 1 84.5 370 ALA A CA 1
ATOM 2835 C C . ALA A 1 370 ? 7.699 8.727 12.023 1 84.5 370 ALA A C 1
ATOM 2837 O O . ALA A 1 370 ? 7.699 8.047 13.047 1 84.5 370 ALA A O 1
ATOM 2838 N N . VAL A 1 371 ? 6.941 9.773 11.922 1 87.38 371 VAL A N 1
ATOM 2839 C CA . VAL A 1 371 ? 6.324 10.359 13.109 1 87.38 371 VAL A CA 1
ATOM 2840 C C . VAL A 1 371 ? 4.809 10.391 12.938 1 87.38 371 VAL A C 1
ATOM 2842 O O . VAL A 1 371 ? 4.074 9.914 13.812 1 87.38 371 VAL A O 1
ATOM 2845 N N . ASP A 1 372 ? 4.312 10.797 11.844 1 92.62 372 ASP A N 1
ATOM 2846 C CA . ASP A 1 372 ? 2.914 11.156 11.625 1 92.62 372 ASP A CA 1
ATOM 2847 C C . ASP A 1 372 ? 1.998 9.961 11.867 1 92.62 372 ASP A C 1
ATOM 2849 O O . ASP A 1 372 ? 0.935 10.094 12.477 1 92.62 372 ASP A O 1
ATOM 2853 N N . PRO A 1 373 ? 2.377 8.781 11.414 1 95.88 373 PRO A N 1
ATOM 2854 C CA . PRO A 1 373 ? 1.483 7.641 11.641 1 95.88 373 PRO A CA 1
ATOM 2855 C C . PRO A 1 373 ? 1.202 7.391 13.117 1 95.88 373 PRO A C 1
ATOM 2857 O O . PRO A 1 373 ? 0.119 6.918 13.477 1 95.88 373 PRO A O 1
ATOM 2860 N N . TRP A 1 374 ? 2.129 7.727 13.961 1 95 374 TRP A N 1
ATOM 2861 C CA . TRP A 1 374 ? 1.942 7.516 15.398 1 95 374 TRP A CA 1
ATOM 2862 C C . TRP A 1 374 ? 0.825 8.406 15.938 1 95 374 TRP A C 1
ATOM 2864 O O . TRP A 1 374 ? 0.186 8.07 16.938 1 95 374 TRP A O 1
ATOM 2874 N N . PHE A 1 375 ? 0.586 9.539 15.297 1 95.62 375 PHE A N 1
ATOM 2875 C CA . PHE A 1 375 ? -0.515 10.398 15.703 1 95.62 375 PHE A CA 1
ATOM 2876 C C . PHE A 1 375 ? -1.854 9.695 15.516 1 95.62 375 PHE A C 1
ATOM 2878 O O . PHE A 1 375 ? -2.76 9.844 16.344 1 95.62 375 PHE A O 1
ATOM 2885 N N . ILE A 1 376 ? -1.968 8.922 14.43 1 96.25 376 ILE A N 1
ATOM 2886 C CA . ILE A 1 376 ? -3.188 8.164 14.172 1 96.25 376 ILE A CA 1
ATOM 2887 C C . ILE A 1 376 ? -3.291 7.004 15.164 1 96.25 376 ILE A C 1
ATOM 2889 O O . ILE A 1 376 ? -4.359 6.762 15.734 1 96.25 376 ILE A O 1
ATOM 2893 N N . VAL A 1 377 ? -2.188 6.355 15.406 1 96.25 377 VAL A N 1
ATOM 2894 C CA . VAL A 1 377 ? -2.156 5.199 16.297 1 96.25 377 VAL A CA 1
ATOM 2895 C C . VAL A 1 377 ? -2.562 5.621 17.703 1 96.25 377 VAL A C 1
ATOM 2897 O O . VAL A 1 377 ? -3.314 4.914 18.391 1 96.25 377 VAL A O 1
ATOM 2900 N N . HIS A 1 378 ? -2.102 6.73 18.125 1 92.94 378 HIS A N 1
ATOM 2901 C CA . HIS A 1 378 ? -2.418 7.211 19.469 1 92.94 378 HIS A CA 1
ATOM 2902 C C . HIS A 1 378 ? -3.896 7.57 19.594 1 92.94 378 HIS A C 1
ATOM 2904 O O . HIS A 1 378 ? -4.527 7.277 20.609 1 92.94 378 HIS A O 1
ATOM 2910 N N . ARG A 1 379 ? -4.426 8.18 18.594 1 92.25 379 ARG A N 1
ATOM 2911 C CA . ARG A 1 379 ? -5.809 8.656 18.609 1 92.25 379 ARG A CA 1
ATOM 2912 C C . ARG A 1 379 ? -6.785 7.492 18.469 1 92.25 379 ARG A C 1
ATOM 2914 O O . ARG A 1 379 ? -7.875 7.52 19.047 1 92.25 379 ARG A O 1
ATOM 2921 N N . SER A 1 380 ? -6.387 6.484 17.688 1 94.75 380 SER A N 1
ATOM 2922 C CA . SER A 1 380 ? -7.266 5.352 17.422 1 94.75 380 SER A CA 1
ATOM 2923 C C . SER A 1 380 ? -6.512 4.031 17.531 1 94.75 380 SER A C 1
ATOM 2925 O O . SER A 1 380 ? -6.461 3.256 16.562 1 94.75 380 SER A O 1
ATOM 2927 N N . PRO A 1 381 ? -6.059 3.693 18.703 1 94 381 PRO A N 1
ATOM 2928 C CA . PRO A 1 381 ? -5.223 2.498 18.844 1 94 381 PRO A CA 1
ATOM 2929 C C . PRO A 1 381 ? -5.977 1.211 18.531 1 94 381 PRO A C 1
ATOM 2931 O O . PRO A 1 381 ? -5.367 0.23 18.094 1 94 381 PRO A O 1
ATOM 2934 N N . GLN A 1 382 ? -7.258 1.192 18.656 1 94.38 382 GLN A N 1
ATOM 2935 C CA . GLN A 1 382 ? -8.039 -0.024 18.438 1 94.38 382 GLN A CA 1
ATOM 2936 C C . GLN A 1 382 ? -8.164 -0.338 16.953 1 94.38 382 GLN A C 1
ATOM 2938 O O . GLN A 1 382 ? -8.258 -1.504 16.562 1 94.38 382 GLN A O 1
ATOM 2943 N N . HIS A 1 383 ? -8.148 0.697 16.172 1 95.31 383 HIS A N 1
ATOM 2944 C CA . HIS A 1 383 ? -8.375 0.484 14.742 1 95.31 383 HIS A CA 1
ATOM 2945 C C . HIS A 1 383 ? -7.078 0.597 13.945 1 95.31 383 HIS A C 1
ATOM 2947 O O . HIS A 1 383 ? -6.93 -0.037 12.898 1 95.31 383 HIS A O 1
ATOM 2953 N N . ALA A 1 384 ? -6.141 1.388 14.367 1 97.5 384 ALA A N 1
ATOM 2954 C CA . ALA A 1 384 ? -4.922 1.662 13.617 1 97.5 384 ALA A CA 1
ATOM 2955 C C . ALA A 1 384 ? -3.904 0.538 13.789 1 97.5 384 ALA A C 1
ATOM 2957 O O . ALA A 1 384 ? -2.77 0.778 14.219 1 97.5 384 ALA A O 1
ATOM 2958 N N . ARG A 1 385 ? -4.227 -0.662 13.445 1 98.06 385 ARG A N 1
ATOM 2959 C CA . ARG A 1 385 ? -3.389 -1.839 13.656 1 98.06 385 ARG A CA 1
ATOM 2960 C C . ARG A 1 385 ? -2.348 -1.977 12.547 1 98.06 385 ARG A C 1
ATOM 2962 O O . ARG A 1 385 ? -1.179 -2.256 12.82 1 98.06 385 ARG A O 1
ATOM 2969 N N . LEU A 1 386 ? -2.846 -1.849 11.336 1 98.69 386 LEU A N 1
ATOM 2970 C CA . LEU A 1 386 ? -1.945 -1.939 10.195 1 98.69 386 LEU A CA 1
ATOM 2971 C C . LEU A 1 386 ? -0.91 -0.821 10.227 1 98.69 386 LEU A C 1
ATOM 2973 O O . LEU A 1 386 ? 0.281 -1.065 10.016 1 98.69 386 LEU A O 1
ATOM 2977 N N . ILE A 1 387 ? -1.347 0.359 10.477 1 98.56 387 ILE A N 1
ATOM 2978 C CA . ILE A 1 387 ? -0.478 1.528 10.547 1 98.56 387 ILE A CA 1
ATOM 2979 C C . ILE A 1 387 ? 0.572 1.325 11.641 1 98.56 387 ILE A C 1
ATOM 2981 O O . ILE A 1 387 ? 1.755 1.604 11.43 1 98.56 387 ILE A O 1
ATOM 2985 N N . ARG A 1 388 ? 0.176 0.839 12.75 1 98 388 ARG A N 1
ATOM 2986 C CA . ARG A 1 388 ? 1.11 0.551 13.836 1 98 388 ARG A CA 1
ATOM 2987 C C . ARG A 1 388 ? 2.145 -0.484 13.406 1 98 388 ARG A C 1
ATOM 2989 O O . ARG A 1 388 ? 3.344 -0.3 13.625 1 98 388 ARG A O 1
ATOM 2996 N N . THR A 1 389 ? 1.67 -1.557 12.836 1 98.5 389 THR A N 1
ATOM 2997 C CA . THR A 1 389 ? 2.566 -2.631 12.422 1 98.5 389 THR A CA 1
ATOM 2998 C C . THR A 1 389 ? 3.572 -2.127 11.391 1 98.5 389 THR A C 1
ATOM 3000 O O . THR A 1 389 ? 4.742 -2.521 11.414 1 98.5 389 THR A O 1
ATOM 3003 N N . ALA A 1 390 ? 3.074 -1.296 10.469 1 98.31 390 ALA A N 1
ATOM 3004 C CA . ALA A 1 390 ? 3.98 -0.708 9.484 1 98.31 390 ALA A CA 1
ATOM 3005 C C . ALA A 1 390 ? 5.117 0.044 10.164 1 98.31 390 ALA A C 1
ATOM 3007 O O . ALA A 1 390 ? 6.285 -0.112 9.797 1 98.31 390 ALA A O 1
ATOM 3008 N N . ARG A 1 391 ? 4.809 0.855 11.141 1 96.31 391 ARG A N 1
ATOM 3009 C CA . ARG A 1 391 ? 5.812 1.585 11.906 1 96.31 391 ARG A CA 1
ATOM 3010 C C . ARG A 1 391 ? 6.793 0.627 12.578 1 96.31 391 ARG A C 1
ATOM 3012 O O . ARG A 1 391 ? 8.008 0.855 12.555 1 96.31 391 ARG A O 1
ATOM 3019 N N . GLU A 1 392 ? 6.297 -0.407 13.117 1 96.44 392 GLU A N 1
ATOM 3020 C CA . GLU A 1 392 ? 7.137 -1.375 13.82 1 96.44 392 GLU A CA 1
ATOM 3021 C C . GLU A 1 392 ? 8.086 -2.078 12.852 1 96.44 392 GLU A C 1
ATOM 3023 O O . GLU A 1 392 ? 9.258 -2.283 13.172 1 96.44 392 GLU A O 1
ATOM 3028 N N . VAL A 1 393 ? 7.566 -2.477 11.711 1 97.25 393 VAL A N 1
ATOM 3029 C CA . VAL A 1 393 ? 8.391 -3.111 10.688 1 97.25 393 VAL A CA 1
ATOM 3030 C C . VAL A 1 393 ? 9.492 -2.148 10.234 1 97.25 393 VAL A C 1
ATOM 3032 O O . VAL A 1 393 ? 10.664 -2.516 10.188 1 97.25 393 VAL A O 1
ATOM 3035 N N . ASN A 1 394 ? 9.117 -0.93 9.906 1 96.25 394 ASN A N 1
ATOM 3036 C CA . ASN A 1 394 ? 10.062 0.073 9.43 1 96.25 394 ASN A CA 1
ATOM 3037 C C . ASN A 1 394 ? 11.086 0.43 10.5 1 96.25 394 ASN A C 1
ATOM 3039 O O . ASN A 1 394 ? 12.266 0.642 10.195 1 96.25 394 ASN A O 1
ATOM 3043 N N . ASP A 1 395 ? 10.648 0.507 11.758 1 93.5 395 ASP A N 1
ATOM 3044 C CA . ASP A 1 395 ? 11.547 0.834 12.859 1 93.5 395 ASP A CA 1
ATOM 3045 C C . ASP A 1 395 ? 12.547 -0.293 13.109 1 93.5 395 ASP A C 1
ATOM 3047 O O . ASP A 1 395 ? 13.656 -0.053 13.594 1 93.5 395 ASP A O 1
ATOM 3051 N N . HIS A 1 396 ? 12.156 -1.493 12.781 1 95.5 396 HIS A N 1
ATOM 3052 C CA . HIS A 1 396 ? 12.992 -2.666 13 1 95.5 396 HIS A CA 1
ATOM 3053 C C . HIS A 1 396 ? 14.008 -2.838 11.875 1 95.5 396 HIS A C 1
ATOM 3055 O O . HIS A 1 396 ? 15.055 -3.457 12.07 1 95.5 396 HIS A O 1
ATOM 3061 N N . LYS A 1 397 ? 13.727 -2.35 10.727 1 95.75 397 LYS A N 1
ATOM 3062 C CA . LYS A 1 397 ? 14.492 -2.627 9.516 1 95.75 397 LYS A CA 1
ATOM 3063 C C . LYS A 1 397 ? 15.945 -2.199 9.68 1 95.75 397 LYS A C 1
ATOM 3065 O O . LYS A 1 397 ? 16.859 -2.928 9.289 1 95.75 397 LYS A O 1
ATOM 3070 N N . PRO A 1 398 ? 16.297 -0.998 10.289 1 92.81 398 PRO A N 1
ATOM 3071 C CA . PRO A 1 398 ? 17.703 -0.637 10.492 1 92.81 398 PRO A CA 1
ATOM 3072 C C . PRO A 1 398 ? 18.453 -1.666 11.336 1 92.81 398 PRO A C 1
ATOM 3074 O O . PRO A 1 398 ? 19.609 -1.991 11.023 1 92.81 398 PRO A O 1
ATOM 3077 N N . GLU A 1 399 ? 17.812 -2.17 12.344 1 95.19 399 GLU A N 1
ATOM 3078 C CA . GLU A 1 399 ? 18.438 -3.191 13.172 1 95.19 399 GLU A CA 1
ATOM 3079 C C . GLU A 1 399 ? 18.703 -4.469 12.383 1 95.19 399 GLU A C 1
ATOM 3081 O O . GLU A 1 399 ? 19.75 -5.098 12.523 1 95.19 399 GLU A O 1
ATOM 3086 N N . TRP A 1 400 ? 17.75 -4.852 11.586 1 95 400 TRP A N 1
ATOM 3087 C CA . TRP A 1 400 ? 17.906 -6.02 10.719 1 95 400 TRP A CA 1
ATOM 3088 C C . TRP A 1 400 ? 19.094 -5.863 9.789 1 95 400 TRP A C 1
ATOM 3090 O O . TRP A 1 400 ? 19.891 -6.793 9.633 1 95 400 TRP A O 1
ATOM 3100 N N . VAL A 1 401 ? 19.234 -4.715 9.203 1 93.5 401 VAL A N 1
ATOM 3101 C CA . VAL A 1 401 ? 20.344 -4.426 8.297 1 93.5 401 VAL A CA 1
ATOM 3102 C C . VAL A 1 401 ? 21.672 -4.48 9.07 1 93.5 401 VAL A C 1
ATOM 3104 O O . VAL A 1 401 ? 22.641 -5.066 8.602 1 93.5 401 VAL A O 1
ATOM 3107 N N . LEU A 1 402 ? 21.688 -3.893 10.258 1 93.94 402 LEU A N 1
ATOM 3108 C CA . LEU A 1 402 ? 22.891 -3.869 11.086 1 93.94 402 LEU A CA 1
ATOM 3109 C C . LEU A 1 402 ? 23.344 -5.285 11.438 1 93.94 402 LEU A C 1
ATOM 3111 O O . LEU A 1 402 ? 24.531 -5.586 11.438 1 93.94 402 LEU A O 1
ATOM 3115 N N . GLU A 1 403 ? 22.391 -6.07 11.758 1 95.25 403 GLU A N 1
ATOM 3116 C CA . GLU A 1 403 ? 22.703 -7.461 12.078 1 95.25 403 GLU A CA 1
ATOM 3117 C C . GLU A 1 403 ? 23.344 -8.18 10.898 1 95.25 403 GLU A C 1
ATOM 3119 O O . GLU A 1 403 ? 24.281 -8.961 11.07 1 95.25 403 GLU A O 1
ATOM 3124 N N . ARG A 1 404 ? 22.906 -7.926 9.773 1 92 404 ARG A N 1
ATOM 3125 C CA . ARG A 1 404 ? 23.469 -8.539 8.57 1 92 404 ARG A CA 1
ATOM 3126 C C . ARG A 1 404 ? 24.875 -8.031 8.297 1 92 404 ARG A C 1
ATOM 3128 O O . ARG A 1 404 ? 25.75 -8.805 7.918 1 92 404 ARG A O 1
ATOM 3135 N N . VAL A 1 405 ? 25.047 -6.738 8.492 1 92.88 405 VAL A N 1
ATOM 3136 C CA . VAL A 1 405 ? 26.359 -6.141 8.312 1 92.88 405 VAL A CA 1
ATOM 3137 C C . VAL A 1 405 ? 27.344 -6.73 9.328 1 92.88 405 VAL A C 1
ATOM 3139 O O . VAL A 1 405 ? 28.469 -7.094 8.977 1 92.88 405 VAL A O 1
ATOM 3142 N N . ARG A 1 406 ? 26.875 -6.855 10.5 1 94.81 406 ARG A N 1
ATOM 3143 C CA . ARG A 1 406 ? 27.703 -7.406 11.562 1 94.81 406 ARG A CA 1
ATOM 3144 C C . ARG A 1 406 ? 28.109 -8.844 11.258 1 94.81 406 ARG A C 1
ATOM 3146 O O . ARG A 1 406 ? 29.266 -9.227 11.445 1 94.81 406 ARG A O 1
ATOM 3153 N N . ALA A 1 407 ? 27.125 -9.594 10.836 1 94.12 407 ALA A N 1
ATOM 3154 C CA . ALA A 1 407 ? 27.375 -11 10.516 1 94.12 407 ALA A CA 1
ATOM 3155 C C . ALA A 1 407 ? 28.422 -11.133 9.406 1 94.12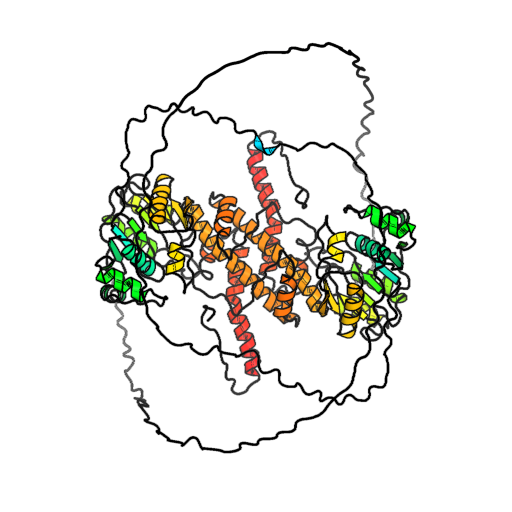 407 ALA A C 1
ATOM 3157 O O . ALA A 1 407 ? 29.281 -12 9.469 1 94.12 407 ALA A O 1
ATOM 3158 N N . LYS A 1 408 ? 28.375 -10.297 8.445 1 93.38 408 LYS A N 1
ATOM 3159 C CA . LYS A 1 408 ? 29.328 -10.328 7.344 1 93.38 408 LYS A CA 1
ATOM 3160 C C . LYS A 1 408 ? 30.688 -9.789 7.781 1 93.38 408 LYS A C 1
ATOM 3162 O O . LYS A 1 408 ? 31.734 -10.328 7.398 1 93.38 408 LYS A O 1
ATOM 3167 N N . ALA A 1 409 ? 30.594 -8.742 8.523 1 94.5 409 ALA A N 1
ATOM 3168 C CA . ALA A 1 409 ? 31.828 -8.117 9.008 1 94.5 409 ALA A CA 1
ATOM 3169 C C . ALA A 1 409 ? 32.594 -9.062 9.922 1 94.5 409 ALA A C 1
ATOM 3171 O O . ALA A 1 409 ? 33.844 -9.031 9.961 1 94.5 409 ALA A O 1
ATOM 3172 N N . ALA A 1 410 ? 31.859 -9.867 10.641 1 94.38 410 ALA A N 1
ATOM 3173 C CA . ALA A 1 410 ? 32.469 -10.789 11.609 1 94.38 410 ALA A CA 1
ATOM 3174 C C . ALA A 1 410 ? 33.375 -11.789 10.914 1 94.38 410 ALA A C 1
ATOM 3176 O O . ALA A 1 410 ? 34.25 -12.383 11.555 1 94.38 410 ALA A O 1
ATOM 3177 N N . LYS A 1 411 ? 33.219 -11.953 9.68 1 93.94 411 LYS A N 1
ATOM 3178 C CA . LYS A 1 411 ? 34.031 -12.891 8.914 1 93.94 411 LYS A CA 1
ATOM 3179 C C . LYS A 1 411 ? 35.406 -12.32 8.633 1 93.94 411 LYS A C 1
ATOM 3181 O O . LYS A 1 411 ? 36.312 -13.047 8.211 1 93.94 411 LYS A O 1
ATOM 3186 N N . PHE A 1 412 ? 35.5 -11.047 8.93 1 93.44 412 PHE A N 1
ATOM 3187 C CA . PHE A 1 412 ? 36.75 -10.359 8.672 1 93.44 412 PHE A CA 1
ATOM 3188 C C . PHE A 1 412 ? 37.406 -9.938 9.984 1 93.44 412 PHE A C 1
ATOM 3190 O O . PHE A 1 412 ? 36.719 -9.617 10.953 1 93.44 412 PHE A O 1
ATOM 3197 N N . LYS A 1 413 ? 38.656 -9.961 10.062 1 93.12 413 LYS A N 1
ATOM 3198 C CA . LYS A 1 413 ? 39.406 -9.609 11.273 1 93.12 413 LYS A CA 1
ATOM 3199 C C . LYS A 1 413 ? 39.281 -8.117 11.57 1 93.12 413 LYS A C 1
ATOM 3201 O O . LYS A 1 413 ? 39.031 -7.727 12.719 1 93.12 413 LYS A O 1
ATOM 3206 N N . ASN A 1 414 ? 39.5 -7.234 10.664 1 93.31 414 ASN A N 1
ATOM 3207 C CA . ASN A 1 414 ? 39.375 -5.785 10.789 1 93.31 414 ASN A CA 1
ATOM 3208 C C . ASN A 1 414 ? 38.5 -5.191 9.695 1 93.31 414 ASN A C 1
ATOM 3210 O O . ASN A 1 414 ? 39 -4.5 8.797 1 93.31 414 ASN A O 1
ATOM 3214 N N . PRO A 1 415 ? 37.219 -5.41 9.883 1 92.75 415 PRO A N 1
ATOM 3215 C CA . PRO A 1 415 ? 36.344 -4.945 8.812 1 92.75 415 PRO A CA 1
ATOM 3216 C C . PRO A 1 415 ? 36.219 -3.424 8.766 1 92.75 415 PRO A C 1
ATOM 3218 O O . PRO A 1 415 ? 36.219 -2.771 9.812 1 92.75 415 PRO A O 1
ATOM 3221 N N . VAL A 1 416 ? 36.344 -2.814 7.59 1 93.06 416 VAL A N 1
ATOM 3222 C CA . VAL A 1 416 ? 36 -1.419 7.34 1 93.06 416 VAL A CA 1
ATOM 3223 C C . VAL A 1 416 ? 34.688 -1.34 6.547 1 93.06 416 VAL A C 1
ATOM 3225 O O . VAL A 1 416 ? 34.562 -1.938 5.477 1 93.06 416 VAL A O 1
ATOM 3228 N N . ILE A 1 417 ? 33.812 -0.581 7.113 1 90.88 417 ILE A N 1
ATOM 3229 C CA . ILE A 1 417 ? 32.469 -0.512 6.496 1 90.88 417 ILE A CA 1
ATOM 3230 C C . ILE A 1 417 ? 32.219 0.898 5.969 1 90.88 417 ILE A C 1
ATOM 3232 O O . ILE A 1 417 ? 32.281 1.871 6.727 1 90.88 417 ILE A O 1
ATOM 3236 N N . ALA A 1 418 ? 31.969 1.008 4.605 1 89 418 ALA A N 1
ATOM 3237 C CA . ALA A 1 418 ? 31.578 2.27 3.99 1 89 418 ALA A CA 1
ATOM 3238 C C . ALA A 1 418 ? 30.047 2.357 3.865 1 89 418 ALA A C 1
ATOM 3240 O O . ALA A 1 418 ? 29.406 1.418 3.395 1 89 418 ALA A O 1
ATOM 3241 N N . CYS A 1 419 ? 29.5 3.436 4.434 1 84 419 CYS A N 1
ATOM 3242 C CA . CYS A 1 419 ? 28.062 3.697 4.312 1 84 419 CYS A CA 1
ATOM 3243 C C . CYS A 1 419 ? 27.797 4.844 3.34 1 84 419 CYS A C 1
ATOM 3245 O O . CYS A 1 419 ? 28.25 5.969 3.562 1 84 419 CYS A O 1
ATOM 3247 N N . LEU A 1 420 ? 27.047 4.461 2.211 1 79 420 LEU A N 1
ATOM 3248 C CA . LEU A 1 420 ? 26.719 5.465 1.207 1 79 420 LEU A CA 1
ATOM 3249 C C . LEU A 1 420 ? 25.234 5.84 1.285 1 79 420 LEU A C 1
ATOM 3251 O O . LEU A 1 420 ? 24.391 4.984 1.558 1 79 420 LEU A O 1
ATOM 3255 N N . GLY A 1 421 ? 24.844 7.172 1.115 1 71.88 421 GLY A N 1
ATOM 3256 C CA . GLY A 1 421 ? 23.469 7.617 1.034 1 71.88 421 GLY A CA 1
ATOM 3257 C C . GLY A 1 421 ? 22.828 7.855 2.393 1 71.88 421 GLY A C 1
ATOM 3258 O O . GLY A 1 421 ? 21.656 7.555 2.598 1 71.88 421 GLY A O 1
ATOM 3259 N N . LEU A 1 422 ? 23.516 8.32 3.295 1 69.88 422 LEU A N 1
ATOM 3260 C CA . LEU A 1 422 ? 23 8.555 4.637 1 69.88 422 LEU A CA 1
ATOM 3261 C C . LEU A 1 422 ? 21.953 9.672 4.633 1 69.88 422 LEU A C 1
ATOM 3263 O O . LEU A 1 422 ? 21.047 9.68 5.461 1 69.88 422 LEU A O 1
ATOM 3267 N N . ALA A 1 423 ? 22.062 10.445 3.637 1 60.62 423 ALA A N 1
ATOM 3268 C CA . ALA A 1 423 ? 21.062 11.508 3.562 1 60.62 423 ALA A CA 1
ATOM 3269 C C . ALA A 1 423 ? 19.781 11.016 2.893 1 60.62 423 ALA A C 1
ATOM 3271 O O . ALA A 1 423 ? 19.828 10.133 2.025 1 60.62 423 ALA A O 1
ATOM 3272 N N . PHE A 1 424 ? 18.594 11.367 3.445 1 56.28 424 PHE A N 1
ATOM 3273 C CA . PHE A 1 424 ? 17.312 10.898 2.938 1 56.28 424 PHE A CA 1
ATOM 3274 C C . PHE A 1 424 ? 17.031 11.469 1.552 1 56.28 424 PHE A C 1
ATOM 3276 O O . PHE A 1 424 ? 16.156 10.969 0.831 1 56.28 424 PHE A O 1
ATOM 3283 N N . LYS A 1 425 ? 17.703 12.461 1.222 1 53.22 425 LYS A N 1
ATOM 3284 C CA . LYS A 1 425 ? 17.469 13.047 -0.095 1 53.22 425 LYS A CA 1
ATOM 3285 C C . LYS A 1 425 ? 18.312 12.352 -1.163 1 53.22 425 LYS A C 1
ATOM 3287 O O . LYS A 1 425 ? 19.406 11.867 -0.882 1 53.22 425 LYS A O 1
ATOM 3292 N N . ALA A 1 426 ? 17.688 11.969 -2.379 1 52.09 426 ALA A N 1
ATOM 3293 C CA . ALA A 1 426 ? 18.281 11.18 -3.457 1 52.09 426 ALA A CA 1
ATOM 3294 C C . ALA A 1 426 ? 19.719 11.633 -3.738 1 52.09 426 ALA A C 1
ATOM 3296 O O . ALA A 1 426 ? 20.594 10.812 -4.004 1 52.09 426 ALA A O 1
ATOM 3297 N N . ASP A 1 427 ? 19.938 12.875 -4.203 1 48.09 427 ASP A N 1
ATOM 3298 C CA . ASP A 1 427 ? 21.266 13.328 -4.629 1 48.09 427 ASP A CA 1
ATOM 3299 C C . ASP A 1 427 ? 21.969 14.086 -3.51 1 48.09 427 ASP A C 1
ATOM 3301 O O . ASP A 1 427 ? 21.391 14.984 -2.895 1 48.09 427 ASP A O 1
ATOM 3305 N N . MET B 1 1 ? -0.018 -53.062 29.547 1 20.31 1 MET B N 1
ATOM 3306 C CA . MET B 1 1 ? -0.099 -52.469 28.219 1 20.31 1 MET B CA 1
ATOM 3307 C C . MET B 1 1 ? -1.539 -52.469 27.703 1 20.31 1 MET B C 1
ATOM 3309 O O . MET B 1 1 ? -2.254 -53.469 27.859 1 20.31 1 MET B O 1
ATOM 3313 N N . ALA B 1 2 ? -1.936 -51.188 27.625 1 20.12 2 ALA B N 1
ATOM 3314 C CA . ALA B 1 2 ? -3.289 -50.688 27.859 1 20.12 2 ALA B CA 1
ATOM 3315 C C . ALA B 1 2 ? -4.273 -51.312 26.859 1 20.12 2 ALA B C 1
ATOM 3317 O O . ALA B 1 2 ? -4.129 -51.094 25.641 1 20.12 2 ALA B O 1
ATOM 3318 N N . ASP B 1 3 ? -4.945 -52.312 27.281 1 16.8 3 ASP B N 1
ATOM 3319 C CA . ASP B 1 3 ? -5.797 -53.375 26.766 1 16.8 3 ASP B CA 1
ATOM 3320 C C . ASP B 1 3 ? -7.02 -52.812 26.047 1 16.8 3 ASP B C 1
ATOM 3322 O O . ASP B 1 3 ? -7.324 -51.625 26.172 1 16.8 3 ASP B O 1
ATOM 3326 N N . GLY B 1 4 ? -7.988 -53.562 25.719 1 18.64 4 GLY B N 1
ATOM 3327 C CA . GLY B 1 4 ? -8.93 -54.094 24.75 1 18.64 4 GLY B CA 1
ATOM 3328 C C . GLY B 1 4 ? -10.289 -53.406 24.797 1 18.64 4 GLY B C 1
ATOM 3329 O O . GLY B 1 4 ? -11.18 -53.75 24.016 1 18.64 4 GLY B O 1
ATOM 3330 N N . SER B 1 5 ? -10.609 -52.688 26.016 1 17.95 5 SER B N 1
ATOM 3331 C CA . SER B 1 5 ? -11.984 -52.938 26.453 1 17.95 5 SER B CA 1
ATOM 3332 C C . SER B 1 5 ? -12.984 -52.188 25.562 1 17.95 5 SER B C 1
ATOM 3334 O O . SER B 1 5 ? -12.922 -50.969 25.453 1 17.95 5 SER B O 1
ATOM 3336 N N . LEU B 1 6 ? -13.766 -52.875 24.641 1 20.36 6 LEU B N 1
ATOM 3337 C CA . LEU B 1 6 ? -14.703 -52.75 23.531 1 20.36 6 LEU B CA 1
ATOM 3338 C C . LEU B 1 6 ? -16.047 -52.219 24.016 1 20.36 6 LEU B C 1
ATOM 3340 O O . LEU B 1 6 ? -16.922 -51.906 23.203 1 20.36 6 LEU B O 1
ATOM 3344 N N . ARG B 1 7 ? -16.438 -52.156 25.328 1 17.81 7 ARG B N 1
ATOM 3345 C CA . ARG B 1 7 ? -17.781 -52.719 25.531 1 17.81 7 ARG B CA 1
ATOM 3346 C C . ARG B 1 7 ? -18.828 -51.812 24.891 1 17.81 7 ARG B C 1
ATOM 3348 O O . ARG B 1 7 ? -18.547 -50.688 24.484 1 17.81 7 ARG B O 1
ATOM 3355 N N . SER B 1 8 ? -20.062 -51.531 25.656 1 16.39 8 SER B N 1
ATOM 3356 C CA . SER B 1 8 ? -21.469 -51.906 25.641 1 16.39 8 SER B CA 1
ATOM 3357 C C . SER B 1 8 ? -22.328 -50.812 25.031 1 16.39 8 SER B C 1
ATOM 3359 O O . SER B 1 8 ? -21.844 -49.688 24.766 1 16.39 8 SER B O 1
ATOM 3361 N N . ASP B 1 9 ? -23.469 -50.312 25.75 1 16.55 9 ASP B N 1
ATOM 3362 C CA . ASP B 1 9 ? -24.891 -50.594 25.578 1 16.55 9 ASP B CA 1
ATOM 3363 C C . ASP B 1 9 ? -25.594 -49.5 24.812 1 16.55 9 ASP B C 1
ATOM 3365 O O . ASP B 1 9 ? -25.047 -48.406 24.609 1 16.55 9 ASP B O 1
ATOM 3369 N N . PRO B 1 10 ? -26.891 -49 25.359 1 16.78 10 PRO B N 1
ATOM 3370 C CA . PRO B 1 10 ? -28.297 -49.125 25.031 1 16.78 10 PRO B CA 1
ATOM 3371 C C . PRO B 1 10 ? -28.906 -47.844 24.453 1 16.78 10 PRO B C 1
ATOM 3373 O O . PRO B 1 10 ? -29.969 -47.875 23.828 1 16.78 10 PRO B O 1
ATOM 3376 N N . ASP B 1 11 ? -28.406 -46.688 24.891 1 17.94 11 ASP B N 1
ATOM 3377 C CA . ASP B 1 11 ? -29.5 -45.812 25.297 1 17.94 11 ASP B CA 1
ATOM 3378 C C . ASP B 1 11 ? -30.375 -45.438 24.094 1 17.94 11 ASP B C 1
ATOM 3380 O O . ASP B 1 11 ? -29.859 -45.219 23 1 17.94 11 ASP B O 1
ATOM 3384 N N . ARG B 1 12 ? -31.734 -45.375 24.297 1 16.95 12 ARG B N 1
ATOM 3385 C CA . ARG B 1 12 ? -33.094 -45.469 23.766 1 16.95 12 ARG B CA 1
ATOM 3386 C C . ARG B 1 12 ? -33.375 -44.344 22.781 1 16.95 12 ARG B C 1
ATOM 3388 O O . ARG B 1 12 ? -32.625 -43.375 22.688 1 16.95 12 ARG B O 1
ATOM 3395 N N . LEU B 1 13 ? -34.75 -43.844 22.75 1 15.91 13 LEU B N 1
ATOM 3396 C CA . LEU B 1 13 ? -35.906 -43.844 21.891 1 15.91 13 LEU B CA 1
ATOM 3397 C C . LEU B 1 13 ? -36.062 -42.5 21.172 1 15.91 13 LEU B C 1
ATOM 3399 O O . LEU B 1 13 ? -36.75 -42.438 20.156 1 15.91 13 LEU B O 1
ATOM 3403 N N . ARG B 1 14 ? -35.656 -41.406 21.812 1 16.03 14 ARG B N 1
ATOM 3404 C CA . ARG B 1 14 ? -36.781 -40.438 21.859 1 16.03 14 ARG B CA 1
ATOM 3405 C C . ARG B 1 14 ? -37.219 -40.062 20.453 1 16.03 14 ARG B C 1
ATOM 3407 O O . ARG B 1 14 ? -36.625 -40.5 19.469 1 16.03 14 ARG B O 1
ATOM 3414 N N . ARG B 1 15 ? -37.219 -38.688 20.281 1 17.03 15 ARG B N 1
ATOM 3415 C CA . ARG B 1 15 ? -38.344 -37.844 19.953 1 17.03 15 ARG B CA 1
ATOM 3416 C C . ARG B 1 15 ? -38.625 -37.844 18.453 1 17.03 15 ARG B C 1
ATOM 3418 O O . ARG B 1 15 ? -37.719 -38.031 17.656 1 17.03 15 ARG B O 1
ATOM 3425 N N . ARG B 1 16 ? -40 -37.719 18.062 1 16.58 16 ARG B N 1
ATOM 3426 C CA . ARG B 1 16 ? -41 -37.938 17.031 1 16.58 16 ARG B CA 1
ATOM 3427 C C . ARG B 1 16 ? -40.781 -37 15.867 1 16.58 16 ARG B C 1
ATOM 3429 O O . ARG B 1 16 ? -40.406 -35.812 16.062 1 16.58 16 ARG B O 1
ATOM 3436 N N . PRO B 1 17 ? -40.625 -37.5 14.625 1 18.8 17 PRO B N 1
ATOM 3437 C CA . PRO B 1 17 ? -40.438 -36.844 13.312 1 18.8 17 PRO B CA 1
ATOM 3438 C C . PRO B 1 17 ? -41.594 -35.938 12.938 1 18.8 17 PRO B C 1
ATOM 3440 O O . PRO B 1 17 ? -42.75 -36.344 12.922 1 18.8 17 PRO B O 1
ATOM 3443 N N . GLY B 1 18 ? -41.688 -34.781 13.695 1 17.25 18 GLY B N 1
ATOM 3444 C CA . GLY B 1 18 ? -42.875 -34 13.422 1 17.25 18 GLY B CA 1
ATOM 3445 C C . GLY B 1 18 ? -43.281 -34.031 11.953 1 17.25 18 GLY B C 1
ATOM 3446 O O . GLY B 1 18 ? -42.438 -34.312 11.086 1 17.25 18 GLY B O 1
ATOM 3447 N N . ARG B 1 19 ? -44.656 -33.812 11.727 1 16.5 19 ARG B N 1
ATOM 3448 C CA . ARG B 1 19 ? -45.781 -34 10.812 1 16.5 19 ARG B CA 1
ATOM 3449 C C . ARG B 1 19 ? -45.531 -33.281 9.492 1 16.5 19 ARG B C 1
ATOM 3451 O O . ARG B 1 19 ? -44.719 -32.375 9.406 1 16.5 19 ARG B O 1
ATOM 3458 N N . ARG B 1 20 ? -46.406 -33.656 8.469 1 16.92 20 ARG B N 1
ATOM 3459 C CA . ARG B 1 20 ? -46.688 -33.812 7.051 1 16.92 20 ARG B CA 1
ATOM 3460 C C . ARG B 1 20 ? -47.125 -32.5 6.41 1 16.92 20 ARG B C 1
ATOM 3462 O O . ARG B 1 20 ? -47.281 -32.438 5.188 1 16.92 20 ARG B O 1
ATOM 3469 N N . PRO B 1 21 ? -47.156 -31.281 7.105 1 16.48 21 PRO B N 1
ATOM 3470 C CA . PRO B 1 21 ? -48.375 -30.656 6.625 1 16.48 21 PRO B CA 1
ATOM 3471 C C . PRO B 1 21 ? -48.469 -30.594 5.102 1 16.48 21 PRO B C 1
ATOM 3473 O O . PRO B 1 21 ? -47.438 -30.641 4.426 1 16.48 21 PRO B O 1
ATOM 3476 N N . ASP B 1 22 ? -49.781 -30.516 4.566 1 15.88 22 ASP B N 1
ATOM 3477 C CA . ASP B 1 22 ? -50.688 -30.703 3.436 1 15.88 22 ASP B CA 1
ATOM 3478 C C . ASP B 1 22 ? -50.344 -29.734 2.305 1 15.88 22 ASP B C 1
ATOM 3480 O O . ASP B 1 22 ? -49.656 -28.734 2.52 1 15.88 22 ASP B O 1
ATOM 3484 N N . LEU B 1 23 ? -51.062 -29.953 1.143 1 16.94 23 LEU B N 1
ATOM 3485 C CA . LEU B 1 23 ? -51.219 -29.938 -0.308 1 16.94 23 LEU B CA 1
ATOM 3486 C C . LEU B 1 23 ? -51.656 -28.547 -0.789 1 16.94 23 LEU B C 1
ATOM 3488 O O . LEU B 1 23 ? -51.812 -28.328 -1.991 1 16.94 23 LEU B O 1
ATOM 3492 N N . TRP B 1 24 ? -51.594 -27.391 0.003 1 16.17 24 TRP B N 1
ATOM 3493 C CA . TRP B 1 24 ? -52.625 -26.484 -0.433 1 16.17 24 TRP B CA 1
ATOM 3494 C C . TRP B 1 24 ? -52.531 -26.203 -1.93 1 16.17 24 TRP B C 1
ATOM 3496 O O . TRP B 1 24 ? -51.469 -25.828 -2.426 1 16.17 24 TRP B O 1
ATOM 3506 N N . GLN B 1 25 ? -53.5 -26.672 -2.771 1 15.75 25 GLN B N 1
ATOM 3507 C CA . GLN B 1 25 ? -53.875 -26.797 -4.176 1 15.75 25 GLN B CA 1
ATOM 3508 C C . GLN B 1 25 ? -53.969 -25.422 -4.836 1 15.75 25 GLN B C 1
ATOM 3510 O O . GLN B 1 25 ? -53.469 -25.219 -5.945 1 15.75 25 GLN B O 1
ATOM 3515 N N . ALA B 1 26 ? -54.969 -24.547 -4.375 1 15.03 26 ALA B N 1
ATOM 3516 C CA . ALA B 1 26 ? -56.094 -24.281 -5.273 1 15.03 26 ALA B CA 1
ATOM 3517 C C . ALA B 1 26 ? -55.688 -23.312 -6.383 1 15.03 26 ALA B C 1
ATOM 3519 O O . ALA B 1 26 ? -55.844 -23.609 -7.566 1 15.03 26 ALA B O 1
ATOM 3520 N N . GLY B 1 27 ? -56.125 -22.047 -6.184 1 15.3 27 GLY B N 1
ATOM 3521 C CA . GLY B 1 27 ? -57.156 -21.453 -7.016 1 15.3 27 GLY B CA 1
ATOM 3522 C C . GLY B 1 27 ? -56.594 -20.828 -8.281 1 15.3 27 GLY B C 1
ATOM 3523 O O . GLY B 1 27 ? -55.375 -20.578 -8.391 1 15.3 27 GLY B O 1
ATOM 3524 N N . ALA B 1 28 ? -57.531 -20.5 -9.328 1 16.09 28 ALA B N 1
ATOM 3525 C CA . ALA B 1 28 ? -57.969 -20.391 -10.727 1 16.09 28 ALA B CA 1
ATOM 3526 C C . ALA B 1 28 ? -57.594 -19.031 -11.312 1 16.09 28 ALA B C 1
ATOM 3528 O O . ALA B 1 28 ? -57.656 -18.828 -12.523 1 16.09 28 ALA B O 1
ATOM 3529 N N . GLY B 1 29 ? -57.125 -18.031 -10.469 1 15.67 29 GLY B N 1
ATOM 3530 C CA . GLY B 1 29 ? -57.844 -16.859 -10.945 1 15.67 29 GLY B CA 1
ATOM 3531 C C . GLY B 1 29 ? -57.562 -16.547 -12.406 1 15.67 29 GLY B C 1
ATOM 3532 O O . GLY B 1 29 ? -56.562 -17 -12.953 1 15.67 29 GLY B O 1
ATOM 3533 N N . HIS B 1 30 ? -58.5 -15.711 -13.055 1 16.25 30 HIS B N 1
ATOM 3534 C CA . HIS B 1 30 ? -59.188 -15.305 -14.273 1 16.25 30 HIS B CA 1
ATOM 3535 C C . HIS B 1 30 ? -58.281 -14.531 -15.203 1 16.25 30 HIS B C 1
ATOM 3537 O O . HIS B 1 30 ? -57.281 -13.961 -14.758 1 16.25 30 HIS B O 1
ATOM 3543 N N . THR B 1 31 ? -58.531 -14.68 -16.562 1 16.38 31 THR B N 1
ATOM 3544 C CA . THR B 1 31 ? -58.062 -14.523 -17.938 1 16.38 31 THR B CA 1
ATOM 3545 C C . THR B 1 31 ? -58.188 -13.062 -18.375 1 16.38 31 THR B C 1
ATOM 3547 O O . THR B 1 31 ? -57.844 -12.734 -19.516 1 16.38 31 THR B O 1
ATOM 3550 N N . ARG B 1 32 ? -58.156 -11.977 -17.469 1 15.61 32 ARG B N 1
ATOM 3551 C CA . ARG B 1 32 ? -58.844 -10.836 -18.062 1 15.61 32 ARG B CA 1
ATOM 3552 C C . ARG B 1 32 ? -58.281 -10.523 -19.438 1 15.61 32 ARG B C 1
ATOM 3554 O O . ARG B 1 32 ? -57.062 -10.57 -19.641 1 15.61 32 ARG B O 1
ATOM 3561 N N . SER B 1 33 ? -59.188 -10.289 -20.469 1 14.9 33 SER B N 1
ATOM 3562 C CA . SER B 1 33 ? -59.406 -10.203 -21.922 1 14.9 33 SER B CA 1
ATOM 3563 C C . SER B 1 33 ? -58.75 -8.969 -22.5 1 14.9 33 SER B C 1
ATOM 3565 O O . SER B 1 33 ? -58 -9.07 -23.484 1 14.9 33 SER B O 1
ATOM 3567 N N . HIS B 1 34 ? -59.344 -7.73 -22.234 1 14.72 34 HIS B N 1
ATOM 3568 C CA . HIS B 1 34 ? -60 -7.043 -23.359 1 14.72 34 HIS B CA 1
ATOM 3569 C C . HIS B 1 34 ? -58.938 -6.395 -24.266 1 14.72 34 HIS B C 1
ATOM 3571 O O . HIS B 1 34 ? -57.781 -6.246 -23.875 1 14.72 34 HIS B O 1
ATOM 3577 N N . ARG B 1 35 ? -59.406 -5.066 -24.891 1 14.93 35 ARG B N 1
ATOM 3578 C CA . ARG B 1 35 ? -59.812 -4.496 -26.172 1 14.93 35 ARG B CA 1
ATOM 3579 C C . ARG B 1 35 ? -58.719 -3.652 -26.781 1 14.93 35 ARG B C 1
ATOM 3581 O O . ARG B 1 35 ? -57.844 -3.156 -26.078 1 14.93 35 ARG B O 1
ATOM 3588 N N . THR B 1 36 ? -58.812 -3.492 -28.188 1 15.01 36 THR B N 1
ATOM 3589 C CA . THR B 1 36 ? -58.094 -3.207 -29.438 1 15.01 36 THR B CA 1
ATOM 3590 C C . THR B 1 36 ? -57.875 -1.707 -29.594 1 15.01 36 THR B C 1
ATOM 3592 O O . THR B 1 36 ? -57.156 -1.277 -30.5 1 15.01 36 THR B O 1
ATOM 3595 N N . ALA B 1 37 ? -58.344 -0.729 -28.656 1 14.95 37 ALA B N 1
ATOM 3596 C CA . ALA B 1 37 ? -58.844 0.405 -29.422 1 14.95 37 ALA B CA 1
ATOM 3597 C C . ALA B 1 37 ? -57.781 0.976 -30.344 1 14.95 37 ALA B C 1
ATOM 3599 O O . ALA B 1 37 ? -56.594 0.958 -30.031 1 14.95 37 ALA B O 1
ATOM 3600 N N . GLY B 1 38 ? -58.25 1.415 -31.609 1 14.44 38 GLY B N 1
ATOM 3601 C CA . GLY B 1 38 ? -57.906 1.756 -32.969 1 14.44 38 GLY B CA 1
ATOM 3602 C C . GLY B 1 38 ? -57.156 3.059 -33.094 1 14.44 38 GLY B C 1
ATOM 3603 O O . GLY B 1 38 ? -56.188 3.152 -33.875 1 14.44 38 GLY B O 1
ATOM 3604 N N . SER B 1 39 ? -57.719 4.285 -32.5 1 14.11 39 SER B N 1
ATOM 3605 C CA . SER B 1 39 ? -58.062 5.332 -33.469 1 14.11 39 SER B CA 1
ATOM 3606 C C . SER B 1 39 ? -56.812 5.941 -34.094 1 14.11 39 SER B C 1
ATOM 3608 O O . SER B 1 39 ? -55.688 5.762 -33.562 1 14.11 39 SER B O 1
ATOM 3610 N N . THR B 1 40 ? -57.094 7.172 -34.844 1 14.7 40 THR B N 1
ATOM 3611 C CA . THR B 1 40 ? -57.062 7.871 -36.125 1 14.7 40 THR B CA 1
ATOM 3612 C C . THR B 1 40 ? -55.812 8.758 -36.25 1 14.7 40 THR B C 1
ATOM 3614 O O . THR B 1 40 ? -55.125 8.984 -35.281 1 14.7 40 THR B O 1
ATOM 3617 N N . GLY B 1 41 ? -55.969 9.859 -37.188 1 14.16 41 GLY B N 1
ATOM 3618 C CA . GLY B 1 41 ? -55.406 10.414 -38.438 1 14.16 41 GLY B CA 1
ATOM 3619 C C . GLY B 1 41 ? -54.375 11.5 -38.188 1 14.16 41 GLY B C 1
ATOM 3620 O O . GLY B 1 41 ? -53.281 11.43 -38.719 1 14.16 41 GLY B O 1
ATOM 3621 N N . CYS B 1 42 ? -54.781 12.875 -37.812 1 14.31 42 CYS B N 1
ATOM 3622 C CA . CYS B 1 42 ? -54.781 13.969 -38.781 1 14.31 42 CYS B CA 1
ATOM 3623 C C . CYS B 1 42 ? -53.406 14.641 -38.812 1 14.31 42 CYS B C 1
ATOM 3625 O O . CYS B 1 42 ? -52.625 14.516 -37.844 1 14.31 42 CYS B O 1
ATOM 3627 N N . ARG B 1 43 ? -53.188 15.68 -39.875 1 14.45 43 ARG B N 1
ATOM 3628 C CA . ARG B 1 43 ? -52.406 16.297 -40.969 1 14.45 43 ARG B CA 1
ATOM 3629 C C . ARG B 1 43 ? -51.594 17.469 -40.438 1 14.45 43 ARG B C 1
ATOM 3631 O O . ARG B 1 43 ? -50.5 17.719 -40.938 1 14.45 43 ARG B O 1
ATOM 3638 N N . HIS B 1 44 ? -52.062 18.312 -39.375 1 14.16 44 HIS B N 1
ATOM 3639 C CA . HIS B 1 44 ? -52.156 19.688 -39.875 1 14.16 44 HIS B CA 1
ATOM 3640 C C . HIS B 1 44 ? -50.75 20.266 -40.094 1 14.16 44 HIS B C 1
ATOM 3642 O O . HIS B 1 44 ? -49.812 19.906 -39.406 1 14.16 44 HIS B O 1
ATOM 3648 N N . ARG B 1 45 ? -50.688 21.297 -41.125 1 14.71 45 ARG B N 1
ATOM 3649 C CA . ARG B 1 45 ? -50.031 22.031 -42.219 1 14.71 45 ARG B CA 1
ATOM 3650 C C . ARG B 1 45 ? -49.031 23.047 -41.688 1 14.71 45 ARG B C 1
ATOM 3652 O O . ARG B 1 45 ? -47.875 23.062 -42.094 1 14.71 45 ARG B O 1
ATOM 3659 N N . GLU B 1 46 ? -49.5 24.359 -41.625 1 14.07 46 GLU B N 1
ATOM 3660 C CA . GLU B 1 46 ? -49.031 25.406 -42.531 1 14.07 46 GLU B CA 1
ATOM 3661 C C . GLU B 1 46 ? -47.906 26.219 -41.938 1 14.07 46 GLU B C 1
ATOM 3663 O O . GLU B 1 46 ? -46.875 26.422 -42.562 1 14.07 46 GLU B O 1
ATOM 3668 N N . THR B 1 47 ? -48.188 27.25 -40.938 1 14.37 47 THR B N 1
ATOM 3669 C CA . THR B 1 47 ? -48.156 28.609 -41.469 1 14.37 47 THR B CA 1
ATOM 3670 C C . THR B 1 47 ? -46.75 29.188 -41.375 1 14.37 47 THR B C 1
ATOM 3672 O O . THR B 1 47 ? -45.906 28.672 -40.656 1 14.37 47 THR B O 1
ATOM 3675 N N . GLY B 1 48 ? -46.688 30.594 -41.375 1 14.27 48 GLY B N 1
ATOM 3676 C CA . GLY B 1 48 ? -46.219 31.734 -42.156 1 14.27 48 GLY B CA 1
ATOM 3677 C C . GLY B 1 48 ? -44.906 32.281 -41.719 1 14.27 48 GLY B C 1
ATOM 3678 O O . GLY B 1 48 ? -44.375 31.875 -40.688 1 14.27 48 GLY B O 1
ATOM 3679 N N . ARG B 1 49 ? -44.75 33.75 -41.719 1 14.73 49 ARG B N 1
ATOM 3680 C CA . ARG B 1 49 ? -44 34.719 -42.5 1 14.73 49 ARG B CA 1
ATOM 3681 C C . ARG B 1 49 ? -42.781 35.219 -41.75 1 14.73 49 ARG B C 1
ATOM 3683 O O . ARG B 1 49 ? -41.656 35.188 -42.281 1 14.73 49 ARG B O 1
ATOM 3690 N N . HIS B 1 50 ? -42.906 36.25 -40.781 1 14.41 50 HIS B N 1
ATOM 3691 C CA . HIS B 1 50 ? -42.5 37.562 -41.25 1 14.41 50 HIS B CA 1
ATOM 3692 C C . HIS B 1 50 ? -41.031 37.844 -40.906 1 14.41 50 HIS B C 1
ATOM 3694 O O . HIS B 1 50 ? -40.469 37.125 -40.094 1 14.41 50 HIS B O 1
ATOM 3700 N N . GLY B 1 51 ? -40.719 39.156 -40.5 1 14.11 51 GLY B N 1
ATOM 3701 C CA . GLY B 1 51 ? -40.031 40.25 -41.156 1 14.11 51 GLY B CA 1
ATOM 3702 C C . GLY B 1 51 ? -38.625 40.438 -40.625 1 14.11 51 GLY B C 1
ATOM 3703 O O . GLY B 1 51 ? -37.625 40.156 -41.344 1 14.11 51 GLY B O 1
ATOM 3704 N N . SER B 1 52 ? -38.344 41.531 -39.719 1 14.5 52 SER B N 1
ATOM 3705 C CA . SER B 1 52 ? -37.625 42.719 -40.188 1 14.5 52 SER B CA 1
ATOM 3706 C C . SER B 1 52 ? -36.156 42.656 -39.812 1 14.5 52 SER B C 1
ATOM 3708 O O . SER B 1 52 ? -35.75 41.906 -38.969 1 14.5 52 SER B O 1
ATOM 3710 N N . ASP B 1 53 ? -35.469 43.906 -39.781 1 14.41 53 ASP B N 1
ATOM 3711 C CA . ASP B 1 53 ? -34.438 44.594 -40.531 1 14.41 53 ASP B CA 1
ATOM 3712 C C . ASP B 1 53 ? -33.125 44.594 -39.75 1 14.41 53 ASP B C 1
ATOM 3714 O O . ASP B 1 53 ? -32.062 44.188 -40.312 1 14.41 53 ASP B O 1
ATOM 3718 N N . PRO B 1 54 ? -32.75 45.625 -38.781 1 15.45 54 PRO B N 1
ATOM 3719 C CA . PRO B 1 54 ? -31.828 46.625 -39.281 1 15.45 54 PRO B CA 1
ATOM 3720 C C . PRO B 1 54 ? -30.375 46.344 -38.906 1 15.45 54 PRO B C 1
ATOM 3722 O O . PRO B 1 54 ? -30.125 45.438 -38.062 1 15.45 54 PRO B O 1
ATOM 3725 N N . HIS B 1 55 ? -29.5 47.469 -38.5 1 15.27 55 HIS B N 1
ATOM 3726 C CA . HIS B 1 55 ? -28.375 48.156 -39.125 1 15.27 55 HIS B CA 1
ATOM 3727 C C . HIS B 1 55 ? -27.062 47.812 -38.406 1 15.27 55 HIS B C 1
ATOM 3729 O O . HIS B 1 55 ? -26.094 47.438 -39.031 1 15.27 55 HIS B O 1
ATOM 3735 N N . HIS B 1 56 ? -26.672 48.5 -37.125 1 15.78 56 HIS B N 1
ATOM 3736 C CA . HIS B 1 56 ? -25.641 49.531 -37.281 1 15.78 56 HIS B CA 1
ATOM 3737 C C . HIS B 1 56 ? -24.25 48.969 -37.031 1 15.78 56 HIS B C 1
ATOM 3739 O O . HIS B 1 56 ? -24.094 47.938 -36.406 1 15.78 56 HIS B O 1
ATOM 3745 N N . PRO B 1 57 ? -23.156 49.906 -36.75 1 16.22 57 PRO B N 1
ATOM 3746 C CA . PRO B 1 57 ? -21.844 50.156 -37.344 1 16.22 57 PRO B CA 1
ATOM 3747 C C . PRO B 1 57 ? -20.703 49.469 -36.594 1 16.22 57 PRO B C 1
ATOM 3749 O O . PRO B 1 57 ? -20.875 49.062 -35.469 1 16.22 57 PRO B O 1
ATOM 3752 N N . ARG B 1 58 ? -19.516 49.344 -37.219 1 16.77 58 ARG B N 1
ATOM 3753 C CA . ARG B 1 58 ? -18.266 48.594 -37.406 1 16.77 58 ARG B CA 1
ATOM 3754 C C . ARG B 1 58 ? -17.203 49.062 -36.406 1 16.77 58 ARG B C 1
ATOM 3756 O O . ARG B 1 58 ? -16.047 48.625 -36.469 1 16.77 58 ARG B O 1
ATOM 3763 N N . ASN B 1 59 ? -17.469 49.625 -35.156 1 15.41 59 ASN B N 1
ATOM 3764 C CA . ASN B 1 59 ? -16.406 50.594 -34.844 1 15.41 59 ASN B CA 1
ATOM 3765 C C . ASN B 1 59 ? -15.047 49.875 -34.719 1 15.41 59 ASN B C 1
ATOM 3767 O O . ASN B 1 59 ? -14.984 48.719 -34.344 1 15.41 59 ASN B O 1
ATOM 3771 N N . ARG B 1 60 ? -13.812 50.625 -34.969 1 16.09 60 ARG B N 1
ATOM 3772 C CA . ARG B 1 60 ? -12.469 50.656 -35.531 1 16.09 60 ARG B CA 1
ATOM 3773 C C . ARG B 1 60 ? -11.414 50.281 -34.5 1 16.09 60 ARG B C 1
ATOM 3775 O O . ARG B 1 60 ? -10.258 50.031 -34.875 1 16.09 60 ARG B O 1
ATOM 3782 N N . ILE B 1 61 ? -11.594 49.969 -33.188 1 17.52 61 ILE B N 1
ATOM 3783 C CA . ILE B 1 61 ? -10.523 50.656 -32.438 1 17.52 61 ILE B CA 1
ATOM 3784 C C . ILE B 1 61 ? -9.195 49.938 -32.719 1 17.52 61 ILE B C 1
ATOM 3786 O O . ILE B 1 61 ? -9.125 48.719 -32.719 1 17.52 61 ILE B O 1
ATOM 3790 N N . PRO B 1 62 ? -8.023 50.688 -32.844 1 16.66 62 PRO B N 1
ATOM 3791 C CA . PRO B 1 62 ? -6.688 50.625 -33.438 1 16.66 62 PRO B CA 1
ATOM 3792 C C . PRO B 1 62 ? -5.738 49.688 -32.688 1 16.66 62 PRO B C 1
ATOM 3794 O O . PRO B 1 62 ? -5.977 49.375 -31.516 1 16.66 62 PRO B O 1
ATOM 3797 N N . ALA B 1 63 ? -4.641 49.094 -33.344 1 17.23 63 ALA B N 1
ATOM 3798 C CA . ALA B 1 63 ? -3.637 48.031 -33.375 1 17.23 63 ALA B CA 1
ATOM 3799 C C . ALA B 1 63 ? -2.443 48.406 -32.5 1 17.23 63 ALA B C 1
ATOM 3801 O O . ALA B 1 63 ? -1.416 47.719 -32.531 1 17.23 63 ALA B O 1
ATOM 3802 N N . ARG B 1 64 ? -2.572 48.938 -31.25 1 16.19 64 ARG B N 1
ATOM 3803 C CA . ARG B 1 64 ? -1.324 49.594 -30.875 1 16.19 64 ARG B CA 1
ATOM 3804 C C . ARG B 1 64 ? -0.174 48.594 -30.828 1 16.19 64 ARG B C 1
ATOM 3806 O O . ARG B 1 64 ? -0.353 47.438 -30.406 1 16.19 64 ARG B O 1
ATOM 3813 N N . GLN B 1 65 ? 1.138 48.906 -31.406 1 16.27 65 GLN B N 1
ATOM 3814 C CA . GLN B 1 65 ? 2.367 48.375 -32 1 16.27 65 GLN B CA 1
ATOM 3815 C C . GLN B 1 65 ? 3.352 47.938 -30.922 1 16.27 65 GLN B C 1
ATOM 3817 O O . GLN B 1 65 ? 4.27 47.156 -31.203 1 16.27 65 GLN B O 1
ATOM 3822 N N . CYS B 1 66 ? 3.326 48.219 -29.594 1 16.17 66 CYS B N 1
ATOM 3823 C CA . CYS B 1 66 ? 4.637 48.688 -29.156 1 16.17 66 CYS B CA 1
ATOM 3824 C C . CYS B 1 66 ? 5.656 47.562 -29.172 1 16.17 66 CYS B C 1
ATOM 3826 O O . CYS B 1 66 ? 5.309 46.406 -28.953 1 16.17 66 CYS B O 1
ATOM 3828 N N . ARG B 1 67 ? 7.062 47.844 -29.375 1 16.47 67 ARG B N 1
ATOM 3829 C CA . ARG B 1 67 ? 8.383 47.531 -29.906 1 16.47 67 ARG B CA 1
ATOM 3830 C C . ARG B 1 67 ? 9.227 46.781 -28.875 1 16.47 67 ARG B C 1
ATOM 3832 O O . ARG B 1 67 ? 10.383 46.438 -29.156 1 16.47 67 ARG B O 1
ATOM 3839 N N . CYS B 1 68 ? 8.789 46.469 -27.641 1 16.81 68 CYS B N 1
ATOM 3840 C CA . CYS B 1 68 ? 9.93 46.594 -26.75 1 16.81 68 CYS B CA 1
ATOM 3841 C C . CYS B 1 68 ? 11.023 45.594 -27.109 1 16.81 68 CYS B C 1
ATOM 3843 O O . CYS B 1 68 ? 10.734 44.469 -27.531 1 16.81 68 CYS B O 1
ATOM 3845 N N . VAL B 1 69 ? 12.305 45.969 -26.891 1 17.08 69 VAL B N 1
ATOM 3846 C CA . VAL B 1 69 ? 13.703 45.812 -27.281 1 17.08 69 VAL B CA 1
ATOM 3847 C C . VAL B 1 69 ? 14.234 44.469 -26.781 1 17.08 69 VAL B C 1
ATOM 3849 O O . VAL B 1 69 ? 13.664 43.875 -25.859 1 17.08 69 VAL B O 1
ATOM 3852 N N . SER B 1 70 ? 15.523 44.062 -27.203 1 17.05 70 SER B N 1
ATOM 3853 C CA . SER B 1 70 ? 16.391 43 -27.688 1 17.05 70 SER B CA 1
ATOM 3854 C C . SER B 1 70 ? 17.234 42.406 -26.562 1 17.05 70 SER B C 1
ATOM 3856 O O . SER B 1 70 ? 18.125 41.625 -26.797 1 17.05 70 SER B O 1
ATOM 3858 N N . ARG B 1 71 ? 16.891 42.469 -25.281 1 16.64 71 ARG B N 1
ATOM 3859 C CA . ARG B 1 71 ? 18.047 42.438 -24.391 1 16.64 71 ARG B CA 1
ATOM 3860 C C . ARG B 1 71 ? 18.859 41.156 -24.609 1 16.64 71 ARG B C 1
ATOM 3862 O O . ARG B 1 71 ? 18.281 40.062 -24.781 1 16.64 71 ARG B O 1
ATOM 3869 N N . ASP B 1 72 ? 20.219 41.188 -24.484 1 16.77 72 ASP B N 1
ATOM 3870 C CA . ASP B 1 72 ? 21.516 40.656 -24.938 1 16.77 72 ASP B CA 1
ATOM 3871 C C . ASP B 1 72 ? 21.828 39.344 -24.281 1 16.77 72 ASP B C 1
ATOM 3873 O O . ASP B 1 72 ? 22.156 38.344 -24.969 1 16.77 72 ASP B O 1
ATOM 3877 N N . GLY B 1 73 ? 22.531 39.312 -23.047 1 17.61 73 GLY B N 1
ATOM 3878 C CA . GLY B 1 73 ? 23.906 38.875 -22.891 1 17.61 73 GLY B CA 1
ATOM 3879 C C . GLY B 1 73 ? 24.062 37.375 -22.688 1 17.61 73 GLY B C 1
ATOM 3880 O O . GLY B 1 73 ? 23.094 36.688 -22.375 1 17.61 73 GLY B O 1
ATOM 3881 N N . GLN B 1 74 ? 25.375 36.75 -22.578 1 16.94 74 GLN B N 1
ATOM 3882 C CA . GLN B 1 74 ? 26.234 35.656 -23.016 1 16.94 74 GLN B CA 1
ATOM 3883 C C . GLN B 1 74 ? 26.25 34.531 -21.969 1 16.94 74 GLN B C 1
ATOM 3885 O O . GLN B 1 74 ? 26.812 33.469 -22.203 1 16.94 74 GLN B O 1
ATOM 3890 N N . ARG B 1 75 ? 25.875 34.719 -20.703 1 16.7 75 ARG B N 1
ATOM 3891 C CA . ARG B 1 75 ? 26.844 34.188 -19.75 1 16.7 75 ARG B CA 1
ATOM 3892 C C . ARG B 1 75 ? 27.016 32.688 -19.922 1 16.7 75 ARG B C 1
ATOM 3894 O O . ARG B 1 75 ? 26.188 32.031 -20.547 1 16.7 75 ARG B O 1
ATOM 3901 N N . HIS B 1 76 ? 27.469 31.969 -18.766 1 17.53 76 HIS B N 1
ATOM 3902 C CA . HIS B 1 76 ? 28.578 31.109 -18.375 1 17.53 76 HIS B CA 1
ATOM 3903 C C . HIS B 1 76 ? 28.281 29.641 -18.703 1 17.53 76 HIS B C 1
ATOM 3905 O O . HIS B 1 76 ? 27.125 29.266 -18.891 1 17.53 76 HIS B O 1
ATOM 3911 N N . GLN B 1 77 ? 29.234 28.672 -18.234 1 17.77 77 GLN B N 1
ATOM 3912 C CA . GLN B 1 77 ? 30.062 27.516 -18.562 1 17.77 77 GLN B CA 1
ATOM 3913 C C . GLN B 1 77 ? 29.312 26.203 -18.344 1 17.77 77 GLN B C 1
ATOM 3915 O O . GLN B 1 77 ? 28.422 26.125 -17.484 1 17.77 77 GLN B O 1
ATOM 3920 N N . SER B 1 78 ? 29.484 25.203 -19.188 1 17.78 78 SER B N 1
ATOM 3921 C CA . SER B 1 78 ? 29.109 23.922 -19.766 1 17.78 78 SER B CA 1
ATOM 3922 C C . SER B 1 78 ? 29.375 22.766 -18.797 1 17.78 78 SER B C 1
ATOM 3924 O O . SER B 1 78 ? 29.641 21.641 -19.219 1 17.78 78 SER B O 1
ATOM 3926 N N . ILE B 1 79 ? 29.406 22.953 -17.406 1 18 79 ILE B N 1
ATOM 3927 C CA . ILE B 1 79 ? 30.141 21.875 -16.766 1 18 79 ILE B CA 1
ATOM 3928 C C . ILE B 1 79 ? 29.609 20.531 -17.25 1 18 79 ILE B C 1
ATOM 3930 O O . ILE B 1 79 ? 28.422 20.406 -17.562 1 18 79 ILE B O 1
ATOM 3934 N N . ARG B 1 80 ? 30.453 19.375 -16.891 1 17.8 80 ARG B N 1
ATOM 3935 C CA . ARG B 1 80 ? 31.047 18.094 -17.219 1 17.8 80 ARG B CA 1
ATOM 3936 C C . ARG B 1 80 ? 30.078 16.953 -16.922 1 17.8 80 ARG B C 1
ATOM 3938 O O . ARG B 1 80 ? 29.656 16.766 -15.781 1 17.8 80 ARG B O 1
ATOM 3945 N N . ARG B 1 81 ? 29.312 16.578 -17.812 1 18.45 81 ARG B N 1
ATOM 3946 C CA . ARG B 1 81 ? 28.312 15.508 -17.938 1 18.45 81 ARG B CA 1
ATOM 3947 C C . ARG B 1 81 ? 28.906 14.164 -17.531 1 18.45 81 ARG B C 1
ATOM 3949 O O . ARG B 1 81 ? 29.844 13.672 -18.156 1 18.45 81 ARG B O 1
ATOM 3956 N N . TRP B 1 82 ? 29 13.867 -16.141 1 17.75 82 TRP B N 1
ATOM 3957 C CA . TRP B 1 82 ? 29.438 12.586 -15.617 1 17.75 82 TRP B CA 1
ATOM 3958 C C . TRP B 1 82 ? 28.859 11.43 -16.422 1 17.75 82 TRP B C 1
ATOM 3960 O O . TRP B 1 82 ? 27.641 11.266 -16.484 1 17.75 82 TRP B O 1
ATOM 3970 N N . GLN B 1 83 ? 29.578 11.031 -17.516 1 20.58 83 GLN B N 1
ATOM 3971 C CA . GLN B 1 83 ? 29.562 9.922 -18.453 1 20.58 83 GLN B CA 1
ATOM 3972 C C . GLN B 1 83 ? 29.547 8.578 -17.719 1 20.58 83 GLN B C 1
ATOM 3974 O O . GLN B 1 83 ? 30.391 7.727 -17.953 1 20.58 83 GLN B O 1
ATOM 3979 N N . TRP B 1 84 ? 29.266 8.547 -16.422 1 18.06 84 TRP B N 1
ATOM 3980 C CA . TRP B 1 84 ? 29.781 7.355 -15.758 1 18.06 84 TRP B CA 1
ATOM 3981 C C . TRP B 1 84 ? 29.328 6.094 -16.484 1 18.06 84 TRP B C 1
ATOM 3983 O O . TRP B 1 84 ? 30.109 5.156 -16.656 1 18.06 84 TRP B O 1
ATOM 3993 N N . CYS B 1 85 ? 28.047 5.816 -16.5 1 19.48 85 CYS B N 1
ATOM 3994 C CA . CYS B 1 85 ? 27.734 4.406 -16.312 1 19.48 85 CYS B CA 1
ATOM 3995 C C . CYS B 1 85 ? 27.984 3.607 -17.578 1 19.48 85 CYS B C 1
ATOM 3997 O O . CYS B 1 85 ? 27.578 2.447 -17.672 1 19.48 85 CYS B O 1
ATOM 3999 N N . ARG B 1 86 ? 28.391 4.309 -18.656 1 19.75 86 ARG B N 1
ATOM 4000 C CA . ARG B 1 86 ? 28.344 3.443 -19.828 1 19.75 86 ARG B CA 1
ATOM 4001 C C . ARG B 1 86 ? 29.406 2.35 -19.75 1 19.75 86 ARG B C 1
ATOM 4003 O O . ARG B 1 86 ? 29.359 1.375 -20.5 1 19.75 86 ARG B O 1
ATOM 4010 N N . ALA B 1 87 ? 30.641 2.775 -19.375 1 20.5 87 ALA B N 1
ATOM 4011 C CA . ALA B 1 87 ? 31.812 2.283 -20.109 1 20.5 87 ALA B CA 1
ATOM 4012 C C . ALA B 1 87 ? 32.031 0.798 -19.844 1 20.5 87 ALA B C 1
ATOM 4014 O O . ALA B 1 87 ? 32.781 0.134 -20.578 1 20.5 87 ALA B O 1
ATOM 4015 N N . HIS B 1 88 ? 32.031 0.406 -18.641 1 19.59 88 HIS B N 1
ATOM 4016 C CA . HIS B 1 88 ? 32.812 -0.811 -18.484 1 19.59 88 HIS B CA 1
ATOM 4017 C C . HIS B 1 88 ? 32.188 -1.972 -19.25 1 19.59 88 HIS B C 1
ATOM 4019 O O . HIS B 1 88 ? 31.328 -2.68 -18.734 1 19.59 88 HIS B O 1
ATOM 4025 N N . ARG B 1 89 ? 31.828 -1.769 -20.531 1 20.98 89 ARG B N 1
ATOM 4026 C CA . ARG B 1 89 ? 31.531 -2.963 -21.312 1 20.98 89 ARG B CA 1
ATOM 4027 C C . ARG B 1 89 ? 32.75 -3.893 -21.375 1 20.98 89 ARG B C 1
ATOM 4029 O O . ARG B 1 89 ? 33.531 -3.836 -22.328 1 20.98 89 ARG B O 1
ATOM 4036 N N . ARG B 1 90 ? 33.688 -3.65 -20.391 1 20.2 90 ARG B N 1
ATOM 4037 C CA . ARG B 1 90 ? 34.781 -4.527 -20.812 1 20.2 90 ARG B CA 1
ATOM 4038 C C . ARG B 1 90 ? 34.25 -5.816 -21.422 1 20.2 90 ARG B C 1
ATOM 4040 O O . ARG B 1 90 ? 33.094 -6.211 -21.156 1 20.2 90 ARG B O 1
ATOM 4047 N N . HIS B 1 91 ? 35.094 -6.297 -22.406 1 20.5 91 HIS B N 1
ATOM 4048 C CA . HIS B 1 91 ? 35.219 -7.488 -23.25 1 20.5 91 HIS B CA 1
ATOM 4049 C C . HIS B 1 91 ? 35.125 -8.758 -22.406 1 20.5 91 HIS B C 1
ATOM 4051 O O . HIS B 1 91 ? 36 -9.031 -21.594 1 20.5 91 HIS B O 1
ATOM 4057 N N . HIS B 1 92 ? 34.125 -8.914 -21.594 1 20.8 92 HIS B N 1
ATOM 4058 C CA . HIS B 1 92 ? 34.156 -10.289 -21.109 1 20.8 92 HIS B CA 1
ATOM 4059 C C . HIS B 1 92 ? 34.562 -11.258 -22.219 1 20.8 92 HIS B C 1
ATOM 4061 O O . HIS B 1 92 ? 33.875 -11.391 -23.234 1 20.8 92 HIS B O 1
ATOM 4067 N N . GLN B 1 93 ? 35.875 -11.188 -22.438 1 20.72 93 GLN B N 1
ATOM 4068 C CA . GLN B 1 93 ? 36.562 -12.133 -23.312 1 20.72 93 GLN B CA 1
ATOM 4069 C C . GLN B 1 93 ? 35.938 -13.516 -23.25 1 20.72 93 GLN B C 1
ATOM 4071 O O . GLN B 1 93 ? 35.5 -13.969 -22.172 1 20.72 93 GLN B O 1
ATOM 4076 N N . LYS B 1 94 ? 35.594 -13.859 -24.391 1 24.78 94 LYS B N 1
ATOM 4077 C CA . LYS B 1 94 ? 35.188 -15.117 -25 1 24.78 94 LYS B CA 1
ATOM 4078 C C . LYS B 1 94 ? 36.062 -16.281 -24.5 1 24.78 94 LYS B C 1
ATOM 4080 O O . LYS B 1 94 ? 37 -16.688 -25.188 1 24.78 94 LYS B O 1
ATOM 4085 N N . LEU B 1 95 ? 36.594 -16.062 -23.266 1 22.97 95 LEU B N 1
ATOM 4086 C CA . LEU B 1 95 ? 37.719 -16.953 -23.047 1 22.97 95 LEU B CA 1
ATOM 4087 C C . LEU B 1 95 ? 37.375 -18.406 -23.375 1 22.97 95 LEU B C 1
ATOM 4089 O O . LEU B 1 95 ? 38.219 -19.281 -23.359 1 22.97 95 LEU B O 1
ATOM 4093 N N . PHE B 1 96 ? 36.125 -18.672 -22.969 1 21.64 96 PHE B N 1
ATOM 4094 C CA . PHE B 1 96 ? 36.219 -20.125 -23.031 1 21.64 96 PHE B CA 1
ATOM 4095 C C . PHE B 1 96 ? 36.344 -20.594 -24.469 1 21.64 96 PHE B C 1
ATOM 4097 O O . PHE B 1 96 ? 35.781 -20.016 -25.375 1 21.64 96 PHE B O 1
ATOM 4104 N N . PRO B 1 97 ? 37.469 -21.016 -24.844 1 24.06 97 PRO B N 1
ATOM 4105 C CA . PRO B 1 97 ? 37.656 -21.547 -26.203 1 24.06 97 PRO B CA 1
ATOM 4106 C C . PRO B 1 97 ? 36.406 -22.297 -26.688 1 24.06 97 PRO B C 1
ATOM 4108 O O . PRO B 1 97 ? 35.656 -22.828 -25.891 1 24.06 97 PRO B O 1
ATOM 4111 N N . SER B 1 98 ? 35.812 -21.625 -27.672 1 24.5 98 SER B N 1
ATOM 4112 C CA . SER B 1 98 ? 34.75 -22.328 -28.391 1 24.5 98 SER B CA 1
ATOM 4113 C C . SER B 1 98 ? 35.156 -23.781 -28.688 1 24.5 98 SER B C 1
ATOM 4115 O O . SER B 1 98 ? 36.062 -24.031 -29.469 1 24.5 98 SER B O 1
ATOM 4117 N N . ALA B 1 99 ? 35.375 -24.531 -27.641 1 25.69 99 ALA B N 1
ATOM 4118 C CA . ALA B 1 99 ? 35.594 -25.875 -28.156 1 25.69 99 ALA B CA 1
ATOM 4119 C C . ALA B 1 99 ? 34.688 -26.172 -29.344 1 25.69 99 ALA B C 1
ATOM 4121 O O . ALA B 1 99 ? 33.594 -25.578 -29.453 1 25.69 99 ALA B O 1
ATOM 4122 N N . ASP B 1 100 ? 35.219 -26.453 -30.453 1 25.31 100 ASP B N 1
ATOM 4123 C CA . ASP B 1 100 ? 34.531 -27 -31.609 1 25.31 100 ASP B CA 1
ATOM 4124 C C . ASP B 1 100 ? 33.375 -27.875 -31.188 1 25.31 100 ASP B C 1
ATOM 4126 O O . ASP B 1 100 ? 33.562 -29.031 -30.797 1 25.31 100 ASP B O 1
ATOM 4130 N N . ALA B 1 101 ? 32.594 -27.219 -30.344 1 26.91 101 ALA B N 1
ATOM 4131 C CA . ALA B 1 101 ? 31.469 -28.047 -29.922 1 26.91 101 ALA B CA 1
ATOM 4132 C C . ALA B 1 101 ? 30.844 -28.75 -31.125 1 26.91 101 ALA B C 1
ATOM 4134 O O . ALA B 1 101 ? 30.5 -28.125 -32.125 1 26.91 101 ALA B O 1
ATOM 4135 N N . GLY B 1 102 ? 31.328 -29.859 -31.375 1 23.83 102 GLY B N 1
ATOM 4136 C CA . GLY B 1 102 ? 30.656 -30.688 -32.344 1 23.83 102 GLY B CA 1
ATOM 4137 C C . GLY B 1 102 ? 29.172 -30.375 -32.469 1 23.83 102 GLY B C 1
ATOM 4138 O O . GLY B 1 102 ? 28.578 -29.797 -31.562 1 23.83 102 GLY B O 1
ATOM 4139 N N . ASP B 1 103 ? 28.688 -30.125 -33.656 1 29.92 103 ASP B N 1
ATOM 4140 C CA . ASP B 1 103 ? 27.328 -29.953 -34.156 1 29.92 103 ASP B CA 1
ATOM 4141 C C . ASP B 1 103 ? 26.328 -30.719 -33.281 1 29.92 103 ASP B C 1
ATOM 4143 O O . ASP B 1 103 ? 25.734 -31.703 -33.75 1 29.92 103 ASP B O 1
ATOM 4147 N N . GLY B 1 104 ? 26.75 -31.016 -32.094 1 24.47 104 GLY B N 1
ATOM 4148 C CA . GLY B 1 104 ? 25.641 -31.703 -31.469 1 24.47 104 GLY B CA 1
ATOM 4149 C C . GLY B 1 104 ? 24.391 -30.844 -31.344 1 24.47 104 GLY B C 1
ATOM 4150 O O . GLY B 1 104 ? 24.25 -30.062 -30.406 1 24.47 104 GLY B O 1
ATOM 4151 N N . LYS B 1 105 ? 24.016 -30.156 -32.438 1 34.19 105 LYS B N 1
ATOM 4152 C CA . LYS B 1 105 ? 22.594 -29.859 -32.625 1 34.19 105 LYS B CA 1
ATOM 4153 C C . LYS B 1 105 ? 21.734 -30.656 -31.641 1 34.19 105 LYS B C 1
ATOM 4155 O O . LYS B 1 105 ? 21.5 -31.844 -31.859 1 34.19 105 LYS B O 1
ATOM 4160 N N . GLY B 1 106 ? 22.031 -30.438 -30.375 1 31 106 GLY B N 1
ATOM 4161 C CA . GLY B 1 106 ? 21.234 -31.016 -29.328 1 31 106 GLY B CA 1
ATOM 4162 C C . GLY B 1 106 ? 19.781 -31.188 -29.703 1 31 106 GLY B C 1
ATOM 4163 O O . GLY B 1 106 ? 19.297 -30.562 -30.656 1 31 106 GLY B O 1
ATOM 4164 N N . ALA B 1 107 ? 19.109 -32.062 -29.141 1 36.06 107 ALA B N 1
ATOM 4165 C CA . ALA B 1 107 ? 17.734 -32.469 -29.406 1 36.06 107 ALA B CA 1
ATOM 4166 C C . ALA B 1 107 ? 16.781 -31.297 -29.281 1 36.06 107 ALA B C 1
ATOM 4168 O O . ALA B 1 107 ? 16.578 -30.766 -28.172 1 36.06 107 ALA B O 1
ATOM 4169 N N . SER B 1 108 ? 16.844 -30.281 -30.125 1 39.31 108 SER B N 1
ATOM 4170 C CA . SER B 1 108 ? 15.672 -29.422 -30.281 1 39.31 108 SER B CA 1
ATOM 4171 C C . SER B 1 108 ? 14.398 -30.156 -29.844 1 39.31 108 SER B C 1
ATOM 4173 O O . SER B 1 108 ? 14.156 -31.281 -30.25 1 39.31 108 SER B O 1
ATOM 4175 N N . MET B 1 109 ? 13.938 -29.953 -28.641 1 44.59 109 MET B N 1
ATOM 4176 C CA . MET B 1 109 ? 12.625 -30.547 -28.375 1 44.59 109 MET B CA 1
ATOM 4177 C C . MET B 1 109 ? 11.758 -30.547 -29.625 1 44.59 109 MET B C 1
ATOM 4179 O O . MET B 1 109 ? 11.688 -29.531 -30.328 1 44.59 109 MET B O 1
ATOM 4183 N N . SER B 1 110 ? 11.625 -31.516 -30.25 1 53.38 110 SER B N 1
ATOM 4184 C CA . SER B 1 110 ? 10.508 -31.594 -31.172 1 53.38 110 SER B CA 1
ATOM 4185 C C . SER B 1 110 ? 9.32 -30.766 -30.703 1 53.38 110 SER B C 1
ATOM 4187 O O . SER B 1 110 ? 9.109 -30.609 -29.484 1 53.38 110 SER B O 1
ATOM 4189 N N . ASP B 1 111 ? 8.852 -29.625 -31.375 1 69.62 111 ASP B N 1
ATOM 4190 C CA . ASP B 1 111 ? 7.699 -28.766 -31.125 1 69.62 111 ASP B CA 1
ATOM 4191 C C . ASP B 1 111 ? 6.578 -29.547 -30.438 1 69.62 111 ASP B C 1
ATOM 4193 O O . ASP B 1 111 ? 6.059 -30.516 -30.984 1 69.62 111 ASP B O 1
ATOM 4197 N N . PRO B 1 112 ? 6.473 -29.312 -29.016 1 78.12 112 PRO B N 1
ATOM 4198 C CA . PRO B 1 112 ? 5.391 -30.047 -28.359 1 78.12 112 PRO B CA 1
ATOM 4199 C C . PRO B 1 112 ? 4.082 -30 -29.141 1 78.12 112 PRO B C 1
ATOM 4201 O O . PRO B 1 112 ? 3.711 -28.969 -29.688 1 78.12 112 PRO B O 1
ATOM 4204 N N . LYS B 1 113 ? 3.463 -31.188 -29.156 1 87.62 113 LYS B N 1
ATOM 4205 C CA . LYS B 1 113 ? 2.213 -31.297 -29.891 1 87.62 113 LYS B CA 1
ATOM 4206 C C . LYS B 1 113 ? 1.047 -31.625 -28.969 1 87.62 113 LYS B C 1
ATOM 4208 O O . LYS B 1 113 ? -0.097 -31.25 -29.25 1 87.62 113 LYS B O 1
ATOM 4213 N N . THR B 1 114 ? 1.422 -32.219 -27.859 1 98.06 114 THR B N 1
ATOM 4214 C CA . THR B 1 114 ? 0.364 -32.688 -26.969 1 98.06 114 THR B CA 1
ATOM 4215 C C . THR B 1 114 ? 0.512 -32.062 -25.578 1 98.06 114 THR B C 1
ATOM 4217 O O . THR B 1 114 ? 1.627 -31.922 -25.078 1 98.06 114 THR B O 1
ATOM 4220 N N . VAL B 1 115 ? -0.631 -31.719 -25 1 98.69 115 VAL B N 1
ATOM 4221 C CA . VAL B 1 115 ? -0.636 -31.094 -23.688 1 98.69 115 VAL B CA 1
ATOM 4222 C C . VAL B 1 115 ? -1.688 -31.766 -22.797 1 98.69 115 VAL B C 1
ATOM 4224 O O . VAL B 1 115 ? -2.803 -32.031 -23.25 1 98.69 115 VAL B O 1
ATOM 4227 N N . CYS B 1 116 ? -1.323 -32.094 -21.625 1 98.88 116 CYS B N 1
ATOM 4228 C CA . CYS B 1 116 ? -2.24 -32.594 -20.609 1 98.88 116 CYS B CA 1
ATOM 4229 C C . CYS B 1 116 ? -2.455 -31.547 -19.531 1 98.88 116 CYS B C 1
ATOM 4231 O O . CYS B 1 116 ? -1.512 -31.156 -18.828 1 98.88 116 CYS B O 1
ATOM 4233 N N . VAL B 1 117 ? -3.648 -31.062 -19.375 1 98.81 117 VAL B N 1
ATOM 4234 C CA . VAL B 1 117 ? -3.98 -30.062 -18.375 1 98.81 117 VAL B CA 1
ATOM 4235 C C . VAL B 1 117 ? -4.77 -30.703 -17.234 1 98.81 117 VAL B C 1
ATOM 4237 O O . VAL B 1 117 ? -5.883 -31.188 -17.438 1 98.81 117 VAL B O 1
ATOM 4240 N N . VAL B 1 118 ? -4.188 -30.672 -16.047 1 98.81 118 VAL B N 1
ATOM 4241 C CA . VAL B 1 118 ? -4.832 -31.281 -14.875 1 98.81 118 VAL B CA 1
ATOM 4242 C C . VAL B 1 118 ? -5.559 -30.203 -14.07 1 98.81 118 VAL B C 1
ATOM 4244 O O . VAL B 1 118 ? -4.926 -29.297 -13.523 1 98.81 118 VAL B O 1
ATOM 4247 N N . GLY B 1 119 ? -6.816 -30.375 -13.891 1 98.31 119 GLY B N 1
ATOM 4248 C CA . GLY B 1 119 ? -7.68 -29.344 -13.32 1 98.31 119 GLY B CA 1
ATOM 4249 C C . GLY B 1 119 ? -8.336 -28.469 -14.367 1 98.31 119 GLY B C 1
ATOM 4250 O O . GLY B 1 119 ? -7.664 -27.688 -15.039 1 98.31 119 GLY B O 1
ATOM 4251 N N . LEU B 1 120 ? -9.617 -28.625 -14.5 1 98.19 120 LEU B N 1
ATOM 4252 C CA . LEU B 1 120 ? -10.336 -27.891 -15.539 1 98.19 120 LEU B CA 1
ATOM 4253 C C . LEU B 1 120 ? -11.281 -26.859 -14.914 1 98.19 120 LEU B C 1
ATOM 4255 O O . LEU B 1 120 ? -12.453 -26.781 -15.289 1 98.19 120 LEU B O 1
ATOM 4259 N N . GLY B 1 121 ? -10.695 -26.141 -13.961 1 94.62 121 GLY B N 1
ATOM 4260 C CA . GLY B 1 121 ? -11.414 -25.031 -13.352 1 94.62 121 GLY B CA 1
ATOM 4261 C C . GLY B 1 121 ? -11.234 -23.719 -14.094 1 94.62 121 GLY B C 1
ATOM 4262 O O . GLY B 1 121 ? -11.164 -23.703 -15.328 1 94.62 121 GLY B O 1
ATOM 4263 N N . TYR B 1 122 ? -11.227 -22.672 -13.359 1 91.25 122 TYR B N 1
ATOM 4264 C CA . TYR B 1 122 ? -11.258 -21.328 -13.898 1 91.25 122 TYR B CA 1
ATOM 4265 C C . TYR B 1 122 ? -10.008 -21.031 -14.711 1 91.25 122 TYR B C 1
ATOM 4267 O O . TYR B 1 122 ? -10.023 -20.188 -15.609 1 91.25 122 TYR B O 1
ATOM 4275 N N . ILE B 1 123 ? -8.93 -21.688 -14.359 1 93.62 123 ILE B N 1
ATOM 4276 C CA . ILE B 1 123 ? -7.695 -21.453 -15.102 1 93.62 123 ILE B CA 1
ATOM 4277 C C . ILE B 1 123 ? -7.453 -22.594 -16.078 1 93.62 123 ILE B C 1
ATOM 4279 O O . ILE B 1 123 ? -7.156 -22.359 -17.266 1 93.62 123 ILE B O 1
ATOM 4283 N N . GLY B 1 124 ? -7.668 -23.734 -15.703 1 97.31 124 GLY B N 1
ATOM 4284 C CA . GLY B 1 124 ? -7.34 -24.906 -16.5 1 97.31 124 GLY B CA 1
ATOM 4285 C C . GLY B 1 124 ? -8.172 -25.031 -17.75 1 97.31 124 GLY B C 1
ATOM 4286 O O . GLY B 1 124 ? -7.641 -25.312 -18.828 1 97.31 124 GLY B O 1
ATOM 4287 N N . LEU B 1 125 ? -9.445 -24.812 -17.625 1 97.88 125 LEU B N 1
ATOM 4288 C CA . LEU B 1 125 ? -10.328 -25.016 -18.781 1 97.88 125 LEU B CA 1
ATOM 4289 C C . LEU B 1 125 ? -10.055 -23.969 -19.859 1 97.88 125 LEU B C 1
ATOM 4291 O O . LEU B 1 125 ? -9.883 -24.312 -21.031 1 97.88 125 LEU B O 1
ATOM 4295 N N . PRO B 1 126 ? -9.953 -22.688 -19.484 1 97.06 126 PRO B N 1
ATOM 4296 C CA . PRO B 1 126 ? -9.586 -21.703 -20.5 1 97.06 126 PRO B CA 1
ATOM 4297 C C . PRO B 1 126 ? -8.227 -21.984 -21.125 1 97.06 126 PRO B C 1
ATOM 4299 O O . PRO B 1 126 ? -8.062 -21.844 -22.344 1 97.06 126 PRO B O 1
ATOM 4302 N N . THR B 1 127 ? -7.301 -22.375 -20.344 1 96.94 127 THR B N 1
ATOM 4303 C CA . THR B 1 127 ? -5.969 -22.688 -20.844 1 96.94 127 THR B CA 1
ATOM 4304 C C . THR B 1 127 ? -6.023 -23.859 -21.812 1 96.94 127 THR B C 1
ATOM 4306 O O . THR B 1 127 ? -5.461 -23.797 -22.906 1 96.94 127 THR B O 1
ATOM 4309 N N . ALA B 1 128 ? -6.707 -24.922 -21.438 1 98.19 128 ALA B N 1
ATOM 4310 C CA . ALA B 1 128 ? -6.852 -26.109 -22.266 1 98.19 128 ALA B CA 1
ATOM 4311 C C . ALA B 1 128 ? -7.516 -25.766 -23.609 1 98.19 128 ALA B C 1
ATOM 4313 O O . ALA B 1 128 ? -7.059 -26.203 -24.656 1 98.19 128 ALA B O 1
ATOM 4314 N N . SER B 1 129 ? -8.562 -25.047 -23.547 1 97.44 129 SER B N 1
ATOM 4315 C CA . SER B 1 129 ? -9.312 -24.688 -24.734 1 97.44 129 SER B CA 1
ATOM 4316 C C . SER B 1 129 ? -8.5 -23.797 -25.672 1 97.44 129 SER B C 1
ATOM 4318 O O . SER B 1 129 ? -8.523 -23.969 -26.891 1 97.44 129 SER B O 1
ATOM 4320 N N . LEU B 1 130 ? -7.836 -22.812 -25.109 1 96.25 130 LEU B N 1
ATOM 4321 C CA . LEU B 1 130 ? -6.984 -21.922 -25.891 1 96.25 130 LEU B CA 1
ATOM 4322 C C . LEU B 1 130 ? -5.898 -22.703 -26.609 1 96.25 130 LEU B C 1
ATOM 4324 O O . LEU B 1 130 ? -5.66 -22.484 -27.797 1 96.25 130 LEU B O 1
ATOM 4328 N N . LEU B 1 131 ? -5.238 -23.594 -25.922 1 97.19 131 LEU B N 1
ATOM 4329 C CA . LEU B 1 131 ? -4.18 -24.406 -26.516 1 97.19 131 LEU B CA 1
ATOM 4330 C C . LEU B 1 131 ? -4.727 -25.281 -27.641 1 97.19 131 LEU B C 1
ATOM 4332 O O . LEU B 1 131 ? -4.062 -25.469 -28.656 1 97.19 131 LEU B O 1
ATOM 4336 N N . GLY B 1 132 ? -5.902 -25.797 -27.422 1 96.75 132 GLY B N 1
ATOM 4337 C CA . GLY B 1 132 ? -6.547 -26.547 -28.5 1 96.75 132 GLY B CA 1
ATOM 4338 C C . GLY B 1 132 ? -6.707 -25.734 -29.766 1 96.75 132 GLY B C 1
ATOM 4339 O O . GLY B 1 132 ? -6.43 -26.219 -30.859 1 96.75 132 GLY B O 1
ATOM 4340 N N . THR B 1 133 ? -7.117 -24.547 -29.578 1 92.81 133 THR B N 1
ATOM 4341 C CA . THR B 1 133 ? -7.348 -23.688 -30.719 1 92.81 133 THR B CA 1
ATOM 4342 C C . THR B 1 133 ? -6.027 -23.25 -31.359 1 92.81 133 THR B C 1
ATOM 4344 O O . THR B 1 133 ? -5.988 -22.844 -32.5 1 92.81 133 THR B O 1
ATOM 4347 N N . LYS B 1 134 ? -4.988 -23.312 -30.688 1 93.56 134 LYS B N 1
ATOM 4348 C CA . LYS B 1 134 ? -3.664 -22.969 -31.203 1 93.56 134 LYS B CA 1
ATOM 4349 C C . LYS B 1 134 ? -3.004 -24.172 -31.875 1 93.56 134 LYS B C 1
ATOM 4351 O O . LYS B 1 134 ? -1.851 -24.094 -32.312 1 93.56 134 LYS B O 1
ATOM 4356 N N . GLY B 1 135 ? -3.697 -25.328 -31.891 1 94.69 135 GLY B N 1
ATOM 4357 C CA . GLY B 1 135 ? -3.227 -26.453 -32.688 1 94.69 135 GLY B CA 1
ATOM 4358 C C . GLY B 1 135 ? -2.695 -27.594 -31.844 1 94.69 135 GLY B C 1
ATOM 4359 O O . GLY B 1 135 ? -2.346 -28.641 -32.375 1 94.69 135 GLY B O 1
ATOM 4360 N N . TYR B 1 136 ? -2.66 -27.469 -30.594 1 97.62 136 TYR B N 1
ATOM 4361 C CA . TYR B 1 136 ? -2.219 -28.562 -29.734 1 97.62 136 TYR B CA 1
ATOM 4362 C C . TYR B 1 136 ? -3.314 -29.609 -29.562 1 97.62 136 TYR B C 1
ATOM 4364 O O . TYR B 1 136 ? -4.504 -29.281 -29.625 1 97.62 136 TYR B O 1
ATOM 4372 N N . ASP B 1 137 ? -2.898 -30.828 -29.438 1 98.44 137 ASP B N 1
ATOM 4373 C CA . ASP B 1 137 ? -3.801 -31.859 -28.938 1 98.44 137 ASP B CA 1
ATOM 4374 C C . ASP B 1 137 ? -3.854 -31.875 -27.422 1 98.44 137 ASP B C 1
ATOM 4376 O O . ASP B 1 137 ? -2.877 -32.25 -26.766 1 98.44 137 ASP B O 1
ATOM 4380 N N . VAL B 1 138 ? -5.023 -31.547 -26.906 1 98.81 138 VAL B N 1
ATOM 4381 C CA . VAL B 1 138 ? -5.082 -31.281 -25.469 1 98.81 138 VAL B CA 1
ATOM 4382 C C . VAL B 1 138 ? -5.969 -32.344 -24.797 1 98.81 138 VAL B C 1
ATOM 4384 O O . VAL B 1 138 ? -7.078 -32.594 -25.266 1 98.81 138 VAL B O 1
ATOM 4387 N N . LEU B 1 139 ? -5.457 -32.906 -23.812 1 98.88 139 LEU B N 1
ATOM 4388 C CA . LEU B 1 139 ? -6.262 -33.688 -22.891 1 98.88 139 LEU B CA 1
ATOM 4389 C C . LEU B 1 139 ? -6.48 -32.938 -21.578 1 98.88 139 LEU B C 1
ATOM 4391 O O . LEU B 1 139 ? -5.527 -32.656 -20.859 1 98.88 139 LEU B O 1
ATOM 4395 N N . GLY B 1 140 ? -7.695 -32.594 -21.328 1 98.81 140 GLY B N 1
ATOM 4396 C CA . GLY B 1 140 ? -8.055 -32.062 -20.031 1 98.81 140 GLY B CA 1
ATOM 4397 C C . GLY B 1 140 ? -8.43 -33.125 -19.016 1 98.81 140 GLY B C 1
ATOM 4398 O O . GLY B 1 140 ? -9.188 -34.031 -19.344 1 98.81 140 GLY B O 1
ATOM 4399 N N . VAL B 1 141 ? -7.926 -33 -17.844 1 98.88 141 VAL B N 1
ATOM 4400 C CA . VAL B 1 141 ? -8.18 -34 -16.812 1 98.88 141 VAL B CA 1
ATOM 4401 C C . VAL B 1 141 ? -8.875 -33.312 -15.617 1 98.88 141 VAL B C 1
ATOM 4403 O O . VAL B 1 141 ? -8.469 -32.25 -15.172 1 98.88 141 VAL B O 1
ATOM 4406 N N . ASP B 1 142 ? -9.938 -33.906 -15.125 1 98.62 142 ASP B N 1
ATOM 4407 C CA . ASP B 1 142 ? -10.617 -33.5 -13.906 1 98.62 142 ASP B CA 1
ATOM 4408 C C . ASP B 1 142 ? -11.156 -34.688 -13.133 1 98.62 142 ASP B C 1
ATOM 4410 O O . ASP B 1 142 ? -11.555 -35.688 -13.727 1 98.62 142 ASP B O 1
ATOM 4414 N N . VAL B 1 143 ? -11.18 -34.5 -11.859 1 97 143 VAL B N 1
ATOM 4415 C CA . VAL B 1 143 ? -11.617 -35.594 -11.008 1 97 143 VAL B CA 1
ATOM 4416 C C . VAL B 1 143 ? -13.141 -35.688 -11.023 1 97 143 VAL B C 1
ATOM 4418 O O . VAL B 1 143 ? -13.711 -36.719 -10.633 1 97 143 VAL B O 1
ATOM 4421 N N . SER B 1 144 ? -13.836 -34.688 -11.414 1 97.75 144 SER B N 1
ATOM 4422 C CA . SER B 1 144 ? -15.289 -34.656 -11.445 1 97.75 144 SER B CA 1
ATOM 4423 C C . SER B 1 144 ? -15.844 -35.219 -12.742 1 97.75 144 SER B C 1
ATOM 4425 O O . SER B 1 144 ? -15.711 -34.625 -13.805 1 97.75 144 SER B O 1
ATOM 4427 N N . PRO B 1 145 ? -16.594 -36.344 -12.68 1 98.19 145 PRO B N 1
ATOM 4428 C CA . PRO B 1 145 ? -17.203 -36.906 -13.891 1 98.19 145 PRO B CA 1
ATOM 4429 C C . PRO B 1 145 ? -18.141 -35.938 -14.586 1 98.19 145 PRO B C 1
ATOM 4431 O O . PRO B 1 145 ? -18.219 -35.906 -15.812 1 98.19 145 PRO B O 1
ATOM 4434 N N . ARG B 1 146 ? -18.75 -35.156 -13.781 1 98.06 146 ARG B N 1
ATOM 4435 C CA . ARG B 1 146 ? -19.672 -34.188 -14.336 1 98.06 146 ARG B CA 1
ATOM 4436 C C . ARG B 1 146 ? -18.938 -33.156 -15.211 1 98.06 146 ARG B C 1
ATOM 4438 O O . ARG B 1 146 ? -19.422 -32.812 -16.281 1 98.06 146 ARG B O 1
ATOM 4445 N N . VAL B 1 147 ? -17.828 -32.719 -14.758 1 98.38 147 VAL B N 1
ATOM 4446 C CA . VAL B 1 147 ? -17.016 -31.766 -15.516 1 98.38 147 VAL B CA 1
ATOM 4447 C C . VAL B 1 147 ? -16.547 -32.406 -16.812 1 98.38 147 VAL B C 1
ATOM 4449 O O . VAL B 1 147 ? -16.641 -31.797 -17.891 1 98.38 147 VAL B O 1
ATOM 4452 N N . VAL B 1 148 ? -16.062 -33.594 -16.781 1 98.56 148 VAL B N 1
ATOM 4453 C CA . VAL B 1 148 ? -15.531 -34.344 -17.938 1 98.56 148 VAL B CA 1
ATOM 4454 C C . VAL B 1 148 ? -16.625 -34.5 -18.984 1 98.56 148 VAL B C 1
ATOM 4456 O O . VAL B 1 148 ? -16.406 -34.188 -20.172 1 98.56 148 VAL B O 1
ATOM 4459 N N . GLU B 1 149 ? -17.797 -34.906 -18.516 1 98.44 149 GLU B N 1
ATOM 4460 C CA . GLU B 1 149 ? -18.922 -35.094 -19.438 1 98.44 149 GLU B CA 1
ATOM 4461 C C . GLU B 1 149 ? -19.344 -33.781 -20.078 1 98.44 149 GLU B C 1
ATOM 4463 O O . GLU B 1 149 ? -19.562 -33.719 -21.297 1 98.44 149 GLU B O 1
ATOM 4468 N N . THR B 1 150 ? -19.422 -32.812 -19.281 1 98.5 150 THR B N 1
ATOM 4469 C CA . THR B 1 150 ? -19.828 -31.5 -19.75 1 98.5 150 THR B CA 1
ATOM 4470 C C . THR B 1 150 ? -18.891 -30.984 -20.844 1 98.5 150 THR B C 1
ATOM 4472 O O . THR B 1 150 ? -19.328 -30.531 -21.891 1 98.5 150 THR B O 1
ATOM 4475 N N . ILE B 1 151 ? -17.625 -31.109 -20.641 1 98.5 151 ILE B N 1
ATOM 4476 C CA . ILE B 1 151 ? -16.625 -30.594 -21.562 1 98.5 151 ILE B CA 1
ATOM 4477 C C . ILE B 1 151 ? -16.641 -31.422 -22.844 1 98.5 151 ILE B C 1
ATOM 4479 O O . ILE B 1 151 ? -16.562 -30.875 -23.953 1 98.5 151 ILE B O 1
ATOM 4483 N N . ASN B 1 152 ? -16.734 -32.688 -22.734 1 98.44 152 ASN B N 1
ATOM 4484 C CA . ASN B 1 152 ? -16.734 -33.562 -23.906 1 98.44 152 ASN B CA 1
ATOM 4485 C C . ASN B 1 152 ? -17.938 -33.312 -24.797 1 98.44 152 ASN B C 1
ATOM 4487 O O . ASN B 1 152 ? -17.938 -33.688 -25.984 1 98.44 152 ASN B O 1
ATOM 4491 N N . GLN B 1 153 ? -18.953 -32.75 -24.266 1 98 153 GLN B N 1
ATOM 4492 C CA . GLN B 1 153 ? -20.141 -32.375 -25.031 1 98 153 GLN B CA 1
ATOM 4493 C C . GLN B 1 153 ? -19.969 -30.984 -25.656 1 98 153 GLN B C 1
ATOM 4495 O O . GLN B 1 153 ? -20.875 -30.484 -26.328 1 98 153 GLN B O 1
ATOM 4500 N N . GLY B 1 154 ? -18.828 -30.359 -25.375 1 97.44 154 GLY B N 1
ATOM 4501 C CA . GLY B 1 154 ? -18.547 -29.031 -25.906 1 97.44 154 GLY B CA 1
ATOM 4502 C C . GLY B 1 154 ? -19.156 -27.922 -25.094 1 97.44 154 GLY B C 1
ATOM 4503 O O . GLY B 1 154 ? -19.297 -26.797 -25.578 1 97.44 154 GLY B O 1
ATOM 4504 N N . ASN B 1 155 ? -19.547 -28.234 -23.844 1 97.62 155 ASN B N 1
ATOM 4505 C CA . ASN B 1 155 ? -20.156 -27.266 -22.953 1 97.62 155 ASN B CA 1
ATOM 4506 C C . ASN B 1 155 ? -19.188 -26.812 -21.875 1 97.62 155 ASN B C 1
ATOM 4508 O O . ASN B 1 155 ? -18.094 -27.344 -21.75 1 97.62 155 ASN B O 1
ATOM 4512 N N . ILE B 1 156 ? -19.609 -25.719 -21.188 1 96.62 156 ILE B N 1
ATOM 4513 C CA . ILE B 1 156 ? -18.75 -25.188 -20.125 1 96.62 156 ILE B CA 1
ATOM 4514 C C . ILE B 1 156 ? -19.5 -25.234 -18.797 1 96.62 156 ILE B C 1
ATOM 4516 O O . ILE B 1 156 ? -20.734 -25.297 -18.766 1 96.62 156 ILE B O 1
ATOM 4520 N N . HIS B 1 157 ? -18.781 -25.234 -17.688 1 95 157 HIS B N 1
ATOM 4521 C CA . HIS B 1 157 ? -19.375 -25.25 -16.359 1 95 157 HIS B CA 1
ATOM 4522 C C . HIS B 1 157 ? -18.922 -24.031 -15.555 1 95 157 HIS B C 1
ATOM 4524 O O . HIS B 1 157 ? -19.219 -23.938 -14.359 1 95 157 HIS B O 1
ATOM 4530 N N . ILE B 1 158 ? -18.172 -23.141 -16.203 1 92 158 ILE B N 1
ATOM 4531 C CA . ILE B 1 158 ? -17.766 -21.891 -15.586 1 92 158 ILE B CA 1
ATOM 4532 C C . ILE B 1 158 ? -18.234 -20.719 -16.453 1 92 158 ILE B C 1
ATOM 4534 O O . ILE B 1 158 ? -18.391 -20.859 -17.672 1 92 158 ILE B O 1
ATOM 4538 N N . VAL B 1 159 ? -18.391 -19.594 -15.812 1 88.62 159 VAL B N 1
ATOM 4539 C CA . VAL B 1 159 ? -18.859 -18.422 -16.547 1 88.62 159 VAL B CA 1
ATOM 4540 C C . VAL B 1 159 ? -17.672 -17.562 -16.938 1 88.62 159 VAL B C 1
ATOM 4542 O O . VAL B 1 159 ? -16.953 -17.047 -16.078 1 88.62 159 VAL B O 1
ATOM 4545 N N . GLU B 1 160 ? -17.453 -17.422 -18.219 1 92.56 160 GLU B N 1
ATOM 4546 C CA . GLU B 1 160 ? -16.406 -16.609 -18.828 1 92.56 160 GLU B CA 1
ATOM 4547 C C . GLU B 1 160 ? -16.766 -16.25 -20.266 1 92.56 160 GLU B C 1
ATOM 4549 O O . GLU B 1 160 ? -17.109 -17.125 -21.062 1 92.56 160 GLU B O 1
ATOM 4554 N N . PRO B 1 161 ? -16.656 -14.945 -20.578 1 92.56 161 PRO B N 1
ATOM 4555 C CA . PRO B 1 161 ? -17 -14.539 -21.938 1 92.56 161 PRO B CA 1
ATOM 4556 C C . PRO B 1 161 ? -16.25 -15.32 -23 1 92.56 161 PRO B C 1
ATOM 4558 O O . PRO B 1 161 ? -15.023 -15.492 -22.891 1 92.56 161 PRO B O 1
ATOM 4561 N N . ASP B 1 162 ? -16.984 -15.891 -24.016 1 94.12 162 ASP B N 1
ATOM 4562 C CA . ASP B 1 162 ? -16.484 -16.5 -25.234 1 94.12 162 ASP B CA 1
ATOM 4563 C C . ASP B 1 162 ? -15.875 -17.875 -24.953 1 94.12 162 ASP B C 1
ATOM 4565 O O . ASP B 1 162 ? -15.391 -18.547 -25.859 1 94.12 162 ASP B O 1
ATOM 4569 N N . LEU B 1 163 ? -15.938 -18.281 -23.734 1 96.5 163 LEU B N 1
ATOM 4570 C CA . LEU B 1 163 ? -15.352 -19.578 -23.391 1 96.5 163 LEU B CA 1
ATOM 4571 C C . LEU B 1 163 ? -16.172 -20.719 -23.984 1 96.5 163 LEU B C 1
ATOM 4573 O O . LEU B 1 163 ? -15.609 -21.75 -24.391 1 96.5 163 LEU B O 1
ATOM 4577 N N . ASP B 1 164 ? -17.422 -20.531 -23.969 1 96.62 164 ASP B N 1
ATOM 4578 C CA . ASP B 1 164 ? -18.297 -21.547 -24.516 1 96.62 164 ASP B CA 1
ATOM 4579 C C . ASP B 1 164 ? -17.984 -21.812 -25.984 1 96.62 164 ASP B C 1
ATOM 4581 O O . ASP B 1 164 ? -17.891 -22.969 -26.406 1 96.62 164 ASP B O 1
ATOM 4585 N N . ILE B 1 165 ? -17.766 -20.766 -26.719 1 96.56 165 ILE B N 1
ATOM 4586 C CA . ILE B 1 165 ? -17.453 -20.859 -28.141 1 96.56 165 ILE B CA 1
ATOM 4587 C C . ILE B 1 165 ? -16.094 -21.547 -28.312 1 96.56 165 ILE B C 1
ATOM 4589 O O . ILE B 1 165 ? -15.938 -22.406 -29.172 1 96.56 165 ILE B O 1
ATOM 4593 N N . LEU B 1 166 ? -15.203 -21.203 -27.516 1 96.81 166 LEU B N 1
ATOM 4594 C CA . LEU B 1 166 ? -13.852 -21.734 -27.625 1 96.81 166 LEU B CA 1
ATOM 4595 C C . LEU B 1 166 ? -13.828 -23.234 -27.297 1 96.81 166 LEU B C 1
ATOM 4597 O O . LEU B 1 166 ? -13.172 -24 -28 1 96.81 166 LEU B O 1
ATOM 4601 N N . VAL B 1 167 ? -14.5 -23.625 -26.266 1 98 167 VAL B N 1
ATOM 4602 C CA . VAL B 1 167 ? -14.555 -25.016 -25.859 1 98 167 VAL B CA 1
ATOM 4603 C C . VAL B 1 167 ? -15.258 -25.844 -26.938 1 98 167 VAL B C 1
ATOM 4605 O O . VAL B 1 167 ? -14.766 -26.906 -27.344 1 98 167 VAL B O 1
ATOM 4608 N N . LYS B 1 168 ? -16.359 -25.359 -27.359 1 97.81 168 LYS B N 1
ATOM 4609 C CA . LYS B 1 168 ? -17.109 -26.047 -28.406 1 97.81 168 LYS B CA 1
ATOM 4610 C C . LYS B 1 168 ? -16.25 -26.25 -29.641 1 97.81 168 LYS B C 1
ATOM 4612 O O . LYS B 1 168 ? -16.219 -27.344 -30.219 1 97.81 168 LYS B O 1
ATOM 4617 N N . SER B 1 169 ? -15.578 -25.25 -30.016 1 97.31 169 SER B N 1
ATOM 4618 C CA . SER B 1 169 ? -14.734 -25.297 -31.203 1 97.31 169 SER B CA 1
ATOM 4619 C C . SER B 1 169 ? -13.594 -26.297 -31.031 1 97.31 169 SER B C 1
ATOM 4621 O O . SER B 1 169 ? -13.305 -27.078 -31.938 1 97.31 169 SER B O 1
ATOM 4623 N N . ALA B 1 170 ? -12.969 -26.297 -29.953 1 97.75 170 ALA B N 1
ATOM 4624 C CA . ALA B 1 170 ? -11.836 -27.188 -29.703 1 97.75 170 ALA B CA 1
ATOM 4625 C C . ALA B 1 170 ? -12.281 -28.641 -29.641 1 97.75 170 ALA B C 1
ATOM 4627 O O . ALA B 1 170 ? -11.594 -29.531 -30.172 1 97.75 170 AL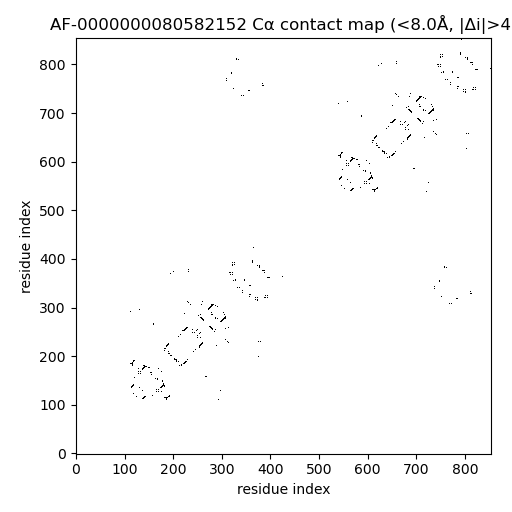A B O 1
ATOM 4628 N N . VAL B 1 171 ? -13.391 -28.875 -29.047 1 98.12 171 VAL B N 1
ATOM 4629 C CA . VAL B 1 171 ? -13.914 -30.234 -28.922 1 98.12 171 VAL B CA 1
ATOM 4630 C C . VAL B 1 171 ? -14.344 -30.75 -30.297 1 98.12 171 VAL B C 1
ATOM 4632 O O . VAL B 1 171 ? -14.023 -31.891 -30.656 1 98.12 171 VAL B O 1
ATOM 4635 N N . GLN B 1 172 ? -14.992 -29.938 -30.984 1 97.25 172 GLN B N 1
ATOM 4636 C CA . GLN B 1 172 ? -15.469 -30.344 -32.312 1 97.25 172 GLN B CA 1
ATOM 4637 C C . GLN B 1 172 ? -14.297 -30.594 -33.25 1 97.25 172 GLN B C 1
ATOM 4639 O O . GLN B 1 172 ? -14.383 -31.469 -34.125 1 97.25 172 GLN B O 1
ATOM 4644 N N . ALA B 1 173 ? -13.266 -29.875 -33.094 1 97.25 173 ALA B N 1
ATOM 4645 C CA . ALA B 1 173 ? -12.078 -30.062 -33.938 1 97.25 173 ALA B CA 1
ATOM 4646 C C . ALA B 1 173 ? -11.227 -31.219 -33.438 1 97.25 173 ALA B C 1
ATOM 4648 O O . ALA B 1 173 ? -10.156 -31.5 -33.969 1 97.25 173 ALA B O 1
ATOM 4649 N N . ASN B 1 174 ? -11.656 -31.859 -32.375 1 97.81 174 ASN B N 1
ATOM 4650 C CA . ASN B 1 174 ? -10.961 -32.969 -31.766 1 97.81 174 ASN B CA 1
ATOM 4651 C C . ASN B 1 174 ? -9.594 -32.562 -31.219 1 97.81 174 ASN B C 1
ATOM 4653 O O . ASN B 1 174 ? -8.633 -33.312 -31.281 1 97.81 174 ASN B O 1
ATOM 4657 N N . LYS B 1 175 ? -9.562 -31.344 -30.812 1 98.38 175 LYS B N 1
ATOM 4658 C CA . LYS B 1 175 ? -8.32 -30.812 -30.25 1 98.38 175 LYS B CA 1
ATOM 4659 C C . LYS B 1 175 ? -8.383 -30.719 -28.734 1 98.38 175 LYS B C 1
ATOM 4661 O O . LYS B 1 175 ? -7.363 -30.516 -28.078 1 98.38 175 LYS B O 1
ATOM 4666 N N . LEU B 1 176 ? -9.547 -30.938 -28.188 1 98.62 176 LEU B N 1
ATOM 4667 C CA . LEU B 1 176 ? -9.742 -30.984 -26.75 1 98.62 176 LEU B CA 1
ATOM 4668 C C . LEU B 1 176 ? -10.633 -32.156 -26.359 1 98.62 176 LEU B C 1
ATOM 4670 O O . LEU B 1 176 ? -11.742 -32.312 -26.875 1 98.62 176 LEU B O 1
ATOM 4674 N N . LYS B 1 177 ? -10.117 -32.938 -25.531 1 98.69 177 LYS B N 1
ATOM 4675 C CA . LYS B 1 177 ? -10.859 -34.031 -24.891 1 98.69 177 LYS B CA 1
ATOM 4676 C C . LYS B 1 177 ? -10.672 -33.969 -23.375 1 98.69 177 LYS B C 1
ATOM 4678 O O . LYS B 1 177 ? -9.617 -33.562 -22.891 1 98.69 177 LYS B O 1
ATOM 4683 N N . ALA B 1 178 ? -11.664 -34.406 -22.672 1 98.75 178 ALA B N 1
ATOM 4684 C CA . ALA B 1 178 ? -11.57 -34.438 -21.219 1 98.75 178 ALA B CA 1
ATOM 4685 C C . ALA B 1 178 ? -11.625 -35.875 -20.703 1 98.75 178 ALA B C 1
ATOM 4687 O O . ALA B 1 178 ? -12.258 -36.75 -21.312 1 98.75 178 ALA B O 1
ATOM 4688 N N . ALA B 1 179 ? -10.953 -36.156 -19.656 1 98.88 179 ALA B N 1
ATOM 4689 C CA . ALA B 1 179 ? -10.906 -37.5 -19.047 1 98.88 179 ALA B CA 1
ATOM 4690 C C . ALA B 1 179 ? -10.734 -37.406 -17.547 1 98.88 179 ALA B C 1
ATOM 4692 O O . ALA B 1 179 ? -10.461 -36.312 -17 1 98.88 179 ALA B O 1
ATOM 4693 N N . LEU B 1 180 ? -10.891 -38.469 -16.891 1 98.69 180 LEU B N 1
ATOM 4694 C CA . LEU B 1 180 ? -10.75 -38.531 -15.43 1 98.69 180 LEU B CA 1
ATOM 4695 C C . LEU B 1 180 ? -9.297 -38.781 -15.031 1 98.69 180 LEU B C 1
ATOM 4697 O O . LEU B 1 180 ? -8.914 -38.5 -13.891 1 98.69 180 LEU B O 1
ATOM 4701 N N . THR B 1 181 ? -8.547 -39.281 -16.016 1 98.5 181 THR B N 1
ATOM 4702 C CA . THR B 1 181 ? -7.16 -39.625 -15.727 1 98.5 181 THR B CA 1
ATOM 4703 C C . THR B 1 181 ? -6.23 -39.062 -16.797 1 98.5 181 THR B C 1
ATOM 4705 O O . THR B 1 181 ? -6.621 -38.938 -17.969 1 98.5 181 THR B O 1
ATOM 4708 N N . PRO B 1 182 ? -4.949 -38.812 -16.344 1 98.69 182 PRO B N 1
ATOM 4709 C CA . PRO B 1 182 ? -3.99 -38.281 -17.328 1 98.69 182 PRO B CA 1
ATOM 4710 C C . PRO B 1 182 ? -3.551 -39.375 -18.328 1 98.69 182 PRO B C 1
ATOM 4712 O O . PRO B 1 182 ? -3.859 -40.531 -18.156 1 98.69 182 PRO B O 1
ATOM 4715 N N . SER B 1 183 ? -2.928 -38.938 -19.391 1 98.06 183 SER B N 1
ATOM 4716 C CA . SER B 1 183 ? -2.256 -39.75 -20.391 1 98.06 183 SER B CA 1
ATOM 4717 C C . SER B 1 183 ? -0.945 -39.125 -20.844 1 98.06 183 SER B C 1
ATOM 4719 O O . SER B 1 183 ? -0.615 -38 -20.438 1 98.06 183 SER B O 1
ATOM 4721 N N . ALA B 1 184 ? -0.185 -39.844 -21.609 1 98.12 184 ALA B N 1
ATOM 4722 C CA . ALA B 1 184 ? 1.104 -39.344 -22.078 1 98.12 184 ALA B CA 1
ATOM 4723 C C . ALA B 1 184 ? 0.938 -38.062 -22.875 1 98.12 184 ALA B C 1
ATOM 4725 O O . ALA B 1 184 ? -0.009 -37.906 -23.656 1 98.12 184 ALA B O 1
ATOM 4726 N N . ALA B 1 185 ? 1.834 -37.156 -22.656 1 98.5 185 ALA B N 1
ATOM 4727 C CA . ALA B 1 185 ? 1.867 -35.875 -23.344 1 98.5 185 ALA B CA 1
ATOM 4728 C C . ALA B 1 185 ? 3.273 -35.281 -23.328 1 98.5 185 ALA B C 1
ATOM 4730 O O . ALA B 1 185 ? 4.152 -35.75 -22.609 1 98.5 185 ALA B O 1
ATOM 4731 N N . ASP B 1 186 ? 3.451 -34.219 -24.125 1 98.38 186 ASP B N 1
ATOM 4732 C CA . ASP B 1 186 ? 4.73 -33.531 -24.141 1 98.38 186 ASP B CA 1
ATOM 4733 C C . ASP B 1 186 ? 4.836 -32.562 -22.984 1 98.38 186 ASP B C 1
ATOM 4735 O O . ASP B 1 186 ? 5.914 -32.375 -22.406 1 98.38 186 ASP B O 1
ATOM 4739 N N . VAL B 1 187 ? 3.729 -31.938 -22.719 1 98.75 187 VAL B N 1
ATOM 4740 C CA . VAL B 1 187 ? 3.67 -30.938 -21.656 1 98.75 187 VAL B CA 1
ATOM 4741 C C . VAL B 1 187 ? 2.52 -31.266 -20.703 1 98.75 187 VAL B C 1
ATOM 4743 O O . VAL B 1 187 ? 1.429 -31.641 -21.156 1 98.75 187 VAL B O 1
ATOM 4746 N N . PHE B 1 188 ? 2.775 -31.156 -19.438 1 98.88 188 PHE B N 1
ATOM 4747 C CA . PHE B 1 188 ? 1.775 -31.328 -18.391 1 98.88 188 PHE B CA 1
ATOM 4748 C C . PHE B 1 188 ? 1.594 -30.047 -17.594 1 98.88 188 PHE B C 1
ATOM 4750 O O . PHE B 1 188 ? 2.561 -29.5 -17.062 1 98.88 188 PHE B O 1
ATOM 4757 N N . ILE B 1 189 ? 0.364 -29.562 -17.5 1 98.81 189 ILE B N 1
ATOM 4758 C CA . ILE B 1 189 ? 0.056 -28.359 -16.75 1 98.81 189 ILE B CA 1
ATOM 4759 C C . ILE B 1 189 ? -0.821 -28.703 -15.547 1 98.81 189 ILE B C 1
ATOM 4761 O O . ILE B 1 189 ? -1.876 -29.328 -15.703 1 98.81 189 ILE B O 1
ATOM 4765 N N . ILE B 1 190 ? -0.395 -28.328 -14.414 1 98.75 190 ILE B N 1
ATOM 4766 C CA . ILE B 1 190 ? -1.141 -28.562 -13.18 1 98.75 190 ILE B CA 1
ATOM 4767 C C . ILE B 1 190 ? -1.84 -27.266 -12.758 1 98.75 190 ILE B C 1
ATOM 4769 O O . ILE B 1 190 ? -1.187 -26.312 -12.344 1 98.75 190 ILE B O 1
ATOM 4773 N N . ALA B 1 191 ? -3.098 -27.219 -12.836 1 97.88 191 ALA B N 1
ATOM 4774 C CA . ALA B 1 191 ? -3.93 -26.062 -12.492 1 97.88 191 ALA B CA 1
ATOM 4775 C C . ALA B 1 191 ? -5.043 -26.469 -11.531 1 97.88 191 ALA B C 1
ATOM 4777 O O . ALA B 1 191 ? -6.223 -26.25 -11.805 1 97.88 191 ALA B O 1
ATOM 4778 N N . VAL B 1 192 ? -4.695 -26.969 -10.375 1 97.38 192 VAL B N 1
ATOM 4779 C CA . VAL B 1 192 ? -5.633 -27.453 -9.359 1 97.38 192 VAL B CA 1
ATOM 4780 C C . VAL B 1 192 ? -5.719 -26.438 -8.219 1 97.38 192 VAL B C 1
ATOM 4782 O O . VAL B 1 192 ? -4.871 -25.547 -8.102 1 97.38 192 VAL B O 1
ATOM 4785 N N . PRO B 1 193 ? -6.723 -26.547 -7.418 1 93.44 193 PRO B N 1
ATOM 4786 C CA . PRO B 1 193 ? -6.863 -25.594 -6.309 1 93.44 193 PRO B CA 1
ATOM 4787 C C . PRO B 1 193 ? -5.777 -25.766 -5.25 1 93.44 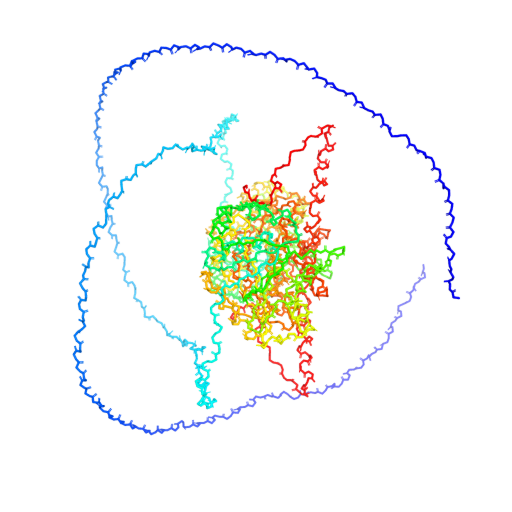193 PRO B C 1
ATOM 4789 O O . PRO B 1 193 ? -5.258 -26.859 -5.066 1 93.44 193 PRO B O 1
ATOM 4792 N N . THR B 1 194 ? -5.434 -24.688 -4.648 1 92.62 194 THR B N 1
ATOM 4793 C CA . THR B 1 194 ? -4.574 -24.656 -3.473 1 92.62 194 THR B CA 1
ATOM 4794 C C . THR B 1 194 ? -5.27 -23.953 -2.311 1 92.62 194 THR B C 1
ATOM 4796 O O . THR B 1 194 ? -4.871 -22.859 -1.909 1 92.62 194 THR B O 1
ATOM 4799 N N . PRO B 1 195 ? -6.199 -24.594 -1.741 1 89.06 195 PRO B N 1
ATOM 4800 C CA . PRO B 1 195 ? -6.938 -23.969 -0.64 1 89.06 195 PRO B CA 1
ATOM 4801 C C . PRO B 1 195 ? -6.141 -23.938 0.662 1 89.06 195 PRO B C 1
ATOM 4803 O O . PRO B 1 195 ? -4.938 -24.219 0.66 1 89.06 195 PRO B O 1
ATOM 4806 N N . PHE B 1 196 ? -6.719 -23.375 1.62 1 82.69 196 PHE B N 1
ATOM 4807 C CA . PHE B 1 196 ? -6.09 -23.469 2.932 1 82.69 196 PHE B CA 1
ATOM 4808 C C . PHE B 1 196 ? -6.996 -24.219 3.91 1 82.69 196 PHE B C 1
ATOM 4810 O O . PHE B 1 196 ? -8.211 -24.297 3.695 1 82.69 196 PHE B O 1
ATOM 4817 N N . THR B 1 197 ? -6.418 -24.812 4.863 1 82.06 197 THR B N 1
ATOM 4818 C CA . THR B 1 197 ? -7.105 -25.562 5.91 1 82.06 197 THR B CA 1
ATOM 4819 C C . THR B 1 197 ? -7.375 -24.672 7.121 1 82.06 197 THR B C 1
ATOM 4821 O O . THR B 1 197 ? -7.133 -23.453 7.078 1 82.06 197 THR B O 1
ATOM 4824 N N . ASP B 1 198 ? -7.844 -25.344 8.156 1 81.75 198 ASP B N 1
ATOM 4825 C CA . ASP B 1 198 ? -8.023 -24.672 9.445 1 81.75 198 ASP B CA 1
ATOM 4826 C C . ASP B 1 198 ? -6.719 -24.031 9.906 1 81.75 198 ASP B C 1
ATOM 4828 O O . ASP B 1 198 ? -5.641 -24.594 9.75 1 81.75 198 ASP B O 1
ATOM 4832 N N . GLY B 1 199 ? -6.793 -22.797 10.367 1 81.31 199 GLY B N 1
ATOM 4833 C CA . GLY B 1 199 ? -5.617 -22.062 10.805 1 81.31 199 GLY B CA 1
ATOM 4834 C C . GLY B 1 199 ? -4.906 -21.344 9.672 1 81.31 199 GLY B C 1
ATOM 4835 O O . GLY B 1 199 ? -3.771 -20.891 9.836 1 81.31 199 GLY B O 1
ATOM 4836 N N . LYS B 1 200 ? -5.453 -21.422 8.461 1 85.81 200 LYS B N 1
ATOM 4837 C CA . LYS B 1 200 ? -4.973 -20.688 7.293 1 85.81 200 LYS B CA 1
ATOM 4838 C C . LYS B 1 200 ? -3.668 -21.281 6.77 1 85.81 200 LYS B C 1
ATOM 4840 O O . LYS B 1 200 ? -2.787 -20.562 6.305 1 85.81 200 LYS B O 1
ATOM 4845 N N . GLN B 1 201 ? -3.604 -22.562 6.977 1 89.38 201 GLN B N 1
ATOM 4846 C CA . GLN B 1 201 ? -2.451 -23.281 6.434 1 89.38 201 GLN B CA 1
ATOM 4847 C C . GLN B 1 201 ? -2.705 -23.719 4.992 1 89.38 201 GLN B C 1
ATOM 4849 O O . GLN B 1 201 ? -3.799 -24.172 4.664 1 89.38 201 GLN B O 1
ATOM 4854 N N . PRO B 1 202 ? -1.67 -23.562 4.188 1 91.75 202 PRO B N 1
ATOM 4855 C CA . PRO B 1 202 ? -1.854 -24.016 2.805 1 91.75 202 PRO B CA 1
ATOM 4856 C C . PRO B 1 202 ? -2.123 -25.516 2.701 1 91.75 202 PRO B C 1
ATOM 4858 O O . PRO B 1 202 ? -1.501 -26.312 3.412 1 91.75 202 PRO B O 1
ATOM 4861 N N . ASP B 1 203 ? -3.068 -25.906 1.913 1 94.06 203 ASP B N 1
ATOM 4862 C CA . ASP B 1 203 ? -3.35 -27.297 1.571 1 94.06 203 ASP B CA 1
ATOM 4863 C C . ASP B 1 203 ? -2.857 -27.641 0.164 1 94.06 203 ASP B C 1
ATOM 4865 O O . ASP B 1 203 ? -3.51 -27.281 -0.824 1 94.06 203 ASP B O 1
ATOM 4869 N N . LEU B 1 204 ? -1.766 -28.406 0.134 1 95.81 204 LEU B N 1
ATOM 4870 C CA . LEU B 1 204 ? -1.153 -28.719 -1.15 1 95.81 204 LEU B CA 1
ATOM 4871 C C . LEU B 1 204 ? -1.505 -30.141 -1.581 1 95.81 204 LEU B C 1
ATOM 4873 O O . LEU B 1 204 ? -0.847 -30.703 -2.455 1 95.81 204 LEU B O 1
ATOM 4877 N N . SER B 1 205 ? -2.52 -30.734 -0.965 1 96.81 205 SER B N 1
ATOM 4878 C CA . SER B 1 205 ? -2.885 -32.094 -1.271 1 96.81 205 SER B CA 1
ATOM 4879 C C . SER B 1 205 ? -3.285 -32.25 -2.732 1 96.81 205 SER B C 1
ATOM 4881 O O . SER B 1 205 ? -2.957 -33.281 -3.369 1 96.81 205 SER B O 1
ATOM 4883 N N . TYR B 1 206 ? -3.928 -31.281 -3.246 1 97 206 TYR B N 1
ATOM 4884 C CA . TYR B 1 206 ? -4.375 -31.375 -4.633 1 97 206 TYR B CA 1
ATOM 4885 C C . TYR B 1 206 ? -3.191 -31.312 -5.59 1 97 206 TYR B C 1
ATOM 4887 O O . TYR B 1 206 ? -3.176 -32 -6.613 1 97 206 TYR B O 1
ATOM 4895 N N . VAL B 1 207 ? -2.213 -30.5 -5.297 1 98.12 207 VAL B N 1
ATOM 4896 C CA . VAL B 1 207 ? -1.003 -30.422 -6.109 1 98.12 207 VAL B CA 1
ATOM 4897 C C . VAL B 1 207 ? -0.237 -31.734 -6.039 1 98.12 207 VAL B C 1
ATOM 4899 O O . VAL B 1 207 ? 0.223 -32.25 -7.062 1 98.12 207 VAL B O 1
ATOM 4902 N N . ARG B 1 208 ? -0.15 -32.281 -4.891 1 98.5 208 ARG B N 1
ATOM 4903 C CA . ARG B 1 208 ? 0.526 -33.562 -4.707 1 98.5 208 ARG B CA 1
ATOM 4904 C C . ARG B 1 208 ? -0.172 -34.688 -5.496 1 98.5 208 ARG B C 1
ATOM 4906 O O . ARG B 1 208 ? 0.482 -35.469 -6.184 1 98.5 208 ARG B O 1
ATOM 4913 N N . GLU B 1 209 ? -1.446 -34.688 -5.336 1 98.31 209 GLU B N 1
ATOM 4914 C CA . GLU B 1 209 ? -2.229 -35.719 -6.012 1 98.31 209 GLU B CA 1
ATOM 4915 C C . GLU B 1 209 ? -2.117 -35.594 -7.527 1 98.31 209 GLU B C 1
ATOM 4917 O O . GLU B 1 209 ? -1.969 -36.594 -8.234 1 98.31 209 GLU B O 1
ATOM 4922 N N . ALA B 1 210 ? -2.229 -34.406 -8 1 98.69 210 ALA B N 1
ATOM 4923 C CA . ALA B 1 210 ? -2.092 -34.156 -9.438 1 98.69 210 ALA B CA 1
ATOM 4924 C C . ALA B 1 210 ? -0.711 -34.594 -9.938 1 98.69 210 ALA B C 1
ATOM 4926 O O . ALA B 1 210 ? -0.584 -35.188 -11.008 1 98.69 210 ALA B O 1
ATOM 4927 N N . THR B 1 211 ? 0.323 -34.25 -9.195 1 98.81 211 THR B N 1
ATOM 4928 C CA . THR B 1 211 ? 1.692 -34.594 -9.555 1 98.81 211 THR B CA 1
ATOM 4929 C C . THR B 1 211 ? 1.862 -36.094 -9.633 1 98.81 211 THR B C 1
ATOM 4931 O O . THR B 1 211 ? 2.43 -36.625 -10.594 1 98.81 211 THR B O 1
ATOM 4934 N N . ARG B 1 212 ? 1.33 -36.812 -8.703 1 98.62 212 ARG B N 1
ATOM 4935 C CA . ARG B 1 212 ? 1.421 -38.25 -8.68 1 98.62 212 ARG B CA 1
ATOM 4936 C C . ARG B 1 212 ? 0.638 -38.875 -9.828 1 98.62 212 ARG B C 1
ATOM 4938 O O . ARG B 1 212 ? 1.039 -39.906 -10.383 1 98.62 212 ARG B O 1
ATOM 4945 N N . ALA B 1 213 ? -0.431 -38.281 -10.109 1 98.62 213 ALA B N 1
ATOM 4946 C CA . ALA B 1 213 ? -1.291 -38.781 -11.172 1 98.62 213 ALA B CA 1
ATOM 4947 C C . ALA B 1 213 ? -0.587 -38.719 -12.523 1 98.62 213 ALA B C 1
ATOM 4949 O O . ALA B 1 213 ? -0.793 -39.594 -13.383 1 98.62 213 ALA B O 1
ATOM 4950 N N . ILE B 1 214 ? 0.256 -37.719 -12.773 1 98.75 214 ILE B N 1
ATOM 4951 C CA . ILE B 1 214 ? 0.861 -37.562 -14.094 1 98.75 214 ILE B CA 1
ATOM 4952 C C . ILE B 1 214 ? 2.186 -38.344 -14.148 1 98.75 214 ILE B C 1
ATOM 4954 O O . ILE B 1 214 ? 2.697 -38.625 -15.227 1 98.75 214 ILE B O 1
ATOM 4958 N N . SER B 1 215 ? 2.77 -38.625 -13.008 1 98.75 215 SER B N 1
ATOM 4959 C CA . SER B 1 215 ? 4.121 -39.188 -12.891 1 98.75 215 SER B CA 1
ATOM 4960 C C . SER B 1 215 ? 4.305 -40.406 -13.75 1 98.75 215 SER B C 1
ATOM 4962 O O . SER B 1 215 ? 5.301 -40.531 -14.469 1 98.75 215 SER B O 1
ATOM 4964 N N . PRO B 1 216 ? 3.32 -41.375 -13.773 1 98.56 216 PRO B N 1
ATOM 4965 C CA . PRO B 1 216 ? 3.51 -42.625 -14.539 1 98.56 216 PRO B CA 1
ATOM 4966 C C . PRO B 1 216 ? 3.582 -42.375 -16.047 1 98.56 216 PRO B C 1
ATOM 4968 O O . PRO B 1 216 ? 4.016 -43.25 -16.781 1 98.56 216 PRO B O 1
ATOM 4971 N N . PHE B 1 217 ? 3.205 -41.25 -16.5 1 98.62 217 PHE B N 1
ATOM 4972 C CA . PHE B 1 217 ? 3.08 -41 -17.938 1 98.62 217 PHE B CA 1
ATOM 4973 C C . PHE B 1 217 ? 4.242 -40.156 -18.438 1 98.62 217 PHE B C 1
ATOM 4975 O O . PHE B 1 217 ? 4.352 -39.906 -19.641 1 98.62 217 PHE B O 1
ATOM 4982 N N . LEU B 1 218 ? 5.09 -39.75 -17.562 1 98.5 218 LEU B N 1
ATOM 4983 C CA . LEU B 1 218 ? 6.203 -38.875 -17.938 1 98.5 218 LEU B CA 1
ATOM 4984 C C . LEU B 1 218 ? 7.301 -39.656 -18.641 1 98.5 218 LEU B C 1
ATOM 4986 O O . LEU B 1 218 ? 7.586 -40.812 -18.266 1 98.5 218 LEU B O 1
ATOM 4990 N N . ARG B 1 219 ? 7.871 -39.062 -19.625 1 97.62 219 ARG B N 1
ATOM 4991 C CA . ARG B 1 219 ? 9.016 -39.562 -20.375 1 97.62 219 ARG B CA 1
ATOM 4992 C C . ARG B 1 219 ? 10.07 -38.469 -20.562 1 97.62 219 ARG B C 1
ATOM 4994 O O . ARG B 1 219 ? 9.766 -37.281 -20.453 1 97.62 219 ARG B O 1
ATOM 5001 N N . PRO B 1 220 ? 11.297 -38.938 -20.844 1 97.5 220 PRO B N 1
ATOM 5002 C CA . PRO B 1 220 ? 12.344 -37.906 -21.062 1 97.5 220 PRO B CA 1
ATOM 5003 C C . PRO B 1 220 ? 11.953 -36.875 -22.109 1 97.5 220 PRO B C 1
ATOM 5005 O O . PRO B 1 220 ? 11.43 -37.25 -23.172 1 97.5 220 PRO B O 1
ATOM 5008 N N . GLY B 1 221 ? 12.188 -35.625 -21.719 1 97.38 221 GLY B N 1
ATOM 5009 C CA . GLY B 1 221 ? 11.867 -34.531 -22.625 1 97.38 221 GLY B CA 1
ATOM 5010 C C . GLY B 1 221 ? 10.602 -33.781 -22.234 1 97.38 221 GLY B C 1
ATOM 5011 O O . GLY B 1 221 ? 10.359 -32.688 -22.719 1 97.38 221 GLY B O 1
ATOM 5012 N N . ASN B 1 222 ? 9.812 -34.375 -21.344 1 98.62 222 ASN B N 1
ATOM 5013 C CA . ASN B 1 222 ? 8.539 -33.75 -20.969 1 98.62 222 ASN B CA 1
ATOM 5014 C C . ASN B 1 222 ? 8.742 -32.531 -20.078 1 98.62 222 ASN B C 1
ATOM 5016 O O . ASN B 1 222 ? 9.742 -32.438 -19.359 1 98.62 222 ASN B O 1
ATOM 5020 N N . LEU B 1 223 ? 7.809 -31.641 -20.188 1 98.75 223 LEU B N 1
ATOM 5021 C CA . LEU B 1 223 ? 7.754 -30.438 -19.359 1 98.75 223 LEU B CA 1
ATOM 5022 C C . LEU B 1 223 ? 6.543 -30.469 -18.438 1 98.75 223 LEU B C 1
ATOM 5024 O O . LEU B 1 223 ? 5.418 -30.703 -18.891 1 98.75 223 LEU B O 1
ATOM 5028 N N . VAL B 1 224 ? 6.809 -30.312 -17.156 1 98.88 224 VAL B N 1
ATOM 5029 C CA . VAL B 1 224 ? 5.746 -30.203 -16.156 1 98.88 224 VAL B CA 1
ATOM 5030 C C . VAL B 1 224 ? 5.664 -28.766 -15.648 1 98.88 224 VAL B C 1
ATOM 5032 O O . VAL B 1 224 ? 6.66 -28.219 -15.172 1 98.88 224 VAL B O 1
ATOM 5035 N N . ILE B 1 225 ? 4.48 -28.188 -15.711 1 98.88 225 ILE B N 1
ATOM 5036 C CA . ILE B 1 225 ? 4.289 -26.797 -15.305 1 98.88 225 ILE B CA 1
ATOM 5037 C C . ILE B 1 225 ? 3.268 -26.734 -14.172 1 98.88 225 ILE B C 1
ATOM 5039 O O . ILE B 1 225 ? 2.131 -27.172 -14.32 1 98.88 225 ILE B O 1
ATOM 5043 N N . LEU B 1 226 ? 3.635 -26.203 -13.055 1 98.81 226 LEU B N 1
ATOM 5044 C CA . LEU B 1 226 ? 2.703 -25.828 -12 1 98.81 226 LEU B CA 1
ATOM 5045 C C . LEU B 1 226 ? 2.15 -24.422 -12.234 1 98.81 226 LEU B C 1
ATOM 5047 O O . LEU B 1 226 ? 2.883 -23.438 -12.125 1 98.81 226 LEU B O 1
ATOM 5051 N N . GLU B 1 227 ? 0.887 -24.297 -12.484 1 97.5 227 GLU B N 1
ATOM 5052 C CA . GLU B 1 227 ? 0.25 -23 -12.688 1 97.5 227 GLU B CA 1
ATOM 5053 C C . GLU B 1 227 ? -0.51 -22.562 -11.445 1 97.5 227 GLU B C 1
ATOM 5055 O O . GLU B 1 227 ? -0.792 -21.375 -11.266 1 97.5 227 GLU B O 1
ATOM 5060 N N . SER B 1 228 ? -0.842 -23.5 -10.625 1 96.62 228 SER B N 1
ATOM 5061 C CA . SER B 1 228 ? -1.549 -23.203 -9.391 1 96.62 228 SER B CA 1
ATOM 5062 C C . SER B 1 228 ? -0.737 -22.25 -8.508 1 96.62 228 SER B C 1
ATOM 5064 O O . SER B 1 228 ? 0.451 -22.484 -8.273 1 96.62 228 SER B O 1
ATOM 5066 N N . THR B 1 229 ? -1.395 -21.203 -8.102 1 94.94 229 THR B N 1
ATOM 5067 C CA . THR B 1 229 ? -0.727 -20.359 -7.113 1 94.94 229 THR B CA 1
ATOM 5068 C C . THR B 1 229 ? -0.366 -21.156 -5.867 1 94.94 229 THR B C 1
ATOM 5070 O O . THR B 1 229 ? -1.222 -21.828 -5.285 1 94.94 229 THR B O 1
ATOM 5073 N N . SER B 1 230 ? 0.858 -21.094 -5.48 1 95.5 230 SER B N 1
ATOM 5074 C CA . SER B 1 230 ? 1.35 -21.953 -4.418 1 95.5 230 SER B CA 1
ATOM 5075 C C . SER B 1 230 ? 2.373 -21.25 -3.545 1 95.5 230 SER B C 1
ATOM 5077 O O . SER B 1 230 ? 2.988 -20.266 -3.977 1 95.5 230 SER B O 1
ATOM 5079 N N . PRO B 1 231 ? 2.551 -21.75 -2.297 1 95.69 231 PRO B N 1
ATOM 5080 C CA . PRO B 1 231 ? 3.617 -21.203 -1.452 1 95.69 231 PRO B CA 1
ATOM 5081 C C . PRO B 1 231 ? 5 -21.359 -2.078 1 95.69 231 PRO B C 1
ATOM 5083 O O . PRO B 1 231 ? 5.223 -22.266 -2.877 1 95.69 231 PRO B O 1
ATOM 5086 N N . VAL B 1 232 ? 5.895 -20.516 -1.674 1 97.06 232 VAL B N 1
ATOM 5087 C CA . VAL B 1 232 ? 7.27 -20.547 -2.16 1 97.06 232 VAL B CA 1
ATOM 5088 C C . VAL B 1 232 ? 7.883 -21.922 -1.844 1 97.06 232 VAL B C 1
ATOM 5090 O O . VAL B 1 232 ? 7.75 -22.422 -0.726 1 97.06 232 VAL B O 1
ATOM 5093 N N . GLY B 1 233 ? 8.5 -22.5 -2.863 1 97.25 233 GLY B N 1
ATOM 5094 C CA . GLY B 1 233 ? 9.156 -23.781 -2.693 1 97.25 233 GLY B CA 1
ATOM 5095 C C . GLY B 1 233 ? 8.328 -24.953 -3.209 1 97.25 233 GLY B C 1
ATOM 5096 O O . GLY B 1 233 ? 8.828 -26.062 -3.332 1 97.25 233 GLY B O 1
ATOM 5097 N N . THR B 1 234 ? 7.086 -24.781 -3.521 1 98 234 THR B N 1
ATOM 5098 C CA . THR B 1 234 ? 6.191 -25.859 -3.922 1 98 234 THR B CA 1
ATOM 5099 C C . THR B 1 234 ? 6.715 -26.562 -5.176 1 98 234 THR B C 1
ATOM 5101 O O . THR B 1 234 ? 6.699 -27.781 -5.258 1 98 234 THR B O 1
ATOM 5104 N N . THR B 1 235 ? 7.156 -25.859 -6.133 1 98.69 235 THR B N 1
ATOM 5105 C CA . THR B 1 235 ? 7.652 -26.438 -7.375 1 98.69 235 THR B CA 1
ATOM 5106 C C . THR B 1 235 ? 8.875 -27.312 -7.113 1 98.69 235 THR B C 1
ATOM 5108 O O . THR B 1 235 ? 8.953 -28.453 -7.598 1 98.69 235 THR B O 1
ATOM 5111 N N . ASP B 1 236 ? 9.789 -26.844 -6.32 1 98 236 ASP B N 1
ATOM 5112 C CA . ASP B 1 236 ? 11.031 -27.547 -6.02 1 98 236 ASP B CA 1
ATOM 5113 C C . ASP B 1 236 ? 10.805 -28.656 -5 1 98 236 ASP B C 1
ATOM 5115 O O . ASP B 1 236 ? 11.242 -29.797 -5.199 1 98 236 ASP B O 1
ATOM 5119 N N . GLU B 1 237 ? 10.062 -28.312 -3.992 1 97.5 237 GLU B N 1
ATOM 5120 C CA . GLU B 1 237 ? 10.039 -29.156 -2.799 1 97.5 237 GLU B CA 1
ATOM 5121 C C . GLU B 1 237 ? 8.867 -30.125 -2.832 1 97.5 237 GLU B C 1
ATOM 5123 O O . GLU B 1 237 ? 8.82 -31.062 -2.035 1 97.5 237 GLU B O 1
ATOM 5128 N N . VAL B 1 238 ? 7.965 -29.906 -3.711 1 98.31 238 VAL B N 1
ATOM 5129 C CA . VAL B 1 238 ? 6.809 -30.797 -3.771 1 98.31 238 VAL B CA 1
ATOM 5130 C C . VAL B 1 238 ? 6.746 -31.469 -5.141 1 98.31 238 VAL B C 1
ATOM 5132 O O . VAL B 1 238 ? 7.027 -32.656 -5.27 1 98.31 238 VAL B O 1
ATOM 5135 N N . VAL B 1 239 ? 6.59 -30.734 -6.18 1 98.88 239 VAL B N 1
ATOM 5136 C CA . VAL B 1 239 ? 6.398 -31.297 -7.516 1 98.88 239 VAL B CA 1
ATOM 5137 C C . VAL B 1 239 ? 7.672 -32.031 -7.961 1 98.88 239 VAL B C 1
ATOM 5139 O O . VAL B 1 239 ? 7.652 -33.219 -8.234 1 98.88 239 VAL B O 1
ATOM 5142 N N . ALA B 1 240 ? 8.766 -31.297 -7.996 1 98.81 240 ALA B N 1
ATOM 5143 C CA . ALA B 1 240 ? 10.039 -31.859 -8.438 1 98.81 240 ALA B CA 1
ATOM 5144 C C . ALA B 1 240 ? 10.453 -33.031 -7.543 1 98.81 240 ALA B C 1
ATOM 5146 O O . ALA B 1 240 ? 10.977 -34.031 -8.031 1 98.81 240 ALA B O 1
ATOM 5147 N N . LYS B 1 241 ? 10.242 -32.844 -6.301 1 98.56 241 LYS B N 1
ATOM 5148 C CA . LYS B 1 241 ? 10.633 -33.875 -5.344 1 98.56 241 LYS B CA 1
ATOM 5149 C C . LYS B 1 241 ? 9.859 -35.156 -5.578 1 98.56 241 LYS B C 1
ATOM 5151 O O . LYS B 1 241 ? 10.438 -36.25 -5.602 1 98.56 241 LYS B O 1
ATOM 5156 N N . ILE B 1 242 ? 8.555 -35.062 -5.699 1 98.75 242 ILE B N 1
ATOM 5157 C CA . ILE B 1 242 ? 7.719 -36.219 -5.941 1 98.75 242 ILE B CA 1
ATOM 5158 C C . ILE B 1 242 ? 8.18 -36.938 -7.211 1 98.75 242 ILE B C 1
ATOM 5160 O O . ILE B 1 242 ? 8.336 -38.156 -7.223 1 98.75 242 ILE B O 1
ATOM 5164 N N . LEU B 1 243 ? 8.438 -36.25 -8.266 1 98.81 243 LEU B N 1
ATOM 5165 C CA . LEU B 1 243 ? 8.852 -36.812 -9.547 1 98.81 243 LEU B CA 1
ATOM 5166 C C . LEU B 1 243 ? 10.219 -37.469 -9.422 1 98.81 243 LEU B C 1
ATOM 5168 O O . LEU B 1 243 ? 10.438 -38.562 -9.984 1 98.81 243 LEU B O 1
ATOM 5172 N N . ALA B 1 244 ? 11.109 -36.812 -8.688 1 98.5 244 ALA B N 1
ATOM 5173 C CA . ALA B 1 244 ? 12.422 -37.406 -8.461 1 98.5 244 ALA B CA 1
ATOM 5174 C C . ALA B 1 244 ? 12.32 -38.719 -7.668 1 98.5 244 ALA B C 1
ATOM 5176 O O . ALA B 1 244 ? 13 -39.688 -7.973 1 98.5 244 ALA B O 1
ATOM 5177 N N . GLU B 1 245 ? 11.508 -38.719 -6.684 1 98.31 245 GLU B N 1
ATOM 5178 C CA . GLU B 1 245 ? 11.297 -39.906 -5.852 1 98.31 245 GLU B CA 1
ATOM 5179 C C . GLU B 1 245 ? 10.703 -41.031 -6.66 1 98.31 245 GLU B C 1
ATOM 5181 O O . GLU B 1 245 ? 10.945 -42.219 -6.359 1 98.31 245 GLU B O 1
ATOM 5186 N N . ASP B 1 246 ? 9.984 -40.688 -7.641 1 98 246 ASP B N 1
ATOM 5187 C CA . ASP B 1 246 ? 9.375 -41.688 -8.508 1 98 246 ASP B CA 1
ATOM 5188 C C . ASP B 1 246 ? 10.367 -42.188 -9.562 1 98 246 ASP B C 1
ATOM 5190 O O . ASP B 1 246 ? 10.016 -43 -10.422 1 98 246 ASP B O 1
ATOM 5194 N N . GLY B 1 247 ? 11.547 -41.625 -9.586 1 97.56 247 GLY B N 1
ATOM 5195 C CA . GLY B 1 247 ? 12.609 -42.156 -10.414 1 97.56 247 GLY B CA 1
ATOM 5196 C C . GLY B 1 247 ? 12.883 -41.344 -11.656 1 97.56 247 GLY B C 1
ATOM 5197 O O . GLY B 1 247 ? 13.703 -41.719 -12.492 1 97.56 247 GLY B O 1
ATOM 5198 N N . HIS B 1 248 ? 12.266 -40.219 -11.797 1 98.12 248 HIS B N 1
ATOM 5199 C CA . HIS B 1 248 ? 12.469 -39.375 -12.977 1 98.12 248 HIS B CA 1
ATOM 5200 C C . HIS B 1 248 ? 13.727 -38.531 -12.828 1 98.12 248 HIS B C 1
ATOM 5202 O O . HIS B 1 248 ? 14.062 -38.094 -11.727 1 98.12 248 HIS B O 1
ATOM 5208 N N . GLY B 1 249 ? 14.469 -38.312 -13.938 1 97.94 249 GLY B N 1
ATOM 5209 C CA . GLY B 1 249 ? 15.594 -37.406 -13.953 1 97.94 249 GLY B CA 1
ATOM 5210 C C . GLY B 1 249 ? 15.18 -35.938 -14.023 1 97.94 249 GLY B C 1
ATOM 5211 O O . GLY B 1 249 ? 15.328 -35.312 -15.062 1 97.94 249 GLY B O 1
ATOM 5212 N N . VAL B 1 250 ? 14.789 -35.406 -12.93 1 98.12 250 VAL B N 1
ATOM 5213 C CA . VAL B 1 250 ? 14.25 -34.062 -12.852 1 98.12 250 VAL B CA 1
ATOM 5214 C C . VAL B 1 250 ? 15.375 -33.062 -13.102 1 98.12 250 VAL B C 1
ATOM 5216 O O . VAL B 1 250 ? 16.453 -33.156 -12.508 1 98.12 250 VAL B O 1
ATOM 5219 N N . GLY B 1 251 ? 15.07 -32.094 -13.945 1 96.62 251 GLY B N 1
ATOM 5220 C CA . GLY B 1 251 ? 16.062 -31.078 -14.289 1 96.62 251 GLY B CA 1
ATOM 5221 C C . GLY B 1 251 ? 17.016 -31.516 -15.383 1 96.62 251 GLY B C 1
ATOM 5222 O O . GLY B 1 251 ? 17.812 -30.719 -15.867 1 96.62 251 GLY B O 1
ATOM 5223 N N . VAL B 1 252 ? 16.922 -32.781 -15.773 1 96.38 252 VAL B N 1
ATOM 5224 C CA . VAL B 1 252 ? 17.781 -33.344 -16.797 1 96.38 252 VAL B CA 1
ATOM 5225 C C . VAL B 1 252 ? 16.938 -33.906 -17.938 1 96.38 252 VAL B C 1
ATOM 5227 O O . VAL B 1 252 ? 16.969 -33.375 -19.062 1 96.38 252 VAL B O 1
ATOM 5230 N N . ASP B 1 253 ? 16.062 -34.844 -17.562 1 95.62 253 ASP B N 1
ATOM 5231 C CA . ASP B 1 253 ? 15.211 -35.5 -18.547 1 95.62 253 ASP B CA 1
ATOM 5232 C C . ASP B 1 253 ? 13.781 -34.969 -18.469 1 95.62 253 ASP B C 1
ATOM 5234 O O . ASP B 1 253 ? 13.016 -35.094 -19.422 1 95.62 253 ASP B O 1
ATOM 5238 N N . ILE B 1 254 ? 13.461 -34.656 -17.266 1 98.5 254 ILE B N 1
ATOM 5239 C CA . ILE B 1 254 ? 12.148 -34.062 -17.016 1 98.5 254 ILE B CA 1
ATOM 5240 C C . ILE B 1 254 ? 12.305 -32.625 -16.547 1 98.5 254 ILE B C 1
ATOM 5242 O O . ILE B 1 254 ? 13.039 -32.344 -15.586 1 98.5 254 ILE B O 1
ATOM 5246 N N . PHE B 1 255 ? 11.625 -31.734 -17.172 1 98.75 255 PHE B N 1
ATOM 5247 C CA . PHE B 1 255 ? 11.734 -30.312 -16.859 1 98.75 255 PHE B CA 1
ATOM 5248 C C . PHE B 1 255 ? 10.523 -29.844 -16.062 1 98.75 255 PHE B C 1
ATOM 5250 O O . PHE B 1 255 ? 9.398 -30.266 -16.328 1 98.75 255 PHE B O 1
ATOM 5257 N N . VAL B 1 256 ? 10.789 -29.016 -15.031 1 98.88 256 VAL B N 1
ATOM 5258 C CA . VAL B 1 256 ? 9.734 -28.578 -14.125 1 98.88 256 VAL B CA 1
ATOM 5259 C C . VAL B 1 256 ? 9.797 -27.078 -13.938 1 98.88 256 VAL B C 1
ATOM 5261 O O . VAL B 1 256 ? 10.883 -26.516 -13.727 1 98.88 256 VAL B O 1
ATOM 5264 N N . ALA B 1 257 ? 8.641 -26.406 -14.039 1 98.88 257 ALA B N 1
ATOM 5265 C CA . ALA B 1 257 ? 8.602 -24.938 -13.922 1 98.88 257 ALA B CA 1
ATOM 5266 C C . ALA B 1 257 ? 7.32 -24.484 -13.234 1 98.88 257 ALA B C 1
ATOM 5268 O O . ALA B 1 257 ? 6.352 -25.25 -13.141 1 98.88 257 ALA B O 1
ATOM 5269 N N . HIS B 1 258 ? 7.391 -23.328 -12.641 1 98.75 258 HIS B N 1
ATOM 5270 C CA . HIS B 1 258 ? 6.23 -22.594 -12.156 1 98.75 258 HIS B CA 1
ATOM 5271 C C . HIS B 1 258 ? 5.922 -21.406 -13.047 1 98.75 258 HIS B C 1
ATOM 5273 O O . HIS B 1 258 ? 6.801 -20.578 -13.305 1 98.75 258 HIS B O 1
ATOM 5279 N N . CYS B 1 259 ? 4.668 -21.328 -13.492 1 97.75 259 CYS B N 1
ATOM 5280 C CA . CYS B 1 259 ? 4.223 -20.234 -14.359 1 97.75 259 CYS B CA 1
ATOM 5281 C C . CYS B 1 259 ? 2.863 -19.703 -13.914 1 97.75 259 CYS B C 1
ATOM 5283 O O . CYS B 1 259 ? 1.845 -20 -14.547 1 97.75 259 CYS B O 1
ATOM 5285 N N . PRO B 1 260 ? 2.926 -18.859 -12.93 1 94.62 260 PRO B N 1
ATOM 5286 C CA . PRO B 1 260 ? 1.64 -18.375 -12.422 1 94.62 260 PRO B CA 1
ATOM 5287 C C . PRO B 1 260 ? 0.879 -17.531 -13.438 1 94.62 260 PRO B C 1
ATOM 5289 O O . PRO B 1 260 ? 1.494 -16.875 -14.289 1 94.62 260 PRO B O 1
ATOM 5292 N N . GLU B 1 261 ? -0.392 -17.562 -13.352 1 87.75 261 GLU B N 1
ATOM 5293 C CA . GLU B 1 261 ? -1.243 -16.812 -14.258 1 87.75 261 GLU B CA 1
ATOM 5294 C C . GLU B 1 261 ? -1.732 -15.516 -13.609 1 87.75 261 GLU B C 1
ATOM 5296 O O . GLU B 1 261 ? -1.908 -15.461 -12.391 1 87.75 261 GLU B O 1
ATOM 5301 N N . ARG B 1 262 ? -1.92 -14.453 -14.492 1 85.38 262 ARG B N 1
ATOM 5302 C CA . ARG B 1 262 ? -2.459 -13.156 -14.086 1 85.38 262 ARG B CA 1
ATOM 5303 C C . ARG B 1 262 ? -3.717 -12.82 -14.875 1 85.38 262 ARG B C 1
ATOM 5305 O O . ARG B 1 262 ? -3.652 -12.102 -15.875 1 85.38 262 ARG B O 1
ATOM 5312 N N . VAL B 1 263 ? -4.746 -13.414 -14.617 1 84.31 263 VAL B N 1
ATOM 5313 C CA . VAL B 1 263 ? -5.914 -13.125 -15.445 1 84.31 263 VAL B CA 1
ATOM 5314 C C . VAL B 1 263 ? -7.027 -12.539 -14.578 1 84.31 263 VAL B C 1
ATOM 5316 O O . VAL B 1 263 ? -7.129 -12.852 -13.391 1 84.31 263 VAL B O 1
ATOM 5319 N N . LEU B 1 264 ? -7.73 -11.734 -15.148 1 81.5 264 LEU B N 1
ATOM 5320 C CA . LEU B 1 264 ? -8.914 -11.156 -14.516 1 81.5 264 LEU B CA 1
ATOM 5321 C C . LEU B 1 264 ? -10.18 -11.852 -14.992 1 81.5 264 LEU B C 1
ATOM 5323 O O . LEU B 1 264 ? -10.406 -11.984 -16.203 1 81.5 264 LEU B O 1
ATOM 5327 N N . PRO B 1 265 ? -10.984 -12.297 -14.047 1 80.69 265 PRO B N 1
ATOM 5328 C CA . PRO B 1 265 ? -12.281 -12.828 -14.484 1 80.69 265 PRO B CA 1
ATOM 5329 C C . PRO B 1 265 ? -13.039 -11.859 -15.391 1 80.69 265 PRO B C 1
ATOM 5331 O O . PRO B 1 265 ? -13.078 -10.656 -15.125 1 80.69 265 PRO B O 1
ATOM 5334 N N . GLY B 1 266 ? -13.578 -12.367 -16.422 1 83.5 266 GLY B N 1
ATOM 5335 C CA . GLY B 1 266 ? -14.25 -11.555 -17.406 1 83.5 266 GLY B CA 1
ATOM 5336 C C . GLY B 1 266 ? -13.383 -11.25 -18.625 1 83.5 266 GLY B C 1
ATOM 5337 O O . GLY B 1 266 ? -13.891 -10.859 -19.672 1 83.5 266 GLY B O 1
ATOM 5338 N N . ARG B 1 267 ? -12.086 -11.445 -18.422 1 89.19 267 ARG B N 1
ATOM 5339 C CA . ARG B 1 267 ? -11.164 -11.172 -19.516 1 89.19 267 ARG B CA 1
ATOM 5340 C C . ARG B 1 267 ? -10.094 -12.258 -19.609 1 89.19 267 ARG B C 1
ATOM 5342 O O . ARG B 1 267 ? -8.969 -12 -20.047 1 89.19 267 ARG B O 1
ATOM 5349 N N . ILE B 1 268 ? -10.383 -13.398 -19.219 1 90.94 268 ILE B N 1
ATOM 5350 C CA . ILE B 1 268 ? -9.406 -14.469 -19.047 1 90.94 268 ILE B CA 1
ATOM 5351 C C . ILE B 1 268 ? -8.789 -14.828 -20.406 1 90.94 268 ILE B C 1
ATOM 5353 O O . ILE B 1 268 ? -7.566 -14.898 -20.531 1 90.94 268 ILE B O 1
ATOM 5357 N N . LEU B 1 269 ? -9.586 -15.039 -21.438 1 92.56 269 LEU B N 1
ATOM 5358 C CA . LEU B 1 269 ? -9.117 -15.531 -22.734 1 92.56 269 LEU B CA 1
ATOM 5359 C C . LEU B 1 269 ? -8.188 -14.516 -23.391 1 92.56 269 LEU B C 1
ATOM 5361 O O . LEU B 1 269 ? -7.184 -14.891 -24 1 92.56 269 LEU B O 1
ATOM 5365 N N . ILE B 1 270 ? -8.547 -13.273 -23.188 1 92.12 270 ILE B N 1
ATOM 5366 C CA . ILE B 1 270 ? -7.719 -12.211 -23.75 1 92.12 270 ILE B CA 1
ATOM 5367 C C . ILE B 1 270 ? -6.414 -12.102 -22.969 1 92.12 270 ILE B C 1
ATOM 5369 O O . ILE B 1 270 ? -5.332 -12.023 -23.562 1 92.12 270 ILE B O 1
ATOM 5373 N N . GLU B 1 271 ? -6.48 -12.258 -21.719 1 90.31 271 GLU B N 1
ATOM 5374 C CA . GLU B 1 271 ? -5.336 -11.977 -20.859 1 90.31 271 GLU B CA 1
ATOM 5375 C C . GLU B 1 271 ? -4.367 -13.148 -20.828 1 90.31 271 GLU B C 1
ATOM 5377 O O . GLU B 1 271 ? -3.172 -12.969 -20.578 1 90.31 271 GLU B O 1
ATOM 5382 N N . LEU B 1 272 ? -4.855 -14.297 -21.156 1 92.38 272 LEU B N 1
ATOM 5383 C CA . LEU B 1 272 ? -3.977 -15.461 -21.266 1 92.38 272 LEU B CA 1
ATOM 5384 C C . LEU B 1 272 ? -2.98 -15.266 -22.406 1 92.38 272 LEU B C 1
ATOM 5386 O O . LEU B 1 272 ? -1.867 -15.797 -22.359 1 92.38 272 LEU B O 1
ATOM 5390 N N . ILE B 1 273 ? -3.4 -14.5 -23.359 1 93 273 ILE B N 1
ATOM 5391 C CA . ILE B 1 273 ? -2.586 -14.312 -24.562 1 93 273 ILE B CA 1
ATOM 5392 C C . ILE B 1 273 ? -1.803 -13.008 -24.453 1 93 273 ILE B C 1
ATOM 5394 O O . ILE B 1 273 ? -0.606 -12.969 -24.75 1 93 273 ILE B O 1
ATOM 5398 N N . GLU B 1 274 ? -2.375 -12 -23.875 1 92.44 274 GLU B N 1
ATOM 5399 C CA . GLU B 1 274 ? -1.845 -10.641 -24.016 1 92.44 274 GLU B CA 1
ATOM 5400 C C . GLU B 1 274 ? -0.935 -10.281 -22.844 1 92.44 274 GLU B C 1
ATOM 5402 O O . GLU B 1 274 ? -0.026 -9.461 -22.984 1 92.44 274 GLU B O 1
ATOM 5407 N N . ASN B 1 275 ? -1.155 -10.812 -21.734 1 91.31 275 ASN B N 1
ATOM 5408 C CA . ASN B 1 275 ? -0.417 -10.406 -20.547 1 91.31 275 ASN B CA 1
ATOM 5409 C C . ASN B 1 275 ? 1.016 -10.93 -20.578 1 91.31 275 ASN B C 1
ATOM 5411 O O . ASN B 1 275 ? 1.289 -11.977 -21.156 1 91.31 275 ASN B O 1
ATOM 5415 N N . ASP B 1 276 ? 1.87 -10.148 -19.891 1 93.25 276 ASP B N 1
ATOM 5416 C CA . ASP B 1 276 ? 3.193 -10.688 -19.594 1 93.25 276 ASP B CA 1
ATOM 5417 C C . ASP B 1 276 ? 3.098 -11.922 -18.703 1 93.25 276 ASP B C 1
ATOM 5419 O O . ASP B 1 276 ? 2.197 -12.023 -17.875 1 93.25 276 ASP B O 1
ATOM 5423 N N . ARG B 1 277 ? 4.047 -12.828 -18.984 1 95.25 277 ARG B N 1
ATOM 5424 C CA . ARG B 1 277 ? 4.059 -14.07 -18.203 1 95.25 277 ARG B CA 1
ATOM 5425 C C . ARG B 1 277 ? 5.414 -14.289 -17.547 1 95.25 277 ARG B C 1
ATOM 5427 O O . ARG B 1 277 ? 6.449 -14.242 -18.219 1 95.25 277 ARG B O 1
ATOM 5434 N N . VAL B 1 278 ? 5.391 -14.438 -16.25 1 97.12 278 VAL B N 1
ATOM 5435 C CA . VAL B 1 278 ? 6.598 -14.812 -15.523 1 97.12 278 VAL B CA 1
ATOM 5436 C C . VAL B 1 278 ? 6.75 -16.328 -15.523 1 97.12 278 VAL B C 1
ATOM 5438 O O . VAL B 1 278 ? 5.82 -17.062 -15.156 1 97.12 278 VAL B O 1
ATOM 5441 N N . VAL B 1 279 ? 7.887 -16.844 -15.93 1 97.94 279 VAL B N 1
ATOM 5442 C CA . VAL B 1 279 ? 8.18 -18.266 -16.047 1 97.94 279 VAL B CA 1
ATOM 5443 C C . VAL B 1 279 ? 9.445 -18.594 -15.258 1 97.94 279 VAL B C 1
ATOM 5445 O O . VAL B 1 279 ? 10.508 -18.016 -15.5 1 97.94 279 VAL B O 1
ATOM 5448 N N . GLY B 1 280 ? 9.328 -19.5 -14.344 1 98.62 280 GLY B N 1
ATOM 5449 C CA . GLY B 1 280 ? 10.469 -19.875 -13.523 1 98.62 280 GLY B CA 1
ATOM 5450 C C . GLY B 1 280 ? 10.641 -21.375 -13.398 1 98.62 280 GLY B C 1
ATOM 5451 O O . GLY B 1 280 ? 9.766 -22.078 -12.875 1 98.62 280 GLY B O 1
ATOM 5452 N N . GLY B 1 281 ? 11.789 -21.922 -13.844 1 98.75 281 GLY B N 1
ATOM 5453 C CA . GLY B 1 281 ? 12.094 -23.328 -13.734 1 98.75 281 GLY B CA 1
ATOM 5454 C C . GLY B 1 281 ? 12.938 -23.672 -12.523 1 98.75 281 GLY B C 1
ATOM 5455 O O . GLY B 1 281 ? 13.469 -22.781 -11.859 1 98.75 281 GLY B O 1
ATOM 5456 N N . ILE B 1 282 ? 13.023 -24.984 -12.211 1 98.62 282 ILE B N 1
ATOM 5457 C CA . ILE B 1 282 ? 13.844 -25.453 -11.109 1 98.62 282 ILE B CA 1
ATOM 5458 C C . ILE B 1 282 ? 15.32 -25.312 -11.461 1 98.62 282 ILE B C 1
ATOM 5460 O O . ILE B 1 282 ? 16.188 -25.406 -10.586 1 98.62 282 ILE B O 1
ATOM 5464 N N . ASN B 1 283 ? 15.609 -25.141 -12.703 1 98.31 283 ASN B N 1
ATOM 5465 C CA . ASN B 1 283 ? 16.922 -24.812 -13.242 1 98.31 283 ASN B CA 1
ATOM 5466 C C . ASN B 1 283 ? 16.812 -24.109 -14.594 1 98.31 283 ASN B C 1
ATOM 5468 O O . ASN B 1 283 ? 15.703 -23.891 -15.094 1 98.31 283 ASN B O 1
ATOM 5472 N N . GLU B 1 284 ? 17.906 -23.688 -15.141 1 98.25 284 GLU B N 1
ATOM 5473 C CA . GLU B 1 284 ? 17.922 -22.891 -16.375 1 98.25 284 GLU B CA 1
ATOM 5474 C C . GLU B 1 284 ? 17.297 -23.656 -17.531 1 98.25 284 GLU B C 1
ATOM 5476 O O . GLU B 1 284 ? 16.531 -23.078 -18.312 1 98.25 284 GLU B O 1
ATOM 5481 N N . ALA B 1 285 ? 17.609 -24.938 -17.641 1 98.25 285 ALA B N 1
ATOM 5482 C CA . ALA B 1 285 ? 17.078 -25.75 -18.734 1 98.25 285 ALA B CA 1
ATOM 5483 C C . ALA B 1 285 ? 15.547 -25.812 -18.656 1 98.25 285 ALA B C 1
ATOM 5485 O O . ALA B 1 285 ? 14.867 -25.703 -19.672 1 98.25 285 ALA B O 1
ATOM 5486 N N . SER B 1 286 ? 15.062 -26.031 -17.469 1 98.69 286 SER B N 1
ATOM 5487 C CA . SER B 1 286 ? 13.617 -26.062 -17.281 1 98.69 286 SER B CA 1
ATOM 5488 C C . SER B 1 286 ? 12.977 -24.734 -17.625 1 98.69 286 SER B C 1
ATOM 5490 O O . SER B 1 286 ? 11.906 -24.688 -18.25 1 98.69 286 SER B O 1
ATOM 5492 N N . THR B 1 287 ? 13.555 -23.656 -17.172 1 98.75 287 THR B N 1
ATOM 5493 C CA . THR B 1 287 ? 13.055 -22.328 -17.484 1 98.75 287 THR B CA 1
ATOM 5494 C C . THR B 1 287 ? 12.984 -22.109 -19 1 98.75 287 THR B C 1
ATOM 5496 O O . THR B 1 287 ? 11.969 -21.625 -19.516 1 98.75 287 THR B O 1
ATOM 5499 N N . GLN B 1 288 ? 13.992 -22.438 -19.672 1 98.12 288 GLN B N 1
ATOM 5500 C CA . GLN B 1 288 ? 14.047 -22.219 -21.109 1 98.12 288 GLN B CA 1
ATOM 5501 C C . GLN B 1 288 ? 12.969 -23.031 -21.828 1 98.12 288 GLN B C 1
ATOM 5503 O O . GLN B 1 288 ? 12.344 -22.531 -22.766 1 98.12 288 GLN B O 1
ATOM 5508 N N . ARG B 1 289 ? 12.789 -24.266 -21.406 1 97.69 289 ARG B N 1
ATOM 5509 C CA . ARG B 1 289 ? 11.742 -25.094 -22 1 97.69 289 ARG B CA 1
ATOM 5510 C C . ARG B 1 289 ? 10.367 -24.469 -21.812 1 97.69 289 ARG B C 1
ATOM 5512 O O . ARG B 1 289 ? 9.547 -24.469 -22.734 1 97.69 289 ARG B O 1
ATOM 5519 N N . ALA B 1 290 ? 10.125 -24 -20.641 1 98.25 290 ALA B N 1
ATOM 5520 C CA . ALA B 1 290 ? 8.844 -23.359 -20.359 1 98.25 290 ALA B CA 1
ATOM 5521 C C . ALA B 1 290 ? 8.68 -22.062 -21.156 1 98.25 290 ALA B C 1
ATOM 5523 O O . ALA B 1 290 ? 7.586 -21.766 -21.641 1 98.25 290 ALA B O 1
ATOM 5524 N N . VAL B 1 291 ? 9.734 -21.266 -21.25 1 98.19 291 VAL B N 1
ATOM 5525 C CA . VAL B 1 291 ? 9.703 -20.047 -22.031 1 98.19 291 VAL B CA 1
ATOM 5526 C C . VAL B 1 291 ? 9.312 -20.359 -23.484 1 98.19 291 VAL B C 1
ATOM 5528 O O . VAL B 1 291 ? 8.422 -19.719 -24.047 1 98.19 291 VAL B O 1
ATOM 5531 N N . GLU B 1 292 ? 9.938 -21.328 -24.031 1 97.25 292 GLU B N 1
ATOM 5532 C CA . GLU B 1 292 ? 9.664 -21.719 -25.406 1 97.25 292 GLU B CA 1
ATOM 5533 C C . GLU B 1 292 ? 8.203 -22.141 -25.578 1 97.25 292 GLU B C 1
ATOM 5535 O O . GLU B 1 292 ? 7.562 -21.781 -26.562 1 97.25 292 GLU B O 1
ATOM 5540 N N . PHE B 1 293 ? 7.75 -22.844 -24.656 1 97.38 293 PHE B N 1
ATOM 5541 C CA . PHE B 1 293 ? 6.367 -23.297 -24.703 1 97.38 293 PHE B CA 1
ATOM 5542 C C . PHE B 1 293 ? 5.402 -22.125 -24.719 1 97.38 293 PHE B C 1
ATOM 5544 O O . PHE B 1 293 ? 4.52 -22.047 -25.578 1 97.38 293 PHE B O 1
ATOM 5551 N N . TYR B 1 294 ? 5.59 -21.188 -23.828 1 96.88 294 TYR B N 1
ATOM 5552 C CA . TYR B 1 294 ? 4.633 -20.094 -23.688 1 96.88 294 TYR B CA 1
ATOM 5553 C C . TYR B 1 294 ? 4.793 -19.078 -24.797 1 96.88 294 TYR B C 1
ATOM 5555 O O . TYR B 1 294 ? 3.824 -18.422 -25.203 1 96.88 294 TYR B O 1
ATOM 5563 N N . GLU B 1 295 ? 5.926 -18.875 -25.297 1 96.56 295 GLU B N 1
ATOM 5564 C CA . GLU B 1 295 ? 6.148 -17.938 -26.391 1 96.56 295 GLU B CA 1
ATOM 5565 C C . GLU B 1 295 ? 5.371 -18.359 -27.641 1 96.56 295 GLU B C 1
ATOM 5567 O O . GLU B 1 295 ? 5.125 -17.531 -28.531 1 96.56 295 GLU B O 1
ATOM 5572 N N . ALA B 1 296 ? 5.031 -19.594 -27.703 1 94.5 296 ALA B N 1
ATOM 5573 C CA . ALA B 1 296 ? 4.332 -20.125 -28.875 1 94.5 296 ALA B CA 1
ATOM 5574 C C . ALA B 1 296 ? 2.932 -19.531 -28.984 1 94.5 296 ALA B C 1
ATOM 5576 O O . ALA B 1 296 ? 2.336 -19.531 -30.062 1 94.5 296 ALA B O 1
ATOM 5577 N N . PHE B 1 297 ? 2.359 -19 -27.844 1 93.56 297 PHE B N 1
ATOM 5578 C CA . PHE B 1 297 ? 0.984 -18.531 -27.953 1 93.56 297 PHE B CA 1
ATOM 5579 C C . PHE B 1 297 ? 0.771 -17.266 -27.125 1 93.56 297 PHE B C 1
ATOM 5581 O O . PHE B 1 297 ? -0.277 -16.625 -27.219 1 93.56 297 PHE B O 1
ATOM 5588 N N . VAL B 1 298 ? 1.686 -16.891 -26.312 1 94.62 298 VAL B N 1
ATOM 5589 C CA . VAL B 1 298 ? 1.591 -15.664 -25.547 1 94.62 298 VAL B CA 1
ATOM 5590 C C . VAL B 1 298 ? 2.172 -14.5 -26.344 1 94.62 298 VAL B C 1
ATOM 5592 O O . VAL B 1 298 ? 3.297 -14.586 -26.844 1 94.62 298 VAL B O 1
ATOM 5595 N N . ARG B 1 299 ? 1.432 -13.445 -26.438 1 95.12 299 ARG B N 1
ATOM 5596 C CA . ARG B 1 299 ? 1.871 -12.273 -27.188 1 95.12 299 A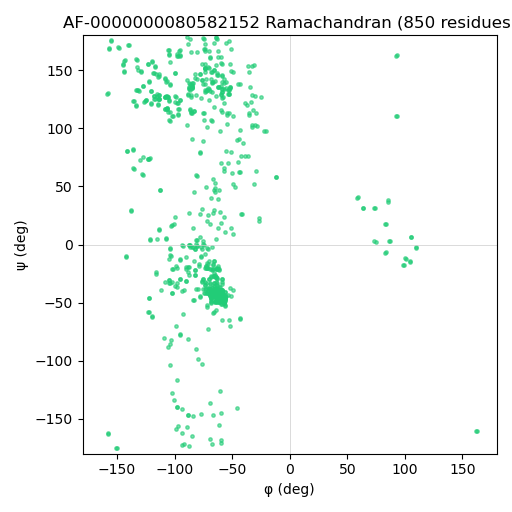RG B CA 1
ATOM 5597 C C . ARG B 1 299 ? 2.635 -11.305 -26.281 1 95.12 299 ARG B C 1
ATOM 5599 O O . ARG B 1 299 ? 3.496 -10.555 -26.75 1 95.12 299 ARG B O 1
ATOM 5606 N N . GLY B 1 300 ? 2.277 -11.273 -25.031 1 93.69 300 GLY B N 1
ATOM 5607 C CA . GLY B 1 300 ? 3.061 -10.484 -24.094 1 93.69 300 GLY B CA 1
ATOM 5608 C C . GLY B 1 300 ? 4.48 -10.992 -23.922 1 93.69 300 GLY B C 1
ATOM 5609 O O . GLY B 1 300 ? 4.867 -11.984 -24.547 1 93.69 300 GLY B O 1
ATOM 5610 N N . GLU B 1 301 ? 5.219 -10.266 -23.094 1 95.88 301 GLU B N 1
ATOM 5611 C CA . GLU B 1 301 ? 6.586 -10.695 -22.812 1 95.88 301 GLU B CA 1
ATOM 5612 C C . GLU B 1 301 ? 6.605 -11.914 -21.906 1 95.88 301 GLU B C 1
ATOM 5614 O O . GLU B 1 301 ? 5.855 -11.977 -20.922 1 95.88 301 GLU B O 1
ATOM 5619 N N . VAL B 1 302 ? 7.375 -12.914 -22.281 1 97.38 302 VAL B N 1
ATOM 5620 C CA . VAL B 1 302 ? 7.617 -14.062 -21.406 1 97.38 302 VAL B CA 1
ATOM 5621 C C . VAL B 1 302 ? 8.938 -13.875 -20.656 1 97.38 302 VAL B C 1
ATOM 5623 O O . VAL B 1 302 ? 10.008 -13.938 -21.266 1 97.38 302 VAL B O 1
ATOM 5626 N N . ILE B 1 303 ? 8.859 -13.695 -19.391 1 97.69 303 ILE B N 1
ATOM 5627 C CA . ILE B 1 303 ? 10.016 -13.281 -18.594 1 97.69 303 ILE B CA 1
ATOM 5628 C C . ILE B 1 303 ? 10.539 -14.477 -17.797 1 97.69 303 ILE B C 1
ATOM 5630 O O . ILE B 1 303 ? 9.82 -15.031 -16.953 1 97.69 303 ILE B O 1
ATOM 5634 N N . ALA B 1 304 ? 11.812 -14.766 -18.016 1 98.38 304 ALA B N 1
ATOM 5635 C CA . ALA B 1 304 ? 12.461 -15.922 -17.391 1 98.38 304 ALA B CA 1
ATOM 5636 C C . ALA B 1 304 ? 12.961 -15.594 -15.992 1 98.38 304 ALA B C 1
ATOM 5638 O O . ALA B 1 304 ? 13.477 -14.492 -15.758 1 98.38 304 ALA B O 1
ATOM 5639 N N . THR B 1 305 ? 12.797 -16.469 -15.094 1 98.31 305 THR B N 1
ATOM 5640 C CA . THR B 1 305 ? 13.312 -16.406 -13.734 1 98.31 305 THR B CA 1
ATOM 5641 C C . THR B 1 305 ? 13.406 -17.797 -13.109 1 98.31 305 THR B C 1
ATOM 5643 O O . THR B 1 305 ? 13.508 -18.797 -13.828 1 98.31 305 THR B O 1
ATOM 5646 N N . THR B 1 306 ? 13.516 -17.875 -11.82 1 98.31 306 THR B N 1
ATOM 5647 C CA . THR B 1 306 ? 13.539 -19.172 -11.141 1 98.31 306 THR B CA 1
ATOM 5648 C C . THR B 1 306 ? 12.156 -19.531 -10.602 1 98.31 306 THR B C 1
ATOM 5650 O O . THR B 1 306 ? 11.297 -18.656 -10.461 1 98.31 306 THR B O 1
ATOM 5653 N N . ALA B 1 307 ? 12 -20.797 -10.312 1 98.44 307 ALA B N 1
ATOM 5654 C CA . ALA B 1 307 ? 10.719 -21.266 -9.797 1 98.44 307 ALA B CA 1
ATOM 5655 C C . ALA B 1 307 ? 10.359 -20.562 -8.492 1 98.44 307 ALA B C 1
ATOM 5657 O O . ALA B 1 307 ? 9.242 -20.078 -8.32 1 98.44 307 ALA B O 1
ATOM 5658 N N . LYS B 1 308 ? 11.266 -20.469 -7.574 1 97.88 308 LYS B N 1
ATOM 5659 C CA . LYS B 1 308 ? 11.023 -19.828 -6.289 1 97.88 308 LYS B CA 1
ATOM 5660 C C . LYS B 1 308 ? 10.648 -18.359 -6.473 1 97.88 308 LYS B C 1
ATOM 5662 O O . LYS B 1 308 ? 9.734 -17.859 -5.816 1 97.88 308 LYS B O 1
ATOM 5667 N N . THR B 1 309 ? 11.383 -17.703 -7.336 1 98.25 309 THR B N 1
ATOM 5668 C CA . THR B 1 309 ? 11.109 -16.281 -7.59 1 98.25 309 THR B CA 1
ATOM 5669 C C . THR B 1 309 ? 9.719 -16.109 -8.195 1 98.25 309 THR B C 1
ATOM 5671 O O . THR B 1 309 ? 8.969 -15.219 -7.785 1 98.25 309 THR B O 1
ATOM 5674 N N . ALA B 1 310 ? 9.398 -16.938 -9.125 1 98.38 310 ALA B N 1
ATOM 5675 C CA . ALA B 1 310 ? 8.086 -16.859 -9.758 1 98.38 310 ALA B CA 1
ATOM 5676 C C . ALA B 1 310 ? 6.973 -17.062 -8.727 1 98.38 310 ALA B C 1
ATOM 5678 O O . ALA B 1 310 ? 5.969 -16.344 -8.75 1 98.38 310 ALA B O 1
ATOM 5679 N N . GLU B 1 311 ? 7.109 -18.031 -7.898 1 98.06 311 GLU B N 1
ATOM 5680 C CA . GLU B 1 311 ? 6.141 -18.281 -6.832 1 98.06 311 GLU B CA 1
ATOM 5681 C C . GLU B 1 311 ? 6.004 -17.062 -5.922 1 98.06 311 GLU B C 1
ATOM 5683 O O . GLU B 1 311 ? 4.891 -16.641 -5.602 1 98.06 311 GLU B O 1
ATOM 5688 N N . MET B 1 312 ? 7.086 -16.484 -5.578 1 97.94 312 MET B N 1
ATOM 5689 C CA . MET B 1 312 ? 7.102 -15.32 -4.688 1 97.94 312 MET B CA 1
ATOM 5690 C C . MET B 1 312 ? 6.461 -14.109 -5.355 1 97.94 312 MET B C 1
ATOM 5692 O O . MET B 1 312 ? 5.773 -13.328 -4.703 1 97.94 312 MET B O 1
ATOM 5696 N N . VAL B 1 313 ? 6.738 -13.93 -6.609 1 97.88 313 VAL B N 1
ATOM 5697 C CA . VAL B 1 313 ? 6.219 -12.789 -7.355 1 97.88 313 VAL B CA 1
ATOM 5698 C C . VAL B 1 313 ? 4.691 -12.773 -7.281 1 97.88 313 VAL B C 1
ATOM 5700 O O . VAL B 1 313 ? 4.09 -11.758 -6.934 1 97.88 313 VAL B O 1
ATOM 5703 N N . LYS B 1 314 ? 4.07 -13.867 -7.566 1 96.69 314 LYS B N 1
ATOM 5704 C CA . LYS B 1 314 ? 2.613 -13.961 -7.562 1 96.69 314 LYS B CA 1
ATOM 5705 C C . LYS B 1 314 ? 2.049 -13.656 -6.176 1 96.69 314 LYS B C 1
ATOM 5707 O O . LYS B 1 314 ? 1.08 -12.906 -6.043 1 96.69 314 LYS B O 1
ATOM 5712 N N . LEU B 1 315 ? 2.615 -14.266 -5.195 1 97.25 315 LEU B N 1
ATOM 5713 C CA . LEU B 1 315 ? 2.164 -14.047 -3.826 1 97.25 315 LEU B CA 1
ATOM 5714 C C . LEU B 1 315 ? 2.359 -12.594 -3.412 1 97.25 315 LEU B C 1
ATOM 5716 O O . LEU B 1 315 ? 1.523 -12.023 -2.705 1 97.25 315 LEU B O 1
ATOM 5720 N N . THR B 1 316 ? 3.465 -11.984 -3.848 1 98 316 THR B N 1
ATOM 5721 C CA . THR B 1 316 ? 3.773 -10.594 -3.539 1 98 316 THR B CA 1
ATOM 5722 C C . THR B 1 316 ? 2.75 -9.664 -4.18 1 98 316 THR B C 1
ATOM 5724 O O . THR B 1 316 ? 2.275 -8.719 -3.541 1 98 316 THR B O 1
ATOM 5727 N N . GLU B 1 317 ? 2.398 -9.938 -5.406 1 96.62 317 GLU B N 1
ATOM 5728 C CA . GLU B 1 317 ? 1.399 -9.133 -6.105 1 96.62 317 GLU B CA 1
ATOM 5729 C C . GLU B 1 317 ? 0.086 -9.086 -5.332 1 96.62 317 GLU B C 1
ATOM 5731 O O . GLU B 1 317 ? -0.441 -8.008 -5.059 1 96.62 317 GLU B O 1
ATOM 5736 N N . ASN B 1 318 ? -0.406 -10.18 -4.992 1 95.56 318 ASN B N 1
ATOM 5737 C CA . ASN B 1 318 ? -1.693 -10.266 -4.309 1 95.56 318 ASN B CA 1
ATOM 5738 C C . ASN B 1 318 ? -1.613 -9.719 -2.889 1 95.56 318 ASN B C 1
ATOM 5740 O O . ASN B 1 318 ? -2.582 -9.141 -2.385 1 95.56 318 ASN B O 1
ATOM 5744 N N . SER B 1 319 ? -0.459 -9.898 -2.252 1 97.81 319 SER B N 1
ATOM 5745 C CA . SER B 1 319 ? -0.276 -9.367 -0.905 1 97.81 319 SER B CA 1
ATOM 5746 C C . SER B 1 319 ? -0.232 -7.84 -0.917 1 97.81 319 SER B C 1
ATOM 5748 O O . SER B 1 319 ? -0.714 -7.195 0.015 1 97.81 319 SER B O 1
ATOM 5750 N N . PHE B 1 320 ? 0.417 -7.281 -1.932 1 98.19 320 PHE B N 1
ATOM 5751 C CA . PHE B 1 320 ? 0.429 -5.832 -2.072 1 98.19 320 PHE B CA 1
ATOM 5752 C C . PHE B 1 320 ? -0.99 -5.281 -2.146 1 98.19 320 PHE B C 1
ATOM 5754 O O . PHE B 1 320 ? -1.328 -4.32 -1.451 1 98.19 320 PHE B O 1
ATOM 5761 N N . ARG B 1 321 ? -1.764 -5.84 -2.969 1 96.31 321 ARG B N 1
ATOM 5762 C CA . ARG B 1 321 ? -3.148 -5.406 -3.127 1 96.31 321 ARG B CA 1
ATOM 5763 C C . ARG B 1 321 ? -3.92 -5.559 -1.819 1 96.31 321 ARG B C 1
ATOM 5765 O O . ARG B 1 321 ? -4.676 -4.664 -1.433 1 96.31 321 ARG B O 1
ATOM 5772 N N . ASP B 1 322 ? -3.701 -6.676 -1.173 1 96.88 322 ASP B N 1
ATOM 5773 C CA . ASP B 1 322 ? -4.383 -6.938 0.091 1 96.88 322 ASP B CA 1
ATOM 5774 C C . ASP B 1 322 ? -4.027 -5.883 1.136 1 96.88 322 ASP B C 1
ATOM 5776 O O . ASP B 1 322 ? -4.906 -5.387 1.85 1 96.88 322 ASP B O 1
ATOM 5780 N N . VAL B 1 323 ? -2.76 -5.543 1.243 1 98.31 323 VAL B N 1
ATOM 5781 C CA . VAL B 1 323 ? -2.275 -4.57 2.215 1 98.31 323 VAL B CA 1
ATOM 5782 C C . VAL B 1 323 ? -2.893 -3.201 1.928 1 98.31 323 VAL B C 1
ATOM 5784 O O . VAL B 1 323 ? -3.318 -2.5 2.848 1 98.31 323 VAL B O 1
ATOM 5787 N N . ASN B 1 324 ? -2.951 -2.859 0.704 1 98 324 ASN B N 1
ATOM 5788 C CA . ASN B 1 324 ? -3.486 -1.547 0.359 1 98 324 ASN B CA 1
ATOM 5789 C C . ASN B 1 324 ? -5 -1.495 0.537 1 98 324 ASN B C 1
ATOM 5791 O O . ASN B 1 324 ? -5.555 -0.451 0.888 1 98 324 ASN B O 1
ATOM 5795 N N . ILE B 1 325 ? -5.746 -2.588 0.312 1 96.88 325 ILE B N 1
ATOM 5796 C CA . ILE B 1 325 ? -7.16 -2.66 0.652 1 96.88 325 ILE B CA 1
ATOM 5797 C C . ILE B 1 325 ? -7.34 -2.516 2.162 1 96.88 325 ILE B C 1
ATOM 5799 O O . ILE B 1 325 ? -8.219 -1.784 2.623 1 96.88 325 ILE B O 1
ATOM 5803 N N . ALA B 1 326 ? -6.488 -3.221 2.879 1 98.12 326 ALA B N 1
ATOM 5804 C CA . ALA B 1 326 ? -6.539 -3.143 4.336 1 98.12 326 ALA B CA 1
ATOM 5805 C C . ALA B 1 326 ? -6.332 -1.708 4.816 1 98.12 326 ALA B C 1
ATOM 5807 O O . ALA B 1 326 ? -6.984 -1.262 5.762 1 98.12 326 ALA B O 1
ATOM 5808 N N . PHE B 1 327 ? -5.398 -0.992 4.199 1 98.69 327 PHE B N 1
ATOM 5809 C CA . PHE B 1 327 ? -5.152 0.395 4.574 1 98.69 327 PHE B CA 1
ATOM 5810 C C . PHE B 1 327 ? -6.406 1.239 4.387 1 98.69 327 PHE B C 1
ATOM 5812 O O . PHE B 1 327 ? -6.805 1.979 5.289 1 98.69 327 PHE B O 1
ATOM 5819 N N . ALA B 1 328 ? -6.98 1.13 3.209 1 98.31 328 ALA B N 1
ATOM 5820 C CA . ALA B 1 328 ? -8.211 1.864 2.93 1 98.31 328 ALA B CA 1
ATOM 5821 C C . ALA B 1 328 ? -9.297 1.527 3.949 1 98.31 328 ALA B C 1
ATOM 5823 O O . ALA B 1 328 ? -9.969 2.422 4.461 1 98.31 328 ALA B O 1
ATOM 5824 N N . ASN B 1 329 ? -9.453 0.277 4.227 1 97.56 329 ASN B N 1
ATOM 5825 C CA . ASN B 1 329 ? -10.461 -0.161 5.184 1 97.56 329 ASN B CA 1
ATOM 5826 C C . ASN B 1 329 ? -10.18 0.374 6.586 1 97.56 329 ASN B C 1
ATOM 5828 O O . ASN B 1 329 ? -11.094 0.811 7.285 1 97.56 329 ASN B O 1
ATOM 5832 N N . GLU B 1 330 ? -8.961 0.303 6.938 1 98 330 GLU B N 1
ATOM 5833 C CA . GLU B 1 330 ? -8.562 0.805 8.25 1 98 330 GLU B CA 1
ATOM 5834 C C . GLU B 1 330 ? -8.844 2.299 8.375 1 98 330 GLU B C 1
ATOM 5836 O O . GLU B 1 330 ? -9.367 2.75 9.398 1 98 330 GLU B O 1
ATOM 5841 N N . ILE B 1 331 ? -8.484 3.074 7.336 1 98.19 331 ILE B N 1
ATOM 5842 C CA . ILE B 1 331 ? -8.75 4.508 7.332 1 98.19 331 ILE B CA 1
ATOM 5843 C C . ILE B 1 331 ? -10.25 4.758 7.473 1 98.19 331 ILE B C 1
ATOM 5845 O O . ILE B 1 331 ? -10.672 5.684 8.172 1 98.19 331 ILE B O 1
ATOM 5849 N N . SER B 1 332 ? -11.07 3.939 6.824 1 97.44 332 SER B N 1
ATOM 5850 C CA . SER B 1 332 ? -12.516 4.113 6.906 1 97.44 332 SER B CA 1
ATOM 5851 C C . SER B 1 332 ? -13.008 3.928 8.336 1 97.44 332 SER B C 1
ATOM 5853 O O . SER B 1 332 ? -13.883 4.668 8.797 1 97.44 332 SER B O 1
ATOM 5855 N N . MET B 1 333 ? -12.492 2.998 9.039 1 96.75 333 MET B N 1
ATOM 5856 C CA . MET B 1 333 ? -12.906 2.748 10.414 1 96.75 333 MET B CA 1
ATOM 5857 C C . MET B 1 333 ? -12.414 3.859 11.344 1 96.75 333 MET B C 1
ATOM 5859 O O . MET B 1 333 ? -13.141 4.289 12.242 1 96.75 333 MET B O 1
ATOM 5863 N N . ILE B 1 334 ? -11.203 4.305 11.109 1 97.44 334 ILE B N 1
ATOM 5864 C CA . ILE B 1 334 ? -10.625 5.379 11.914 1 97.44 334 ILE B CA 1
ATOM 5865 C C . ILE B 1 334 ? -11.422 6.664 11.703 1 97.44 334 ILE B C 1
ATOM 5867 O O . ILE B 1 334 ? -11.773 7.348 12.664 1 97.44 334 ILE B O 1
ATOM 5871 N N . ALA B 1 335 ? -11.656 7.008 10.453 1 97 335 ALA B N 1
ATOM 5872 C CA . ALA B 1 335 ? -12.398 8.219 10.125 1 97 335 ALA B CA 1
ATOM 5873 C C . ALA B 1 335 ? -13.789 8.203 10.742 1 97 335 ALA B C 1
ATOM 5875 O O . ALA B 1 335 ? -14.281 9.227 11.227 1 97 335 ALA B O 1
ATOM 5876 N N . GLU B 1 336 ? -14.453 7.066 10.672 1 93.56 336 GLU B N 1
ATOM 5877 C CA . GLU B 1 336 ? -15.781 6.938 11.266 1 93.56 336 GLU B CA 1
ATOM 5878 C C . GLU B 1 336 ? -15.758 7.285 12.75 1 93.56 336 GLU B C 1
ATOM 5880 O O . GLU B 1 336 ? -16.672 7.934 13.258 1 93.56 336 GLU B O 1
ATOM 5885 N N . GLY B 1 337 ? -14.781 6.875 13.414 1 92.06 337 GLY B N 1
ATOM 5886 C CA . GLY B 1 337 ? -14.648 7.164 14.836 1 92.06 337 GLY B CA 1
ATOM 5887 C C . GLY B 1 337 ? -14.492 8.641 15.133 1 92.06 337 GLY B C 1
ATOM 5888 O O . GLY B 1 337 ? -14.781 9.094 16.234 1 92.06 337 GLY B O 1
ATOM 5889 N N . GLU B 1 338 ? -14.086 9.422 14.148 1 93.5 338 GLU B N 1
ATOM 5890 C CA . GLU B 1 338 ? -13.836 10.852 14.312 1 93.5 338 GLU B CA 1
ATOM 5891 C C . GLU B 1 338 ? -14.922 11.68 13.633 1 93.5 338 GLU B C 1
ATOM 5893 O O . GLU B 1 338 ? -14.812 12.898 13.531 1 93.5 338 GLU B O 1
ATOM 5898 N N . ASP B 1 339 ? -15.914 10.984 13.117 1 93.75 339 ASP B N 1
ATOM 5899 C CA . ASP B 1 339 ? -17.016 11.625 12.391 1 93.75 339 ASP B CA 1
ATOM 5900 C C . ASP B 1 339 ? -16.484 12.406 11.188 1 93.75 339 ASP B C 1
ATOM 5902 O O . ASP B 1 339 ? -16.844 13.562 10.984 1 93.75 339 ASP B O 1
ATOM 5906 N N . ILE B 1 340 ? -15.562 11.836 10.539 1 96.62 340 ILE B N 1
ATOM 5907 C CA . ILE B 1 340 ? -14.977 12.383 9.32 1 96.62 340 ILE B CA 1
ATOM 5908 C C . ILE B 1 340 ? -15.422 11.555 8.117 1 96.62 340 ILE B C 1
ATOM 5910 O O . ILE B 1 340 ? -15.492 10.328 8.195 1 96.62 340 ILE B O 1
ATOM 5914 N N . ASN B 1 341 ? -15.672 12.188 7.012 1 96.88 341 ASN B N 1
ATOM 5915 C CA . ASN B 1 341 ? -16.031 11.492 5.781 1 96.88 341 ASN B CA 1
ATOM 5916 C C . ASN B 1 341 ? -14.836 10.812 5.137 1 96.88 341 ASN B C 1
ATOM 5918 O O . ASN B 1 341 ? -13.969 11.484 4.566 1 96.88 341 ASN B O 1
ATOM 5922 N N . THR B 1 342 ? -14.906 9.516 5.137 1 95.94 342 THR B N 1
ATOM 5923 C CA . THR B 1 342 ? -13.789 8.727 4.641 1 95.94 342 THR B CA 1
ATOM 5924 C C . THR B 1 342 ? -13.547 9 3.158 1 95.94 342 THR B C 1
ATOM 5926 O O . THR B 1 342 ? -12.406 9.07 2.711 1 95.94 342 THR B O 1
ATOM 5929 N N . TRP B 1 343 ? -14.555 9.102 2.412 1 96.69 343 TRP B N 1
ATOM 5930 C CA . TRP B 1 343 ? -14.438 9.297 0.971 1 96.69 343 TRP B CA 1
ATOM 5931 C C . TRP B 1 343 ? -13.766 10.625 0.657 1 96.69 343 TRP B C 1
ATOM 5933 O O . TRP B 1 343 ? -12.93 10.703 -0.248 1 96.69 343 TRP B O 1
ATOM 5943 N N . GLU B 1 344 ? -14.125 11.578 1.405 1 97.5 344 GLU B N 1
ATOM 5944 C CA . GLU B 1 344 ? -13.492 12.883 1.228 1 97.5 344 GLU B CA 1
ATOM 5945 C C . GLU B 1 344 ? -12.008 12.828 1.596 1 97.5 344 GLU B C 1
ATOM 5947 O O . GLU B 1 344 ? -11.164 13.383 0.883 1 97.5 344 GLU B O 1
ATOM 5952 N N . VAL B 1 345 ? -11.711 12.188 2.662 1 98.12 345 VAL B N 1
ATOM 5953 C CA . VAL B 1 345 ? -10.328 12.062 3.107 1 98.12 345 VAL B CA 1
ATOM 5954 C C . VAL B 1 345 ? -9.484 11.414 2.008 1 98.12 345 VAL B C 1
ATOM 5956 O O . VAL B 1 345 ? -8.414 11.922 1.655 1 98.12 345 VAL B O 1
ATOM 5959 N N . ILE B 1 346 ? -9.969 10.32 1.484 1 98 346 ILE B N 1
ATOM 5960 C CA . ILE B 1 346 ? -9.219 9.57 0.484 1 98 346 ILE B CA 1
ATOM 5961 C C . ILE B 1 346 ? -9.102 10.391 -0.798 1 98 346 ILE B C 1
ATOM 5963 O O . ILE B 1 346 ? -8.039 10.445 -1.412 1 98 346 ILE B O 1
ATOM 5967 N N . GLU B 1 347 ? -10.172 11.031 -1.193 1 97.5 347 GLU B N 1
ATOM 5968 C CA . GLU B 1 347 ? -10.156 11.875 -2.381 1 97.5 347 GLU B CA 1
ATOM 5969 C C . GLU B 1 347 ? -9.109 12.977 -2.258 1 97.5 347 GLU B C 1
ATOM 5971 O O . GLU B 1 347 ? -8.328 13.203 -3.184 1 97.5 347 GLU B O 1
ATOM 5976 N N . LEU B 1 348 ? -9.109 13.648 -1.178 1 97.25 348 LEU B N 1
ATOM 5977 C CA . LEU B 1 348 ? -8.18 14.75 -0.962 1 97.25 348 LEU B CA 1
ATOM 5978 C C . LEU B 1 348 ? -6.75 14.234 -0.819 1 97.25 348 LEU B C 1
ATOM 5980 O O . LEU B 1 348 ? -5.812 14.828 -1.354 1 97.25 348 LEU B O 1
ATOM 5984 N N . ALA B 1 349 ? -6.531 13.156 -0.07 1 97.31 349 ALA B N 1
ATOM 5985 C CA . ALA B 1 349 ? -5.203 12.578 0.086 1 97.31 349 ALA B CA 1
ATOM 5986 C C . ALA B 1 349 ? -4.617 12.172 -1.265 1 97.31 349 ALA B C 1
ATOM 5988 O O . ALA B 1 349 ? -3.418 12.336 -1.502 1 97.31 349 ALA B O 1
ATOM 5989 N N . ASN B 1 350 ? -5.434 11.648 -2.109 1 96.38 350 ASN B N 1
ATOM 5990 C CA . ASN B 1 350 ? -5.004 11.148 -3.412 1 96.38 350 ASN B CA 1
ATOM 5991 C C . ASN B 1 350 ? -4.633 12.289 -4.355 1 96.38 350 ASN B C 1
ATOM 5993 O O . ASN B 1 350 ? -4.191 12.047 -5.48 1 96.38 350 ASN B O 1
ATOM 5997 N N . ARG B 1 351 ? -4.805 13.523 -3.947 1 91.12 351 ARG B N 1
ATOM 5998 C CA . ARG B 1 351 ? -4.281 14.648 -4.711 1 91.12 351 ARG B CA 1
ATOM 5999 C C . ARG B 1 351 ? -2.766 14.742 -4.586 1 91.12 351 ARG B C 1
ATOM 6001 O O . ARG B 1 351 ? -2.113 15.438 -5.367 1 91.12 351 ARG B O 1
ATOM 6008 N N . HIS B 1 352 ? -2.26 14.148 -3.6 1 89.38 352 HIS B N 1
ATOM 6009 C CA . HIS B 1 352 ? -0.811 14.031 -3.479 1 89.38 352 HIS B CA 1
ATOM 6010 C C . HIS B 1 352 ? -0.236 13.141 -4.57 1 89.38 352 HIS B C 1
ATOM 6012 O O . HIS B 1 352 ? -0.748 12.039 -4.812 1 89.38 352 HIS B O 1
ATOM 6018 N N . PRO B 1 353 ? 0.845 13.477 -5.121 1 84.88 353 PRO B N 1
ATOM 6019 C CA . PRO B 1 353 ? 1.33 12.766 -6.305 1 84.88 353 PRO B CA 1
ATOM 6020 C C . PRO B 1 353 ? 1.86 11.375 -5.98 1 84.88 353 PRO B C 1
ATOM 6022 O O . PRO B 1 353 ? 1.974 10.531 -6.871 1 84.88 353 PRO B O 1
ATOM 6025 N N . ARG B 1 354 ? 2.176 11.047 -4.809 1 87.69 354 ARG B N 1
ATOM 6026 C CA . ARG B 1 354 ? 2.756 9.75 -4.457 1 87.69 354 ARG B CA 1
ATOM 6027 C C . ARG B 1 354 ? 1.801 8.945 -3.586 1 87.69 354 ARG B C 1
ATOM 6029 O O . ARG B 1 354 ? 2.223 8.031 -2.879 1 87.69 354 ARG B O 1
ATOM 6036 N N . VAL B 1 355 ? 0.609 9.398 -3.545 1 93.75 355 VAL B N 1
ATOM 6037 C CA . VAL B 1 355 ? -0.414 8.719 -2.758 1 93.75 355 VAL B CA 1
ATOM 6038 C C . VAL B 1 355 ? -1.536 8.234 -3.674 1 93.75 355 VAL B C 1
ATOM 6040 O O . VAL B 1 355 ? -2.008 8.977 -4.535 1 93.75 355 VAL B O 1
ATOM 6043 N N . ASN B 1 356 ? -1.853 6.977 -3.564 1 95.62 356 ASN B N 1
ATOM 6044 C CA . ASN B 1 356 ? -2.943 6.367 -4.316 1 95.62 356 ASN B CA 1
ATOM 6045 C C . ASN B 1 356 ? -3.707 5.352 -3.473 1 95.62 356 ASN B C 1
ATOM 6047 O O . ASN B 1 356 ? -3.551 4.141 -3.656 1 95.62 356 ASN B O 1
ATOM 6051 N N . ILE B 1 357 ? -4.52 5.855 -2.717 1 97.38 357 ILE B N 1
ATOM 6052 C CA . ILE B 1 357 ? -5.27 5.027 -1.778 1 97.38 357 ILE B CA 1
ATOM 6053 C C . ILE B 1 357 ? -6.504 4.453 -2.469 1 97.38 357 ILE B C 1
ATOM 6055 O O . ILE B 1 357 ? -7.215 5.168 -3.18 1 97.38 357 ILE B O 1
ATOM 6059 N N . LEU B 1 358 ? -6.781 3.197 -2.293 1 95.31 358 LEU B N 1
ATOM 6060 C CA . LEU B 1 358 ? -7.957 2.533 -2.84 1 95.31 358 LEU B CA 1
ATOM 6061 C C . LEU B 1 358 ? -9.211 2.932 -2.068 1 95.31 358 LEU B C 1
ATOM 6063 O O . LEU B 1 358 ? -9.125 3.586 -1.027 1 95.31 358 LEU B O 1
ATOM 6067 N N . GLN B 1 359 ? -10.312 2.57 -2.641 1 93.25 359 GLN B N 1
ATOM 6068 C CA . GLN B 1 359 ? -11.578 2.816 -1.945 1 93.25 359 GLN B CA 1
ATOM 6069 C C . GLN B 1 359 ? -11.891 1.688 -0.969 1 93.25 359 GLN B C 1
ATOM 6071 O O . GLN B 1 359 ? -11.664 0.515 -1.271 1 93.25 359 GLN B O 1
ATOM 6076 N N . PRO B 1 360 ? -12.297 2.096 0.185 1 94.12 360 PRO B N 1
ATOM 6077 C CA . PRO B 1 360 ? -12.664 1.056 1.146 1 94.12 360 PRO B CA 1
ATOM 6078 C C . PRO B 1 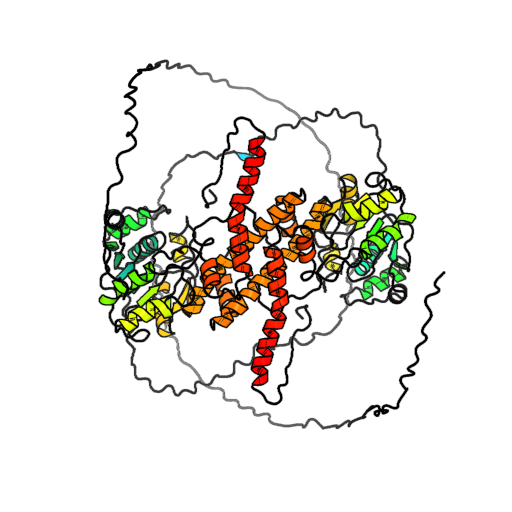360 ? -13.938 0.313 0.749 1 94.12 360 PRO B C 1
ATOM 6080 O O . PRO B 1 360 ? -14.68 0.771 -0.128 1 94.12 360 PRO B O 1
ATOM 6083 N N . GLY B 1 361 ? -14.164 -0.877 1.299 1 87.5 361 GLY B N 1
ATOM 6084 C CA . GLY B 1 361 ? -15.352 -1.689 1.082 1 87.5 361 GLY B CA 1
ATOM 6085 C C . GLY B 1 361 ? -15.703 -2.559 2.273 1 87.5 361 GLY B C 1
ATOM 6086 O O . GLY B 1 361 ? -15.18 -2.363 3.369 1 87.5 361 GLY B O 1
ATOM 6087 N N . PRO B 1 362 ? -16.688 -3.375 2.104 1 85.88 362 PRO B N 1
ATOM 6088 C CA . PRO B 1 362 ? -17.109 -4.23 3.211 1 85.88 362 PRO B CA 1
ATOM 6089 C C . PRO B 1 362 ? -16.156 -5.395 3.463 1 85.88 362 PRO B C 1
ATOM 6091 O O . PRO B 1 362 ? -16.359 -6.172 4.402 1 85.88 362 PRO B O 1
ATOM 6094 N N . GLY B 1 363 ? -15.148 -5.473 2.729 1 77.69 363 GLY B N 1
ATOM 6095 C CA . GLY B 1 363 ? -14.156 -6.531 2.828 1 77.69 363 GLY B CA 1
ATOM 6096 C C . GLY B 1 363 ? -13.297 -6.668 1.586 1 77.69 363 GLY B C 1
ATOM 6097 O O . GLY B 1 363 ? -12.984 -5.668 0.935 1 77.69 363 GLY B O 1
ATOM 6098 N N . VAL B 1 364 ? -12.695 -7.762 1.438 1 76.56 364 VAL B N 1
ATOM 6099 C CA . VAL B 1 364 ? -11.891 -8.078 0.263 1 76.56 364 VAL B CA 1
ATOM 6100 C C . VAL B 1 364 ? -12.617 -9.102 -0.602 1 76.56 364 VAL B C 1
ATOM 6102 O O . VAL B 1 364 ? -13.133 -10.102 -0.09 1 76.56 364 VAL B O 1
ATOM 6105 N N . GLY B 1 365 ? -12.734 -8.734 -1.848 1 68 365 GLY B N 1
ATOM 6106 C CA . GLY B 1 365 ? -13.375 -9.648 -2.779 1 68 365 GLY B CA 1
ATOM 6107 C C . GLY B 1 365 ? -12.391 -10.516 -3.543 1 68 365 GLY B C 1
ATOM 6108 O O . GLY B 1 365 ? -11.18 -10.281 -3.479 1 68 365 GLY B O 1
ATOM 6109 N N . GLY B 1 366 ? -12.852 -11.547 -4.109 1 65.81 366 GLY B N 1
ATOM 6110 C CA . GLY B 1 366 ? -12.07 -12.438 -4.953 1 65.81 366 GLY B CA 1
ATOM 6111 C C . GLY B 1 366 ? -11.453 -13.594 -4.191 1 65.81 366 GLY B C 1
ATOM 6112 O O . GLY B 1 366 ? -11.328 -13.547 -2.967 1 65.81 366 GLY B O 1
ATOM 6113 N N . HIS B 1 367 ? -11.07 -14.586 -4.879 1 71 367 HIS B N 1
ATOM 6114 C CA . HIS B 1 367 ? -10.617 -15.82 -4.258 1 71 367 HIS B CA 1
ATOM 6115 C C . HIS B 1 367 ? -9.125 -15.758 -3.945 1 71 367 HIS B C 1
ATOM 6117 O O . HIS B 1 367 ? -8.672 -16.312 -2.943 1 71 367 HIS B O 1
ATOM 6123 N N . CYS B 1 368 ? -8.438 -14.992 -4.648 1 78.38 368 CYS B N 1
ATOM 6124 C CA . CYS B 1 368 ? -6.988 -15.094 -4.539 1 78.38 368 CYS B CA 1
ATOM 6125 C C . CYS B 1 368 ? -6.449 -14.133 -3.484 1 78.38 368 CYS B C 1
ATOM 6127 O O . CYS B 1 368 ? -5.559 -14.492 -2.711 1 78.38 368 CYS B O 1
ATOM 6129 N N . ILE B 1 369 ? -6.965 -12.984 -3.4 1 85.38 369 ILE B N 1
ATOM 6130 C CA . ILE B 1 369 ? -6.402 -11.953 -2.529 1 85.38 369 ILE B CA 1
ATOM 6131 C C . ILE B 1 369 ? -6.633 -12.336 -1.068 1 85.38 369 ILE B C 1
ATOM 6133 O O . ILE B 1 369 ? -5.797 -12.055 -0.207 1 85.38 369 ILE B O 1
ATOM 6137 N N . ALA B 1 370 ? -7.688 -13.047 -0.833 1 84.69 370 ALA B N 1
ATOM 6138 C CA . ALA B 1 370 ? -8.023 -13.398 0.542 1 84.69 370 ALA B CA 1
ATOM 6139 C C . ALA B 1 370 ? -7.27 -14.656 0.981 1 84.69 370 ALA B C 1
ATOM 6141 O O . ALA B 1 370 ? -7.281 -15.008 2.162 1 84.69 370 ALA B O 1
ATOM 6142 N N . VAL B 1 371 ? -6.512 -15.25 0.122 1 87.44 371 VAL B N 1
ATOM 6143 C CA . VAL B 1 371 ? -5.898 -16.547 0.43 1 87.44 371 VAL B CA 1
ATOM 6144 C C . VAL B 1 371 ? -4.379 -16.438 0.31 1 87.44 371 VAL B C 1
ATOM 6146 O O . VAL B 1 371 ? -3.65 -16.812 1.231 1 87.44 371 VAL B O 1
ATOM 6149 N N . ASP B 1 372 ? -3.879 -15.852 -0.702 1 92.75 372 ASP B N 1
ATOM 6150 C CA . ASP B 1 372 ? -2.479 -15.914 -1.11 1 92.75 372 ASP B CA 1
ATOM 6151 C C . ASP B 1 372 ? -1.565 -15.336 -0.031 1 92.75 372 ASP B C 1
ATOM 6153 O O . ASP B 1 372 ? -0.504 -15.891 0.255 1 92.75 372 ASP B O 1
ATOM 6157 N N . PRO B 1 373 ? -1.946 -14.227 0.585 1 95.94 373 PRO B N 1
ATOM 6158 C CA . PRO B 1 373 ? -1.054 -13.68 1.607 1 95.94 373 PRO B CA 1
ATOM 6159 C C . PRO B 1 373 ? -0.778 -14.664 2.744 1 95.94 373 PRO B C 1
ATOM 6161 O O . PRO B 1 373 ? 0.303 -14.633 3.338 1 95.94 373 PRO B O 1
ATOM 6164 N N . TRP B 1 374 ? -1.7 -15.523 3.021 1 94.94 374 TRP B N 1
ATOM 6165 C CA . TRP B 1 374 ? -1.52 -16.5 4.098 1 94.94 374 TRP B CA 1
ATOM 6166 C C . TRP B 1 374 ? -0.403 -17.484 3.76 1 94.94 374 TRP B C 1
ATOM 6168 O O . TRP B 1 374 ? 0.232 -18.031 4.656 1 94.94 374 TRP B O 1
ATOM 6178 N N . PHE B 1 375 ? -0.159 -17.719 2.49 1 95.56 375 PHE B N 1
ATOM 6179 C CA . PHE B 1 375 ? 0.943 -18.578 2.086 1 95.56 375 PHE B CA 1
ATOM 6180 C C . PHE B 1 375 ? 2.281 -17.984 2.516 1 95.56 375 PHE B C 1
ATOM 6182 O O . PHE B 1 375 ? 3.184 -18.719 2.928 1 95.56 375 PHE B O 1
ATOM 6189 N N . ILE B 1 376 ? 2.395 -16.656 2.42 1 96.19 376 ILE B N 1
ATOM 6190 C CA . ILE B 1 376 ? 3.611 -15.977 2.852 1 96.19 376 ILE B CA 1
ATOM 6191 C C . ILE B 1 376 ? 3.703 -16 4.375 1 96.19 376 ILE B C 1
ATOM 6193 O O . ILE B 1 376 ? 4.766 -16.281 4.934 1 96.19 376 ILE B O 1
ATOM 6197 N N . VAL B 1 377 ? 2.602 -15.773 5.027 1 96.25 377 VAL B N 1
ATOM 6198 C CA . VAL B 1 377 ? 2.561 -15.727 6.484 1 96.25 377 VAL B CA 1
ATOM 6199 C C . VAL B 1 377 ? 2.963 -17.078 7.055 1 96.25 377 VAL B C 1
ATOM 6201 O O . VAL B 1 377 ? 3.707 -17.156 8.039 1 96.25 377 VAL B O 1
ATOM 6204 N N . HIS B 1 378 ? 2.506 -18.109 6.465 1 92.81 378 HIS B N 1
ATOM 6205 C CA . HIS B 1 378 ? 2.818 -19.453 6.949 1 92.81 378 HIS B CA 1
ATOM 6206 C C . HIS B 1 378 ? 4.297 -19.766 6.758 1 92.81 378 HIS B C 1
ATOM 6208 O O . HIS B 1 378 ? 4.926 -20.375 7.637 1 92.81 378 HIS B O 1
ATOM 6214 N N . ARG B 1 379 ? 4.828 -19.391 5.648 1 92.06 379 ARG B N 1
ATOM 6215 C CA . ARG B 1 379 ? 6.207 -19.719 5.301 1 92.06 379 ARG B CA 1
ATOM 6216 C C . ARG B 1 379 ? 7.184 -18.875 6.117 1 92.06 379 ARG B C 1
ATOM 6218 O O . ARG B 1 379 ? 8.273 -19.344 6.465 1 92.06 379 ARG B O 1
ATOM 6225 N N . SER B 1 380 ? 6.785 -17.625 6.391 1 94.75 380 SER B N 1
ATOM 6226 C CA . SER B 1 380 ? 7.664 -16.688 7.098 1 94.75 380 SER B CA 1
ATOM 6227 C C . SER B 1 380 ? 6.906 -15.938 8.18 1 94.75 380 SER B C 1
ATOM 6229 O O . SER B 1 380 ? 6.859 -14.703 8.172 1 94.75 380 SER B O 1
ATOM 6231 N N . PRO B 1 381 ? 6.445 -16.625 9.188 1 93.94 381 PRO B N 1
ATOM 6232 C CA . PRO B 1 381 ? 5.605 -15.984 10.195 1 93.94 381 PRO B CA 1
ATOM 6233 C C . PRO B 1 381 ? 6.359 -14.906 10.984 1 93.94 381 PRO B C 1
ATOM 6235 O O . PRO B 1 381 ? 5.75 -13.945 11.453 1 93.94 381 PRO B O 1
ATOM 6238 N N . GLN B 1 382 ? 7.641 -14.992 11.094 1 94.38 382 GLN B N 1
ATOM 6239 C CA . GLN B 1 382 ? 8.414 -14.047 11.898 1 94.38 382 GLN B CA 1
ATOM 6240 C C . GLN B 1 382 ? 8.547 -12.703 11.188 1 94.38 382 GLN B C 1
ATOM 6242 O O . GLN B 1 382 ? 8.648 -11.664 11.844 1 94.38 382 GLN B O 1
ATOM 6247 N N . HIS B 1 383 ? 8.539 -12.766 9.891 1 95.31 383 HIS B N 1
ATOM 6248 C CA . HIS B 1 383 ? 8.773 -11.539 9.148 1 95.31 383 HIS B CA 1
ATOM 6249 C C . HIS B 1 383 ? 7.48 -10.992 8.547 1 95.31 383 HIS B C 1
ATOM 6251 O O . HIS B 1 383 ? 7.336 -9.789 8.359 1 95.31 383 HIS B O 1
ATOM 6257 N N . ALA B 1 384 ? 6.543 -11.812 8.211 1 97.5 384 ALA B N 1
ATOM 6258 C CA . ALA B 1 384 ? 5.324 -11.406 7.516 1 97.5 384 ALA B CA 1
ATOM 6259 C C . ALA B 1 384 ? 4.305 -10.828 8.492 1 97.5 384 ALA B C 1
ATOM 6261 O O . ALA B 1 384 ? 3.17 -11.305 8.57 1 97.5 384 ALA B O 1
ATOM 6262 N N . ARG B 1 385 ? 4.625 -9.789 9.188 1 98.06 385 ARG B N 1
ATOM 6263 C CA . ARG B 1 385 ? 3.781 -9.203 10.227 1 98.06 385 ARG B CA 1
ATOM 6264 C C . ARG B 1 385 ? 2.748 -8.258 9.617 1 98.06 385 ARG B C 1
ATOM 6266 O O . ARG B 1 385 ? 1.575 -8.289 10 1 98.06 385 ARG B O 1
ATOM 6273 N N . LEU B 1 386 ? 3.256 -7.414 8.75 1 98.69 386 LEU B N 1
ATOM 6274 C CA . LEU B 1 386 ? 2.359 -6.473 8.094 1 98.69 386 LEU B CA 1
ATOM 6275 C C . LEU B 1 386 ? 1.327 -7.207 7.242 1 98.69 386 LEU B C 1
ATOM 6277 O O . LEU B 1 386 ? 0.137 -6.891 7.293 1 98.69 386 LEU B O 1
ATOM 6281 N N . ILE B 1 387 ? 1.769 -8.148 6.496 1 98.56 387 ILE B N 1
ATOM 6282 C CA . ILE B 1 387 ? 0.903 -8.945 5.633 1 98.56 387 ILE B CA 1
ATOM 6283 C C . ILE B 1 387 ? -0.152 -9.656 6.477 1 98.56 387 ILE B C 1
ATOM 6285 O O . ILE B 1 387 ? -1.334 -9.672 6.125 1 98.56 387 ILE B O 1
ATOM 6289 N N . ARG B 1 388 ? 0.237 -10.211 7.562 1 98 388 ARG B N 1
ATOM 6290 C CA . ARG B 1 388 ? -0.703 -10.859 8.469 1 98 388 ARG B CA 1
ATOM 6291 C C . ARG B 1 388 ? -1.738 -9.867 8.992 1 98 388 ARG B C 1
ATOM 6293 O O . ARG B 1 388 ? -2.938 -10.156 8.984 1 98 388 ARG B O 1
ATOM 6300 N N . THR B 1 389 ? -1.263 -8.75 9.453 1 98.5 389 THR B N 1
ATOM 6301 C CA . THR B 1 389 ? -2.158 -7.738 10.008 1 98.5 389 THR B CA 1
ATOM 6302 C C . THR B 1 389 ? -3.16 -7.266 8.961 1 98.5 389 THR B C 1
ATOM 6304 O O . THR B 1 389 ? -4.328 -7.027 9.273 1 98.5 389 THR B O 1
ATOM 6307 N N . ALA B 1 390 ? -2.66 -7.078 7.734 1 98.31 390 ALA B N 1
ATOM 6308 C CA . ALA B 1 390 ? -3.561 -6.695 6.648 1 98.31 390 ALA B CA 1
ATOM 6309 C C . ALA B 1 390 ? -4.699 -7.699 6.496 1 98.31 390 ALA B C 1
ATOM 6311 O O . ALA B 1 390 ? -5.863 -7.312 6.379 1 98.31 390 ALA B O 1
ATOM 6312 N N . ARG B 1 391 ? -4.391 -8.961 6.5 1 96.25 391 ARG B N 1
ATOM 6313 C CA . ARG B 1 391 ? -5.398 -10.016 6.422 1 96.25 391 ARG B CA 1
ATOM 6314 C C . ARG B 1 391 ? -6.387 -9.922 7.582 1 96.25 391 ARG B C 1
ATOM 6316 O O . ARG B 1 391 ? -7.598 -10.047 7.387 1 96.25 391 ARG B O 1
ATOM 6323 N N . GLU B 1 392 ? -5.891 -9.68 8.727 1 96.5 392 GLU B N 1
ATOM 6324 C CA . GLU B 1 392 ? -6.734 -9.602 9.914 1 96.5 392 GLU B CA 1
ATOM 6325 C C . GLU B 1 392 ? -7.688 -8.406 9.836 1 96.5 392 GLU B C 1
ATOM 6327 O O . GLU B 1 392 ? -8.859 -8.523 10.195 1 96.5 392 GLU B O 1
ATOM 6332 N N . VAL B 1 393 ? -7.164 -7.27 9.406 1 97.25 393 VAL B N 1
ATOM 6333 C CA . VAL B 1 393 ? -7.988 -6.074 9.242 1 97.25 393 VAL B CA 1
ATOM 6334 C C . VAL B 1 393 ? -9.086 -6.344 8.203 1 97.25 393 VAL B C 1
ATOM 6336 O O . VAL B 1 393 ? -10.258 -6.07 8.453 1 97.25 393 VAL B O 1
ATOM 6339 N N . ASN B 1 394 ? -8.703 -6.867 7.066 1 96.25 394 ASN B N 1
ATOM 6340 C CA . ASN B 1 394 ? -9.641 -7.137 5.984 1 96.25 394 ASN B CA 1
ATOM 6341 C C . ASN B 1 394 ? -10.672 -8.188 6.387 1 96.25 394 ASN B C 1
ATOM 6343 O O . ASN B 1 394 ? -11.844 -8.086 6.02 1 96.25 394 ASN B O 1
ATOM 6347 N N . ASP B 1 395 ? -10.242 -9.203 7.129 1 93.5 395 ASP B N 1
ATOM 6348 C CA . ASP B 1 395 ? -11.148 -10.258 7.578 1 93.5 395 ASP B CA 1
ATOM 6349 C C . ASP B 1 395 ? -12.141 -9.734 8.602 1 93.5 395 ASP B C 1
ATOM 6351 O O . ASP B 1 395 ? -13.258 -10.25 8.727 1 93.5 395 ASP B O 1
ATOM 6355 N N . HIS B 1 396 ? -11.75 -8.711 9.32 1 95.5 396 HIS B N 1
ATOM 6356 C CA . HIS B 1 396 ? -12.594 -8.125 10.359 1 95.5 396 HIS B CA 1
ATOM 6357 C C . HIS B 1 396 ? -13.602 -7.152 9.773 1 95.5 396 HIS B C 1
ATOM 6359 O O . HIS B 1 396 ? -14.656 -6.906 10.367 1 95.5 396 HIS B O 1
ATOM 6365 N N . LYS B 1 397 ? -13.312 -6.582 8.664 1 95.69 397 LYS B N 1
ATOM 6366 C CA . LYS B 1 397 ? -14.078 -5.473 8.102 1 95.69 397 LYS B CA 1
ATOM 6367 C C . LYS B 1 397 ? -15.531 -5.875 7.867 1 95.69 397 LYS B C 1
ATOM 6369 O O . LYS B 1 397 ? -16.453 -5.105 8.172 1 95.69 397 LYS B O 1
ATOM 6374 N N . PRO B 1 398 ? -15.875 -7.109 7.336 1 92.81 398 PRO B N 1
ATOM 6375 C CA . PRO B 1 398 ? -17.281 -7.496 7.184 1 92.81 398 PRO B CA 1
ATOM 6376 C C . PRO B 1 398 ? -18.047 -7.484 8.508 1 92.81 398 PRO B C 1
ATOM 6378 O O . PRO B 1 398 ? -19.188 -7.043 8.555 1 92.81 398 PRO B O 1
ATOM 6381 N N . GLU B 1 399 ? -17.406 -7.938 9.539 1 95.12 399 GLU B N 1
ATOM 6382 C CA . GLU B 1 399 ? -18.031 -7.926 10.859 1 95.12 399 GLU B CA 1
ATOM 6383 C C . GLU B 1 399 ? -18.297 -6.496 11.336 1 95.12 399 GLU B C 1
ATOM 6385 O O . GLU B 1 399 ? -19.344 -6.211 11.906 1 95.12 399 GLU B O 1
ATOM 6390 N N . TRP B 1 400 ? -17.359 -5.641 11.117 1 94.94 400 TRP B N 1
ATOM 6391 C CA . TRP B 1 400 ? -17.5 -4.234 11.461 1 94.94 400 TRP B CA 1
ATOM 6392 C C . TRP B 1 400 ? -18.688 -3.615 10.742 1 94.94 400 TRP B C 1
ATOM 6394 O O . TRP B 1 400 ? -19.484 -2.896 11.352 1 94.94 400 TRP B O 1
ATOM 6404 N N . VAL B 1 401 ? -18.828 -3.887 9.492 1 93.44 401 VAL B N 1
ATOM 6405 C CA . VAL B 1 401 ? -19.938 -3.377 8.688 1 93.44 401 VAL B CA 1
ATOM 6406 C C . VAL B 1 401 ? -21.25 -3.934 9.219 1 93.44 401 VAL B C 1
ATOM 6408 O O . VAL B 1 401 ? -22.234 -3.197 9.359 1 93.44 401 VAL B O 1
ATOM 6411 N N . LEU B 1 402 ? -21.281 -5.223 9.516 1 93.88 402 LEU B N 1
ATOM 6412 C CA . LEU B 1 402 ? -22.484 -5.871 10.016 1 93.88 402 LEU B CA 1
ATOM 6413 C C . LEU B 1 402 ? -22.938 -5.242 11.328 1 93.88 402 LEU B C 1
ATOM 6415 O O . LEU B 1 402 ? -24.125 -5.039 11.547 1 93.88 402 LEU B O 1
ATOM 6419 N N . GLU B 1 403 ? -22 -4.988 12.148 1 95.19 403 GLU B N 1
ATOM 6420 C CA . GLU B 1 403 ? -22.297 -4.352 13.422 1 95.19 403 GLU B CA 1
ATOM 6421 C C . GLU B 1 403 ? -22.938 -2.98 13.211 1 95.19 403 GLU B C 1
ATOM 6423 O O . GLU B 1 403 ? -23.875 -2.609 13.93 1 95.19 403 GLU B O 1
ATOM 6428 N N . ARG B 1 404 ? -22.5 -2.27 12.305 1 91.81 404 ARG B N 1
ATOM 6429 C CA . ARG B 1 404 ? -23.047 -0.951 12.008 1 91.81 404 ARG B CA 1
ATOM 6430 C C . ARG B 1 404 ? -24.469 -1.062 11.43 1 91.81 404 ARG B C 1
ATOM 6432 O O . ARG B 1 404 ? -25.344 -0.277 11.781 1 91.81 404 ARG B O 1
ATOM 6439 N N . VAL B 1 405 ? -24.625 -2.033 10.57 1 92.75 405 VAL B N 1
ATOM 6440 C CA . VAL B 1 405 ? -25.953 -2.275 9.992 1 92.75 405 VAL B CA 1
ATOM 6441 C C . VAL B 1 405 ? -26.938 -2.676 11.094 1 92.75 405 VAL B C 1
ATOM 6443 O O . VAL B 1 405 ? -28.047 -2.172 11.141 1 92.75 405 VAL B O 1
ATOM 6446 N N . ARG B 1 406 ? -26.469 -3.51 11.93 1 94.69 406 ARG B N 1
ATOM 6447 C CA . ARG B 1 406 ? -27.312 -3.975 13.031 1 94.69 406 ARG B CA 1
ATOM 6448 C C . ARG B 1 406 ? -27.719 -2.816 13.938 1 94.69 406 ARG B C 1
ATOM 6450 O O . ARG B 1 406 ? -28.875 -2.715 14.344 1 94.69 406 ARG B O 1
ATOM 6457 N N . ALA B 1 407 ? -26.734 -2.021 14.258 1 94.06 407 ALA B N 1
ATOM 6458 C CA . ALA B 1 407 ? -26.984 -0.877 15.125 1 94.06 407 ALA B CA 1
ATOM 6459 C C . ALA B 1 407 ? -28.016 0.064 14.516 1 94.06 407 ALA B C 1
ATOM 6461 O O . ALA B 1 407 ? -28.891 0.572 15.219 1 94.06 407 ALA B O 1
ATOM 6462 N N . LYS B 1 408 ? -27.969 0.292 13.258 1 93.31 408 LYS B N 1
ATOM 6463 C CA . LYS B 1 408 ? -28.922 1.161 12.578 1 93.31 408 LYS B CA 1
ATOM 6464 C C . LYS B 1 408 ? -30.281 0.484 12.438 1 93.31 408 LYS B C 1
ATOM 6466 O O . LYS B 1 408 ? -31.312 1.127 12.594 1 93.31 408 LYS B O 1
ATOM 6471 N N . ALA B 1 409 ? -30.188 -0.765 12.109 1 94.44 409 ALA B N 1
ATOM 6472 C CA . ALA B 1 409 ? -31.422 -1.534 11.93 1 94.44 409 ALA B CA 1
ATOM 6473 C C . ALA B 1 409 ? -32.188 -1.633 13.242 1 94.44 409 ALA B C 1
ATOM 6475 O O . ALA B 1 409 ? -33.438 -1.675 13.242 1 94.44 409 ALA B O 1
ATOM 6476 N N . ALA B 1 410 ? -31.469 -1.672 14.328 1 94.25 410 ALA B N 1
ATOM 6477 C CA . ALA B 1 410 ? -32.062 -1.831 15.648 1 94.25 410 ALA B CA 1
ATOM 6478 C C . ALA B 1 410 ? -33 -0.655 15.984 1 94.25 410 ALA B C 1
ATOM 6480 O O . ALA B 1 410 ? -33.875 -0.766 16.844 1 94.25 410 ALA B O 1
ATOM 6481 N N . LYS B 1 411 ? -32.812 0.413 15.305 1 93.88 411 LYS B N 1
ATOM 6482 C CA . LYS B 1 411 ? -33.625 1.604 15.539 1 93.88 411 LYS B CA 1
ATOM 6483 C C . LYS B 1 411 ? -35 1.463 14.906 1 93.88 411 LYS B C 1
ATOM 6485 O O . LYS B 1 411 ? -35.906 2.256 15.195 1 93.88 411 LYS B O 1
ATOM 6490 N N . PHE B 1 412 ? -35.094 0.422 14.125 1 93.25 412 PHE B N 1
ATOM 6491 C CA . PHE B 1 412 ? -36.344 0.182 13.422 1 93.25 412 PHE B CA 1
ATOM 6492 C C . PHE B 1 412 ? -37 -1.1 13.922 1 93.25 412 PHE B C 1
ATOM 6494 O O . PHE B 1 412 ? -36.312 -2.057 14.281 1 93.25 412 PHE B O 1
ATOM 6501 N N . LYS B 1 413 ? -38.25 -1.153 14 1 93.06 413 LYS B N 1
ATOM 6502 C CA . LYS B 1 413 ? -39 -2.309 14.492 1 93.06 413 LYS B CA 1
ATOM 6503 C C . LYS B 1 413 ? -38.875 -3.486 13.523 1 93.06 413 LYS B C 1
ATOM 6505 O O . LYS B 1 413 ? -38.656 -4.617 13.953 1 93.06 413 LYS B O 1
ATOM 6510 N N . ASN B 1 414 ? -39.062 -3.35 12.258 1 93.31 414 ASN B N 1
ATOM 6511 C CA . ASN B 1 414 ? -38.969 -4.363 11.211 1 93.31 414 ASN B CA 1
ATOM 6512 C C . ASN B 1 414 ? -38.094 -3.9 10.062 1 93.31 414 ASN B C 1
ATOM 6514 O O . ASN B 1 414 ? -38.562 -3.668 8.953 1 93.31 414 ASN B O 1
ATOM 6518 N N . PRO B 1 415 ? -36.812 -3.889 10.375 1 92.69 415 PRO B N 1
ATOM 6519 C CA . PRO B 1 415 ? -35.938 -3.359 9.336 1 92.69 415 PRO B CA 1
ATOM 6520 C C . PRO B 1 415 ? -35.812 -4.297 8.133 1 92.69 415 PRO B C 1
ATOM 6522 O O . PRO B 1 415 ? -35.781 -5.52 8.305 1 92.69 415 PRO B O 1
ATOM 6525 N N . VAL B 1 416 ? -35.906 -3.795 6.91 1 93.06 416 VAL B N 1
ATOM 6526 C CA . VAL B 1 416 ? -35.562 -4.496 5.68 1 93.06 416 VAL B CA 1
ATOM 6527 C C . VAL B 1 416 ? -34.25 -3.945 5.121 1 93.06 416 VAL B C 1
ATOM 6529 O O . VAL B 1 416 ? -34.125 -2.738 4.898 1 93.06 416 VAL B O 1
ATOM 6532 N N . ILE B 1 417 ? -33.344 -4.879 4.891 1 90.81 417 ILE B N 1
ATOM 6533 C CA . ILE B 1 417 ? -32.031 -4.453 4.453 1 90.81 417 ILE B CA 1
ATOM 6534 C C . ILE B 1 417 ? -31.781 -4.941 3.029 1 90.81 417 ILE B C 1
ATOM 6536 O O . ILE B 1 417 ? -31.844 -6.145 2.76 1 90.81 417 ILE B O 1
ATOM 6540 N N . ALA B 1 418 ? -31.516 -3.963 2.076 1 88.88 418 ALA B N 1
ATOM 6541 C CA . ALA B 1 418 ? -31.109 -4.293 0.713 1 88.88 418 ALA B CA 1
ATOM 6542 C C . ALA B 1 418 ? -29.594 -4.266 0.574 1 88.88 418 ALA B C 1
ATOM 6544 O O . ALA B 1 418 ? -28.938 -3.311 1.006 1 88.88 418 ALA B O 1
ATOM 6545 N N . CYS B 1 419 ? -29.047 -5.398 0.098 1 83.81 419 CYS B N 1
ATOM 6546 C CA . CYS B 1 419 ? -27.609 -5.484 -0.172 1 83.81 419 CYS B CA 1
ATOM 6547 C C . CYS B 1 419 ? -27.344 -5.465 -1.671 1 83.81 419 CYS B C 1
ATOM 6549 O O . CYS B 1 419 ? -27.797 -6.344 -2.402 1 83.81 419 CYS B O 1
ATOM 6551 N N . LEU B 1 420 ? -26.578 -4.344 -2.098 1 78.94 420 LEU B N 1
ATOM 6552 C CA . LEU B 1 420 ? -26.234 -4.215 -3.508 1 78.94 420 LEU B CA 1
ATOM 6553 C C . LEU B 1 420 ? -24.75 -4.512 -3.727 1 78.94 420 LEU B C 1
ATOM 6555 O O . LEU B 1 420 ? -23.906 -4.16 -2.893 1 78.94 420 LEU B O 1
ATOM 6559 N N . GLY B 1 421 ? -24.344 -5.242 -4.852 1 71.88 421 GLY B N 1
ATOM 6560 C CA . GLY B 1 421 ? -22.953 -5.465 -5.23 1 71.88 421 GLY B CA 1
ATOM 6561 C C . GLY B 1 421 ? -22.328 -6.656 -4.535 1 71.88 421 GLY B C 1
ATOM 6562 O O . GLY B 1 421 ? -21.156 -6.613 -4.148 1 71.88 421 GLY B O 1
ATOM 6563 N N . LEU B 1 422 ? -23.016 -7.668 -4.359 1 70.19 422 LEU B N 1
ATOM 6564 C CA . LEU B 1 422 ? -22.5 -8.852 -3.674 1 70.19 422 LEU B CA 1
ATOM 6565 C C . LEU B 1 422 ? -21.453 -9.555 -4.52 1 70.19 422 LEU B C 1
ATOM 6567 O O . LEU B 1 422 ? -20.547 -10.195 -3.98 1 70.19 422 LEU B O 1
ATOM 6571 N N . ALA B 1 423 ? -21.547 -9.266 -5.746 1 60.84 423 ALA B N 1
ATOM 6572 C CA . ALA B 1 423 ? -20.531 -9.883 -6.602 1 60.84 423 ALA B CA 1
ATOM 6573 C C . ALA B 1 423 ? -19.25 -9.055 -6.625 1 60.84 423 ALA B C 1
ATOM 6575 O O . ALA B 1 423 ? -19.297 -7.828 -6.488 1 60.84 423 ALA B O 1
ATOM 6576 N N . PHE B 1 424 ? -18.047 -9.703 -6.543 1 56.47 424 PHE B N 1
ATOM 6577 C CA . PHE B 1 424 ? -16.781 -9.008 -6.488 1 56.47 424 PHE B CA 1
ATOM 6578 C C . PHE B 1 424 ? -16.5 -8.289 -7.801 1 56.47 424 PHE B C 1
ATOM 6580 O O . PHE B 1 424 ? -15.633 -7.402 -7.859 1 56.47 424 PHE B O 1
ATOM 6587 N N . LYS B 1 425 ? -17.172 -8.641 -8.789 1 53.47 425 LYS B N 1
ATOM 6588 C CA . LYS B 1 425 ? -16.938 -7.988 -10.07 1 53.47 425 LYS B CA 1
ATOM 6589 C C . LYS B 1 425 ? -17.781 -6.727 -10.211 1 53.47 425 LYS B C 1
ATOM 6591 O O . LYS B 1 425 ? -18.891 -6.645 -9.656 1 53.47 425 LYS B O 1
ATOM 6596 N N . ALA B 1 426 ? -17.156 -5.547 -10.688 1 52.5 426 ALA B N 1
ATOM 6597 C CA . ALA B 1 426 ? -17.766 -4.219 -10.766 1 52.5 426 ALA B CA 1
ATOM 6598 C C . ALA B 1 426 ? -19.188 -4.301 -11.297 1 52.5 426 ALA B C 1
ATOM 6600 O O . ALA B 1 426 ? -20.078 -3.58 -10.836 1 52.5 426 ALA B O 1
ATOM 6601 N N . ASP B 1 427 ? -19.422 -4.75 -12.555 1 48.25 427 ASP B N 1
ATOM 6602 C CA . ASP B 1 427 ? -20.734 -4.703 -13.172 1 48.25 427 ASP B CA 1
ATOM 6603 C C . ASP B 1 427 ? -21.469 -6.031 -13 1 48.25 427 ASP B C 1
ATOM 6605 O O . ASP B 1 427 ? -20.922 -7.094 -13.297 1 48.25 427 ASP B O 1
#